Protein 4PZL (pdb70)

B-factor: mean 55.58, std 18.43, range [21.33, 143.11]

Structure (mmCIF, N/CA/C/O backbone):
data_4PZL
#
_entry.id   4PZL
#
_cell.length_a   65.022
_cell.length_b   65.022
_cell.length_c   214.732
_cell.angle_alpha   90.00
_cell.angle_beta   90.00
_cell.angle_gamma   120.00
#
_symmetry.space_group_name_H-M   'P 32'
#
loop_
_entity.id
_entity.type
_entity.pdbx_description
1 polymer 'Adenylate kinase'
2 non-polymer 'CALCIUM ION'
3 non-polymer 'FORMIC ACID'
4 non-polymer GLYCEROL
5 non-polymer DI(HYDROXYETHYL)ETHER
6 water water
#
loop_
_atom_site.group_PDB
_atom_site.id
_atom_site.type_symbol
_atom_site.label_atom_id
_atom_site.label_alt_id
_atom_site.label_comp_id
_atom_site.label_asym_id
_atom_site.label_entity_id
_atom_site.label_seq_id
_atom_site.pdbx_PDB_ins_code
_atom_site.Cartn_x
_atom_site.Cartn_y
_atom_site.Cartn_z
_atom_site.occupancy
_atom_site.B_iso_or_equiv
_atom_site.auth_seq_id
_atom_site.auth_comp_id
_atom_site.auth_asym_id
_atom_site.auth_atom_id
_atom_site.pdbx_PDB_model_num
ATOM 1 N N . THR A 1 15 ? 69.761 2.811 26.422 1.00 102.05 -9 THR A N 1
ATOM 2 C CA . THR A 1 15 ? 70.255 3.908 27.250 1.00 95.70 -9 THR A CA 1
ATOM 3 C C . THR A 1 15 ? 70.895 4.991 26.392 1.00 88.82 -9 THR A C 1
ATOM 4 O O . THR A 1 15 ? 71.351 6.012 26.911 1.00 88.86 -9 THR A O 1
ATOM 6 N N . GLU A 1 16 ? 70.946 4.759 25.082 1.00 80.77 -8 GLU A N 1
ATOM 7 C CA . GLU A 1 16 ? 71.319 5.817 24.148 1.00 77.15 -8 GLU A CA 1
ATOM 8 C C . GLU A 1 16 ? 70.070 6.395 23.472 1.00 65.43 -8 GLU A C 1
ATOM 9 O O . GLU A 1 16 ? 70.152 7.394 22.725 1.00 53.24 -8 GLU A O 1
ATOM 15 N N . ASN A 1 17 ? 68.909 5.789 23.747 1.00 48.73 -7 ASN A N 1
ATOM 16 C CA . ASN A 1 17 ? 67.646 6.371 23.261 1.00 47.47 -7 ASN A CA 1
ATOM 17 C C . ASN A 1 17 ? 67.215 7.576 24.112 1.00 46.91 -7 ASN A C 1
ATOM 18 O O . ASN A 1 17 ? 66.348 7.465 24.989 1.00 48.57 -7 ASN A O 1
ATOM 23 N N . LEU A 1 18 ? 67.827 8.726 23.854 1.00 44.95 -6 LEU A N 1
ATOM 24 C CA . LEU A 1 18 ? 67.541 9.913 24.639 1.00 44.71 -6 LEU A CA 1
ATOM 25 C C . LEU A 1 18 ? 67.167 11.121 23.777 1.00 45.92 -6 LEU A C 1
ATOM 26 O O . LEU A 1 18 ? 67.173 12.257 24.263 1.00 44.35 -6 LEU A O 1
ATOM 31 N N . TYR A 1 19 ? 66.829 10.889 22.507 1.00 40.90 -5 TYR A N 1
ATOM 32 C CA . TYR A 1 19 ? 66.211 11.955 21.717 1.00 39.00 -5 TYR A CA 1
ATOM 33 C C . TYR A 1 19 ? 64.701 11.980 21.934 1.00 39.84 -5 TYR A C 1
ATOM 34 O O . TYR A 1 19 ? 64.006 11.027 21.571 1.00 40.95 -5 TYR A O 1
ATOM 43 N N . PHE A 1 20 ? 64.203 13.059 22.525 1.00 39.73 -4 PHE A N 1
ATOM 44 C CA . PHE A 1 20 ? 62.774 13.252 22.698 1.00 42.06 -4 PHE A CA 1
ATOM 45 C C . PHE A 1 20 ? 62.248 14.243 21.674 1.00 40.81 -4 PHE A C 1
ATOM 46 O O . PHE A 1 20 ? 62.726 15.386 21.590 1.00 39.83 -4 PHE A O 1
ATOM 54 N N . GLN A 1 21 ? 61.271 13.801 20.885 1.00 41.14 -3 GLN A N 1
ATOM 55 C CA . GLN A 1 21 ? 60.613 14.684 19.915 1.00 41.31 -3 GLN A CA 1
ATOM 56 C C . GLN A 1 21 ? 59.632 15.587 20.655 1.00 47.59 -3 GLN A C 1
ATOM 57 O O . GLN A 1 21 ? 58.615 15.115 21.170 1.00 53.46 -3 GLN A O 1
ATOM 63 N N . SER A 1 22 ? 59.947 16.880 20.734 1.00 48.14 -2 SER A N 1
ATOM 64 C CA . SER A 1 22 ? 59.071 17.834 21.421 1.00 54.58 -2 SER A CA 1
ATOM 65 C C . SER A 1 22 ? 57.868 18.216 20.546 1.00 58.32 -2 SER A C 1
ATOM 66 O O . SER A 1 22 ? 57.840 17.918 19.345 1.00 55.87 -2 SER A O 1
ATOM 69 N N . ASN A 1 23 ? 56.872 18.857 21.148 1.00 57.05 -1 ASN A N 1
ATOM 70 C CA . ASN A 1 23 ? 55.670 19.240 20.420 1.00 58.11 -1 ASN A CA 1
ATOM 71 C C . ASN A 1 23 ? 56.008 20.092 19.214 1.00 48.43 -1 ASN A C 1
ATOM 72 O O . ASN A 1 23 ? 56.877 20.965 19.292 1.00 38.41 -1 ASN A O 1
ATOM 77 N N . ALA A 1 24 ? 55.322 19.828 18.103 1.00 48.25 0 ALA A N 1
ATOM 78 C CA . ALA A 1 24 ? 55.536 20.575 16.862 1.00 45.26 0 ALA A CA 1
ATOM 79 C C . ALA A 1 24 ? 55.241 22.052 17.058 1.00 37.41 0 ALA A C 1
ATOM 80 O O . ALA A 1 24 ? 54.238 22.435 17.666 1.00 44.09 0 ALA A O 1
ATOM 90 N N . ARG A 1 26 ? 54.466 25.134 14.801 1.00 35.75 2 ARG A N 1
ATOM 91 C CA . ARG A 1 26 ? 54.040 25.413 13.427 1.00 44.61 2 ARG A CA 1
ATOM 92 C C . ARG A 1 26 ? 53.456 26.807 13.343 1.00 39.15 2 ARG A C 1
ATOM 93 O O . ARG A 1 26 ? 52.443 27.099 13.983 1.00 43.76 2 ARG A O 1
ATOM 101 N N . ILE A 1 27 ? 54.092 27.655 12.537 1.00 34.64 3 ILE A N 1
ATOM 102 C CA . ILE A 1 27 ? 53.841 29.092 12.561 1.00 38.29 3 ILE A CA 1
ATOM 103 C C . ILE A 1 27 ? 53.584 29.682 11.170 1.00 38.28 3 ILE A C 1
ATOM 104 O O . ILE A 1 27 ? 54.350 29.447 10.230 1.00 38.63 3 ILE A O 1
ATOM 109 N N . ILE A 1 28 ? 52.518 30.462 11.044 1.00 40.72 4 ILE A N 1
ATOM 110 C CA . ILE A 1 28 ? 52.399 31.378 9.914 1.00 40.37 4 ILE A CA 1
ATOM 111 C C . ILE A 1 28 ? 52.958 32.750 10.311 1.00 37.73 4 ILE A C 1
ATOM 112 O O . ILE A 1 28 ? 52.443 33.388 11.228 1.00 40.17 4 ILE A O 1
ATOM 117 N N . LEU A 1 29 ? 53.993 33.205 9.606 1.00 39.64 5 LEU A N 1
ATOM 118 C CA . LEU A 1 29 ? 54.583 34.519 9.869 1.00 40.61 5 LEU A CA 1
ATOM 119 C C . LEU A 1 29 ? 54.025 35.546 8.887 1.00 41.92 5 LEU A C 1
ATOM 120 O O . LEU A 1 29 ? 54.065 35.312 7.681 1.00 35.86 5 LEU A O 1
ATOM 125 N N . LEU A 1 30 ? 53.504 36.663 9.403 1.00 45.31 6 LEU A N 1
ATOM 126 C CA . LEU A 1 30 ? 52.992 37.763 8.569 1.00 42.05 6 LEU A CA 1
ATOM 127 C C . LEU A 1 30 ? 53.780 39.062 8.834 1.00 49.77 6 LEU A C 1
ATOM 128 O O . LEU A 1 30 ? 54.280 39.288 9.956 1.00 44.97 6 LEU A O 1
ATOM 133 N N . GLY A 1 31 ? 53.887 39.914 7.814 1.00 48.36 7 GLY A N 1
ATOM 134 C CA . GLY A 1 31 ? 54.557 41.197 7.967 1.00 51.24 7 GLY A CA 1
ATOM 135 C C . GLY A 1 31 ? 54.714 41.963 6.665 1.00 53.06 7 GLY A C 1
ATOM 136 O O . GLY A 1 31 ? 55.028 41.381 5.628 1.00 54.74 7 GLY A O 1
ATOM 137 N N . ALA A 1 32 ? 54.514 43.276 6.717 1.00 56.65 8 ALA A N 1
ATOM 138 C CA . ALA A 1 32 ? 54.570 44.108 5.512 1.00 53.95 8 ALA A CA 1
ATOM 139 C C . ALA A 1 32 ? 55.967 44.141 4.914 1.00 53.97 8 ALA A C 1
ATOM 140 O O . ALA A 1 32 ? 56.936 43.884 5.612 1.00 52.91 8 ALA A O 1
ATOM 142 N N . PRO A 1 33 ? 56.066 44.457 3.610 1.00 54.03 9 PRO A N 1
ATOM 143 C CA . PRO A 1 33 ? 57.349 44.803 2.991 1.00 56.46 9 PRO A CA 1
ATOM 144 C C . PRO A 1 33 ? 58.049 45.857 3.844 1.00 55.18 9 PRO A C 1
ATOM 145 O O . PRO A 1 33 ? 57.486 46.932 4.076 1.00 60.03 9 PRO A O 1
ATOM 149 N N . GLY A 1 34 ? 59.237 45.544 4.338 1.00 46.18 10 GLY A N 1
ATOM 150 C CA . GLY A 1 34 ? 59.974 46.489 5.156 1.00 50.87 10 GLY A CA 1
ATOM 151 C C . GLY A 1 34 ? 59.891 46.232 6.651 1.00 50.61 10 GLY A C 1
ATOM 152 O O . GLY A 1 34 ? 60.693 46.777 7.403 1.00 51.98 10 GLY A O 1
ATOM 153 N N . ALA A 1 35 ? 58.942 45.400 7.089 1.00 40.27 11 ALA A N 1
ATOM 154 C CA . ALA A 1 35 ? 58.726 45.184 8.522 1.00 45.60 11 ALA A CA 1
ATOM 155 C C . ALA A 1 35 ? 59.893 44.452 9.194 1.00 52.59 11 ALA A C 1
ATOM 156 O O . ALA A 1 35 ? 60.039 44.504 10.419 1.00 53.83 11 ALA A O 1
ATOM 158 N N . GLY A 1 36 ? 60.716 43.777 8.392 1.00 50.26 12 GLY A N 1
ATOM 159 C CA . GLY A 1 36 ? 61.831 42.994 8.917 1.00 51.88 12 GLY A CA 1
ATOM 160 C C . GLY A 1 36 ? 61.473 41.596 9.410 1.00 51.41 12 GLY A C 1
ATOM 161 O O . GLY A 1 36 ? 62.156 41.041 10.279 1.00 52.54 12 GLY A O 1
ATOM 162 N N . LYS A 1 37 ? 60.411 41.017 8.854 1.00 46.65 13 LYS A N 1
ATOM 163 C CA . LYS A 1 37 ? 59.969 39.686 9.260 1.00 44.74 13 LYS A CA 1
ATOM 164 C C . LYS A 1 37 ? 60.981 38.603 8.862 1.00 44.70 13 LYS A C 1
ATOM 165 O O . LYS A 1 37 ? 61.086 37.570 9.529 1.00 39.68 13 LYS A O 1
ATOM 171 N N . GLY A 1 38 ? 61.720 38.828 7.777 1.00 42.61 14 GLY A N 1
ATOM 172 C CA . GLY A 1 38 ? 62.694 37.846 7.320 1.00 39.62 14 GLY A CA 1
ATOM 173 C C . GLY A 1 38 ? 63.790 37.608 8.353 1.00 45.46 14 GLY A C 1
ATOM 174 O O . GLY A 1 38 ? 64.284 36.482 8.543 1.00 36.84 14 GLY A O 1
ATOM 175 N N . THR A 1 39 ? 64.179 38.681 9.029 1.00 40.18 15 THR A N 1
ATOM 176 C CA . THR A 1 39 ? 65.161 38.586 10.096 1.00 39.36 15 THR A CA 1
ATOM 177 C C . THR A 1 39 ? 64.608 37.789 11.281 1.00 38.11 15 THR A C 1
ATOM 178 O O . THR A 1 39 ? 65.289 36.936 11.832 1.00 33.78 15 THR A O 1
ATOM 182 N N . GLN A 1 40 ? 63.370 38.062 11.671 1.00 38.61 16 GLN A N 1
ATOM 183 C CA . GLN A 1 40 ? 62.767 37.313 12.762 1.00 38.26 16 GLN A CA 1
ATOM 184 C C . GLN A 1 40 ? 62.586 35.837 12.413 1.00 37.76 16 GLN A C 1
ATOM 185 O O . GLN A 1 40 ? 62.668 34.975 13.289 1.00 36.01 16 GLN A O 1
ATOM 191 N N . ALA A 1 41 ? 62.354 35.544 11.139 1.00 36.01 17 ALA A N 1
ATOM 192 C CA . ALA A 1 41 ? 62.119 34.161 10.722 1.00 35.04 17 ALA A CA 1
ATOM 193 C C . ALA A 1 41 ? 63.384 33.320 10.948 1.00 27.40 17 ALA A C 1
ATOM 194 O O . ALA A 1 41 ? 63.303 32.185 11.431 1.00 34.51 17 ALA A O 1
ATOM 196 N N . LYS A 1 42 ? 64.541 33.883 10.604 1.00 28.10 18 LYS A N 1
ATOM 197 C CA . LYS A 1 42 ? 65.814 33.178 10.769 1.00 37.35 18 LYS A CA 1
ATOM 198 C C . LYS A 1 42 ? 66.077 32.953 12.236 1.00 38.90 18 LYS A C 1
ATOM 199 O O . LYS A 1 42 ? 66.589 31.907 12.641 1.00 33.89 18 LYS A O 1
ATOM 205 N N . ILE A 1 43 ? 65.760 33.965 13.031 1.00 33.51 19 ILE A N 1
ATOM 206 C CA . ILE A 1 43 ? 65.987 33.892 14.464 1.00 31.05 19 ILE A CA 1
ATOM 207 C C . ILE A 1 43 ? 65.110 32.802 15.087 1.00 35.92 19 ILE A C 1
ATOM 208 O O . ILE A 1 43 ? 65.580 32.004 15.902 1.00 31.11 19 ILE A O 1
ATOM 213 N N . ILE A 1 44 ? 63.839 32.765 14.701 1.00 27.79 20 ILE A N 1
ATOM 214 C CA . ILE A 1 44 ? 62.941 31.728 15.203 1.00 34.46 20 ILE A CA 1
ATOM 215 C C . ILE A 1 44 ? 63.436 30.350 14.767 1.00 37.93 20 ILE A C 1
ATOM 216 O O . ILE A 1 44 ? 63.497 29.425 15.579 1.00 37.92 20 ILE A O 1
ATOM 221 N N . GLU A 1 45 ? 63.828 30.247 13.496 1.00 33.20 21 GLU A N 1
ATOM 222 C CA . GLU A 1 45 ? 64.252 28.992 12.893 1.00 30.36 21 GLU A CA 1
ATOM 223 C C . GLU A 1 45 ? 65.408 28.423 13.670 1.00 36.94 21 GLU A C 1
ATOM 224 O O . GLU A 1 45 ? 65.415 27.224 13.989 1.00 26.37 21 GLU A O 1
ATOM 230 N N . GLN A 1 46 ? 66.385 29.287 13.971 1.00 29.22 22 GLN A N 1
ATOM 231 C CA . GLN A 1 46 ? 67.617 28.858 14.603 1.00 26.66 22 GLN A CA 1
ATOM 232 C C . GLN A 1 46 ? 67.443 28.483 16.077 1.00 36.22 22 GLN A C 1
ATOM 233 O O . GLN A 1 46 ? 68.125 27.575 16.565 1.00 30.89 22 GLN A O 1
ATOM 239 N N . LYS A 1 47 ? 66.556 29.185 16.781 1.00 32.86 23 LYS A N 1
ATOM 240 C CA . LYS A 1 47 ? 66.337 28.908 18.202 1.00 29.46 23 LYS A CA 1
ATOM 241 C C . LYS A 1 47 ? 65.476 27.673 18.442 1.00 33.87 23 LYS A C 1
ATOM 242 O O . LYS A 1 47 ? 65.748 26.900 19.364 1.00 31.32 23 LYS A O 1
ATOM 248 N N . TYR A 1 48 ? 64.426 27.508 17.635 1.00 32.91 24 TYR A N 1
ATOM 249 C CA . TYR A 1 48 ? 63.472 26.420 17.832 1.00 35.10 24 TYR A CA 1
ATOM 250 C C . TYR A 1 48 ? 63.759 25.228 16.921 1.00 38.34 24 TYR A C 1
ATOM 251 O O . TYR A 1 48 ? 63.094 24.201 17.012 1.00 29.32 24 TYR A O 1
ATOM 260 N N . ASN A 1 49 ? 64.736 25.375 16.031 1.00 26.75 25 ASN A N 1
ATOM 261 C CA . ASN A 1 49 ? 65.109 24.285 15.143 1.00 28.83 25 ASN A CA 1
ATOM 262 C C . ASN A 1 49 ? 63.926 23.805 14.295 1.00 35.27 25 ASN A C 1
ATOM 263 O O . ASN A 1 49 ? 63.586 22.627 14.314 1.00 29.42 25 ASN A O 1
ATOM 268 N N . ILE A 1 50 ? 63.295 24.723 13.557 1.00 26.00 26 ILE A N 1
ATOM 269 C CA . ILE A 1 50 ? 62.220 24.368 12.623 1.00 26.85 26 ILE A CA 1
ATOM 270 C C . ILE A 1 50 ? 62.545 24.953 11.249 1.00 32.03 26 ILE A C 1
ATOM 271 O O . ILE A 1 50 ? 63.412 25.820 11.140 1.00 35.44 26 ILE A O 1
ATOM 276 N N . ALA A 1 51 ? 61.853 24.495 10.208 1.00 39.88 27 ALA A N 1
ATOM 277 C CA . ALA A 1 51 ? 62.105 24.999 8.856 1.00 39.13 27 ALA A CA 1
ATOM 278 C C . ALA A 1 51 ? 61.450 26.348 8.544 1.00 46.24 27 ALA A C 1
ATOM 279 O O . ALA A 1 51 ? 60.230 26.514 8.663 1.00 41.14 27 ALA A O 1
ATOM 281 N N . HIS A 1 52 ? 62.268 27.305 8.116 1.00 37.55 28 HIS A N 1
ATOM 282 C CA . HIS A 1 52 ? 61.762 28.547 7.538 1.00 36.57 28 HIS A CA 1
ATOM 283 C C . HIS A 1 52 ? 61.415 28.277 6.080 1.00 48.64 28 HIS A C 1
ATOM 284 O O . HIS A 1 52 ? 62.298 28.069 5.250 1.00 37.47 28 HIS A O 1
ATOM 291 N N . ILE A 1 53 ? 60.123 28.268 5.774 1.00 40.55 29 ILE A N 1
ATOM 292 C CA . ILE A 1 53 ? 59.661 27.998 4.429 1.00 37.99 29 ILE A CA 1
ATOM 293 C C . ILE A 1 53 ? 59.149 29.285 3.822 1.00 41.29 29 ILE A C 1
ATOM 294 O O . ILE A 1 53 ? 58.062 29.754 4.175 1.00 42.73 29 ILE A O 1
ATOM 299 N N . SER A 1 54 ? 59.945 29.890 2.942 1.00 38.31 30 SER A N 1
ATOM 300 C CA . SER A 1 54 ? 59.462 31.063 2.217 1.00 43.94 30 SER A CA 1
ATOM 301 C C . SER A 1 54 ? 59.096 30.686 0.796 1.00 48.09 30 SER A C 1
ATOM 302 O O . SER A 1 54 ? 59.802 29.915 0.136 1.00 51.74 30 SER A O 1
ATOM 305 N N . THR A 1 55 ? 57.984 31.241 0.333 1.00 46.04 31 THR A N 1
ATOM 306 C CA . THR A 1 55 ? 57.427 30.916 -0.962 1.00 46.49 31 THR A CA 1
ATOM 307 C C . THR A 1 55 ? 58.402 31.137 -2.110 1.00 47.74 31 THR A C 1
ATOM 308 O O . THR A 1 55 ? 58.487 30.305 -3.019 1.00 50.89 31 THR A O 1
ATOM 312 N N . GLY A 1 56 ? 59.126 32.251 -2.080 1.00 40.55 32 GLY A N 1
ATOM 313 C CA . GLY A 1 56 ? 60.051 32.573 -3.161 1.00 46.67 32 GLY A CA 1
ATOM 314 C C . GLY A 1 56 ? 61.093 31.479 -3.327 1.00 50.80 32 GLY A C 1
ATOM 315 O O . GLY A 1 56 ? 61.345 31.005 -4.442 1.00 50.83 32 GLY A O 1
ATOM 316 N N . ASP A 1 57 ? 61.673 31.057 -2.203 1.00 46.03 33 ASP A N 1
ATOM 317 C CA . ASP A 1 57 ? 62.660 29.983 -2.189 1.00 46.38 33 ASP A CA 1
ATOM 318 C C . ASP A 1 57 ? 62.036 28.672 -2.638 1.00 49.78 33 ASP A C 1
ATOM 319 O O . ASP A 1 57 ? 62.596 27.941 -3.456 1.00 51.65 33 ASP A O 1
ATOM 332 N N . ILE A 1 59 ? 59.404 27.991 -4.454 1.00 41.56 35 ILE A N 1
ATOM 333 C CA . ILE A 1 59 ? 59.115 27.972 -5.882 1.00 48.83 35 ILE A CA 1
ATOM 334 C C . ILE A 1 59 ? 60.378 27.683 -6.706 1.00 53.40 35 ILE A C 1
ATOM 335 O O . ILE A 1 59 ? 60.408 26.741 -7.506 1.00 56.28 35 ILE A O 1
ATOM 340 N N . ARG A 1 60 ? 61.418 28.487 -6.503 1.00 56.03 36 ARG A N 1
ATOM 341 C CA . ARG A 1 60 ? 62.669 28.301 -7.235 1.00 61.34 36 ARG A CA 1
ATOM 342 C C . ARG A 1 60 ? 63.274 26.908 -7.046 1.00 62.72 36 ARG A C 1
ATOM 343 O O . ARG A 1 60 ? 63.716 26.290 -8.017 1.00 62.73 36 ARG A O 1
ATOM 351 N N . GLU A 1 61 ? 63.272 26.406 -5.812 1.00 47.76 37 GLU A N 1
ATOM 352 C CA . GLU A 1 61 ? 63.810 25.076 -5.537 1.00 48.45 37 GLU A CA 1
ATOM 353 C C . GLU A 1 61 ? 62.963 24.033 -6.263 1.00 48.39 37 GLU A C 1
ATOM 354 O O . GLU A 1 61 ? 63.479 23.041 -6.783 1.00 56.02 37 GLU A O 1
ATOM 360 N N . THR A 1 62 ? 61.656 24.265 -6.302 1.00 50.07 38 THR A N 1
ATOM 361 C CA . THR A 1 62 ? 60.750 23.324 -6.947 1.00 47.11 38 THR A CA 1
ATOM 362 C C . THR A 1 62 ? 61.011 23.260 -8.456 1.00 55.73 38 THR A C 1
ATOM 363 O O . THR A 1 62 ? 61.089 22.171 -9.022 1.00 55.12 38 THR A O 1
ATOM 367 N N . ILE A 1 63 ? 61.187 24.420 -9.089 1.00 60.87 39 ILE A N 1
ATOM 368 C CA . ILE A 1 63 ? 61.505 24.497 -10.517 1.00 58.73 39 ILE A CA 1
ATOM 369 C C . ILE A 1 63 ? 62.823 23.772 -10.859 1.00 68.87 39 ILE A C 1
ATOM 370 O O . ILE A 1 63 ? 62.941 23.152 -11.918 1.00 73.39 39 ILE A O 1
ATOM 375 N N . LYS A 1 64 ? 63.797 23.842 -9.952 1.00 70.58 40 LYS A N 1
ATOM 376 C CA . LYS A 1 64 ? 65.124 23.253 -10.166 1.00 71.57 40 LYS A CA 1
ATOM 377 C C . LYS A 1 64 ? 65.143 21.740 -9.997 1.00 68.68 40 LYS A C 1
ATOM 378 O O . LYS A 1 64 ? 65.940 21.045 -10.630 1.00 65.65 40 LYS A O 1
ATOM 384 N N . SER A 1 65 ? 64.261 21.247 -9.131 1.00 66.83 41 SER A N 1
ATOM 385 C CA . SER A 1 65 ? 64.225 19.840 -8.738 1.00 62.80 41 SER A CA 1
ATOM 386 C C . SER A 1 65 ? 64.098 18.856 -9.906 1.00 67.92 41 SER A C 1
ATOM 387 O O . SER A 1 65 ? 64.685 17.772 -9.874 1.00 75.14 41 SER A O 1
ATOM 390 N N . GLY A 1 66 ? 63.325 19.224 -10.926 1.00 63.36 42 GLY A N 1
ATOM 391 C CA . GLY A 1 66 ? 63.038 18.307 -12.018 1.00 67.81 42 GLY A CA 1
ATOM 392 C C . GLY A 1 66 ? 61.931 17.326 -11.660 1.00 68.64 42 GLY A C 1
ATOM 393 O O . GLY A 1 66 ? 61.635 16.391 -12.416 1.00 69.36 42 GLY A O 1
ATOM 394 N N . SER A 1 67 ? 61.315 17.545 -10.500 1.00 60.32 43 SER A N 1
ATOM 395 C CA . SER A 1 67 ? 60.223 16.703 -10.032 1.00 55.60 43 SER A CA 1
ATOM 396 C C . SER A 1 67 ? 59.016 16.921 -10.923 1.00 59.04 43 SER A C 1
ATOM 397 O O . SER A 1 67 ? 58.966 17.896 -11.676 1.00 61.20 43 SER A O 1
ATOM 400 N N . ALA A 1 68 ? 58.034 16.029 -10.839 1.00 59.51 44 ALA A N 1
ATOM 401 C CA . ALA A 1 68 ? 56.811 16.215 -11.600 1.00 58.49 44 ALA A CA 1
ATOM 402 C C . ALA A 1 68 ? 56.173 17.541 -11.194 1.00 58.49 44 ALA A C 1
ATOM 403 O O . ALA A 1 68 ? 55.739 18.317 -12.051 1.00 55.58 44 ALA A O 1
ATOM 405 N N . LEU A 1 69 ? 56.133 17.798 -9.885 1.00 58.06 45 LEU A N 1
ATOM 406 C CA . LEU A 1 69 ? 55.633 19.076 -9.374 1.00 57.62 45 LEU A CA 1
ATOM 407 C C . LEU A 1 69 ? 56.347 20.230 -10.070 1.00 52.60 45 LEU A C 1
ATOM 408 O O . LEU A 1 69 ? 55.700 21.131 -10.608 1.00 51.03 45 LEU A O 1
ATOM 413 N N . GLY A 1 70 ? 57.678 20.161 -10.101 1.00 54.43 46 GLY A N 1
ATOM 414 C CA . GLY A 1 70 ? 58.488 21.172 -10.759 1.00 53.98 46 GLY A CA 1
ATOM 415 C C . GLY A 1 70 ? 58.256 21.295 -12.253 1.00 56.22 46 GLY A C 1
ATOM 416 O O . GLY A 1 70 ? 58.325 22.399 -12.797 1.00 57.14 46 GLY A O 1
ATOM 417 N N . GLN A 1 71 ? 57.996 20.165 -12.918 1.00 55.03 47 GLN A N 1
ATOM 418 C CA . GLN A 1 71 ? 57.745 20.149 -14.353 1.00 56.41 47 GLN A CA 1
ATOM 419 C C . GLN A 1 71 ? 56.429 20.863 -14.639 1.00 57.09 47 GLN A C 1
ATOM 420 O O . GLN A 1 71 ? 56.301 21.589 -15.624 1.00 57.03 47 GLN A O 1
ATOM 426 N N . GLU A 1 72 ? 55.444 20.648 -13.775 1.00 57.65 48 GLU A N 1
ATOM 427 C CA . GLU A 1 72 ? 54.131 21.244 -13.973 1.00 62.18 48 GLU A CA 1
ATOM 428 C C . GLU A 1 72 ? 54.175 22.750 -13.712 1.00 63.51 48 GLU A C 1
ATOM 429 O O . GLU A 1 72 ? 53.553 23.533 -14.429 1.00 63.99 48 GLU A O 1
ATOM 435 N N . LEU A 1 73 ? 54.923 23.147 -12.686 1.00 57.62 49 LEU A N 1
ATOM 436 C CA . LEU A 1 73 ? 55.101 24.557 -12.345 1.00 60.16 49 LEU A CA 1
ATOM 437 C C . LEU A 1 73 ? 55.827 25.333 -13.446 1.00 72.27 49 LEU A C 1
ATOM 438 O O . LEU A 1 73 ? 55.388 26.420 -13.840 1.00 79.83 49 LEU A O 1
ATOM 443 N N . LYS A 1 74 ? 56.933 24.773 -13.938 1.00 77.31 50 LYS A N 1
ATOM 444 C CA . LYS A 1 74 ? 57.704 25.392 -15.017 1.00 81.14 50 LYS A CA 1
ATOM 445 C C . LYS A 1 74 ? 56.853 25.557 -16.269 1.00 78.29 50 LYS A C 1
ATOM 446 O O . LYS A 1 74 ? 57.029 26.512 -17.035 1.00 74.48 50 LYS A O 1
ATOM 448 N N . LYS A 1 75 ? 55.932 24.618 -16.471 1.00 81.29 51 LYS A N 1
ATOM 449 C CA . LYS A 1 75 ? 55.003 24.674 -17.595 1.00 83.25 51 LYS A CA 1
ATOM 450 C C . LYS A 1 75 ? 54.102 25.896 -17.464 1.00 84.04 51 LYS A C 1
ATOM 451 O O . LYS A 1 75 ? 53.998 26.710 -18.383 1.00 87.39 51 LYS A O 1
ATOM 455 N N . VAL A 1 76 ? 53.464 26.011 -16.302 1.00 78.50 52 VAL A N 1
ATOM 456 C CA . VAL A 1 76 ? 52.575 27.126 -15.982 1.00 73.46 52 VAL A CA 1
ATOM 457 C C . VAL A 1 76 ? 53.242 28.493 -16.170 1.00 81.72 52 VAL A C 1
ATOM 458 O O . VAL A 1 76 ? 52.698 29.374 -16.839 1.00 92.96 52 VAL A O 1
ATOM 462 N N . LEU A 1 77 ? 54.428 28.651 -15.595 1.00 80.94 53 LEU A N 1
ATOM 463 C CA . LEU A 1 77 ? 55.150 29.919 -15.630 1.00 81.95 53 LEU A CA 1
ATOM 464 C C . LEU A 1 77 ? 55.657 30.309 -17.022 1.00 89.51 53 LEU A C 1
ATOM 465 O O . LEU A 1 77 ? 55.854 31.492 -17.301 1.00 96.43 53 LEU A O 1
ATOM 470 N N . ASP A 1 78 ? 55.864 29.325 -17.893 1.00 86.94 54 ASP A N 1
ATOM 471 C CA . ASP A 1 78 ? 56.287 29.603 -19.265 1.00 87.01 54 ASP A CA 1
ATOM 472 C C . ASP A 1 78 ? 55.098 29.949 -20.168 1.00 90.90 54 ASP A C 1
ATOM 473 O O . ASP A 1 78 ? 55.267 30.508 -21.253 1.00 91.60 54 ASP A O 1
ATOM 475 N N . ALA A 1 79 ? 53.893 29.620 -19.713 1.00 94.63 55 ALA A N 1
ATOM 476 C CA . ALA A 1 79 ? 52.687 29.935 -20.472 1.00 95.05 55 ALA A CA 1
ATOM 477 C C . ALA A 1 79 ? 52.178 31.331 -20.112 1.00 93.10 55 ALA A C 1
ATOM 478 O O . ALA A 1 79 ? 51.302 31.880 -20.787 1.00 93.32 55 ALA A O 1
ATOM 480 N N . GLY A 1 80 ? 52.734 31.899 -19.046 1.00 104.44 56 GLY A N 1
ATOM 481 C CA . GLY A 1 80 ? 52.359 33.232 -18.613 1.00 105.24 56 GLY A CA 1
ATOM 482 C C . GLY A 1 80 ? 51.336 33.223 -17.493 1.00 104.61 56 GLY A C 1
ATOM 483 O O . GLY A 1 80 ? 51.129 34.238 -16.824 1.00 103.84 56 GLY A O 1
ATOM 484 N N . GLU A 1 81 ? 50.701 32.073 -17.285 1.00 103.48 57 GLU A N 1
ATOM 485 C CA . GLU A 1 81 ? 49.660 31.936 -16.271 1.00 99.60 57 GLU A CA 1
ATOM 486 C C . GLU A 1 81 ? 50.231 32.016 -14.854 1.00 96.78 57 GLU A C 1
ATOM 487 O O . GLU A 1 81 ? 51.348 31.556 -14.598 1.00 93.84 57 GLU A O 1
ATOM 489 N N . LEU A 1 82 ? 49.465 32.604 -13.939 1.00 95.32 58 LEU A N 1
ATOM 490 C CA . LEU A 1 82 ? 49.907 32.746 -12.553 1.00 96.44 58 LEU A CA 1
ATOM 491 C C . LEU A 1 82 ? 49.580 31.494 -11.740 1.00 95.24 58 LEU A C 1
ATOM 492 O O . LEU A 1 82 ? 48.627 30.779 -12.049 1.00 101.18 58 LEU A O 1
ATOM 494 N N . VAL A 1 83 ? 50.374 31.241 -10.702 1.00 90.46 59 VAL A N 1
ATOM 495 C CA . VAL A 1 83 ? 50.241 30.038 -9.875 1.00 86.00 59 VAL A CA 1
ATOM 496 C C . VAL A 1 83 ? 48.946 30.004 -9.058 1.00 79.52 59 VAL A C 1
ATOM 497 O O . VAL A 1 83 ? 48.692 30.900 -8.247 1.00 79.47 59 VAL A O 1
ATOM 501 N N . SER A 1 84 ? 48.140 28.961 -9.255 1.00 72.86 60 SER A N 1
ATOM 502 C CA . SER A 1 84 ? 46.884 28.824 -8.516 1.00 73.75 60 SER A CA 1
ATOM 503 C C . SER A 1 84 ? 47.092 28.551 -7.016 1.00 71.32 60 SER A C 1
ATOM 504 O O . SER A 1 84 ? 48.180 28.161 -6.572 1.00 66.97 60 SER A O 1
ATOM 507 N N . ASP A 1 85 ? 46.041 28.785 -6.240 1.00 71.35 61 ASP A N 1
ATOM 508 C CA . ASP A 1 85 ? 46.104 28.612 -4.800 1.00 67.64 61 ASP A CA 1
ATOM 509 C C . ASP A 1 85 ? 46.186 27.131 -4.443 1.00 67.38 61 ASP A C 1
ATOM 510 O O . ASP A 1 85 ? 46.978 26.741 -3.579 1.00 61.11 61 ASP A O 1
ATOM 515 N N . GLU A 1 86 ? 45.390 26.308 -5.129 1.00 62.78 62 GLU A N 1
ATOM 516 C CA . GLU A 1 86 ? 45.383 24.866 -4.879 1.00 62.82 62 GLU A CA 1
ATOM 517 C C . GLU A 1 86 ? 46.778 24.281 -5.121 1.00 60.66 62 GLU A C 1
ATOM 518 O O . GLU A 1 86 ? 47.260 23.445 -4.349 1.00 58.63 62 GLU A O 1
ATOM 524 N N . PHE A 1 87 ? 47.424 24.766 -6.180 1.00 69.90 63 PHE A N 1
ATOM 525 C CA . PHE A 1 87 ? 48.725 24.268 -6.613 1.00 65.35 63 PHE A CA 1
ATOM 526 C C . PHE A 1 87 ? 49.863 24.694 -5.685 1.00 60.69 63 PHE A C 1
ATOM 527 O O . PHE A 1 87 ? 50.726 23.878 -5.350 1.00 58.62 63 PHE A O 1
ATOM 535 N N . ILE A 1 88 ? 49.867 25.954 -5.256 1.00 59.60 64 ILE A N 1
ATOM 536 C CA . ILE A 1 88 ? 50.912 26.416 -4.342 1.00 62.01 64 ILE A CA 1
ATOM 537 C C . ILE A 1 88 ? 50.828 25.704 -2.983 1.00 56.36 64 ILE A C 1
ATOM 538 O O . ILE A 1 88 ? 51.847 25.431 -2.358 1.00 49.52 64 ILE A O 1
ATOM 543 N N . ILE A 1 89 ? 49.618 25.361 -2.556 1.00 51.35 65 ILE A N 1
ATOM 544 C CA . ILE A 1 89 ? 49.459 24.641 -1.302 1.00 49.12 65 ILE A CA 1
ATOM 545 C C . ILE A 1 89 ? 49.862 23.163 -1.447 1.00 49.27 65 ILE A C 1
ATOM 546 O O . ILE A 1 89 ? 50.427 22.579 -0.525 1.00 53.10 65 ILE A O 1
ATOM 551 N N . LYS A 1 90 ? 49.607 22.579 -2.616 1.00 51.78 66 LYS A N 1
ATOM 552 C CA . LYS A 1 90 ? 50.135 21.258 -2.961 1.00 56.16 66 LYS A CA 1
ATOM 553 C C . LYS A 1 90 ? 51.669 21.223 -2.875 1.00 54.47 66 LYS A C 1
ATOM 554 O O . LYS A 1 90 ? 52.260 20.233 -2.429 1.00 51.02 66 LYS A O 1
ATOM 560 N N . ILE A 1 91 ? 52.311 22.308 -3.300 1.00 48.71 67 ILE A N 1
ATOM 561 C CA . ILE A 1 91 ? 53.764 22.426 -3.192 1.00 52.67 67 ILE A CA 1
ATOM 562 C C . ILE A 1 91 ? 54.193 22.531 -1.719 1.00 50.06 67 ILE A C 1
ATOM 563 O O . ILE A 1 91 ? 55.168 21.893 -1.294 1.00 47.93 67 ILE A O 1
ATOM 568 N N . VAL A 1 92 ? 53.445 23.317 -0.944 1.00 44.31 68 VAL A N 1
ATOM 569 C CA . VAL A 1 92 ? 53.687 23.447 0.491 1.00 46.75 68 VAL A CA 1
ATOM 570 C C . VAL A 1 92 ? 53.593 22.111 1.228 1.00 45.12 68 VAL A C 1
ATOM 571 O O . VAL A 1 92 ? 54.503 21.753 1.989 1.00 40.50 68 VAL A O 1
ATOM 575 N N . LYS A 1 93 ? 52.497 21.383 1.000 1.00 43.10 69 LYS A N 1
ATOM 576 C CA . LYS A 1 93 ? 52.273 20.076 1.633 1.00 51.42 69 LYS A CA 1
ATOM 577 C C . LYS A 1 93 ? 53.456 19.150 1.382 1.00 48.06 69 LYS A C 1
ATOM 578 O O . LYS A 1 93 ? 53.917 18.462 2.290 1.00 51.36 69 LYS A O 1
ATOM 583 N N . ASP A 1 94 ? 53.945 19.141 0.144 1.00 44.07 70 ASP A N 1
ATOM 584 C CA . ASP A 1 94 ? 55.122 18.353 -0.186 1.00 43.19 70 ASP A CA 1
ATOM 585 C C . ASP A 1 94 ? 56.361 18.865 0.553 1.00 43.01 70 ASP A C 1
ATOM 586 O O . ASP A 1 94 ? 57.115 18.073 1.116 1.00 44.15 70 ASP A O 1
ATOM 591 N N . ARG A 1 95 ? 56.568 20.180 0.540 1.00 39.48 71 ARG A N 1
ATOM 592 C CA . ARG A 1 95 ? 57.737 20.786 1.192 1.00 37.38 71 ARG A CA 1
ATOM 593 C C . ARG A 1 95 ? 57.806 20.432 2.667 1.00 37.33 71 ARG A C 1
ATOM 594 O O . ARG A 1 95 ? 58.886 20.220 3.224 1.00 37.82 71 ARG A O 1
ATOM 602 N N . ILE A 1 96 ? 56.652 20.333 3.309 1.00 41.14 72 ILE A N 1
ATOM 603 C CA . ILE A 1 96 ? 56.658 20.100 4.749 1.00 41.52 72 ILE A CA 1
ATOM 604 C C . ILE A 1 96 ? 56.643 18.621 5.081 1.00 40.48 72 ILE A C 1
ATOM 605 O O . ILE A 1 96 ? 56.638 18.253 6.244 1.00 36.52 72 ILE A O 1
ATOM 610 N N . SER A 1 97 ? 56.638 17.766 4.061 1.00 38.07 73 SER A N 1
ATOM 611 C CA . SER A 1 97 ? 56.756 16.338 4.317 1.00 43.40 73 SER A CA 1
ATOM 612 C C . SER A 1 97 ? 58.222 15.986 4.559 1.00 40.92 73 SER A C 1
ATOM 613 O O . SER A 1 97 ? 58.534 14.872 4.978 1.00 42.81 73 SER A O 1
ATOM 616 N N . LYS A 1 98 ? 59.118 16.941 4.312 1.00 36.50 74 LYS A N 1
ATOM 617 C CA . LYS A 1 98 ? 60.559 16.662 4.351 1.00 37.13 74 LYS A CA 1
ATOM 618 C C . LYS A 1 98 ? 61.147 16.622 5.763 1.00 38.34 74 LYS A C 1
ATOM 619 O O . LYS A 1 98 ? 60.582 17.207 6.698 1.00 35.85 74 LYS A O 1
ATOM 625 N N . ASN A 1 99 ? 62.278 15.927 5.902 1.00 37.76 75 ASN A N 1
ATOM 626 C CA . ASN A 1 99 ? 62.869 15.648 7.212 1.00 41.76 75 ASN A CA 1
ATOM 627 C C . ASN A 1 99 ? 63.221 16.884 8.032 1.00 36.65 75 ASN A C 1
ATOM 628 O O . ASN A 1 99 ? 63.194 16.823 9.256 1.00 39.75 75 ASN A O 1
ATOM 633 N N . ASP A 1 100 ? 63.536 18.004 7.380 1.00 32.61 76 ASP A N 1
ATOM 634 C CA . ASP A 1 100 ? 63.911 19.199 8.149 1.00 31.82 76 ASP A CA 1
ATOM 635 C C . ASP A 1 100 ? 62.696 19.862 8.798 1.00 35.95 76 ASP A C 1
ATOM 636 O O . ASP A 1 100 ? 62.847 20.832 9.544 1.00 31.37 76 ASP A O 1
ATOM 641 N N . CYS A 1 101 ? 61.508 19.314 8.525 1.00 37.77 77 CYS A N 1
ATOM 642 C CA . CYS A 1 101 ? 60.260 19.797 9.121 1.00 35.53 77 CYS A CA 1
ATOM 643 C C . CYS A 1 101 ? 59.766 18.846 10.229 1.00 37.89 77 CYS A C 1
ATOM 644 O O . CYS A 1 101 ? 58.607 18.879 10.616 1.00 39.47 77 CYS A O 1
ATOM 647 N N . ASN A 1 102 ? 60.663 18.015 10.742 1.00 33.68 78 ASN A N 1
ATOM 648 C CA . ASN A 1 102 ? 60.341 17.058 11.802 1.00 37.48 78 ASN A CA 1
ATOM 649 C C . ASN A 1 102 ? 59.811 17.737 13.075 1.00 45.13 78 ASN A C 1
ATOM 650 O O . ASN A 1 102 ? 58.994 17.175 13.805 1.00 38.33 78 ASN A O 1
ATOM 655 N N . ASN A 1 103 ? 60.320 18.940 13.329 1.00 34.19 79 ASN A N 1
ATOM 656 C CA . ASN A 1 103 ? 60.061 19.733 14.535 1.00 37.70 79 ASN A CA 1
ATOM 657 C C . ASN A 1 103 ? 59.025 20.828 14.318 1.00 40.31 79 ASN A C 1
ATOM 658 O O . ASN A 1 103 ? 58.727 21.608 15.238 1.00 36.71 79 ASN A O 1
ATOM 663 N N . GLY A 1 104 ? 58.497 20.914 13.100 1.00 38.65 80 GLY A N 1
ATOM 664 C CA . GLY A 1 104 ? 57.594 22.003 12.768 1.00 35.82 80 GLY A CA 1
ATOM 665 C C . GLY A 1 104 ? 58.160 22.912 11.689 1.00 35.41 80 GLY A C 1
ATOM 666 O O . GLY A 1 104 ? 59.185 22.611 11.062 1.00 32.20 80 GLY A O 1
ATOM 667 N N . PHE A 1 105 ? 57.492 24.040 11.463 1.00 36.48 81 PHE A N 1
ATOM 668 C CA . PHE A 1 105 ? 57.934 24.951 10.417 1.00 37.42 81 PHE A CA 1
ATOM 669 C C . PHE A 1 105 ? 57.323 26.317 10.609 1.00 37.29 81 PHE A C 1
ATOM 670 O O . PHE A 1 105 ? 56.403 26.511 11.420 1.00 37.45 81 PHE A O 1
ATOM 678 N N . LEU A 1 106 ? 57.828 27.245 9.816 1.00 32.28 82 LEU A N 1
ATOM 679 C CA . LEU A 1 106 ? 57.407 28.632 9.835 1.00 40.83 82 LEU A CA 1
ATOM 680 C C . LEU A 1 106 ? 57.019 28.940 8.388 1.00 43.19 82 LEU A C 1
ATOM 681 O O . LEU A 1 106 ? 57.882 28.893 7.507 1.00 34.98 82 LEU A O 1
ATOM 686 N N . LEU A 1 107 ? 55.742 29.217 8.119 1.00 33.98 83 LEU A N 1
ATOM 687 C CA . LEU A 1 107 ? 55.352 29.620 6.756 1.00 41.79 83 LEU A CA 1
ATOM 688 C C . LEU A 1 107 ? 55.472 31.126 6.559 1.00 40.13 83 LEU A C 1
ATOM 689 O O . LEU A 1 107 ? 54.957 31.928 7.350 1.00 35.70 83 LEU A O 1
ATOM 694 N N . ASP A 1 108 ? 56.144 31.490 5.481 1.00 35.26 84 ASP A N 1
ATOM 695 C CA . ASP A 1 108 ? 56.517 32.870 5.209 1.00 48.66 84 ASP A CA 1
ATOM 696 C C . ASP A 1 108 ? 56.149 33.140 3.756 1.00 37.03 84 ASP A C 1
ATOM 697 O O . ASP A 1 108 ? 56.953 32.883 2.863 1.00 41.56 84 ASP A O 1
ATOM 702 N N . GLY A 1 109 ? 54.941 33.643 3.516 1.00 41.53 85 GLY A N 1
ATOM 703 C CA . GLY A 1 109 ? 54.460 33.915 2.158 1.00 49.98 85 GLY A CA 1
ATOM 704 C C . GLY A 1 109 ? 53.153 33.215 1.783 1.00 51.45 85 GLY A C 1
ATOM 705 O O . GLY A 1 109 ? 52.456 33.613 0.817 1.00 46.23 85 GLY A O 1
ATOM 706 N N . VAL A 1 110 ? 52.843 32.150 2.527 1.00 40.42 86 VAL A N 1
ATOM 707 C CA . VAL A 1 110 ? 51.549 31.455 2.432 1.00 42.46 86 VAL A CA 1
ATOM 708 C C . VAL A 1 110 ? 51.003 31.222 3.838 1.00 49.42 86 VAL A C 1
ATOM 709 O O . VAL A 1 110 ? 51.781 31.099 4.781 1.00 51.44 86 VAL A O 1
ATOM 713 N N . PRO A 1 111 ? 49.665 31.196 3.998 1.00 49.63 87 PRO A N 1
ATOM 714 C CA . PRO A 1 111 ? 48.641 31.535 3.001 1.00 46.66 87 PRO A CA 1
ATOM 715 C C . PRO A 1 111 ? 48.590 33.041 2.787 1.00 53.56 87 PRO A C 1
ATOM 716 O O . PRO A 1 111 ? 48.782 33.807 3.733 1.00 58.60 87 PRO A O 1
ATOM 720 N N . ARG A 1 112 ? 48.356 33.451 1.548 1.00 55.59 88 ARG A N 1
ATOM 721 C CA . ARG A 1 112 ? 48.306 34.860 1.192 1.00 60.88 88 ARG A CA 1
ATOM 722 C C . ARG A 1 112 ? 46.850 35.250 0.952 1.00 63.36 88 ARG A C 1
ATOM 723 O O . ARG A 1 112 ? 46.510 36.434 0.907 1.00 66.39 88 ARG A O 1
ATOM 726 N N . THR A 1 113 ? 45.991 34.241 0.809 1.00 54.48 89 THR A N 1
ATOM 727 C CA . THR A 1 113 ? 44.573 34.448 0.505 1.00 55.92 89 THR A CA 1
ATOM 728 C C . THR A 1 113 ? 43.703 33.466 1.283 1.00 56.19 89 THR A C 1
ATOM 729 O O . THR A 1 113 ? 44.192 32.448 1.781 1.00 57.48 89 THR A O 1
ATOM 733 N N . ILE A 1 114 ? 42.408 33.760 1.372 1.00 59.22 90 ILE A N 1
ATOM 734 C CA . ILE A 1 114 ? 41.468 32.833 2.002 1.00 61.17 90 ILE A CA 1
ATOM 735 C C . ILE A 1 114 ? 41.480 31.421 1.374 1.00 65.50 90 ILE A C 1
ATOM 736 O O . ILE A 1 114 ? 41.597 30.432 2.102 1.00 65.13 90 ILE A O 1
ATOM 741 N N . PRO A 1 115 ? 41.370 31.316 0.030 1.00 70.59 91 PRO A N 1
ATOM 742 C CA . PRO A 1 115 ? 41.410 29.962 -0.538 1.00 70.92 91 PRO A CA 1
ATOM 743 C C . PRO A 1 115 ? 42.683 29.182 -0.189 1.00 66.12 91 PRO A C 1
ATOM 744 O O . PRO A 1 115 ? 42.589 27.973 0.022 1.00 66.68 91 PRO A O 1
ATOM 748 N N . GLN A 1 116 ? 43.835 29.849 -0.108 1.00 60.44 92 GLN A N 1
ATOM 749 C CA . GLN A 1 116 ? 45.055 29.174 0.325 1.00 55.97 92 GLN A CA 1
ATOM 750 C C . GLN A 1 116 ? 44.913 28.618 1.743 1.00 57.67 92 GLN A C 1
ATOM 751 O O . GLN A 1 116 ? 45.330 27.487 2.022 1.00 51.49 92 GLN A O 1
ATOM 757 N N . ALA A 1 117 ? 44.313 29.408 2.631 1.00 58.92 93 ALA A N 1
ATOM 758 C CA . ALA A 1 117 ? 44.129 28.990 4.022 1.00 58.62 93 ALA A CA 1
ATOM 759 C C . ALA A 1 117 ? 43.151 27.818 4.095 1.00 55.63 93 ALA A C 1
ATOM 760 O O . ALA A 1 117 ? 43.311 26.882 4.889 1.00 53.39 93 ALA A O 1
ATOM 762 N N . GLN A 1 118 ? 42.132 27.881 3.255 1.00 57.92 94 GLN A N 1
ATOM 763 C CA . GLN A 1 118 ? 41.141 26.823 3.189 1.00 59.97 94 GLN A CA 1
ATOM 764 C C . GLN A 1 118 ? 41.766 25.530 2.684 1.00 60.55 94 GLN A C 1
ATOM 765 O O . GLN A 1 118 ? 41.483 24.462 3.211 1.00 60.52 94 GLN A O 1
ATOM 771 N N . GLU A 1 119 ? 42.625 25.627 1.672 1.00 62.58 95 GLU A N 1
ATOM 772 C CA . GLU A 1 119 ? 43.301 24.441 1.146 1.00 65.94 95 GLU A CA 1
ATOM 773 C C . GLU A 1 119 ? 44.249 23.825 2.189 1.00 60.66 95 GLU A C 1
ATOM 774 O O . GLU A 1 119 ? 44.404 22.603 2.233 1.00 62.14 95 GLU A O 1
ATOM 780 N N . LEU A 1 120 ? 44.864 24.659 3.031 1.00 52.07 96 LEU A N 1
ATOM 781 C CA . LEU A 1 120 ? 45.713 24.155 4.119 1.00 53.25 96 LEU A CA 1
ATOM 782 C C . LEU A 1 120 ? 44.867 23.338 5.099 1.00 55.30 96 LEU A C 1
ATOM 783 O O . LEU A 1 120 ? 45.256 22.243 5.530 1.00 51.63 96 LEU A O 1
ATOM 788 N N . ASP A 1 121 ? 43.709 23.888 5.450 1.00 52.50 97 ASP A N 1
ATOM 789 C CA . ASP A 1 121 ? 42.753 23.197 6.300 1.00 54.20 97 ASP A CA 1
ATOM 790 C C . ASP A 1 121 ? 42.341 21.850 5.678 1.00 63.32 97 ASP A C 1
ATOM 791 O O . ASP A 1 121 ? 42.394 20.807 6.337 1.00 61.16 97 ASP A O 1
ATOM 796 N N . LYS A 1 122 ? 41.935 21.875 4.408 1.00 63.41 98 LYS A N 1
ATOM 797 C CA . LYS A 1 122 ? 41.533 20.653 3.698 1.00 67.55 98 LYS A CA 1
ATOM 798 C C . LYS A 1 122 ? 42.694 19.669 3.496 1.00 67.34 98 LYS A C 1
ATOM 799 O O . LYS A 1 122 ? 42.490 18.454 3.502 1.00 62.67 98 LYS A O 1
ATOM 805 N N . LEU A 1 123 ? 43.908 20.189 3.321 1.00 66.44 99 LEU A N 1
ATOM 806 C CA . LEU A 1 123 ? 45.080 19.323 3.190 1.00 69.64 99 LEU A CA 1
ATOM 807 C C . LEU A 1 123 ? 45.558 18.804 4.556 1.00 67.24 99 LEU A C 1
ATOM 808 O O . LEU A 1 123 ? 46.521 18.036 4.632 1.00 68.39 99 LEU A O 1
ATOM 813 N N . GLY A 1 124 ? 44.874 19.215 5.625 1.00 64.87 100 GLY A N 1
ATOM 814 C CA . GLY A 1 124 ? 45.170 18.732 6.967 1.00 55.04 100 GLY A CA 1
ATOM 815 C C . GLY A 1 124 ? 46.396 19.353 7.625 1.00 58.09 100 GLY A C 1
ATOM 816 O O . GLY A 1 124 ? 46.954 18.780 8.559 1.00 64.11 100 GLY A O 1
ATOM 817 N N . VAL A 1 125 ? 46.819 20.524 7.160 1.00 55.19 101 VAL A N 1
ATOM 818 C CA . VAL A 1 125 ? 47.987 21.185 7.752 1.00 51.75 101 VAL A CA 1
ATOM 819 C C . VAL A 1 125 ? 47.598 22.039 8.957 1.00 56.20 101 VAL A C 1
ATOM 820 O O . VAL A 1 125 ? 46.908 23.050 8.808 1.00 52.36 101 VAL A O 1
ATOM 824 N N . ASN A 1 126 ? 48.027 21.623 10.149 1.00 55.20 102 ASN A N 1
ATOM 825 C CA . ASN A 1 126 ? 47.715 22.367 11.367 1.00 52.80 102 ASN A CA 1
ATOM 826 C C . ASN A 1 126 ? 48.682 23.521 11.580 1.00 54.10 102 ASN A C 1
ATOM 827 O O . ASN A 1 126 ? 49.871 23.410 11.252 1.00 55.72 102 ASN A O 1
ATOM 832 N N . ILE A 1 127 ? 48.173 24.624 12.127 1.00 49.63 103 ILE A N 1
ATOM 833 C CA . ILE A 1 127 ? 48.998 25.798 12.429 1.00 49.27 103 ILE A CA 1
ATOM 834 C C . ILE A 1 127 ? 48.792 26.195 13.888 1.00 41.32 103 ILE A C 1
ATOM 835 O O . ILE A 1 127 ? 47.655 26.344 14.333 1.00 42.98 103 ILE A O 1
ATOM 840 N N . ASP A 1 128 ? 49.879 26.360 14.639 1.00 41.38 104 ASP A N 1
ATOM 841 C CA . ASP A 1 128 ? 49.747 26.640 16.074 1.00 42.16 104 ASP A CA 1
ATOM 842 C C . ASP A 1 128 ? 49.605 28.131 16.337 1.00 41.98 104 ASP A C 1
ATOM 843 O O . ASP A 1 128 ? 48.799 28.547 17.174 1.00 45.16 104 ASP A O 1
ATOM 848 N N . TYR A 1 129 ? 50.409 28.916 15.620 1.00 42.05 105 TYR A N 1
ATOM 849 C CA . TYR A 1 129 ? 50.456 30.361 15.790 1.00 48.61 105 TYR A CA 1
ATOM 850 C C . TYR A 1 129 ? 50.416 3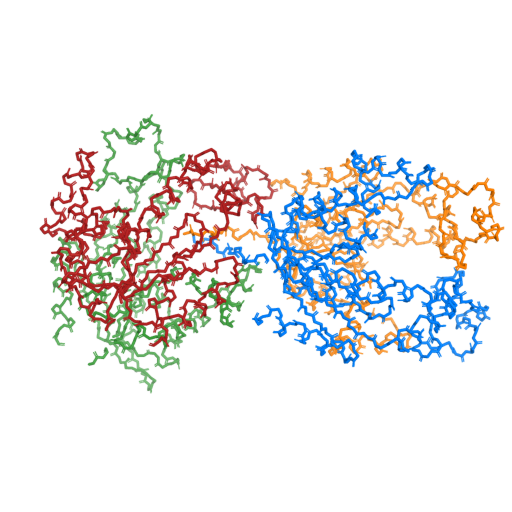1.147 14.486 1.00 42.59 105 TYR A C 1
ATOM 851 O O . TYR A 1 129 ? 50.971 30.729 13.469 1.00 40.45 105 TYR A O 1
ATOM 860 N N . ILE A 1 130 ? 49.772 32.307 14.542 1.00 47.96 106 ILE A N 1
ATOM 861 C CA . ILE A 1 130 ? 49.947 33.326 13.516 1.00 45.34 106 ILE A CA 1
ATOM 862 C C . ILE A 1 130 ? 50.664 34.512 14.164 1.00 46.07 106 ILE A C 1
ATOM 863 O O . ILE A 1 130 ? 50.104 35.188 15.031 1.00 51.11 106 ILE A O 1
ATOM 868 N N . VAL A 1 131 ? 51.912 34.743 13.762 1.00 41.50 107 VAL A N 1
ATOM 869 C CA . VAL A 1 131 ? 52.720 35.819 14.335 1.00 43.70 107 VAL A CA 1
ATOM 870 C C . VAL A 1 131 ? 52.862 36.975 13.344 1.00 45.28 107 VAL A C 1
ATOM 871 O O . VAL A 1 131 ? 53.473 36.824 12.270 1.00 40.42 107 VAL A O 1
ATOM 875 N N . GLU A 1 132 ? 52.296 38.126 13.697 1.00 47.51 108 GLU A N 1
ATOM 876 C CA . GLU A 1 132 ? 52.323 39.289 12.809 1.00 43.96 108 GLU A CA 1
ATOM 877 C C . GLU A 1 132 ? 53.280 40.352 13.344 1.00 46.62 108 GLU A C 1
ATOM 878 O O . GLU A 1 132 ? 53.078 40.885 14.440 1.00 46.58 108 GLU A O 1
ATOM 884 N N . VAL A 1 133 ? 54.321 40.656 12.571 1.00 46.15 109 VAL A N 1
ATOM 885 C CA . VAL A 1 133 ? 55.251 41.716 12.934 1.00 50.45 109 VAL A CA 1
ATOM 886 C C . VAL A 1 133 ? 54.715 43.057 12.415 1.00 56.51 109 VAL A C 1
ATOM 887 O O . VAL A 1 133 ? 54.848 43.372 11.230 1.00 53.59 109 VAL A O 1
ATOM 891 N N . ASP A 1 134 ? 54.109 43.837 13.309 1.00 49.31 110 ASP A N 1
ATOM 892 C CA . ASP A 1 134 ? 53.438 45.077 12.929 1.00 51.50 110 ASP A CA 1
ATOM 893 C C . ASP A 1 134 ? 54.381 46.274 13.054 1.00 61.42 110 ASP A C 1
ATOM 894 O O . ASP A 1 134 ? 54.932 46.525 14.131 1.00 64.70 110 ASP A O 1
ATOM 899 N N . VAL A 1 135 ? 54.567 47.003 11.952 1.00 56.07 111 VAL A N 1
ATOM 900 C CA . VAL A 1 135 ? 55.409 48.198 11.917 1.00 56.54 111 VAL A CA 1
ATOM 901 C C . VAL A 1 135 ? 54.619 49.332 11.264 1.00 58.96 111 VAL A C 1
ATOM 902 O O . VAL A 1 135 ? 53.879 49.090 10.314 1.00 61.42 111 VAL A O 1
ATOM 906 N N . ALA A 1 136 ? 54.751 50.557 11.772 1.00 61.18 112 ALA A N 1
ATOM 907 C CA . ALA A 1 136 ? 53.936 51.673 11.284 1.00 65.73 112 ALA A CA 1
ATOM 908 C C . ALA A 1 136 ? 54.168 51.973 9.802 1.00 64.91 112 ALA A C 1
ATOM 909 O O . ALA A 1 136 ? 55.308 51.958 9.341 1.00 63.60 112 ALA A O 1
ATOM 911 N N . ASP A 1 137 ? 53.085 52.255 9.078 1.00 75.69 113 ASP A N 1
ATOM 912 C CA . ASP A 1 137 ? 53.143 52.492 7.636 1.00 74.37 113 ASP A CA 1
ATOM 913 C C . ASP A 1 137 ? 54.274 53.436 7.224 1.00 75.19 113 ASP A C 1
ATOM 914 O O . ASP A 1 137 ? 55.049 53.114 6.320 1.00 73.46 113 ASP A O 1
ATOM 919 N N . ASN A 1 138 ? 54.392 54.572 7.910 1.00 75.02 114 ASN A N 1
ATOM 920 C CA . ASN A 1 138 ? 55.406 55.579 7.567 1.00 71.21 114 ASN A CA 1
ATOM 921 C C . ASN A 1 138 ? 56.837 55.044 7.601 1.00 68.87 114 ASN A C 1
ATOM 922 O O . ASN A 1 138 ? 57.648 55.364 6.723 1.00 66.94 114 ASN A O 1
ATOM 927 N N . LEU A 1 139 ? 57.144 54.238 8.614 1.00 69.26 115 LEU A N 1
ATOM 928 C CA . LEU A 1 139 ? 58.464 53.619 8.729 1.00 67.51 115 LEU A CA 1
ATOM 929 C C . LEU A 1 139 ? 58.687 52.597 7.617 1.00 65.81 115 LEU A C 1
ATOM 930 O O . LEU A 1 139 ? 59.781 52.514 7.040 1.00 68.36 115 LEU A O 1
ATOM 935 N N . LEU A 1 140 ? 57.643 51.829 7.317 1.00 66.89 116 LEU A N 1
ATOM 936 C CA . LEU A 1 140 ? 57.670 50.876 6.213 1.00 74.19 116 LEU A CA 1
ATOM 937 C C . LEU A 1 140 ? 57.947 51.600 4.903 1.00 77.07 116 LEU A C 1
ATOM 938 O O . LEU A 1 140 ? 58.820 51.191 4.126 1.00 71.28 116 LEU A O 1
ATOM 943 N N . ILE A 1 141 ? 57.199 52.678 4.673 1.00 65.22 117 ILE A N 1
ATOM 944 C CA . ILE A 1 141 ? 57.379 53.515 3.487 1.00 64.12 117 ILE A CA 1
ATOM 945 C C . ILE A 1 141 ? 58.842 53.942 3.310 1.00 69.68 117 ILE A C 1
ATOM 946 O O . ILE A 1 141 ? 59.448 53.714 2.261 1.00 62.90 117 ILE A O 1
ATOM 951 N N . GLU A 1 142 ? 59.395 54.559 4.349 1.00 72.11 118 GLU A N 1
ATOM 952 C CA . GLU A 1 142 ? 60.768 55.059 4.340 1.00 71.98 118 GLU A CA 1
ATOM 953 C C . GLU A 1 142 ? 61.796 53.954 4.075 1.00 69.82 118 GLU A C 1
ATOM 954 O O . GLU A 1 142 ? 62.783 54.170 3.370 1.00 69.38 118 GLU A O 1
ATOM 960 N N . ARG A 1 143 ? 61.560 52.769 4.630 1.00 59.15 119 ARG A N 1
ATOM 961 C CA . ARG A 1 143 ? 62.474 51.652 4.433 1.00 60.17 119 ARG A CA 1
ATOM 962 C C . ARG A 1 143 ? 62.550 51.201 2.968 1.00 59.64 119 ARG A C 1
ATOM 963 O O . ARG A 1 143 ? 63.610 50.828 2.492 1.00 60.73 119 ARG A O 1
ATOM 971 N N . ILE A 1 144 ? 61.431 51.230 2.255 1.00 57.32 120 ILE A N 1
ATOM 972 C CA . ILE A 1 144 ? 61.447 50.826 0.858 1.00 58.90 120 ILE A CA 1
ATOM 973 C C . ILE A 1 144 ? 61.945 51.961 -0.032 1.00 58.47 120 ILE A C 1
ATOM 974 O O . ILE A 1 144 ? 62.887 51.784 -0.794 1.00 58.94 120 ILE A O 1
ATOM 979 N N . THR A 1 145 ? 61.311 53.128 0.081 1.00 59.53 121 THR A N 1
ATOM 980 C CA . THR A 1 145 ? 61.575 54.245 -0.826 1.00 55.01 121 THR A CA 1
ATOM 981 C C . THR A 1 145 ? 62.996 54.810 -0.761 1.00 61.74 121 THR A C 1
ATOM 982 O O . THR A 1 145 ? 63.428 55.499 -1.688 1.00 56.79 121 THR A O 1
ATOM 986 N N . GLY A 1 146 ? 63.720 54.529 0.320 1.00 56.66 122 GLY A N 1
ATOM 987 C CA . GLY A 1 146 ? 65.078 55.032 0.446 1.00 51.64 122 GLY A CA 1
ATOM 988 C C . GLY A 1 146 ? 66.122 54.191 -0.263 1.00 53.10 122 GLY A C 1
ATOM 989 O O . GLY A 1 146 ? 67.272 54.603 -0.392 1.00 60.39 122 GLY A O 1
ATOM 990 N N . ARG A 1 147 ? 65.726 53.007 -0.717 1.00 49.67 123 ARG A N 1
ATOM 991 C CA . ARG A 1 147 ? 66.656 52.064 -1.327 1.00 58.89 123 ARG A CA 1
ATOM 992 C C . ARG A 1 147 ? 67.223 52.620 -2.615 1.00 46.67 123 ARG A C 1
ATOM 993 O O . ARG A 1 147 ? 66.469 53.121 -3.447 1.00 47.38 123 ARG A O 1
ATOM 1001 N N . ARG A 1 148 ? 68.542 52.511 -2.777 1.00 45.24 124 ARG A N 1
ATOM 1002 C CA . ARG A 1 148 ? 69.204 52.841 -4.040 1.00 49.31 124 ARG A CA 1
ATOM 1003 C C . ARG A 1 148 ? 70.042 51.648 -4.451 1.00 50.32 124 ARG A C 1
ATOM 1004 O O . ARG A 1 148 ? 70.319 50.772 -3.628 1.00 50.93 124 ARG A O 1
ATOM 1012 N N . ILE A 1 149 ? 70.451 51.603 -5.716 1.00 46.83 125 ILE A N 1
ATOM 1013 C CA . ILE A 1 149 ? 71.319 50.521 -6.167 1.00 48.60 125 ILE A CA 1
ATOM 1014 C C . ILE A 1 149 ? 72.238 50.977 -7.305 1.00 47.79 125 ILE A C 1
ATOM 1015 O O . ILE A 1 149 ? 71.849 51.811 -8.136 1.00 48.05 125 ILE A O 1
ATOM 1020 N N . HIS A 1 150 ? 73.461 50.452 -7.322 1.00 44.43 126 HIS A N 1
ATOM 1021 C CA . HIS A 1 150 ? 74.368 50.675 -8.440 1.00 45.07 126 HIS A CA 1
ATOM 1022 C C . HIS A 1 150 ? 74.239 49.469 -9.346 1.00 46.07 126 HIS A C 1
ATOM 1023 O O . HIS A 1 150 ? 74.784 48.402 -9.038 1.00 43.46 126 HIS A O 1
ATOM 1030 N N . PRO A 1 151 ? 73.512 49.627 -10.461 1.00 42.87 127 PRO A N 1
ATOM 1031 C CA . PRO A 1 151 ? 73.078 48.481 -11.273 1.00 50.50 127 PRO A CA 1
ATOM 1032 C C . PRO A 1 151 ? 74.199 47.573 -11.770 1.00 50.97 127 PRO A C 1
ATOM 1033 O O . PRO A 1 151 ? 74.012 46.365 -11.759 1.00 52.21 127 PRO A O 1
ATOM 1037 N N . ALA A 1 152 ? 75.328 48.139 -12.190 1.00 49.05 128 ALA A N 1
ATOM 1038 C CA . ALA A 1 152 ? 76.418 47.339 -12.750 1.00 52.58 128 ALA A CA 1
ATOM 1039 C C . ALA A 1 152 ? 77.021 46.350 -11.748 1.00 54.86 128 ALA A C 1
ATOM 1040 O O . ALA A 1 152 ? 77.380 45.223 -12.106 1.00 53.63 128 ALA A O 1
ATOM 1042 N N . SER A 1 153 ? 77.134 46.770 -10.493 1.00 55.42 129 SER A N 1
ATOM 1043 C CA . SER A 1 153 ? 77.774 45.941 -9.477 1.00 51.40 129 SER A CA 1
ATOM 1044 C C . SER A 1 153 ? 76.747 45.349 -8.522 1.00 51.93 129 SER A C 1
ATOM 1045 O O . SER A 1 153 ? 77.017 44.355 -7.829 1.00 54.97 129 SER A O 1
ATOM 1048 N N . GLY A 1 154 ? 75.575 45.977 -8.462 1.00 50.00 130 GLY A N 1
ATOM 1049 C CA . GLY A 1 154 ? 74.539 45.550 -7.540 1.00 51.44 130 GLY A CA 1
ATOM 1050 C C . GLY A 1 154 ? 74.736 46.056 -6.121 1.00 52.57 130 GLY A C 1
ATOM 1051 O O . GLY A 1 154 ? 74.019 45.621 -5.220 1.00 50.36 130 GLY A O 1
ATOM 1052 N N . ARG A 1 155 ? 75.691 46.967 -5.906 1.00 53.85 131 ARG A N 1
ATOM 1053 C CA . ARG A 1 155 ? 75.906 47.520 -4.558 1.00 53.24 131 ARG A CA 1
ATOM 1054 C C . ARG A 1 155 ? 74.687 48.296 -4.107 1.00 47.53 131 ARG A C 1
ATOM 1055 O O . ARG A 1 155 ? 74.156 49.124 -4.855 1.00 43.57 131 ARG A O 1
ATOM 1063 N N . THR A 1 156 ? 74.231 48.018 -2.888 1.00 49.90 132 THR A N 1
ATOM 1064 C CA . THR A 1 156 ? 73.022 48.645 -2.364 1.00 49.92 132 THR A CA 1
ATOM 1065 C C . THR A 1 156 ? 73.326 49.777 -1.404 1.00 53.26 132 THR A C 1
ATOM 1066 O O . THR A 1 156 ? 74.316 49.730 -0.667 1.00 62.71 132 THR A O 1
ATOM 1070 N N . TYR A 1 157 ? 72.460 50.784 -1.415 1.00 47.76 133 TYR A N 1
ATOM 1071 C CA . TYR A 1 157 ? 72.527 51.876 -0.462 1.00 50.87 133 TYR A CA 1
ATOM 1072 C C . TYR A 1 157 ? 71.111 52.175 -0.027 1.00 50.13 133 TYR A C 1
ATOM 1073 O O . TYR A 1 157 ? 70.146 51.667 -0.604 1.00 52.89 133 TYR A O 1
ATOM 1082 N N . HIS A 1 158 ? 70.988 53.016 0.984 1.00 47.72 134 HIS A N 1
ATOM 1083 C CA . HIS A 1 158 ? 69.689 53.474 1.433 1.00 57.12 134 HIS A CA 1
ATOM 1084 C C . HIS A 1 158 ? 69.869 54.917 1.850 1.00 55.26 134 HIS A C 1
ATOM 1085 O O . HIS A 1 158 ? 70.781 55.233 2.602 1.00 59.62 134 HIS A O 1
ATOM 1092 N N . THR A 1 159 ? 69.005 55.792 1.359 1.00 53.64 135 THR A N 1
ATOM 1093 C CA . THR A 1 159 ? 69.224 57.232 1.483 1.00 55.86 135 THR A CA 1
ATOM 1094 C C . THR A 1 159 ? 69.260 57.712 2.935 1.00 63.18 135 THR A C 1
ATOM 1095 O O . THR A 1 159 ? 69.718 58.815 3.223 1.00 74.73 135 THR A O 1
ATOM 1099 N N . LYS A 1 160 ? 68.792 56.871 3.846 1.00 67.93 136 LYS A N 1
ATOM 1100 C CA . LYS A 1 160 ? 68.790 57.208 5.263 1.00 69.78 136 LYS A CA 1
ATOM 1101 C C . LYS A 1 160 ? 69.628 56.239 6.093 1.00 68.40 136 LYS A C 1
ATOM 1102 O O . LYS A 1 160 ? 70.373 56.658 6.982 1.00 69.53 136 LYS A O 1
ATOM 1104 N N . PHE A 1 161 ? 69.508 54.946 5.798 1.00 69.17 137 PHE A N 1
ATOM 1105 C CA . PHE A 1 161 ? 70.109 53.906 6.637 1.00 67.67 137 PHE A CA 1
ATOM 1106 C C . PHE A 1 161 ? 71.520 53.499 6.230 1.00 67.65 137 PHE A C 1
ATOM 1107 O O . PHE A 1 161 ? 72.273 52.961 7.047 1.00 65.75 137 PHE A O 1
ATOM 1115 N N . ASN A 1 162 ? 71.866 53.752 4.970 1.00 62.04 138 ASN A N 1
ATOM 1116 C CA . ASN A 1 162 ? 73.175 53.407 4.426 1.00 58.65 138 ASN A CA 1
ATOM 1117 C C . ASN A 1 162 ? 73.497 54.313 3.233 1.00 63.63 138 ASN A C 1
ATOM 1118 O O . ASN A 1 162 ? 73.531 53.855 2.090 1.00 62.09 138 ASN A O 1
ATOM 1123 N N . PRO A 1 163 ? 73.719 55.613 3.492 1.00 64.96 139 PRO A N 1
ATOM 1124 C CA . PRO A 1 163 ? 73.880 56.562 2.386 1.00 64.54 139 PRO A CA 1
ATOM 1125 C C . PRO A 1 163 ? 75.242 56.446 1.701 1.00 68.60 139 PRO A C 1
ATOM 1126 O O . PRO A 1 163 ? 76.207 56.012 2.333 1.00 75.15 139 PRO A O 1
ATOM 1130 N N . PRO A 1 164 ? 75.316 56.808 0.409 1.00 61.17 140 PRO A N 1
ATOM 1131 C CA . PRO A 1 164 ? 76.601 56.863 -0.301 1.00 58.15 140 PRO A CA 1
ATOM 1132 C C . PRO A 1 164 ? 77.353 58.136 0.076 1.00 58.74 140 PRO A C 1
ATOM 1133 O O . PRO A 1 164 ? 76.706 59.075 0.551 1.00 58.18 140 PRO A O 1
ATOM 1137 N N . LYS A 1 165 ? 78.672 58.168 -0.121 1.00 61.37 141 LYS A N 1
ATOM 1138 C CA . LYS A 1 165 ? 79.477 59.354 0.206 1.00 67.50 141 LYS A CA 1
ATOM 1139 C C . LYS A 1 165 ? 78.951 60.608 -0.496 1.00 63.58 141 LYS A C 1
ATOM 1140 O O . LYS A 1 165 ? 78.829 61.679 0.109 1.00 59.22 141 LYS A O 1
ATOM 1144 N N . VAL A 1 166 ? 78.658 60.455 -1.783 1.00 56.20 142 VAL A N 1
ATOM 1145 C CA . VAL A 1 166 ? 78.070 61.510 -2.593 1.00 62.45 142 VAL A CA 1
ATOM 1146 C C . VAL A 1 166 ? 76.679 61.052 -3.026 1.00 64.92 142 VAL A C 1
ATOM 1147 O O . VAL A 1 166 ? 76.534 59.967 -3.597 1.00 64.45 142 VAL A O 1
ATOM 1151 N N . ALA A 1 167 ? 75.667 61.868 -2.731 1.00 59.10 143 ALA A N 1
ATOM 1152 C CA . ALA A 1 167 ? 74.277 61.585 -3.105 1.00 57.55 143 ALA A CA 1
ATOM 1153 C C . ALA A 1 167 ? 74.129 61.076 -4.544 1.00 60.52 143 ALA A C 1
ATOM 1154 O O . ALA A 1 167 ? 74.681 61.674 -5.477 1.00 56.40 143 ALA A O 1
ATOM 1156 N N . ASP A 1 168 ? 73.414 59.957 -4.696 1.00 42.89 144 ASP A N 1
ATOM 1157 C CA . ASP A 1 168 ? 73.028 59.394 -5.992 1.00 46.33 144 ASP A CA 1
ATOM 1158 C C . ASP A 1 168 ? 74.191 58.819 -6.808 1.00 50.45 144 ASP A C 1
ATOM 1159 O O . ASP A 1 168 ? 74.020 58.518 -7.994 1.00 43.07 144 ASP A O 1
ATOM 1164 N N . LYS A 1 169 ? 75.358 58.661 -6.183 1.00 49.93 145 LYS A N 1
ATOM 1165 C CA . LYS A 1 169 ? 76.513 58.096 -6.878 1.00 45.39 145 LYS A CA 1
ATOM 1166 C C . LYS A 1 169 ? 77.092 56.903 -6.113 1.00 42.33 145 LYS A C 1
ATOM 1167 O O . LYS A 1 169 ? 77.090 56.884 -4.886 1.00 46.61 145 LYS A O 1
ATOM 1173 N N . ASP A 1 170 ? 77.549 55.903 -6.856 1.00 40.52 146 ASP A N 1
ATOM 1174 C CA . ASP A 1 170 ? 78.209 54.737 -6.291 1.00 48.06 146 ASP A CA 1
ATOM 1175 C C . ASP A 1 170 ? 79.540 55.157 -5.670 1.00 51.84 146 ASP A C 1
ATOM 1176 O O . ASP A 1 170 ? 80.293 55.920 -6.273 1.00 50.67 146 ASP A O 1
ATOM 1181 N N . ASP A 1 171 ? 79.823 54.670 -4.464 1.00 52.84 147 ASP A N 1
ATOM 1182 C CA . ASP A 1 171 ? 81.061 55.015 -3.771 1.00 50.15 147 ASP A CA 1
ATOM 1183 C C . ASP A 1 171 ? 82.314 54.562 -4.514 1.00 55.00 147 ASP A C 1
ATOM 1184 O O . ASP A 1 171 ? 83.318 55.274 -4.540 1.00 56.27 147 ASP A O 1
ATOM 1189 N N . VAL A 1 172 ? 82.258 53.372 -5.104 1.00 52.15 148 VAL A N 1
ATOM 1190 C CA . VAL A 1 172 ? 83.431 52.778 -5.738 1.00 49.52 148 VAL A CA 1
ATOM 1191 C C . VAL A 1 172 ? 83.764 53.440 -7.071 1.00 55.33 148 VAL A C 1
ATOM 1192 O O . VAL A 1 172 ? 84.907 53.839 -7.314 1.00 55.71 148 VAL A O 1
ATOM 1196 N N . THR A 1 173 ? 82.752 53.563 -7.925 1.00 48.39 149 THR A N 1
ATOM 1197 C CA . THR A 1 173 ? 82.954 53.993 -9.300 1.00 45.47 149 THR A CA 1
ATOM 1198 C C . THR A 1 173 ? 82.582 55.451 -9.552 1.00 45.36 149 THR A C 1
ATOM 1199 O O . THR A 1 173 ? 83.117 56.070 -10.469 1.00 52.46 149 THR A O 1
ATOM 1203 N N . GLY A 1 174 ? 81.652 55.984 -8.764 1.00 40.17 150 GLY A N 1
ATOM 1204 C CA . GLY A 1 174 ? 81.134 57.324 -8.995 1.00 38.26 150 GLY A CA 1
ATOM 1205 C C . GLY A 1 174 ? 80.025 57.331 -10.038 1.00 39.17 150 GLY A C 1
ATOM 1206 O O . GLY A 1 174 ? 79.523 58.397 -10.407 1.00 41.09 150 GLY A O 1
ATOM 1207 N N . GLU A 1 175 ? 79.644 56.142 -10.511 1.00 38.05 151 GLU A N 1
ATOM 1208 C CA . GLU A 1 175 ? 78.553 55.994 -11.478 1.00 38.76 151 GLU A CA 1
ATOM 1209 C C . GLU A 1 175 ? 77.223 56.206 -10.754 1.00 40.61 151 GLU A C 1
ATOM 1210 O O . GLU A 1 175 ? 77.110 55.918 -9.556 1.00 40.32 151 GLU A O 1
ATOM 1216 N N . PRO A 1 176 ? 76.212 56.717 -11.471 1.00 44.28 152 PRO A N 1
ATOM 1217 C CA . PRO A 1 176 ? 74.950 57.051 -10.796 1.00 44.96 152 PRO A CA 1
ATOM 1218 C C . PRO A 1 176 ? 74.211 55.843 -10.201 1.00 43.22 152 PRO A C 1
ATOM 1219 O O . PRO A 1 176 ? 74.295 54.735 -10.714 1.00 35.46 152 PRO A O 1
ATOM 1223 N N . LEU A 1 177 ? 73.506 56.064 -9.099 1.00 41.03 153 LEU A N 1
ATOM 1224 C CA . LEU A 1 177 ? 72.643 55.038 -8.522 1.00 41.03 153 LEU A CA 1
ATOM 1225 C C . LEU A 1 177 ? 71.266 55.192 -9.163 1.00 44.36 153 LEU A C 1
ATOM 1226 O O . LEU A 1 177 ? 70.984 56.223 -9.775 1.00 39.73 153 LEU A O 1
ATOM 1231 N N . ILE A 1 178 ? 70.417 54.175 -9.047 1.00 44.57 154 ILE A N 1
ATOM 1232 C CA . ILE A 1 178 ? 69.020 54.310 -9.456 1.00 45.10 154 ILE A CA 1
ATOM 1233 C C . ILE A 1 178 ? 68.112 53.855 -8.321 1.00 46.75 154 ILE A C 1
ATOM 1234 O O . ILE A 1 178 ? 68.567 53.245 -7.350 1.00 42.60 154 ILE A O 1
ATOM 1239 N N . THR A 1 179 ? 66.827 54.167 -8.446 1.00 44.52 155 THR A N 1
ATOM 1240 C CA . THR A 1 179 ? 65.819 53.590 -7.573 1.00 46.14 155 THR A CA 1
ATOM 1241 C C . THR A 1 179 ? 65.119 52.536 -8.406 1.00 50.58 155 THR A C 1
ATOM 1242 O O . THR A 1 179 ? 64.717 52.798 -9.543 1.00 47.76 155 THR A O 1
ATOM 1246 N N . ARG A 1 180 ? 64.981 51.338 -7.855 1.00 51.73 156 ARG A N 1
ATOM 1247 C CA . ARG A 1 180 ? 64.249 50.295 -8.556 1.00 54.25 156 ARG A CA 1
ATOM 1248 C C . ARG A 1 180 ? 62.817 50.748 -8.839 1.00 61.88 156 ARG A C 1
ATOM 1249 O O . ARG A 1 180 ? 62.260 51.546 -8.082 1.00 60.73 156 ARG A O 1
ATOM 1257 N N . THR A 1 181 ? 62.240 50.251 -9.933 1.00 59.82 157 THR A N 1
ATOM 1258 C CA . THR A 1 181 ? 60.914 50.680 -10.386 1.00 66.02 157 THR A CA 1
ATOM 1259 C C . THR A 1 181 ? 59.835 50.526 -9.305 1.00 67.86 157 THR A C 1
ATOM 1260 O O . THR A 1 181 ? 59.042 51.438 -9.084 1.00 71.40 157 THR A O 1
ATOM 1264 N N . ASP A 1 182 ? 59.837 49.386 -8.618 1.00 67.62 158 ASP A N 1
ATOM 1265 C CA . ASP A 1 182 ? 58.829 49.066 -7.605 1.00 71.16 158 ASP A CA 1
ATOM 1266 C C . ASP A 1 182 ? 58.981 49.871 -6.310 1.00 71.13 158 ASP A C 1
ATOM 1267 O O . ASP A 1 182 ? 58.028 49.989 -5.535 1.00 72.57 158 ASP A O 1
ATOM 1272 N N . ASP A 1 183 ? 60.180 50.404 -6.073 1.00 64.45 159 ASP A N 1
ATOM 1273 C CA . ASP A 1 183 ? 60.472 51.145 -4.844 1.00 59.16 159 ASP A CA 1
ATOM 1274 C C . ASP A 1 183 ? 60.053 52.623 -4.885 1.00 61.81 159 ASP A C 1
ATOM 1275 O O . ASP A 1 183 ? 60.352 53.382 -3.960 1.00 64.49 159 ASP A O 1
ATOM 1280 N N . ASN A 1 184 ? 59.368 53.037 -5.947 1.00 64.34 160 ASN A N 1
ATOM 1281 C CA . ASN A 1 184 ? 58.797 54.383 -5.966 1.00 68.73 160 ASN A CA 1
ATOM 1282 C C . ASN A 1 184 ? 57.654 54.499 -4.954 1.00 70.97 160 ASN A C 1
ATOM 1283 O O . ASN A 1 184 ? 56.968 53.510 -4.673 1.00 69.66 160 ASN A O 1
ATOM 1288 N N . GLU A 1 185 ? 57.463 55.699 -4.407 1.00 66.73 161 GLU A N 1
ATOM 1289 C CA . GLU A 1 185 ? 56.526 55.922 -3.298 1.00 67.16 161 GLU A CA 1
ATOM 1290 C C . GLU A 1 185 ? 55.086 55.482 -3.569 1.00 74.08 161 GLU A C 1
ATOM 1291 O O . GLU A 1 185 ? 54.456 54.845 -2.717 1.00 75.20 161 GLU A O 1
ATOM 1293 N N . ASP A 1 186 ? 54.563 55.824 -4.742 1.00 76.63 162 ASP A N 1
ATOM 1294 C CA . ASP A 1 186 ? 53.192 55.453 -5.092 1.00 73.86 162 ASP A CA 1
ATOM 1295 C C . ASP A 1 186 ? 53.008 53.927 -5.166 1.00 71.55 162 ASP A C 1
ATOM 1296 O O . ASP A 1 186 ? 52.029 53.394 -4.646 1.00 66.11 162 ASP A O 1
ATOM 1298 N N . THR A 1 187 ? 53.954 53.228 -5.793 1.00 61.28 163 THR A N 1
ATOM 1299 C CA . THR A 1 187 ? 53.880 51.768 -5.891 1.00 78.25 163 THR A CA 1
ATOM 1300 C C . THR A 1 187 ? 53.960 51.109 -4.509 1.00 73.06 163 THR A C 1
ATOM 1301 O O . THR A 1 187 ? 53.206 50.171 -4.212 1.00 66.01 163 THR A O 1
ATOM 1305 N N . VAL A 1 188 ? 54.874 51.607 -3.674 1.00 67.74 164 VAL A N 1
ATOM 1306 C CA . VAL A 1 188 ? 54.992 51.147 -2.292 1.00 68.45 164 VAL A CA 1
ATOM 1307 C C . VAL A 1 188 ? 53.655 51.268 -1.557 1.00 64.59 164 VAL A C 1
ATOM 1308 O O . VAL A 1 188 ? 53.150 50.282 -1.015 1.00 61.13 164 VAL A O 1
ATOM 1312 N N . LYS A 1 189 ? 53.077 52.467 -1.560 1.00 67.38 165 LYS A N 1
ATOM 1313 C CA . LYS A 1 189 ? 51.821 52.715 -0.850 1.00 66.22 165 LYS A CA 1
ATOM 1314 C C . LYS A 1 189 ? 50.660 51.873 -1.376 1.00 66.97 165 LYS A C 1
ATOM 1315 O O . LYS A 1 189 ? 49.833 51.425 -0.596 1.00 65.54 165 LYS A O 1
ATOM 1318 N N . GLN A 1 190 ? 50.597 51.654 -2.688 1.00 68.36 166 GLN A N 1
ATOM 1319 C CA . GLN A 1 190 ? 49.558 50.793 -3.253 1.00 64.43 166 GLN A CA 1
ATOM 1320 C C . GLN A 1 190 ? 49.762 49.326 -2.853 1.00 66.14 166 GLN A C 1
ATOM 1321 O O . GLN A 1 190 ? 48.819 48.667 -2.426 1.00 67.41 166 GLN A O 1
ATOM 1323 N N . ARG A 1 191 ? 50.987 48.819 -2.975 1.00 67.10 167 ARG A N 1
ATOM 1324 C CA . ARG A 1 191 ? 51.287 47.451 -2.537 1.00 68.49 167 ARG A CA 1
ATOM 1325 C C . ARG A 1 191 ? 51.112 47.295 -1.018 1.00 66.55 167 ARG A C 1
ATOM 1326 O O . ARG A 1 191 ? 50.754 46.222 -0.523 1.00 64.66 167 ARG A O 1
ATOM 1330 N N . LEU A 1 192 ? 51.365 48.376 -0.288 1.00 62.81 168 LEU A N 1
ATOM 1331 C CA . LEU A 1 192 ? 51.158 48.410 1.154 1.00 63.14 168 LEU A CA 1
ATOM 1332 C C . LEU A 1 192 ? 49.677 48.239 1.480 1.00 63.49 168 LEU A C 1
ATOM 1333 O O . LEU A 1 192 ? 49.305 47.478 2.373 1.00 62.77 168 LEU A O 1
ATOM 1338 N N . SER A 1 193 ? 48.833 48.963 0.757 1.00 68.37 169 SER A N 1
ATOM 1339 C CA . SER A 1 193 ? 47.402 48.920 1.008 1.00 77.74 169 SER A CA 1
ATOM 1340 C C . SER A 1 193 ? 46.830 47.536 0.749 1.00 80.65 169 SER A C 1
ATOM 1341 O O . SER A 1 193 ? 46.080 47.015 1.568 1.00 81.19 169 SER A O 1
ATOM 1344 N N . VAL A 1 194 ? 47.193 46.938 -0.382 1.00 84.51 170 VAL A N 1
ATOM 1345 C CA . VAL A 1 194 ? 46.710 45.600 -0.691 1.00 84.51 170 VAL A CA 1
ATOM 1346 C C . VAL A 1 194 ? 47.277 44.580 0.284 1.00 79.30 170 VAL A C 1
ATOM 1347 O O . VAL A 1 194 ? 46.666 43.535 0.491 1.00 84.36 170 VAL A O 1
ATOM 1351 N N . TYR A 1 195 ? 48.431 44.878 0.887 1.00 74.50 171 TYR A N 1
ATOM 1352 C CA . TYR A 1 195 ? 48.958 44.010 1.938 1.00 68.40 171 TYR A CA 1
ATOM 1353 C C . TYR A 1 195 ? 48.035 44.043 3.153 1.00 66.45 171 TYR A C 1
ATOM 1354 O O . TYR A 1 195 ? 47.610 42.999 3.639 1.00 64.61 171 TYR A O 1
ATOM 1363 N N . HIS A 1 196 ? 47.736 45.242 3.644 1.00 67.53 172 HIS A N 1
ATOM 1364 C CA . HIS A 1 196 ? 46.922 45.389 4.849 1.00 67.61 172 HIS A CA 1
ATOM 1365 C C . HIS A 1 196 ? 45.522 44.816 4.674 1.00 69.63 172 HIS A C 1
ATOM 1366 O O . HIS A 1 196 ? 44.973 44.223 5.603 1.00 70.35 172 HIS A O 1
ATOM 1373 N N . ALA A 1 197 ? 44.950 44.982 3.483 1.00 67.23 173 ALA A N 1
ATOM 1374 C CA . ALA A 1 197 ? 43.619 44.443 3.203 1.00 70.49 173 ALA A CA 1
ATOM 1375 C C . ALA A 1 197 ? 43.641 42.916 3.099 1.00 73.27 173 ALA A C 1
ATOM 1376 O O . ALA A 1 197 ? 42.822 42.241 3.717 1.00 78.70 173 ALA A O 1
ATOM 1378 N N . GLN A 1 198 ? 44.568 42.378 2.308 1.00 74.51 174 GLN A N 1
ATOM 1379 C CA . GLN A 1 198 ? 44.714 40.928 2.171 1.00 77.41 174 GLN A CA 1
ATOM 1380 C C . GLN A 1 198 ? 45.014 40.273 3.519 1.00 76.09 174 GLN A C 1
ATOM 1381 O O . GLN A 1 198 ? 44.558 39.160 3.790 1.00 77.68 174 GLN A O 1
ATOM 1387 N N . THR A 1 199 ? 45.779 40.969 4.359 1.00 70.41 175 THR A N 1
ATOM 1388 C CA . THR A 1 199 ? 46.120 40.465 5.688 1.00 68.70 175 THR A CA 1
ATOM 1389 C C . THR A 1 199 ? 44.932 40.525 6.657 1.00 70.98 175 THR A C 1
ATOM 1390 O O . THR A 1 199 ? 44.661 39.562 7.366 1.00 61.23 175 THR A O 1
ATOM 1394 N N . ALA A 1 200 ? 44.230 41.654 6.689 1.00 73.78 176 ALA A N 1
ATOM 1395 C CA . ALA A 1 200 ? 43.103 41.818 7.610 1.00 72.36 176 ALA A CA 1
ATOM 1396 C C . ALA A 1 200 ? 42.022 40.751 7.399 1.00 69.69 176 ALA A C 1
ATOM 1397 O O . ALA A 1 200 ? 41.386 40.299 8.355 1.00 72.06 176 ALA A O 1
ATOM 1399 N N . LYS A 1 201 ? 41.820 40.362 6.142 1.00 69.68 177 LYS A N 1
ATOM 1400 C CA . LYS A 1 201 ? 40.866 39.314 5.791 1.00 71.94 177 LYS A CA 1
ATOM 1401 C C . LYS A 1 201 ? 41.355 37.947 6.263 1.00 65.21 177 LYS A C 1
ATOM 1402 O O . LYS A 1 201 ? 40.566 37.110 6.692 1.00 65.98 177 LYS A O 1
ATOM 1404 N N . LEU A 1 202 ? 42.666 37.735 6.180 1.00 70.12 178 LEU A N 1
ATOM 1405 C CA . LEU A 1 202 ? 43.294 36.483 6.595 1.00 68.39 178 LEU A CA 1
ATOM 1406 C C . LEU A 1 202 ? 43.154 36.247 8.092 1.00 70.55 178 LEU A C 1
ATOM 1407 O O . LEU A 1 202 ? 42.889 35.123 8.534 1.00 61.16 178 LEU A O 1
ATOM 1412 N N . ILE A 1 203 ? 43.350 37.314 8.865 1.00 68.21 179 ILE A N 1
ATOM 1413 C CA . ILE A 1 203 ? 43.300 37.236 10.323 1.00 71.42 179 ILE A CA 1
ATOM 1414 C C . ILE A 1 203 ? 41.866 37.030 10.802 1.00 67.79 179 ILE A C 1
ATOM 1415 O O . ILE A 1 203 ? 41.607 36.214 11.675 1.00 69.95 179 ILE A O 1
ATOM 1420 N N . ASP A 1 204 ? 40.936 37.767 10.215 1.00 66.09 180 ASP A N 1
ATOM 1421 C CA . ASP A 1 204 ? 39.535 37.585 10.562 1.00 79.85 180 ASP A CA 1
ATOM 1422 C C . ASP A 1 204 ? 39.033 36.191 10.166 1.00 72.15 180 ASP A C 1
ATOM 1423 O O . ASP A 1 204 ? 38.207 35.612 10.867 1.00 69.21 180 ASP A O 1
ATOM 1428 N N . PHE A 1 205 ? 39.537 35.656 9.054 1.00 71.34 181 PHE A N 1
ATOM 1429 C CA . PHE A 1 205 ? 39.246 34.278 8.675 1.00 66.40 181 PHE A CA 1
ATOM 1430 C C . PHE A 1 205 ? 39.723 33.363 9.791 1.00 76.48 181 PHE A C 1
ATOM 1431 O O . PHE A 1 205 ? 38.970 32.530 10.304 1.00 65.91 181 PHE A O 1
ATOM 1439 N N . TYR A 1 206 ? 40.986 33.524 10.166 1.00 63.22 182 TYR A N 1
ATOM 1440 C CA . TYR A 1 206 ? 41.568 32.702 11.220 1.00 62.13 182 TYR A CA 1
ATOM 1441 C C . TYR A 1 206 ? 40.986 33.022 12.593 1.00 63.37 182 TYR A C 1
ATOM 1442 O O . TYR A 1 206 ? 40.911 32.153 13.453 1.00 69.28 182 TYR A O 1
ATOM 1451 N N . ARG A 1 207 ? 40.583 34.272 12.789 1.00 64.77 183 ARG A N 1
ATOM 1452 C CA . ARG A 1 207 ? 39.936 34.701 14.026 1.00 74.87 183 ARG A CA 1
ATOM 1453 C C . ARG A 1 207 ? 38.578 34.009 14.203 1.00 78.94 183 ARG A C 1
ATOM 1454 O O . ARG A 1 207 ? 38.218 33.612 15.312 1.00 77.35 183 ARG A O 1
ATOM 1462 N N . ASN A 1 208 ? 37.840 33.868 13.104 1.00 80.10 184 ASN A N 1
ATOM 1463 C CA . ASN A 1 208 ? 36.580 33.126 13.094 1.00 85.91 184 ASN A CA 1
ATOM 1464 C C . ASN A 1 208 ? 36.767 31.734 12.519 1.00 82.29 184 ASN A C 1
ATOM 1465 O O . ASN A 1 208 ? 35.873 31.196 11.870 1.00 87.46 184 ASN A O 1
ATOM 1470 N N . PHE A 1 209 ? 37.939 31.157 12.742 1.00 77.64 185 PHE A N 1
ATOM 1471 C CA . PHE A 1 209 ? 38.221 29.826 12.231 1.00 76.63 185 PHE A CA 1
ATOM 1472 C C . PHE A 1 209 ? 37.301 28.802 12.890 1.00 83.02 185 PHE A C 1
ATOM 1473 O O . PHE A 1 209 ? 37.107 28.812 14.109 1.00 86.56 185 PHE A O 1
ATOM 1481 N N . SER A 1 210 ? 36.718 27.942 12.061 1.00 80.37 186 SER A N 1
ATOM 1482 C CA . SER A 1 210 ? 35.872 26.851 12.523 1.00 83.92 186 SER A CA 1
ATOM 1483 C C . SER A 1 210 ? 36.075 25.670 11.586 1.00 82.48 186 SER A C 1
ATOM 1484 O O . SER A 1 210 ? 35.679 25.717 10.422 1.00 92.59 186 SER A O 1
ATOM 1487 N N . SER A 1 211 ? 36.715 24.621 12.092 1.00 80.24 187 SER A N 1
ATOM 1488 C CA . SER A 1 211 ? 37.068 23.466 11.268 1.00 78.70 187 SER A CA 1
ATOM 1489 C C . SER A 1 211 ? 37.023 22.163 12.054 1.00 83.61 187 SER A C 1
ATOM 1490 O O . SER A 1 211 ? 37.055 22.160 13.283 1.00 80.53 187 SER A O 1
ATOM 1493 N N . THR A 1 212 ? 36.957 21.058 11.324 1.00 86.13 188 THR A N 1
ATOM 1494 C CA . THR A 1 212 ? 36.909 19.733 11.916 1.00 85.08 188 THR A CA 1
ATOM 1495 C C . THR A 1 212 ? 38.146 18.953 11.453 1.00 81.34 188 THR A C 1
ATOM 1496 O O . THR A 1 212 ? 38.425 17.849 11.928 1.00 84.19 188 THR A O 1
ATOM 1500 N N . ASN A 1 213 ? 38.894 19.559 10.536 1.00 74.88 189 ASN A N 1
ATOM 1501 C CA . ASN A 1 213 ? 40.085 18.943 9.966 1.00 74.95 189 ASN A CA 1
ATOM 1502 C C . ASN A 1 213 ? 41.380 19.464 10.599 1.00 73.71 189 ASN A C 1
ATOM 1503 O O . ASN A 1 213 ? 42.350 18.715 10.720 1.00 76.67 189 ASN A O 1
ATOM 1506 N N . THR A 1 214 ? 41.395 20.738 11.001 1.00 69.46 190 THR A N 1
ATOM 1507 C CA . THR A 1 214 ? 42.563 21.327 11.683 1.00 67.06 190 THR A CA 1
ATOM 1508 C C . THR A 1 214 ? 42.215 22.139 12.951 1.00 67.24 190 THR A C 1
ATOM 1509 O O . THR A 1 214 ? 41.045 22.291 13.305 1.00 69.12 190 THR A O 1
ATOM 1513 N N . LYS A 1 215 ? 43.245 22.662 13.619 1.00 69.58 191 LYS A N 1
ATOM 1514 C CA . LYS A 1 215 ? 43.093 23.429 14.865 1.00 60.62 191 LYS A CA 1
ATOM 1515 C C . LYS A 1 215 ? 42.987 24.949 14.640 1.00 64.84 191 LYS A C 1
ATOM 1516 O O . LYS A 1 215 ? 43.315 25.451 13.550 1.00 58.23 191 LYS A O 1
ATOM 1522 N N . ILE A 1 216 ? 42.536 25.672 15.675 1.00 62.41 192 ILE A N 1
ATOM 1523 C CA . ILE A 1 216 ? 42.474 27.140 15.651 1.00 65.52 192 ILE A CA 1
ATOM 1524 C C . ILE A 1 216 ? 43.782 27.779 16.128 1.00 59.04 192 ILE A C 1
ATOM 1525 O O . ILE A 1 216 ? 44.122 27.705 17.309 1.00 67.22 192 ILE A O 1
ATOM 1530 N N . PRO A 1 217 ? 44.504 28.433 15.211 1.00 56.10 193 PRO A N 1
ATOM 1531 C CA . PRO A 1 217 ? 45.818 28.996 15.551 1.00 52.99 193 PRO A CA 1
ATOM 1532 C C . PRO A 1 217 ? 45.679 30.159 16.511 1.00 58.68 193 PRO A C 1
ATOM 1533 O O . PRO A 1 217 ? 44.657 30.865 16.481 1.00 57.67 193 PRO A O 1
ATOM 1537 N N . LYS A 1 218 ? 46.679 30.338 17.370 1.00 53.48 194 LYS A N 1
ATOM 1538 C CA . LYS A 1 218 ? 46.703 31.484 18.268 1.00 54.74 194 LYS A CA 1
ATOM 1539 C C . LYS A 1 218 ? 47.288 32.683 17.526 1.00 52.92 194 LYS A C 1
ATOM 1540 O O . LYS A 1 218 ? 48.408 32.611 17.020 1.00 54.11 194 LYS A O 1
ATOM 1546 N N . TYR A 1 219 ? 46.522 33.769 17.435 1.00 55.46 195 TYR A N 1
ATOM 1547 C CA . TYR A 1 219 ? 46.997 34.995 16.788 1.00 58.08 195 TYR A CA 1
ATOM 1548 C C . TYR A 1 219 ? 47.865 35.818 17.738 1.00 58.94 195 TYR A C 1
ATOM 1549 O O . TYR A 1 219 ? 47.461 36.103 18.861 1.00 57.04 195 TYR A O 1
ATOM 1558 N N . ILE A 1 220 ? 49.050 36.196 17.269 1.00 57.05 196 ILE A N 1
ATOM 1559 C CA . ILE A 1 220 ? 49.989 36.999 18.048 1.00 56.00 196 ILE A CA 1
ATOM 1560 C C . ILE A 1 220 ? 50.429 38.223 17.250 1.00 50.81 196 ILE A C 1
ATOM 1561 O O . ILE A 1 220 ? 50.922 38.097 16.117 1.00 48.66 196 ILE A O 1
ATOM 1566 N N . LYS A 1 221 ? 50.273 39.403 17.835 1.00 53.31 197 LYS A N 1
ATOM 1567 C CA . LYS A 1 221 ? 50.670 40.641 17.176 1.00 53.64 197 LYS A CA 1
ATOM 1568 C C . LYS A 1 221 ? 51.891 41.245 17.875 1.00 55.46 197 LYS A C 1
ATOM 1569 O O . LYS A 1 221 ? 51.849 41.531 19.075 1.00 56.95 197 LYS A O 1
ATOM 1575 N N . ILE A 1 222 ? 52.972 41.441 17.122 1.00 50.77 198 ILE A N 1
ATOM 1576 C CA . ILE A 1 222 ? 54.234 41.900 17.695 1.00 50.19 198 ILE A CA 1
ATOM 1577 C C . ILE A 1 222 ? 54.543 43.330 17.281 1.00 54.52 198 ILE A C 1
ATOM 1578 O O . ILE A 1 222 ? 54.434 43.661 16.098 1.00 54.34 198 ILE A O 1
ATOM 1583 N N . ASN A 1 223 ? 54.921 44.173 18.243 1.00 53.85 199 ASN A N 1
ATOM 1584 C CA . ASN A 1 223 ? 55.499 45.481 17.926 1.00 60.51 199 ASN A CA 1
ATOM 1585 C C . ASN A 1 223 ? 56.883 45.313 17.282 1.00 52.98 199 ASN A C 1
ATOM 1586 O O . ASN A 1 223 ? 57.855 44.992 17.962 1.00 52.27 199 ASN A O 1
ATOM 1591 N N . GLY A 1 224 ? 56.972 45.533 15.974 1.00 52.48 200 GLY A N 1
ATOM 1592 C CA . GLY A 1 224 ? 58.231 45.369 15.261 1.00 50.82 200 GLY A CA 1
ATOM 1593 C C . GLY A 1 224 ? 59.115 46.606 15.247 1.00 52.89 200 GLY A C 1
ATOM 1594 O O . GLY A 1 224 ? 60.219 46.576 14.686 1.00 52.19 200 GLY A O 1
ATOM 1595 N N . ASP A 1 225 ? 58.637 47.689 15.858 1.00 55.84 201 ASP A N 1
ATOM 1596 C CA . ASP A 1 225 ? 59.419 48.922 15.970 1.00 64.27 201 ASP A CA 1
ATOM 1597 C C . ASP A 1 225 ? 60.206 48.973 17.291 1.00 58.81 201 ASP A C 1
ATOM 1598 O O . ASP A 1 225 ? 59.990 49.851 18.128 1.00 61.71 201 ASP A O 1
ATOM 1603 N N . GLN A 1 226 ? 61.105 48.010 17.472 1.00 56.33 202 GLN A N 1
ATOM 1604 C CA . GLN A 1 226 ? 61.985 47.949 18.635 1.00 65.16 202 GLN A CA 1
ATOM 1605 C C . GLN A 1 226 ? 63.314 47.376 18.144 1.00 61.44 202 GLN A C 1
ATOM 1606 O O . GLN A 1 226 ? 63.434 46.987 16.973 1.00 54.83 202 GLN A O 1
ATOM 1612 N N . ALA A 1 227 ? 64.307 47.310 19.028 1.00 60.16 203 ALA A N 1
ATOM 1613 C CA . ALA A 1 227 ? 65.553 46.612 18.711 1.00 59.25 203 ALA A CA 1
ATOM 1614 C C . ALA A 1 227 ? 65.238 45.177 18.278 1.00 58.14 203 ALA A C 1
ATOM 1615 O O . ALA A 1 227 ? 64.259 44.589 18.738 1.00 59.87 203 ALA A O 1
ATOM 1617 N N . VAL A 1 228 ? 66.047 44.630 17.375 1.00 60.39 204 VAL A N 1
ATOM 1618 C CA . VAL A 1 228 ? 65.806 43.294 16.852 1.00 54.40 204 VAL A CA 1
ATOM 1619 C C . VAL A 1 228 ? 65.713 42.284 17.992 1.00 55.86 204 VAL A C 1
ATOM 1620 O O . VAL A 1 228 ? 64.817 41.438 18.015 1.00 48.67 204 VAL A O 1
ATOM 1624 N N . GLU A 1 229 ? 66.632 42.393 18.945 1.00 54.56 205 GLU A N 1
ATOM 1625 C CA . GLU A 1 229 ? 66.702 41.438 20.040 1.00 58.41 205 GLU A CA 1
ATOM 1626 C C . GLU A 1 229 ? 65.476 41.558 20.943 1.00 58.34 205 GLU A C 1
ATOM 1627 O O . GLU A 1 229 ? 65.052 40.579 21.566 1.00 54.03 205 GLU A O 1
ATOM 1633 N N . LYS A 1 230 ? 64.885 42.750 20.974 1.00 57.88 206 LYS A N 1
ATOM 1634 C CA . LYS A 1 230 ? 63.654 42.980 21.727 1.00 57.16 206 LYS A CA 1
ATOM 1635 C C . LYS A 1 230 ? 62.408 42.444 20.985 1.00 57.13 206 LYS A C 1
ATOM 1636 O O . LYS A 1 230 ? 61.495 41.885 21.605 1.00 51.11 206 LYS A O 1
ATOM 1642 N N . VAL A 1 231 ? 62.370 42.618 19.665 1.00 58.23 207 VAL A N 1
ATOM 1643 C CA . VAL A 1 231 ? 61.283 42.070 18.857 1.00 56.24 207 VAL A CA 1
ATOM 1644 C C . VAL A 1 231 ? 61.261 40.545 19.045 1.00 53.18 207 VAL A C 1
ATOM 1645 O O . VAL A 1 231 ? 60.206 39.928 19.265 1.00 45.04 207 VAL A O 1
ATOM 1649 N N . SER A 1 232 ? 62.450 39.953 18.999 1.00 45.13 208 SER A N 1
ATOM 1650 C CA . SER A 1 232 ? 62.607 38.515 19.158 1.00 46.77 208 SER A CA 1
ATOM 1651 C C . SER A 1 232 ? 62.096 38.005 20.513 1.00 48.53 208 SER A C 1
ATOM 1652 O O . SER A 1 232 ? 61.359 37.018 20.579 1.00 48.18 208 SER A O 1
ATOM 1655 N N . GLN A 1 233 ? 62.490 38.676 21.591 1.00 46.60 209 GLN A N 1
ATOM 1656 C CA . GLN A 1 233 ? 62.056 38.291 22.933 1.00 54.36 209 GLN A CA 1
ATOM 1657 C C . GLN A 1 233 ? 60.545 38.413 23.117 1.00 42.71 209 GLN A C 1
ATOM 1658 O O . GLN A 1 233 ? 59.926 37.536 23.719 1.00 53.83 209 GLN A O 1
ATOM 1664 N N . ASP A 1 234 ? 59.956 39.487 22.596 1.00 42.89 210 ASP A N 1
ATOM 1665 C CA . ASP A 1 234 ? 58.504 39.646 22.626 1.00 42.75 210 ASP A CA 1
ATOM 1666 C C . ASP A 1 234 ? 57.846 38.442 21.945 1.00 50.27 210 ASP A C 1
ATOM 1667 O O . ASP A 1 234 ? 56.861 37.896 22.433 1.00 45.06 210 ASP A O 1
ATOM 1672 N N . ILE A 1 235 ? 58.405 38.035 20.810 1.00 43.70 211 ILE A N 1
ATOM 1673 C CA . ILE A 1 235 ? 57.922 36.864 20.102 1.00 37.16 211 ILE A CA 1
ATOM 1674 C C . ILE A 1 235 ? 58.089 35.611 20.963 1.00 42.54 211 ILE A C 1
ATOM 1675 O O . ILE A 1 235 ? 57.131 34.868 21.183 1.00 46.51 211 ILE A O 1
ATOM 1680 N N . PHE A 1 236 ? 59.311 35.382 21.437 1.00 39.93 212 PHE A N 1
ATOM 1681 C CA . PHE A 1 236 ? 59.611 34.267 22.332 1.00 45.09 212 PHE A CA 1
ATOM 1682 C C . PHE A 1 236 ? 58.645 34.206 23.534 1.00 43.49 212 PHE A C 1
ATOM 1683 O O . PHE A 1 236 ? 58.119 33.137 23.853 1.00 43.15 212 PHE A O 1
ATOM 1691 N N . ASP A 1 237 ? 58.421 35.345 24.193 1.00 50.77 213 ASP A N 1
ATOM 1692 C CA . ASP A 1 237 ? 57.548 35.403 25.368 1.00 49.55 213 ASP A CA 1
ATOM 1693 C C . ASP A 1 237 ? 56.140 34.926 25.016 1.00 55.90 213 ASP A C 1
ATOM 1694 O O . ASP A 1 237 ? 55.465 34.297 25.830 1.00 57.31 213 ASP A O 1
ATOM 1699 N N . GLN A 1 238 ? 55.706 35.216 23.793 1.00 53.35 214 GLN A N 1
ATOM 1700 C CA . GLN A 1 238 ? 54.346 34.879 23.367 1.00 57.55 214 GLN A CA 1
ATOM 1701 C C . GLN A 1 238 ? 54.183 33.399 23.032 1.00 53.07 214 GLN A C 1
ATOM 1702 O O . GLN A 1 238 ? 53.165 32.790 23.361 1.00 55.97 214 GLN A O 1
ATOM 1708 N N . LEU A 1 239 ? 55.184 32.834 22.367 1.00 45.48 215 LEU A N 1
ATOM 1709 C CA . LEU A 1 239 ? 55.151 31.434 21.991 1.00 52.78 215 LEU A CA 1
ATOM 1710 C C . LEU A 1 239 ? 55.129 30.546 23.233 1.00 67.51 215 LEU A C 1
ATOM 1711 O O . LEU A 1 239 ? 54.479 29.499 23.242 1.00 72.42 215 LEU A O 1
ATOM 1716 N N . ASN A 1 240 ? 55.826 30.983 24.283 1.00 72.24 216 ASN A N 1
ATOM 1717 C CA . ASN A 1 240 ? 55.910 30.231 25.537 1.00 69.93 216 ASN A CA 1
ATOM 1718 C C . ASN A 1 240 ? 54.664 30.367 26.434 1.00 69.51 216 ASN A C 1
ATOM 1719 O O . ASN A 1 240 ? 54.429 29.543 27.318 1.00 71.41 216 ASN A O 1
ATOM 1724 N N . LYS A 1 241 ? 53.862 31.400 26.200 1.00 74.88 217 LYS A N 1
ATOM 1725 C CA . LYS A 1 241 ? 52.642 31.602 26.978 1.00 79.21 217 LYS A CA 1
ATOM 1726 C C . LYS A 1 241 ? 51.598 30.527 26.676 1.00 85.42 217 LYS A C 1
ATOM 1727 O O . LYS A 1 241 ? 51.478 30.063 25.539 1.00 83.63 217 LYS A O 1
ATOM 1729 N N . THR B 1 15 ? 61.442 3.720 27.216 1.00 100.55 -9 THR B N 1
ATOM 1730 C CA . THR B 1 15 ? 61.394 4.380 25.911 1.00 103.65 -9 THR B CA 1
ATOM 1731 C C . THR B 1 15 ? 59.956 4.626 25.436 1.00 104.98 -9 THR B C 1
ATOM 1732 O O . THR B 1 15 ? 59.320 3.747 24.846 1.00 109.06 -9 THR B O 1
ATOM 1736 N N . GLU B 1 16 ? 59.452 5.828 25.718 1.00 99.61 -8 GLU B N 1
ATOM 1737 C CA . GLU B 1 16 ? 58.145 6.277 25.239 1.00 90.03 -8 GLU B CA 1
ATOM 1738 C C . GLU B 1 16 ? 58.312 7.572 24.445 1.00 79.55 -8 GLU B C 1
ATOM 1739 O O . GLU B 1 16 ? 58.462 8.652 25.022 1.00 74.90 -8 GLU B O 1
ATOM 1741 N N . ASN B 1 17 ? 58.275 7.450 23.122 1.00 60.51 -7 ASN B N 1
ATOM 1742 C CA . ASN B 1 17 ? 58.637 8.537 22.221 1.00 63.46 -7 ASN B CA 1
ATOM 1743 C C . ASN B 1 17 ? 60.072 9.018 22.454 1.00 58.92 -7 ASN B C 1
ATOM 1744 O O . ASN B 1 17 ? 60.354 10.213 22.359 1.00 57.45 -7 ASN B O 1
ATOM 1746 N N . LEU B 1 18 ? 60.973 8.083 22.756 1.00 58.32 -6 LEU B N 1
ATOM 1747 C CA . LEU B 1 18 ? 62.411 8.394 22.812 1.00 61.49 -6 LEU B CA 1
ATOM 1748 C C . LEU B 1 18 ? 63.215 7.641 21.744 1.00 52.23 -6 LEU B C 1
ATOM 1749 O O . LEU B 1 18 ? 62.967 6.478 21.478 1.00 54.17 -6 LEU B O 1
ATOM 1754 N N . TYR B 1 19 ? 64.182 8.310 21.129 1.00 49.51 -5 TYR B N 1
ATOM 1755 C CA . TYR B 1 19 ? 64.889 7.713 20.005 1.00 48.58 -5 TYR B CA 1
ATOM 1756 C C . TYR B 1 19 ? 66.407 7.834 20.125 1.00 54.07 -5 TYR B C 1
ATOM 1757 O O . TYR B 1 19 ? 66.912 8.632 20.920 1.00 46.47 -5 TYR B O 1
ATOM 1766 N N . PHE B 1 20 ? 67.120 7.029 19.336 1.00 54.67 -4 PHE B N 1
ATOM 1767 C CA . PHE B 1 20 ? 68.577 6.973 19.389 1.00 51.63 -4 PHE B CA 1
ATOM 1768 C C . PHE B 1 20 ? 69.234 8.285 18.991 1.00 49.50 -4 PHE B C 1
ATOM 1769 O O . PHE B 1 20 ? 69.010 8.814 17.890 1.00 41.62 -4 PHE B O 1
ATOM 1777 N N . GLN B 1 21 ? 70.049 8.818 19.898 1.00 44.51 -3 GLN B N 1
ATOM 1778 C CA . GLN B 1 21 ? 70.778 10.042 19.595 1.00 40.83 -3 GLN B CA 1
ATOM 1779 C C . GLN B 1 21 ? 71.860 9.667 18.590 1.00 47.60 -3 GLN B C 1
ATOM 1780 O O . GLN B 1 21 ? 72.878 9.062 18.940 1.00 52.81 -3 GLN B O 1
ATOM 1786 N N . SER B 1 22 ? 71.611 9.996 17.330 1.00 45.44 -2 SER B N 1
ATOM 1787 C CA . SER B 1 22 ? 72.531 9.675 16.249 1.00 48.71 -2 SER B CA 1
ATOM 1788 C C . SER B 1 22 ? 73.733 10.629 16.323 1.00 47.64 -2 SER B C 1
ATOM 1789 O O . SER B 1 22 ? 73.662 11.662 16.993 1.00 53.50 -2 SER B O 1
ATOM 1792 N N . ASN B 1 23 ? 74.837 10.295 15.663 1.00 38.91 -1 ASN B N 1
ATOM 1793 C CA . ASN B 1 23 ? 75.948 11.246 15.580 1.00 48.80 -1 ASN B CA 1
ATOM 1794 C C . ASN B 1 23 ? 75.632 12.332 14.548 1.00 39.99 -1 ASN B C 1
ATOM 1795 O O . ASN B 1 23 ? 75.130 12.036 13.477 1.00 36.63 -1 ASN B O 1
ATOM 1800 N N . ALA B 1 24 ? 75.907 13.587 14.892 1.00 35.92 0 ALA B N 1
ATOM 1801 C CA . ALA B 1 24 ? 75.703 14.711 13.983 1.00 35.89 0 ALA B CA 1
ATOM 1802 C C . ALA B 1 24 ? 76.538 14.510 12.714 1.00 42.24 0 ALA B C 1
ATOM 1803 O O . ALA B 1 24 ? 77.601 13.904 12.781 1.00 46.02 0 ALA B O 1
ATOM 1813 N N . ARG B 1 26 ? 78.651 16.565 9.843 1.00 27.26 2 ARG B N 1
ATOM 1814 C CA . ARG B 1 26 ? 79.193 17.882 9.503 1.00 27.07 2 ARG B CA 1
ATOM 1815 C C . ARG B 1 26 ? 79.920 17.836 8.160 1.00 29.36 2 ARG B C 1
ATOM 1816 O O . ARG B 1 26 ? 80.807 16.993 7.940 1.00 29.25 2 ARG B O 1
ATOM 1824 N N . ILE B 1 27 ? 79.551 18.750 7.264 1.00 22.08 3 ILE B N 1
ATOM 1825 C CA . ILE B 1 27 ? 79.996 18.671 5.880 1.00 24.79 3 ILE B CA 1
ATOM 1826 C C . ILE B 1 27 ? 80.608 20.006 5.463 1.00 27.39 3 ILE B C 1
ATOM 1827 O O . ILE B 1 27 ? 80.088 21.078 5.829 1.00 25.49 3 ILE B O 1
ATOM 1832 N N . ILE B 1 28 ? 81.729 19.934 4.740 1.00 24.00 4 ILE B N 1
ATOM 1833 C CA . ILE B 1 28 ? 82.253 21.094 4.005 1.00 21.33 4 ILE B CA 1
ATOM 1834 C C . ILE B 1 28 ? 81.860 20.870 2.556 1.00 25.41 4 ILE B C 1
ATOM 1835 O O . ILE B 1 28 ? 82.187 19.830 1.964 1.00 28.30 4 ILE B O 1
ATOM 1840 N N . LEU B 1 29 ? 81.135 21.831 1.993 1.00 25.14 5 LEU B N 1
ATOM 1841 C CA . LEU B 1 29 ? 80.651 21.708 0.633 1.00 23.83 5 LEU B CA 1
ATOM 1842 C C . LEU B 1 29 ? 81.490 22.636 -0.214 1.00 31.17 5 LEU B C 1
ATOM 1843 O O . LEU B 1 29 ? 81.633 23.804 0.112 1.00 25.18 5 LEU B O 1
ATOM 1848 N N . LEU B 1 30 ? 82.059 22.121 -1.295 1.00 24.94 6 LEU B N 1
ATOM 1849 C CA . LEU B 1 30 ? 82.886 22.964 -2.148 1.00 29.66 6 LEU B CA 1
ATOM 1850 C C . LEU B 1 30 ? 82.302 22.937 -3.559 1.00 35.10 6 LEU B C 1
ATOM 1851 O O . LEU B 1 30 ? 81.786 21.902 -4.003 1.00 33.79 6 LEU B O 1
ATOM 1856 N N . GLY B 1 31 ? 82.399 24.056 -4.267 1.00 31.26 7 GLY B N 1
ATOM 1857 C CA . GLY B 1 31 ? 82.073 24.087 -5.684 1.00 30.86 7 GLY B CA 1
ATOM 1858 C C . GLY B 1 31 ? 82.305 25.469 -6.245 1.00 34.46 7 GLY B C 1
ATOM 1859 O O . GLY B 1 31 ? 82.077 26.471 -5.561 1.00 32.27 7 GLY B O 1
ATOM 1860 N N . ALA B 1 32 ? 82.759 25.529 -7.494 1.00 33.02 8 ALA B N 1
ATOM 1861 C CA . ALA B 1 32 ? 83.070 26.801 -8.143 1.00 33.91 8 ALA B CA 1
ATOM 1862 C C . ALA B 1 32 ? 81.796 27.577 -8.381 1.00 33.13 8 ALA B C 1
ATOM 1863 O O . ALA B 1 32 ? 80.704 27.000 -8.339 1.00 38.45 8 ALA B O 1
ATOM 1865 N N . PRO B 1 33 ? 81.915 28.887 -8.642 1.00 36.98 9 PRO B N 1
ATOM 1866 C CA . PRO B 1 33 ? 80.711 29.626 -9.016 1.00 39.83 9 PRO B CA 1
ATOM 1867 C C . PRO B 1 33 ? 80.080 29.007 -10.258 1.00 43.43 9 PRO B C 1
ATOM 1868 O O . PRO B 1 33 ? 80.791 28.712 -11.214 1.00 43.64 9 PRO B O 1
ATOM 1872 N N . GLY B 1 34 ? 78.775 28.772 -10.220 1.00 40.10 10 GLY B N 1
ATOM 1873 C CA . GLY B 1 34 ? 78.068 28.222 -11.357 1.00 36.08 10 GLY B CA 1
ATOM 1874 C C . GLY B 1 34 ? 77.930 26.711 -11.300 1.00 41.37 10 GLY B C 1
ATOM 1875 O O . GLY B 1 34 ? 77.304 26.109 -12.169 1.00 39.40 10 GLY B O 1
ATOM 1876 N N . ALA B 1 35 ? 78.508 26.092 -10.275 1.00 28.03 11 ALA B N 1
ATOM 1877 C CA . ALA B 1 35 ? 78.488 24.646 -10.178 1.00 26.42 11 ALA B CA 1
ATOM 1878 C C . ALA B 1 35 ? 77.159 24.128 -9.628 1.00 37.47 11 ALA B C 1
ATOM 1879 O O . ALA B 1 35 ? 76.901 22.923 -9.658 1.00 42.04 11 ALA B O 1
ATOM 1881 N N . GLY B 1 36 ? 76.330 25.034 -9.116 1.00 31.26 12 GLY B N 1
ATOM 1882 C CA . GLY B 1 36 ? 75.045 24.661 -8.547 1.00 39.06 12 GLY B CA 1
ATOM 1883 C C . GLY B 1 36 ? 75.126 24.121 -7.125 1.00 41.85 12 GLY B C 1
ATOM 1884 O O . GLY B 1 36 ? 74.212 23.439 -6.658 1.00 34.18 12 GLY B O 1
ATOM 1885 N N . LYS B 1 37 ? 76.209 24.427 -6.419 1.00 31.06 13 LYS B N 1
ATOM 1886 C CA . LYS B 1 37 ? 76.372 23.887 -5.082 1.00 32.53 13 LYS B CA 1
ATOM 1887 C C . LYS B 1 37 ? 75.225 24.360 -4.175 1.00 31.82 13 LYS B C 1
ATOM 1888 O O . LYS B 1 37 ? 74.751 23.608 -3.331 1.00 29.11 13 LYS B O 1
ATOM 1894 N N . GLY B 1 38 ? 74.751 25.583 -4.403 1.00 21.46 14 GLY B N 1
ATOM 1895 C CA . GLY B 1 38 ? 73.699 26.199 -3.594 1.00 26.77 14 GLY B CA 1
ATOM 1896 C C . GLY B 1 38 ? 72.421 25.364 -3.592 1.00 32.79 14 GLY B C 1
ATOM 1897 O O . GLY B 1 38 ? 71.774 25.155 -2.559 1.00 28.57 14 GLY B O 1
ATOM 1898 N N . THR B 1 39 ? 72.066 24.865 -4.762 1.00 29.38 15 THR B N 1
ATOM 1899 C CA . THR B 1 39 ? 70.888 24.013 -4.904 1.00 34.14 15 THR B CA 1
ATOM 1900 C C . THR B 1 39 ? 71.050 22.702 -4.142 1.00 31.29 15 THR B C 1
ATOM 1901 O O . THR B 1 39 ? 70.127 22.237 -3.497 1.00 26.97 15 THR B O 1
ATOM 1905 N N . GLN B 1 40 ? 72.222 22.092 -4.217 1.00 28.84 16 GLN B N 1
ATOM 1906 C CA . GLN B 1 40 ? 72.396 20.810 -3.559 1.00 28.83 16 GLN B CA 1
ATOM 1907 C C . GLN B 1 40 ? 72.435 20.984 -2.059 1.00 29.31 16 GLN B C 1
ATOM 1908 O O . GLN B 1 40 ? 72.006 20.095 -1.330 1.00 31.08 16 GLN B O 1
ATOM 1914 N N . ALA B 1 41 ? 72.938 22.131 -1.595 1.00 25.61 17 ALA B N 1
ATOM 1915 C CA . ALA B 1 41 ? 73.013 22.388 -0.154 1.00 29.27 17 ALA B CA 1
ATOM 1916 C C . ALA B 1 41 ? 71.627 22.364 0.479 1.00 28.99 17 ALA B C 1
ATOM 1917 O O . ALA B 1 41 ? 71.442 21.790 1.565 1.00 26.99 17 ALA B O 1
ATOM 1919 N N . LYS B 1 42 ? 70.661 22.998 -0.189 1.00 28.02 18 LYS B N 1
ATOM 1920 C CA . LYS B 1 42 ? 69.283 23.046 0.302 1.00 29.47 18 LYS B CA 1
ATOM 1921 C C . LYS B 1 42 ? 68.715 21.625 0.338 1.00 32.07 18 LYS B C 1
ATOM 1922 O O . LYS B 1 42 ? 67.943 21.254 1.236 1.00 28.53 18 LYS B O 1
ATOM 1928 N N . ILE B 1 43 ? 69.090 20.838 -0.660 1.00 26.95 19 ILE B N 1
ATOM 1929 C CA . ILE B 1 43 ? 68.536 19.496 -0.817 1.00 28.56 19 ILE B CA 1
ATOM 1930 C C . ILE B 1 43 ? 69.075 18.620 0.311 1.00 32.29 19 ILE B C 1
ATOM 1931 O O . ILE B 1 43 ? 68.309 17.901 0.955 1.00 29.11 19 ILE B O 1
ATOM 1936 N N . ILE B 1 44 ? 70.379 18.736 0.577 1.00 25.78 20 ILE B N 1
ATOM 1937 C CA . ILE B 1 44 ? 71.035 18.013 1.672 1.00 33.24 20 ILE B CA 1
ATOM 1938 C C . ILE B 1 44 ? 70.451 18.419 3.013 1.00 29.90 20 ILE B C 1
ATOM 1939 O O . ILE B 1 44 ? 70.133 17.569 3.851 1.00 30.93 20 ILE B O 1
ATOM 1944 N N . GLU B 1 45 ? 70.333 19.729 3.214 1.00 29.64 21 GLU B N 1
ATOM 1945 C CA . GLU B 1 45 ? 69.699 20.295 4.401 1.00 28.84 21 GLU B CA 1
ATOM 1946 C C . GLU B 1 45 ? 68.331 19.668 4.665 1.00 25.65 21 GLU B C 1
ATOM 1947 O O . GLU B 1 45 ? 68.055 19.233 5.778 1.00 26.80 21 GLU B O 1
ATOM 1953 N N . GLN B 1 46 ? 67.478 19.624 3.645 1.00 26.32 22 GLN B N 1
ATOM 1954 C CA . GLN B 1 46 ? 66.116 19.106 3.814 1.00 30.21 22 GLN B CA 1
ATOM 1955 C C . GLN B 1 46 ? 66.067 17.595 4.028 1.00 37.89 22 GLN B C 1
ATOM 1956 O O . GLN B 1 46 ? 65.208 17.097 4.765 1.00 37.95 22 GLN B O 1
ATOM 1962 N N . LYS B 1 47 ? 66.975 16.857 3.394 1.00 32.09 23 LYS B N 1
ATOM 1963 C CA . LYS B 1 47 ? 66.981 15.394 3.565 1.00 31.97 23 LYS B CA 1
ATOM 1964 C C . LYS B 1 47 ? 67.558 15.004 4.929 1.00 33.76 23 LYS B C 1
ATOM 1965 O O . LYS B 1 47 ? 66.995 14.171 5.638 1.00 37.36 23 LYS B O 1
ATOM 1971 N N . TYR B 1 48 ? 68.680 15.611 5.299 1.00 27.37 24 TYR B N 1
ATOM 1972 C CA . TYR B 1 48 ? 69.383 15.177 6.504 1.00 27.20 24 TYR B CA 1
ATOM 1973 C C . TYR B 1 48 ? 69.042 15.986 7.740 1.00 31.12 24 TYR B C 1
ATOM 1974 O O . TYR B 1 48 ? 69.524 15.681 8.825 1.00 32.86 24 TYR B O 1
ATOM 1983 N N . ASN B 1 49 ? 68.224 17.024 7.585 1.00 27.64 25 ASN B N 1
ATOM 1984 C CA . ASN B 1 49 ? 67.886 17.878 8.724 1.00 27.26 25 ASN B CA 1
ATOM 1985 C C . ASN B 1 49 ? 69.127 18.458 9.443 1.00 28.70 25 ASN B C 1
ATOM 1986 O O . ASN B 1 49 ? 69.267 18.364 10.668 1.00 28.83 25 ASN B O 1
ATOM 1991 N N . ILE B 1 50 ? 70.022 19.073 8.679 1.00 25.92 26 ILE B N 1
ATOM 1992 C CA . ILE B 1 50 ? 71.189 19.733 9.260 1.00 24.07 26 ILE B CA 1
ATOM 1993 C C . ILE B 1 50 ? 71.171 21.173 8.740 1.00 29.70 26 ILE B C 1
ATOM 1994 O O . ILE B 1 50 ? 70.582 21.436 7.693 1.00 28.47 26 ILE B O 1
ATOM 1999 N N . ALA B 1 51 ? 71.806 22.106 9.438 1.00 28.51 27 ALA B N 1
ATOM 2000 C CA . ALA B 1 51 ? 71.741 23.500 8.975 1.00 25.82 27 ALA B CA 1
ATOM 2001 C C . ALA B 1 51 ? 72.660 23.760 7.766 1.00 23.85 27 ALA B C 1
ATOM 2002 O O . ALA B 1 51 ? 73.836 23.385 7.779 1.00 30.56 27 ALA B O 1
ATOM 2004 N N . HIS B 1 52 ? 72.143 24.434 6.744 1.00 27.29 28 HIS B N 1
ATOM 2005 C CA . HIS B 1 52 ? 72.997 24.971 5.673 1.00 24.04 28 HIS B CA 1
ATOM 2006 C C . HIS B 1 52 ? 73.552 26.323 6.100 1.00 26.19 28 HIS B C 1
ATOM 2007 O O . HIS B 1 52 ? 72.801 27.274 6.227 1.00 26.99 28 HIS B O 1
ATOM 2014 N N . ILE B 1 53 ? 74.861 26.399 6.328 1.00 24.88 29 ILE B N 1
ATOM 2015 C CA . ILE B 1 53 ? 75.508 27.641 6.737 1.00 27.11 29 ILE B CA 1
ATOM 2016 C C . ILE B 1 53 ? 76.343 28.215 5.580 1.00 26.41 29 ILE B C 1
ATOM 2017 O O . ILE B 1 53 ? 77.423 27.692 5.253 1.00 29.46 29 ILE B O 1
ATOM 2022 N N . SER B 1 54 ? 75.832 29.254 4.933 1.00 25.41 30 SER B N 1
ATOM 2023 C CA . SER B 1 54 ? 76.630 29.938 3.930 1.00 35.33 30 SER B CA 1
ATOM 2024 C C . SER B 1 54 ? 77.153 31.227 4.520 1.00 32.84 30 SER B C 1
ATOM 2025 O O . SER B 1 54 ? 76.445 31.918 5.249 1.00 34.66 30 SER B O 1
ATOM 2028 N N . THR B 1 55 ? 78.398 31.542 4.199 1.00 31.62 31 THR B N 1
ATOM 2029 C CA . THR B 1 55 ? 79.082 32.684 4.786 1.00 31.69 31 THR B CA 1
ATOM 2030 C C . THR B 1 55 ? 78.324 34.001 4.601 1.00 33.21 31 THR B C 1
ATOM 2031 O O . THR B 1 55 ? 78.226 34.812 5.539 1.00 35.08 31 THR B O 1
ATOM 2035 N N . GLY B 1 56 ? 77.769 34.202 3.408 1.00 34.91 32 GLY B N 1
ATOM 2036 C CA . GLY B 1 56 ? 77.085 35.446 3.095 1.00 37.63 32 GLY B CA 1
ATOM 2037 C C . GLY B 1 56 ? 75.914 35.694 4.026 1.00 35.89 32 GLY B C 1
ATOM 2038 O O . GLY B 1 56 ? 75.804 36.764 4.634 1.00 39.46 32 GLY B O 1
ATOM 2039 N N . ASP B 1 57 ? 75.046 34.695 4.153 1.00 31.24 33 ASP B N 1
ATOM 2040 C CA . ASP B 1 57 ? 73.848 34.803 4.983 1.00 37.22 33 ASP B CA 1
ATOM 2041 C C . ASP B 1 57 ? 74.220 34.951 6.448 1.00 33.03 33 ASP B C 1
ATOM 2042 O O . ASP B 1 57 ? 73.613 35.741 7.183 1.00 36.83 33 ASP B O 1
ATOM 2055 N N . ILE B 1 59 ? 76.849 36.169 7.755 1.00 30.33 35 ILE B N 1
ATOM 2056 C CA . ILE B 1 59 ? 77.370 37.506 8.053 1.00 34.49 35 ILE B CA 1
ATOM 2057 C C . ILE B 1 59 ? 76.236 38.517 8.160 1.00 37.58 35 ILE B C 1
ATOM 2058 O O . ILE B 1 59 ? 76.198 39.314 9.102 1.00 36.93 35 ILE B O 1
ATOM 2063 N N . ARG B 1 60 ? 75.312 38.484 7.200 1.00 38.48 36 ARG B N 1
ATOM 2064 C CA . ARG B 1 60 ? 74.182 39.403 7.216 1.00 43.41 36 ARG B CA 1
ATOM 2065 C C . ARG B 1 60 ? 73.336 39.207 8.479 1.00 43.75 36 ARG B C 1
ATOM 2066 O O . ARG B 1 60 ? 72.971 40.183 9.138 1.00 41.38 36 ARG B O 1
ATOM 2068 N N . GLU B 1 61 ? 73.047 37.949 8.818 1.00 29.72 37 GLU B N 1
ATOM 2069 C CA . GLU B 1 61 ? 72.248 37.641 10.003 1.00 47.53 37 GLU B CA 1
ATOM 2070 C C . GLU B 1 61 ? 72.932 38.086 11.299 1.00 40.05 37 GLU B C 1
ATOM 2071 O O . GLU B 1 61 ? 72.289 38.632 12.200 1.00 41.89 37 GLU B O 1
ATOM 2077 N N . THR B 1 62 ? 74.234 37.843 11.402 1.00 40.65 38 THR B N 1
ATOM 2078 C CA . THR B 1 62 ? 74.950 38.132 12.645 1.00 39.79 38 THR B CA 1
ATOM 2079 C C . THR B 1 62 ? 74.923 39.631 12.911 1.00 39.43 38 THR B C 1
ATOM 2080 O O . THR B 1 62 ? 74.792 40.083 14.045 1.00 50.05 38 THR B O 1
ATOM 2084 N N . ILE B 1 63 ? 75.017 40.400 11.837 1.00 42.67 39 ILE B N 1
ATOM 2085 C CA . ILE B 1 63 ? 74.954 41.844 11.939 1.00 50.47 39 ILE B CA 1
ATOM 2086 C C . ILE B 1 63 ? 73.563 42.296 12.383 1.00 59.92 39 ILE B C 1
ATOM 2087 O O . ILE B 1 63 ? 73.434 43.066 13.334 1.00 68.73 39 ILE B O 1
ATOM 2092 N N . LYS B 1 64 ? 72.530 41.787 11.714 1.00 62.51 40 LYS B N 1
ATOM 2093 C CA . LYS B 1 64 ? 71.152 42.181 11.994 1.00 66.32 40 LYS B CA 1
ATOM 2094 C C . LYS B 1 64 ? 70.660 41.705 13.364 1.00 77.28 40 LYS B C 1
ATOM 2095 O O . LYS B 1 64 ? 69.521 41.983 13.741 1.00 81.49 40 LYS B O 1
ATOM 2099 N N . SER B 1 65 ? 71.513 40.996 14.106 1.00 77.86 41 SER B N 1
ATOM 2100 C CA . SER B 1 65 ? 71.086 40.336 15.344 1.00 74.54 41 SER B CA 1
ATOM 2101 C C . SER B 1 65 ? 71.178 41.219 16.587 1.00 74.33 41 SER B C 1
ATOM 2102 O O . SER B 1 65 ? 70.442 41.009 17.552 1.00 83.56 41 SER B O 1
ATOM 2105 N N . GLY B 1 66 ? 72.084 42.190 16.581 1.00 61.25 42 GLY B N 1
ATOM 2106 C CA . GLY B 1 66 ? 72.227 43.062 17.729 1.00 63.77 42 GLY B CA 1
ATOM 2107 C C . GLY B 1 66 ? 73.116 42.433 18.772 1.00 63.38 42 GLY B C 1
ATOM 2108 O O . GLY B 1 66 ? 73.380 43.027 19.826 1.00 68.89 42 GLY B O 1
ATOM 2109 N N . SER B 1 67 ? 73.574 41.221 18.472 1.00 59.48 43 SER B N 1
ATOM 2110 C CA . SER B 1 67 ? 74.563 40.530 19.290 1.00 62.69 43 SER B CA 1
ATOM 2111 C C . SER B 1 67 ? 75.794 41.412 19.508 1.00 64.56 43 SER B C 1
ATOM 2112 O O . SER B 1 67 ? 76.061 42.333 18.730 1.00 62.08 43 SER B O 1
ATOM 2115 N N . ALA B 1 68 ? 76.540 41.142 20.571 1.00 65.61 44 ALA B N 1
ATOM 2116 C CA . ALA B 1 68 ? 77.793 41.851 20.785 1.00 63.68 44 ALA B CA 1
ATOM 2117 C C . ALA B 1 68 ? 78.792 41.465 19.689 1.00 55.10 44 ALA B C 1
ATOM 2118 O O . ALA B 1 68 ? 79.547 42.300 19.191 1.00 54.27 44 ALA B O 1
ATOM 2120 N N . LEU B 1 69 ? 78.789 40.195 19.308 1.00 45.90 45 LEU B N 1
ATOM 2121 C CA . LEU B 1 69 ? 79.632 39.757 18.212 1.00 44.73 45 LEU B CA 1
ATOM 2122 C C . LEU B 1 69 ? 79.169 40.450 16.924 1.00 45.65 45 LEU B C 1
ATOM 2123 O O . LEU B 1 69 ? 79.987 40.967 16.159 1.00 44.78 45 LEU B O 1
ATOM 2128 N N . GLY B 1 70 ? 77.854 40.491 16.717 1.00 46.40 46 GLY B N 1
ATOM 2129 C CA . GLY B 1 70 ? 77.278 41.107 15.534 1.00 39.94 46 GLY B CA 1
ATOM 2130 C C . GLY B 1 70 ? 77.584 42.591 15.431 1.00 43.42 46 GLY B C 1
ATOM 2131 O O . GLY B 1 70 ? 77.740 43.109 14.320 1.00 45.86 46 GLY B O 1
ATOM 2132 N N . GLN B 1 71 ? 77.658 43.266 16.581 1.00 42.60 47 GLN B N 1
ATOM 2133 C CA . GLN B 1 71 ? 77.984 44.683 16.640 1.00 45.33 47 GLN B CA 1
ATOM 2134 C C . GLN B 1 71 ? 79.413 44.908 16.168 1.00 51.60 47 GLN B C 1
ATOM 2135 O O . GLN B 1 71 ? 79.696 45.871 15.456 1.00 54.26 47 GLN B O 1
ATOM 2141 N N . GLU B 1 72 ? 80.323 44.054 16.627 1.00 43.48 48 GLU B N 1
ATOM 2142 C CA . GLU B 1 72 ? 81.733 44.199 16.288 1.00 48.94 48 GLU B CA 1
ATOM 2143 C C . GLU B 1 72 ? 81.930 43.937 14.798 1.00 47.68 48 GLU B C 1
ATOM 2144 O O . GLU B 1 72 ? 82.686 44.636 14.131 1.00 46.79 48 GLU B O 1
ATOM 2150 N N . LEU B 1 73 ? 81.225 42.933 14.288 1.00 39.95 49 LEU B N 1
ATOM 2151 C CA . LEU B 1 73 ? 81.306 42.564 12.891 1.00 39.97 49 LEU B CA 1
ATOM 2152 C C . LEU B 1 73 ? 80.820 43.705 12.011 1.00 47.97 49 LEU B C 1
ATOM 2153 O O . LEU B 1 73 ? 81.438 44.025 10.989 1.00 44.70 49 LEU B O 1
ATOM 2158 N N . LYS B 1 74 ? 79.714 44.323 12.412 1.00 47.33 50 LYS B N 1
ATOM 2159 C CA . LYS B 1 74 ? 79.146 45.410 11.635 1.00 44.15 50 LYS B CA 1
ATOM 2160 C C . LYS B 1 74 ? 80.106 46.595 11.604 1.00 54.78 50 LYS B C 1
ATOM 2161 O O . LYS B 1 74 ? 80.124 47.360 10.635 1.00 46.04 50 LYS B O 1
ATOM 2167 N N . LYS B 1 75 ? 80.906 46.751 12.659 1.00 45.69 51 LYS B N 1
ATOM 2168 C CA . LYS B 1 75 ? 81.837 47.884 12.720 1.00 57.10 51 LYS B CA 1
ATOM 2169 C C . LYS B 1 75 ? 83.030 47.629 11.813 1.00 47.36 51 LYS B C 1
ATOM 2170 O O . LYS B 1 75 ? 83.510 48.533 11.135 1.00 49.25 51 LYS B O 1
ATOM 2176 N N . VAL B 1 76 ? 83.508 46.391 11.819 1.00 44.77 52 VAL B N 1
ATOM 2177 C CA . VAL B 1 76 ? 84.612 46.003 10.955 1.00 51.90 52 VAL B CA 1
ATOM 2178 C C . VAL B 1 76 ? 84.226 46.281 9.500 1.00 57.21 52 VAL B C 1
ATOM 2179 O O . VAL B 1 76 ? 84.956 46.971 8.779 1.00 51.35 52 VAL B O 1
ATOM 2183 N N . LEU B 1 77 ? 83.047 45.794 9.106 1.00 56.97 53 LEU B N 1
ATOM 2184 C CA . LEU B 1 77 ? 82.512 46.010 7.761 1.00 55.61 53 LEU B CA 1
ATOM 2185 C C . LEU B 1 77 ? 82.160 47.467 7.429 1.00 60.94 53 LEU B C 1
ATOM 2186 O O . LEU B 1 77 ? 82.403 47.912 6.301 1.00 64.13 53 LEU B O 1
ATOM 2191 N N . ASP B 1 78 ? 81.589 48.212 8.381 1.00 58.20 54 ASP B N 1
ATOM 2192 C CA . ASP B 1 78 ? 81.302 49.631 8.141 1.00 61.89 54 ASP B CA 1
ATOM 2193 C C . ASP B 1 78 ? 82.594 50.415 7.935 1.00 59.52 54 ASP B C 1
ATOM 2194 O O . ASP B 1 78 ? 82.599 51.437 7.264 1.00 66.39 54 ASP B O 1
ATOM 2199 N N . ALA B 1 79 ? 83.693 49.924 8.503 1.00 56.80 55 ALA B N 1
ATOM 2200 C CA . ALA B 1 79 ? 85.000 50.572 8.338 1.00 69.62 55 ALA B CA 1
ATOM 2201 C C . ALA B 1 79 ? 85.624 50.258 6.973 1.00 70.76 55 ALA B C 1
ATOM 2202 O O . ALA B 1 79 ? 86.705 50.757 6.644 1.00 63.44 55 ALA B O 1
ATOM 2204 N N . GLY B 1 80 ? 84.946 49.420 6.190 1.00 73.73 56 GLY B N 1
ATOM 2205 C CA . GLY B 1 80 ? 85.449 49.014 4.890 1.00 74.14 56 GLY B CA 1
ATOM 2206 C C . GLY B 1 80 ? 86.599 48.024 4.984 1.00 72.91 56 GLY B C 1
ATOM 2207 O O . GLY B 1 80 ? 87.300 47.791 3.991 1.00 75.30 56 GLY B O 1
ATOM 2208 N N . GLU B 1 81 ? 86.792 47.447 6.172 1.00 60.28 57 GLU B N 1
ATOM 2209 C CA . GLU B 1 81 ? 87.841 46.458 6.395 1.00 55.82 57 GLU B CA 1
ATOM 2210 C C . GLU B 1 81 ? 87.338 45.069 6.054 1.00 56.48 57 GLU B C 1
ATOM 2211 O O . GLU B 1 81 ? 86.133 44.846 5.929 1.00 57.77 57 GLU B O 1
ATOM 2217 N N . LEU B 1 82 ? 88.270 44.133 5.914 1.00 59.69 58 LEU B N 1
ATOM 2218 C CA . LEU B 1 82 ? 87.918 42.754 5.615 1.00 61.33 58 LEU B CA 1
ATOM 2219 C C . LEU B 1 82 ? 87.864 41.900 6.876 1.00 52.09 58 LEU B C 1
ATOM 2220 O O . LEU B 1 82 ? 88.631 42.099 7.821 1.00 62.41 58 LEU B O 1
ATOM 2225 N N . VAL B 1 83 ? 86.939 40.953 6.884 1.00 40.90 59 VAL B N 1
ATOM 2226 C CA . VAL B 1 83 ? 86.810 40.040 7.993 1.00 39.96 59 VAL B CA 1
ATOM 2227 C C . VAL B 1 83 ? 87.982 39.068 7.937 1.00 42.51 59 VAL B C 1
ATOM 2228 O O . VAL B 1 83 ? 88.141 38.345 6.959 1.00 44.53 59 VAL B O 1
ATOM 2232 N N . SER B 1 84 ? 88.807 39.060 8.983 1.00 38.82 60 SER B N 1
ATOM 2233 C CA . SER B 1 84 ? 89.970 38.180 9.035 1.00 38.49 60 SER B CA 1
ATOM 2234 C C . SER B 1 84 ? 89.589 36.689 9.102 1.00 40.38 60 SER B C 1
ATOM 2235 O O . SER B 1 84 ? 88.443 36.329 9.407 1.00 41.28 60 SER B O 1
ATOM 2238 N N . ASP B 1 85 ? 90.563 35.833 8.805 1.00 39.99 61 ASP B N 1
ATOM 2239 C CA . ASP B 1 85 ? 90.402 34.395 8.937 1.00 43.13 61 ASP B CA 1
ATOM 2240 C C . ASP B 1 85 ? 89.963 34.015 10.344 1.00 36.29 61 ASP B C 1
ATOM 2241 O O . ASP B 1 85 ? 89.131 33.130 10.524 1.00 38.84 61 ASP B O 1
ATOM 2246 N N . GLU B 1 86 ? 90.524 34.688 11.342 1.00 32.69 62 GLU B N 1
ATOM 2247 C CA . GLU B 1 86 ? 90.191 34.359 12.722 1.00 32.49 62 GLU B CA 1
ATOM 2248 C C . GLU B 1 86 ? 88.758 34.783 13.019 1.00 32.52 62 GLU B C 1
ATOM 2249 O O . GLU B 1 86 ? 88.010 34.052 13.669 1.00 33.13 62 GLU B O 1
ATOM 2255 N N . PHE B 1 87 ? 88.365 35.950 12.520 1.00 34.34 63 PHE B N 1
ATOM 2256 C CA . PHE B 1 87 ? 87.049 36.494 12.853 1.00 32.75 63 PHE B CA 1
ATOM 2257 C C . PHE B 1 87 ? 85.932 35.681 12.207 1.00 36.53 63 PHE B C 1
ATOM 2258 O O . PHE B 1 87 ? 84.902 35.424 12.842 1.00 30.28 63 PHE B O 1
ATOM 2266 N N . ILE B 1 88 ? 86.124 35.268 10.954 1.00 37.20 64 ILE B N 1
ATOM 2267 C CA . ILE B 1 88 ? 85.104 34.468 10.290 1.00 34.94 64 ILE B CA 1
ATOM 2268 C C . ILE B 1 88 ? 84.854 33.136 11.021 1.00 28.42 64 ILE B C 1
ATOM 2269 O O . ILE B 1 88 ? 83.723 32.665 11.093 1.00 32.64 64 ILE B O 1
ATOM 2274 N N . ILE B 1 89 ? 85.898 32.541 11.585 1.00 26.84 65 ILE B N 1
ATOM 2275 C CA . ILE B 1 89 ? 85.702 31.313 12.333 1.00 32.90 65 ILE B CA 1
ATOM 2276 C C . ILE B 1 89 ? 85.030 31.604 13.685 1.00 33.17 65 ILE B C 1
ATOM 2277 O O . ILE B 1 89 ? 84.253 30.792 14.176 1.00 31.36 65 ILE B O 1
ATOM 2282 N N . LYS B 1 90 ? 85.288 32.771 14.267 1.00 32.70 66 LYS B N 1
ATOM 2283 C CA . LYS B 1 90 ? 84.583 33.127 15.496 1.00 31.36 66 LYS B CA 1
ATOM 2284 C C . LYS B 1 90 ? 83.102 33.239 15.160 1.00 31.75 66 LYS B C 1
ATOM 2285 O O . LYS B 1 90 ? 82.244 32.798 15.918 1.00 33.55 66 LYS B O 1
ATOM 2291 N N . ILE B 1 91 ? 82.802 33.807 13.997 1.00 27.36 67 ILE B N 1
ATOM 2292 C CA . ILE B 1 91 ? 81.413 33.923 13.572 1.00 26.73 67 ILE B CA 1
ATOM 2293 C C . ILE B 1 91 ? 80.815 32.531 13.350 1.00 29.69 67 ILE B C 1
ATOM 2294 O O . ILE B 1 91 ? 79.660 32.283 13.718 1.00 30.05 67 ILE B O 1
ATOM 2299 N N . VAL B 1 92 ? 81.602 31.616 12.789 1.00 30.28 68 VAL B N 1
ATOM 2300 C CA . VAL B 1 92 ? 81.122 30.244 12.572 1.00 30.76 68 VAL B CA 1
ATOM 2301 C C . VAL B 1 92 ? 80.852 29.576 13.921 1.00 29.78 68 VAL B C 1
ATOM 2302 O O . VAL B 1 92 ? 79.880 28.865 14.083 1.00 30.07 68 VAL B O 1
ATOM 2306 N N . LYS B 1 93 ? 81.724 29.836 14.890 1.00 27.95 69 LYS B N 1
ATOM 2307 C CA . LYS B 1 93 ? 81.607 29.293 16.238 1.00 34.09 69 LYS B CA 1
ATOM 2308 C C . LYS B 1 93 ? 80.274 29.671 16.899 1.00 34.78 69 LYS B C 1
ATOM 2309 O O . LYS B 1 93 ? 79.607 28.833 17.501 1.00 30.19 69 LYS B O 1
ATOM 2315 N N . ASP B 1 94 ? 79.910 30.946 16.807 1.00 31.40 70 ASP B N 1
ATOM 2316 C CA . ASP B 1 94 ? 78.622 31.413 17.303 1.00 32.92 70 ASP B CA 1
ATOM 2317 C C . ASP B 1 94 ? 77.448 30.782 16.542 1.00 30.29 70 ASP B C 1
ATOM 2318 O O . ASP B 1 94 ? 76.485 30.298 17.145 1.00 35.71 70 ASP B O 1
ATOM 2323 N N . ARG B 1 95 ? 77.548 30.752 15.219 1.00 27.77 71 ARG B N 1
ATOM 2324 C CA . ARG B 1 95 ? 76.462 30.227 14.396 1.00 24.60 71 ARG B CA 1
ATOM 2325 C C . ARG B 1 95 ? 76.151 28.772 14.726 1.00 27.84 71 ARG B C 1
ATOM 2326 O O . ARG B 1 95 ? 74.996 28.418 14.904 1.00 35.76 71 ARG B O 1
ATOM 2334 N N . ILE B 1 96 ? 77.177 27.934 14.858 1.00 27.03 72 ILE B N 1
ATOM 2335 C CA . ILE B 1 96 ? 76.935 26.497 15.065 1.00 24.15 72 ILE B CA 1
ATOM 2336 C C . ILE B 1 96 ? 76.617 26.127 16.513 1.00 25.31 72 ILE B C 1
ATOM 2337 O O . ILE B 1 96 ? 76.418 24.946 16.836 1.00 29.90 72 ILE B O 1
ATOM 2342 N N . SER B 1 97 ? 76.575 27.121 17.396 1.00 26.58 73 SER B N 1
ATOM 2343 C CA . SER B 1 97 ? 76.144 26.860 18.764 1.00 32.21 73 SER B CA 1
ATOM 2344 C C . SER B 1 97 ? 74.621 26.900 18.883 1.00 33.30 73 SER B C 1
ATOM 2345 O O . SER B 1 97 ? 74.069 26.619 19.967 1.00 31.29 73 SER B O 1
ATOM 2348 N N . LYS B 1 98 ? 73.941 27.264 17.795 1.00 28.84 74 LYS B N 1
ATOM 2349 C CA . LYS B 1 98 ? 72.484 27.424 17.832 1.00 30.03 74 LYS B CA 1
ATOM 2350 C C . LYS B 1 98 ? 71.793 26.065 17.734 1.00 32.53 74 LYS B C 1
ATOM 2351 O O . LYS B 1 98 ? 72.390 25.095 17.245 1.00 26.98 74 LYS B O 1
ATOM 2357 N N . ASN B 1 99 ? 70.545 25.998 18.193 1.00 33.42 75 ASN B N 1
ATOM 2358 C CA . ASN B 1 99 ? 69.786 24.742 18.203 1.00 35.78 75 ASN B CA 1
ATOM 2359 C C . ASN B 1 99 ? 69.624 24.085 16.827 1.00 34.42 75 ASN B C 1
ATOM 2360 O O . ASN B 1 99 ? 69.632 22.859 16.727 1.00 32.35 75 ASN B O 1
ATOM 2365 N N . ASP B 1 100 ? 69.516 24.874 15.760 1.00 26.88 76 ASP B N 1
ATOM 2366 C CA . ASP B 1 100 ? 69.345 24.243 14.460 1.00 23.42 76 ASP B CA 1
ATOM 2367 C C . ASP B 1 100 ? 70.626 23.554 13.989 1.00 31.56 76 ASP B C 1
ATOM 2368 O O . ASP B 1 100 ? 70.629 22.922 12.939 1.00 30.01 76 ASP B O 1
ATOM 2373 N N . CYS B 1 101 ? 71.699 23.648 14.779 1.00 27.90 77 CYS B N 1
ATOM 2374 C CA . CYS B 1 101 ? 72.945 22.948 14.448 1.00 24.91 77 CYS B CA 1
ATOM 2375 C C . CYS B 1 101 ? 73.242 21.729 15.312 1.00 26.64 77 CYS B C 1
ATOM 2376 O O . CYS B 1 101 ? 74.275 21.069 15.117 1.00 29.83 77 CYS B O 1
ATOM 2379 N N . ASN B 1 102 ? 72.347 21.414 16.249 1.00 26.41 78 ASN B N 1
ATOM 2380 C CA . ASN B 1 102 ? 72.518 20.228 17.110 1.00 27.75 78 ASN B CA 1
ATOM 2381 C C . ASN B 1 102 ? 72.676 18.924 16.305 1.00 26.71 78 ASN B C 1
ATOM 2382 O O . ASN B 1 102 ? 73.406 18.014 16.712 1.00 28.30 78 ASN B O 1
ATOM 2387 N N . ASN B 1 103 ? 72.013 18.831 15.155 1.00 26.87 79 ASN B N 1
ATOM 2388 C CA . ASN B 1 103 ? 72.094 17.602 14.356 1.00 29.99 79 ASN B CA 1
ATOM 2389 C C . ASN B 1 103 ? 73.239 17.648 13.331 1.00 38.12 79 ASN B C 1
ATOM 2390 O O . ASN B 1 103 ? 73.440 16.701 12.565 1.00 32.22 79 ASN B O 1
ATOM 2395 N N . GLY B 1 104 ? 73.998 18.739 13.315 1.00 29.24 80 GLY B N 1
ATOM 2396 C CA . GLY B 1 104 ? 75.073 18.856 12.342 1.00 24.78 80 GLY B CA 1
ATOM 2397 C C . GLY B 1 104 ? 74.830 20.022 11.393 1.00 24.32 80 GLY B C 1
ATOM 2398 O O . GLY B 1 104 ? 73.856 20.757 11.529 1.00 24.03 80 GLY B O 1
ATOM 2399 N N . PHE B 1 105 ? 75.721 20.201 10.424 1.00 27.22 81 PHE B N 1
ATOM 2400 C CA . PHE B 1 105 ? 75.603 21.339 9.537 1.00 21.71 81 PHE B CA 1
ATOM 2401 C C . PHE B 1 105 ? 76.449 21.122 8.303 1.00 34.95 81 PHE B C 1
ATOM 2402 O O . PHE B 1 105 ? 77.278 20.199 8.226 1.00 26.66 81 PHE B O 1
ATOM 2410 N N . LEU B 1 106 ? 76.240 22.000 7.340 1.00 26.51 82 LEU B N 1
ATOM 2411 C CA . LEU B 1 106 ? 76.984 21.961 6.104 1.00 23.94 82 LEU B CA 1
ATOM 2412 C C . LEU B 1 106 ? 77.565 23.358 5.932 1.00 27.42 82 LEU B C 1
ATOM 2413 O O . LEU B 1 106 ? 76.844 24.350 5.919 1.00 27.61 82 LEU B O 1
ATOM 2418 N N . LEU B 1 107 ? 78.884 23.426 5.828 1.00 28.56 83 LEU B N 1
ATOM 2419 C CA . LEU B 1 107 ? 79.565 24.696 5.723 1.00 27.89 83 LEU B CA 1
ATOM 2420 C C . LEU B 1 107 ? 79.738 25.013 4.245 1.00 25.26 83 LEU B C 1
ATOM 2421 O O . LEU B 1 107 ? 80.181 24.162 3.451 1.00 32.00 83 LEU B O 1
ATOM 2426 N N . ASP B 1 108 ? 79.394 26.237 3.877 1.00 27.23 84 ASP B N 1
ATOM 2427 C CA . ASP B 1 108 ? 79.335 26.617 2.458 1.00 33.87 84 ASP B CA 1
ATOM 2428 C C . ASP B 1 108 ? 80.002 27.970 2.287 1.00 30.00 84 ASP B C 1
ATOM 2429 O O . ASP B 1 108 ? 79.393 29.004 2.607 1.00 31.44 84 ASP B O 1
ATOM 2434 N N . GLY B 1 109 ? 81.246 27.974 1.803 1.00 31.25 85 GLY B N 1
ATOM 2435 C CA . GLY B 1 109 ? 82.020 29.205 1.685 1.00 33.83 85 GLY B CA 1
ATOM 2436 C C . GLY B 1 109 ? 83.103 29.368 2.762 1.00 47.46 85 GLY B C 1
ATOM 2437 O O . GLY B 1 109 ? 83.906 30.289 2.711 1.00 36.87 85 GLY B O 1
ATOM 2438 N N . VAL B 1 110 ? 83.124 28.466 3.738 1.00 32.00 86 VAL B N 1
ATOM 2439 C CA . VAL B 1 110 ? 84.160 28.451 4.766 1.00 35.98 86 VAL B CA 1
ATOM 2440 C C . VAL B 1 110 ? 84.469 26.976 5.083 1.00 35.70 86 VAL B C 1
ATOM 2441 O O . VAL B 1 110 ? 83.578 26.132 4.972 1.00 36.22 86 VAL B O 1
ATOM 2445 N N . PRO B 1 111 ? 85.739 26.628 5.375 1.00 39.41 87 PRO B N 1
ATOM 2446 C CA . PRO B 1 111 ? 86.976 27.417 5.308 1.00 35.38 87 PRO B CA 1
ATOM 2447 C C . PRO B 1 111 ? 87.389 27.575 3.849 1.00 36.56 87 PRO B C 1
ATOM 2448 O O . PRO B 1 111 ? 87.180 26.651 3.073 1.00 41.40 87 PRO B O 1
ATOM 2452 N N . ARG B 1 112 ? 87.926 28.729 3.477 1.00 39.52 88 ARG B N 1
ATOM 2453 C CA . ARG B 1 112 ? 88.429 28.930 2.119 1.00 48.24 88 ARG B CA 1
ATOM 2454 C C . ARG B 1 112 ? 89.936 28.908 2.102 1.00 45.11 88 ARG B C 1
ATOM 2455 O O . ARG B 1 112 ? 90.549 28.815 1.036 1.00 46.15 88 ARG B O 1
ATOM 2463 N N . THR B 1 113 ? 90.534 29.065 3.282 1.00 45.43 89 THR B N 1
ATOM 2464 C CA . THR B 1 113 ? 91.990 29.164 3.416 1.00 48.99 89 THR B CA 1
ATOM 2465 C C . THR B 1 113 ? 92.482 28.147 4.440 1.00 48.31 89 THR B C 1
ATOM 2466 O O . THR B 1 113 ? 91.688 27.633 5.240 1.00 45.61 89 THR B O 1
ATOM 2470 N N . ILE B 1 114 ? 93.777 27.847 4.418 1.00 41.62 90 ILE B N 1
ATOM 2471 C CA . ILE B 1 114 ? 94.350 26.951 5.427 1.00 46.05 90 ILE B CA 1
ATOM 2472 C C . ILE B 1 114 ? 94.186 27.499 6.861 1.00 38.81 90 ILE B C 1
ATOM 2473 O O . ILE B 1 114 ? 93.760 26.758 7.751 1.00 48.56 90 ILE B O 1
ATOM 2478 N N . PRO B 1 115 ? 94.514 28.795 7.087 1.00 45.83 91 PRO B N 1
ATOM 2479 C CA . PRO B 1 115 ? 94.304 29.311 8.448 1.00 53.68 91 PRO B CA 1
ATOM 2480 C C . PRO B 1 115 ? 92.855 29.204 8.921 1.00 48.44 91 PRO B C 1
ATOM 2481 O O . PRO B 1 115 ? 92.657 28.980 10.115 1.00 45.77 91 PRO B O 1
ATOM 2485 N N . GLN B 1 116 ? 91.871 29.327 8.027 1.00 40.19 92 GLN B N 1
ATOM 2486 C CA . GLN B 1 116 ? 90.491 29.075 8.444 1.00 39.00 92 GLN B CA 1
ATOM 2487 C C . GLN B 1 116 ? 90.289 27.610 8.829 1.00 37.87 92 GLN B C 1
ATOM 2488 O O . GLN B 1 116 ? 89.602 27.301 9.810 1.00 37.86 92 GLN B O 1
ATOM 2494 N N . ALA B 1 117 ? 90.890 26.698 8.076 1.00 35.81 93 ALA B N 1
ATOM 2495 C CA . ALA B 1 117 ? 90.728 25.286 8.387 1.00 36.47 93 ALA B CA 1
ATOM 2496 C C . ALA B 1 117 ? 91.460 24.952 9.692 1.00 39.40 93 ALA B C 1
ATOM 2497 O O . ALA B 1 117 ? 90.981 24.146 10.501 1.00 35.93 93 ALA B O 1
ATOM 2499 N N . GLN B 1 118 ? 92.608 25.588 9.912 1.00 36.53 94 GLN B N 1
ATOM 2500 C CA . GLN B 1 118 ? 93.360 25.350 11.137 1.00 41.46 94 GLN B CA 1
ATOM 2501 C C . GLN B 1 118 ? 92.587 25.898 12.325 1.00 45.98 94 GLN B C 1
ATOM 2502 O O . GLN B 1 118 ? 92.549 25.282 13.392 1.00 46.34 94 GLN B O 1
ATOM 2508 N N . GLU B 1 119 ? 91.990 27.072 12.143 1.00 43.13 95 GLU B N 1
ATOM 2509 C CA . GLU B 1 119 ? 91.269 27.737 13.225 1.00 46.71 95 GLU B CA 1
ATOM 2510 C C . GLU B 1 119 ? 90.054 26.878 13.528 1.00 50.68 95 GLU B C 1
ATOM 2511 O O . GLU B 1 119 ? 89.699 26.647 14.692 1.00 40.45 95 GLU B O 1
ATOM 2517 N N . LEU B 1 120 ? 89.434 26.384 12.458 1.00 36.81 96 LEU B N 1
ATOM 2518 C CA . LEU B 1 120 ? 88.259 25.537 12.583 1.00 41.81 96 LEU B CA 1
ATOM 2519 C C . LEU B 1 120 ? 88.613 24.298 13.407 1.00 49.23 96 LEU B C 1
ATOM 2520 O O . LEU B 1 120 ? 87.861 23.903 14.300 1.00 53.55 96 LEU B O 1
ATOM 2525 N N . ASP B 1 121 ? 89.774 23.710 13.116 1.00 46.69 97 ASP B N 1
ATOM 2526 C CA . ASP B 1 121 ? 90.290 22.562 13.861 1.00 51.24 97 ASP B CA 1
ATOM 2527 C C . ASP B 1 121 ? 90.624 22.851 15.339 1.00 49.39 97 ASP B C 1
ATOM 2528 O O . ASP B 1 121 ? 90.363 22.006 16.196 1.00 46.72 97 ASP B O 1
ATOM 2533 N N . LYS B 1 122 ? 91.206 24.014 15.638 1.00 50.98 98 LYS B N 1
ATOM 2534 C CA . LYS B 1 122 ? 91.501 24.374 17.033 1.00 59.89 98 LYS B CA 1
ATOM 2535 C C . LYS B 1 122 ? 90.206 24.439 17.841 1.00 60.05 98 LYS B C 1
ATOM 2536 O O . LYS B 1 122 ? 90.173 24.091 19.019 1.00 61.63 98 LYS B O 1
ATOM 2542 N N . LEU B 1 123 ? 89.134 24.870 17.183 1.00 59.13 99 LEU B N 1
ATOM 2543 C CA . LEU B 1 123 ? 87.826 24.972 17.817 1.00 58.56 99 LEU B CA 1
ATOM 2544 C C . LEU B 1 123 ? 87.254 23.597 18.199 1.00 59.34 99 LEU B C 1
ATOM 2545 O O . LEU B 1 123 ? 86.347 23.501 19.031 1.00 63.33 99 LEU B O 1
ATOM 2550 N N . GLY B 1 124 ? 87.781 22.532 17.603 1.00 52.17 100 GLY B N 1
ATOM 2551 C CA . GLY B 1 124 ? 87.327 21.193 17.940 1.00 49.05 100 GLY B CA 1
ATOM 2552 C C . GLY B 1 124 ? 86.234 20.691 17.017 1.00 48.75 100 GLY B C 1
ATOM 2553 O O . GLY B 1 124 ? 85.670 19.612 17.225 1.00 45.22 100 GLY B O 1
ATOM 2554 N N . VAL B 1 125 ? 85.926 21.475 15.992 1.00 43.62 101 VAL B N 1
ATOM 2555 C CA . VAL B 1 125 ? 84.961 21.049 14.990 1.00 42.10 101 VAL B CA 1
ATOM 2556 C C . VAL B 1 125 ? 85.492 19.867 14.180 1.00 41.12 101 VAL B C 1
ATOM 2557 O O . VAL B 1 125 ? 86.516 19.977 13.500 1.00 43.81 101 VAL B O 1
ATOM 2561 N N . ASN B 1 126 ? 84.792 18.738 14.265 1.00 30.79 102 ASN B N 1
ATOM 2562 C CA . ASN B 1 126 ? 85.106 17.552 13.464 1.00 40.43 102 ASN B CA 1
ATOM 2563 C C . ASN B 1 126 ? 84.271 17.529 12.182 1.00 37.94 102 ASN B C 1
ATOM 2564 O O . ASN B 1 126 ? 83.044 17.560 12.241 1.00 42.68 102 ASN B O 1
ATOM 2569 N N . ILE B 1 127 ? 84.934 17.494 11.032 1.00 36.95 103 ILE B N 1
ATOM 2570 C CA . ILE B 1 127 ? 84.246 17.489 9.747 1.00 38.23 103 ILE B CA 1
ATOM 2571 C C . ILE B 1 127 ? 84.220 16.051 9.241 1.00 35.72 103 ILE B C 1
ATOM 2572 O O . ILE B 1 127 ? 85.271 15.413 9.142 1.00 35.95 103 ILE B O 1
ATOM 2577 N N . ASP B 1 128 ? 83.030 15.535 8.928 1.00 30.20 104 ASP B N 1
ATOM 2578 C CA . ASP B 1 128 ? 82.904 14.142 8.503 1.00 31.33 104 ASP B CA 1
ATOM 2579 C C . ASP B 1 128 ? 83.173 13.995 7.011 1.00 35.43 104 ASP B C 1
ATOM 2580 O O . ASP B 1 128 ? 83.826 13.029 6.586 1.00 32.26 104 ASP B O 1
ATOM 2585 N N . TYR B 1 129 ? 82.681 14.953 6.220 1.00 31.35 105 TYR B N 1
ATOM 2586 C CA . TYR B 1 129 ? 82.812 14.858 4.765 1.00 30.84 105 TYR B CA 1
ATOM 2587 C C . TYR B 1 129 ? 83.192 16.172 4.142 1.00 28.15 105 TYR B C 1
ATOM 2588 O O . TYR B 1 129 ? 82.797 17.238 4.609 1.00 32.15 105 TYR B O 1
ATOM 2597 N N . ILE B 1 130 ? 83.969 16.088 3.070 1.00 32.74 106 ILE B N 1
ATOM 2598 C CA . ILE B 1 130 ? 84.152 17.228 2.187 1.00 30.84 106 ILE B CA 1
ATOM 2599 C C . ILE B 1 130 ? 83.434 16.837 0.904 1.00 36.40 106 ILE B C 1
ATOM 2600 O O . ILE B 1 130 ? 83.743 15.803 0.331 1.00 33.22 106 ILE B O 1
ATOM 2605 N N . VAL B 1 131 ? 82.460 17.627 0.471 1.00 32.54 107 VAL B N 1
ATOM 2606 C CA . VAL B 1 131 ? 81.759 17.297 -0.762 1.00 38.55 107 VAL B CA 1
ATOM 2607 C C . VAL B 1 131 ? 82.070 18.345 -1.835 1.00 28.86 107 VAL B C 1
ATOM 2608 O O . VAL B 1 131 ? 81.749 19.522 -1.675 1.00 29.26 107 VAL B O 1
ATOM 2612 N N . GLU B 1 132 ? 82.751 17.927 -2.902 1.00 31.19 108 GLU B N 1
ATOM 2613 C CA . GLU B 1 132 ? 83.056 18.857 -4.000 1.00 33.00 108 GLU B CA 1
ATOM 2614 C C . GLU B 1 132 ? 82.153 18.598 -5.192 1.00 37.94 108 GLU B C 1
ATOM 2615 O O . GLU B 1 132 ? 82.159 17.497 -5.774 1.00 35.45 108 GLU B O 1
ATOM 2621 N N . VAL B 1 133 ? 81.357 19.599 -5.542 1.00 30.25 109 VAL B N 1
ATOM 2622 C CA . VAL B 1 133 ? 80.510 19.490 -6.716 1.00 31.88 109 VAL B CA 1
ATOM 2623 C C . VAL B 1 133 ? 81.338 19.959 -7.905 1.00 42.23 109 VAL B C 1
ATOM 2624 O O . VAL B 1 133 ? 81.528 21.170 -8.084 1.00 34.01 109 VAL B O 1
ATOM 2628 N N . ASP B 1 134 ? 81.822 19.007 -8.713 1.00 43.10 110 ASP B N 1
ATOM 2629 C CA . ASP B 1 134 ? 82.756 19.300 -9.809 1.00 39.31 110 ASP B CA 1
ATOM 2630 C C . ASP B 1 134 ? 82.065 19.443 -11.171 1.00 41.84 110 ASP B C 1
ATOM 2631 O O . ASP B 1 134 ? 81.359 18.533 -11.619 1.00 39.46 110 ASP B O 1
ATOM 2636 N N . VAL B 1 135 ? 82.271 20.583 -11.827 1.00 46.74 111 VAL B N 1
ATOM 2637 C CA . VAL B 1 135 ? 81.743 20.820 -13.172 1.00 39.57 111 VAL B CA 1
ATOM 2638 C C . VAL B 1 135 ? 82.863 21.392 -14.046 1.00 45.08 111 VAL B C 1
ATOM 2639 O O . VAL B 1 135 ? 83.602 22.262 -13.596 1.00 44.97 111 VAL B O 1
ATOM 2643 N N . ALA B 1 136 ? 82.985 20.919 -15.287 1.00 52.18 112 ALA B N 1
ATOM 2644 C CA . ALA B 1 136 ? 83.995 21.433 -16.221 1.00 45.33 112 ALA B CA 1
ATOM 2645 C C . ALA B 1 136 ? 84.040 22.962 -16.311 1.00 43.76 112 ALA B C 1
ATOM 2646 O O . ALA B 1 136 ? 82.995 23.637 -16.339 1.00 47.30 112 ALA B O 1
ATOM 2648 N N . ASP B 1 137 ? 85.254 23.503 -16.365 1.00 48.65 113 ASP B N 1
ATOM 2649 C CA . ASP B 1 137 ? 85.448 24.949 -16.469 1.00 48.25 113 ASP B CA 1
ATOM 2650 C C . ASP B 1 137 ? 84.678 25.615 -17.613 1.00 44.98 113 ASP B C 1
ATOM 2651 O O . ASP B 1 137 ? 84.082 26.683 -17.425 1.00 41.89 113 ASP B O 1
ATOM 2656 N N . ASN B 1 138 ? 84.669 24.991 -18.787 1.00 44.59 114 ASN B N 1
ATOM 2657 C CA . ASN B 1 138 ? 83.934 25.555 -19.929 1.00 46.35 114 ASN B CA 1
ATOM 2658 C C . ASN B 1 138 ? 82.450 25.783 -19.629 1.00 46.95 114 ASN B C 1
ATOM 2659 O O . ASN B 1 138 ? 81.878 26.803 -20.016 1.00 61.48 114 ASN B O 1
ATOM 2664 N N . LEU B 1 139 ? 81.839 24.829 -18.934 1.00 47.45 115 LEU B N 1
ATOM 2665 C CA . LEU B 1 139 ? 80.445 24.929 -18.528 1.00 48.20 115 LEU B CA 1
ATOM 2666 C C . LEU B 1 139 ? 80.249 25.993 -17.434 1.00 45.62 115 LEU B C 1
ATOM 2667 O O . LEU B 1 139 ? 79.267 26.740 -17.459 1.00 45.82 115 LEU B O 1
ATOM 2672 N N . LEU B 1 140 ? 81.174 26.056 -16.478 1.00 49.30 116 LEU B N 1
ATOM 2673 C CA . LEU B 1 140 ? 81.087 27.045 -15.395 1.00 45.89 116 LEU B CA 1
ATOM 2674 C C . LEU B 1 140 ? 81.128 28.451 -15.961 1.00 48.33 116 LEU B C 1
ATOM 2675 O O . LEU B 1 140 ? 80.250 29.261 -15.683 1.00 46.91 116 LEU B O 1
ATOM 2680 N N . ILE B 1 141 ? 82.150 28.724 -16.767 1.00 53.95 117 ILE B N 1
ATOM 2681 C CA . ILE B 1 141 ? 82.314 30.029 -17.408 1.00 57.50 117 ILE B CA 1
ATOM 2682 C C . ILE B 1 141 ? 81.059 30.475 -18.173 1.00 56.84 117 ILE B C 1
ATOM 2683 O O . ILE B 1 141 ? 80.571 31.586 -17.978 1.00 54.34 117 ILE B O 1
ATOM 2688 N N . GLU B 1 142 ? 80.555 29.601 -19.042 1.00 61.11 118 GLU B N 1
ATOM 2689 C CA . GLU B 1 142 ? 79.303 29.815 -19.770 1.00 62.87 118 GLU B CA 1
ATOM 2690 C C . GLU B 1 142 ? 78.121 30.149 -18.851 1.00 58.91 118 GLU B C 1
ATOM 2691 O O . GLU B 1 142 ? 77.311 31.026 -19.170 1.00 57.87 118 GLU B O 1
ATOM 2697 N N . ARG B 1 143 ? 78.016 29.444 -17.722 1.00 50.38 119 ARG B N 1
ATOM 2698 C CA . ARG B 1 143 ? 76.890 29.648 -16.813 1.00 51.78 119 ARG B CA 1
ATOM 2699 C C . ARG B 1 143 ? 76.899 31.045 -16.212 1.00 49.20 119 ARG B C 1
ATOM 2700 O O . ARG B 1 143 ? 75.845 31.614 -15.958 1.00 46.84 119 ARG B O 1
ATOM 2708 N N . ILE B 1 144 ? 78.087 31.598 -15.990 1.00 47.62 120 ILE B N 1
ATOM 2709 C CA . ILE B 1 144 ? 78.182 32.947 -15.436 1.00 46.01 120 ILE B CA 1
ATOM 2710 C C . ILE B 1 144 ? 78.144 34.029 -16.530 1.00 47.94 120 ILE B C 1
ATOM 2711 O O . ILE B 1 144 ? 77.335 34.945 -16.448 1.00 44.12 120 ILE B O 1
ATOM 2716 N N . THR B 1 145 ? 79.003 33.919 -17.546 1.00 50.30 121 THR B N 1
ATOM 2717 C CA . THR B 1 145 ? 79.150 34.989 -18.552 1.00 49.37 121 THR B CA 1
ATOM 2718 C C . THR B 1 145 ? 77.874 35.328 -19.323 1.00 53.89 121 THR B C 1
ATOM 2719 O O . THR B 1 145 ? 77.708 36.461 -19.786 1.00 60.15 121 THR B O 1
ATOM 2723 N N . GLY B 1 146 ? 76.982 34.350 -19.463 1.00 55.39 122 GLY B N 1
ATOM 2724 C CA . GLY B 1 146 ? 75.737 34.546 -20.187 1.00 55.67 122 GLY B CA 1
ATOM 2725 C C . GLY B 1 146 ? 74.620 35.155 -19.355 1.00 58.16 122 GLY B C 1
ATOM 2726 O O . GLY B 1 146 ? 73.484 35.242 -19.819 1.00 68.35 122 GLY B O 1
ATOM 2727 N N . ARG B 1 147 ? 74.934 35.579 -18.131 1.00 53.19 123 ARG B N 1
ATOM 2728 C CA . ARG B 1 147 ? 73.943 36.246 -17.284 1.00 49.22 123 ARG B CA 1
ATOM 2729 C C . ARG B 1 147 ? 73.710 37.692 -17.708 1.00 50.94 123 ARG B C 1
ATOM 2730 O O . ARG B 1 147 ? 74.653 38.435 -17.995 1.00 48.91 123 ARG B O 1
ATOM 2738 N N . ARG B 1 148 ? 72.442 38.083 -17.746 1.00 46.10 124 ARG B N 1
ATOM 2739 C CA . ARG B 1 148 ? 72.075 39.449 -18.066 1.00 53.18 124 ARG B CA 1
ATOM 2740 C C . ARG B 1 148 ? 70.997 39.841 -17.078 1.00 53.87 124 ARG B C 1
ATOM 2741 O O . ARG B 1 148 ? 70.251 38.981 -16.601 1.00 59.31 124 ARG B O 1
ATOM 2749 N N . ILE B 1 149 ? 70.916 41.130 -16.760 1.00 46.97 125 ILE B N 1
ATOM 2750 C CA . ILE B 1 149 ? 69.898 41.616 -15.838 1.00 47.33 125 ILE B CA 1
ATOM 2751 C C . ILE B 1 149 ? 69.290 42.911 -16.367 1.00 51.98 125 ILE B C 1
ATOM 2752 O O . ILE B 1 149 ? 69.978 43.685 -17.040 1.00 53.31 125 ILE B O 1
ATOM 2757 N N . HIS B 1 150 ? 67.997 43.116 -16.102 1.00 55.58 126 HIS B N 1
ATOM 2758 C CA . HIS B 1 150 ? 67.356 44.424 -16.261 1.00 60.35 126 HIS B CA 1
ATOM 2759 C C . HIS B 1 150 ? 67.364 45.100 -14.897 1.00 59.99 126 HIS B C 1
ATOM 2760 O O . HIS B 1 150 ? 66.608 44.714 -13.998 1.00 58.11 126 HIS B O 1
ATOM 2767 N N . PRO B 1 151 ? 68.234 46.103 -14.734 1.00 63.25 127 PRO B N 1
ATOM 2768 C CA . PRO B 1 151 ? 68.517 46.757 -13.450 1.00 62.09 127 PRO B CA 1
ATOM 2769 C C . PRO B 1 151 ? 67.284 47.344 -12.746 1.00 55.47 127 PRO B C 1
ATOM 2770 O O . PRO B 1 151 ? 67.088 47.088 -11.559 1.00 54.87 127 PRO B O 1
ATOM 2774 N N . ALA B 1 152 ? 66.470 48.111 -13.466 1.00 57.31 128 ALA B N 1
ATOM 2775 C CA . ALA B 1 152 ? 65.319 48.785 -12.857 1.00 61.19 128 ALA B CA 1
ATOM 2776 C C . ALA B 1 152 ? 64.334 47.824 -12.173 1.00 65.84 128 ALA B C 1
ATOM 2777 O O . ALA B 1 152 ? 63.722 48.171 -11.158 1.00 66.35 128 ALA B O 1
ATOM 2779 N N . SER B 1 153 ? 64.180 46.626 -12.734 1.00 64.95 129 SER B N 1
ATOM 2780 C CA . SER B 1 153 ? 63.257 45.634 -12.184 1.00 64.58 129 SER B CA 1
ATOM 2781 C C . SER B 1 153 ? 63.994 44.539 -11.423 1.00 65.59 129 SER B C 1
ATOM 2782 O O . SER B 1 153 ? 63.486 44.001 -10.439 1.00 69.59 129 SER B O 1
ATOM 2785 N N . GLY B 1 154 ? 65.197 44.209 -11.878 1.00 57.20 130 GLY B N 1
ATOM 2786 C CA . GLY B 1 154 ? 65.911 43.081 -11.308 1.00 49.70 130 GLY B CA 1
ATOM 2787 C C . GLY B 1 154 ? 65.639 41.801 -12.076 1.00 48.81 130 GLY B C 1
ATOM 2788 O O . GLY B 1 154 ? 66.194 40.755 -11.743 1.00 48.84 130 GLY B O 1
ATOM 2789 N N . ARG B 1 155 ? 64.786 41.879 -13.101 1.00 49.04 131 ARG B N 1
ATOM 2790 C CA . ARG B 1 155 ? 64.549 40.730 -13.971 1.00 53.39 131 ARG B CA 1
ATOM 2791 C C . ARG B 1 155 ? 65.867 40.231 -14.561 1.00 58.05 131 ARG B C 1
ATOM 2792 O O . ARG B 1 155 ? 66.659 41.021 -15.093 1.00 55.91 131 ARG B O 1
ATOM 2800 N N . THR B 1 156 ? 66.105 38.926 -14.440 1.00 57.74 132 THR B N 1
ATOM 2801 C CA . THR B 1 156 ? 67.333 38.316 -14.938 1.00 57.87 132 THR B CA 1
ATOM 2802 C C . THR B 1 156 ? 67.092 37.318 -16.069 1.00 60.35 132 THR B C 1
ATOM 2803 O O . THR B 1 156 ? 66.044 36.672 -16.136 1.00 61.49 132 THR B O 1
ATOM 2807 N N . TYR B 1 157 ? 68.089 37.180 -16.937 1.00 61.56 133 TYR B N 1
ATOM 2808 C CA . TYR B 1 157 ? 67.998 36.289 -18.080 1.00 64.21 133 TYR B CA 1
ATOM 2809 C C . TYR B 1 157 ? 69.339 35.613 -18.282 1.00 66.45 133 TYR B C 1
ATOM 2810 O O . TYR B 1 157 ? 70.352 36.016 -17.691 1.00 60.72 133 TYR B O 1
ATOM 2819 N N . HIS B 1 158 ? 69.349 34.591 -19.129 1.00 62.80 134 HIS B N 1
ATOM 2820 C CA . HIS B 1 158 ? 70.589 33.936 -19.488 1.00 60.36 134 HIS B CA 1
ATOM 2821 C C . HIS B 1 158 ? 70.668 33.696 -20.991 1.00 62.03 134 HIS B C 1
ATOM 2822 O O . HIS B 1 158 ? 69.803 33.041 -21.568 1.00 61.66 134 HIS B O 1
ATOM 2829 N N . THR B 1 159 ? 71.729 34.215 -21.604 1.00 65.71 135 THR B N 1
ATOM 2830 C CA . THR B 1 159 ? 71.936 34.155 -23.054 1.00 71.28 135 THR B CA 1
ATOM 2831 C C . THR B 1 159 ? 71.671 32.762 -23.646 1.00 76.66 135 THR B C 1
ATOM 2832 O O . THR B 1 159 ? 71.202 32.637 -24.779 1.00 85.30 135 THR B O 1
ATOM 2836 N N . LYS B 1 160 ? 71.930 31.720 -22.861 1.00 75.55 136 LYS B N 1
ATOM 2837 C CA . LYS B 1 160 ? 71.642 30.354 -23.285 1.00 74.96 136 LYS B CA 1
ATOM 2838 C C . LYS B 1 160 ? 70.476 29.713 -22.526 1.00 79.28 136 LYS B C 1
ATOM 2839 O O . LYS B 1 160 ? 69.531 29.214 -23.139 1.00 84.92 136 LYS B O 1
ATOM 2845 N N . PHE B 1 161 ? 70.546 29.726 -21.198 1.00 80.81 137 PHE B N 1
ATOM 2846 C CA . PHE B 1 161 ? 69.611 28.963 -20.369 1.00 89.85 137 PHE B CA 1
ATOM 2847 C C . PHE B 1 161 ? 68.229 29.601 -20.191 1.00 93.56 137 PHE B C 1
ATOM 2848 O O . PHE B 1 161 ? 67.266 28.916 -19.840 1.00 101.74 137 PHE B O 1
ATOM 2856 N N . ASN B 1 162 ? 68.139 30.904 -20.429 1.00 87.27 138 ASN B N 1
ATOM 2857 C CA . ASN B 1 162 ? 66.868 31.615 -20.359 1.00 87.20 138 ASN B CA 1
ATOM 2858 C C . ASN B 1 162 ? 66.993 32.946 -21.089 1.00 80.25 138 ASN B C 1
ATOM 2859 O O . ASN B 1 162 ? 67.123 33.995 -20.459 1.00 74.83 138 ASN B O 1
ATOM 2864 N N . PRO B 1 163 ? 66.974 32.901 -22.430 1.00 77.72 139 PRO B N 1
ATOM 2865 C CA . PRO B 1 163 ? 67.262 34.079 -23.254 1.00 73.92 139 PRO B CA 1
ATOM 2866 C C . PRO B 1 163 ? 66.115 35.069 -23.208 1.00 80.16 139 PRO B C 1
ATOM 2867 O O . PRO B 1 163 ? 64.994 34.668 -22.896 1.00 83.27 139 PRO B O 1
ATOM 2871 N N . PRO B 1 164 ? 66.395 36.351 -23.498 1.00 81.12 140 PRO B N 1
ATOM 2872 C CA . PRO B 1 164 ? 65.327 37.340 -23.669 1.00 85.14 140 PRO B CA 1
ATOM 2873 C C . PRO B 1 164 ? 64.745 37.219 -25.076 1.00 94.25 140 PRO B C 1
ATOM 2874 O O . PRO B 1 164 ? 65.422 36.697 -25.964 1.00 96.24 140 PRO B O 1
ATOM 2878 N N . LYS B 1 165 ? 63.517 37.685 -25.280 1.00 94.48 141 LYS B N 1
ATOM 2879 C CA . LYS B 1 165 ? 62.871 37.543 -26.581 1.00 99.96 141 LYS B CA 1
ATOM 2880 C C . LYS B 1 165 ? 63.571 38.370 -27.666 1.00 101.90 141 LYS B C 1
ATOM 2881 O O . LYS B 1 165 ? 63.536 38.020 -28.847 1.00 104.97 141 LYS B O 1
ATOM 2887 N N . VAL B 1 166 ? 64.225 39.452 -27.253 1.00 101.88 142 VAL B N 1
ATOM 2888 C CA . VAL B 1 166 ? 65.064 40.246 -28.148 1.00 100.25 142 VAL B CA 1
ATOM 2889 C C . VAL B 1 166 ? 66.396 40.531 -27.462 1.00 95.63 142 VAL B C 1
ATOM 2890 O O . VAL B 1 166 ? 66.414 41.019 -26.332 1.00 95.03 142 VAL B O 1
ATOM 2894 N N . ALA B 1 167 ? 67.496 40.224 -28.152 1.00 94.17 143 ALA B N 1
ATOM 2895 C CA . ALA B 1 167 ? 68.855 40.377 -27.616 1.00 91.38 143 ALA B CA 1
ATOM 2896 C C . ALA B 1 167 ? 69.106 41.720 -26.926 1.00 90.36 143 ALA B C 1
ATOM 2897 O O . ALA B 1 167 ? 68.833 42.780 -27.498 1.00 90.72 143 ALA B O 1
ATOM 2899 N N . ASP B 1 168 ? 69.621 41.654 -25.696 1.00 78.17 144 ASP B N 1
ATOM 2900 C CA . ASP B 1 168 ? 69.955 42.836 -24.894 1.00 75.47 144 ASP B CA 1
ATOM 2901 C C . ASP B 1 168 ? 68.744 43.698 -24.530 1.00 77.51 144 ASP B C 1
ATOM 2902 O O . ASP B 1 168 ? 68.901 44.859 -24.138 1.00 77.58 144 ASP B O 1
ATOM 2907 N N . LYS B 1 169 ? 67.544 43.133 -24.637 1.00 75.48 145 LYS B N 1
ATOM 2908 C CA . LYS B 1 169 ? 66.331 43.874 -24.293 1.00 76.48 145 LYS B CA 1
ATOM 2909 C C . LYS B 1 169 ? 65.445 43.128 -23.293 1.00 74.71 145 LYS B C 1
ATOM 2910 O O . LYS B 1 169 ? 65.220 41.924 -23.436 1.00 75.02 145 LYS B O 1
ATOM 2912 N N . ASP B 1 170 ? 64.951 43.850 -22.286 1.00 76.92 146 ASP B N 1
ATOM 2913 C CA . ASP B 1 170 ? 63.980 43.311 -21.325 1.00 78.23 146 ASP B CA 1
ATOM 2914 C C . ASP B 1 170 ? 62.642 43.000 -22.000 1.00 81.48 146 ASP B C 1
ATOM 2915 O O . ASP B 1 170 ? 62.063 43.864 -22.660 1.00 87.09 146 ASP B O 1
ATOM 2920 N N . ASP B 1 171 ? 62.163 41.768 -21.824 1.00 79.84 147 ASP B N 1
ATOM 2921 C CA . ASP B 1 171 ? 60.877 41.328 -22.364 1.00 87.16 147 ASP B CA 1
ATOM 2922 C C . ASP B 1 171 ? 59.727 42.281 -22.019 1.00 94.79 147 ASP B C 1
ATOM 2923 O O . ASP B 1 171 ? 58.980 42.706 -22.900 1.00 99.22 147 ASP B O 1
ATOM 2928 N N . VAL B 1 172 ? 59.602 42.615 -20.736 1.00 92.69 148 VAL B N 1
ATOM 2929 C CA . VAL B 1 172 ? 58.441 43.349 -20.222 1.00 96.12 148 VAL B CA 1
ATOM 2930 C C . VAL B 1 172 ? 58.404 44.836 -20.606 1.00 98.10 148 VAL B C 1
ATOM 2931 O O . VAL B 1 172 ? 57.365 45.344 -21.037 1.00 101.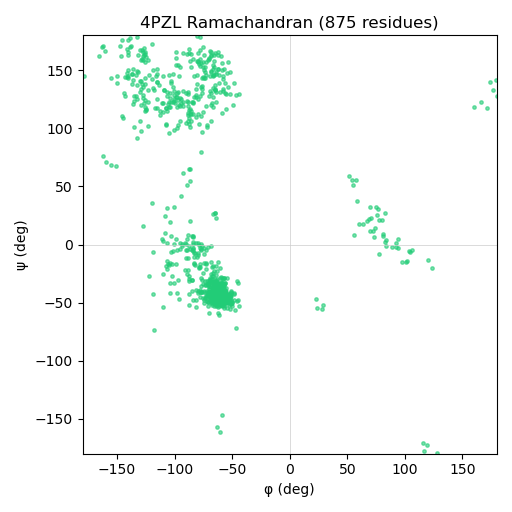43 148 VAL B O 1
ATOM 2935 N N . THR B 1 173 ? 59.533 45.526 -20.460 1.00 98.88 149 THR B N 1
ATOM 2936 C CA . THR B 1 173 ? 59.591 46.959 -20.748 1.00 102.65 149 THR B CA 1
ATOM 2937 C C . THR B 1 173 ? 60.272 47.301 -22.081 1.00 101.10 149 THR B C 1
ATOM 2938 O O . THR B 1 173 ? 59.800 48.166 -22.816 1.00 103.88 149 THR B O 1
ATOM 2942 N N . GLY B 1 174 ? 61.375 46.624 -22.392 1.00 96.74 150 GLY B N 1
ATOM 2943 C CA . GLY B 1 174 ? 62.112 46.905 -23.612 1.00 93.81 150 GLY B CA 1
ATOM 2944 C C . GLY B 1 174 ? 63.378 47.712 -23.380 1.00 85.94 150 GLY B C 1
ATOM 2945 O O . GLY B 1 174 ? 64.154 47.948 -24.311 1.00 83.94 150 GLY B O 1
ATOM 2946 N N . GLU B 1 175 ? 63.581 48.141 -22.135 1.00 82.83 151 GLU B N 1
ATOM 2947 C CA . GLU B 1 175 ? 64.800 48.840 -21.740 1.00 80.64 151 GLU B CA 1
ATOM 2948 C C . GLU B 1 175 ? 66.016 47.923 -21.932 1.00 78.50 151 GLU B C 1
ATOM 2949 O O . GLU B 1 175 ? 65.870 46.707 -22.080 1.00 76.74 151 GLU B O 1
ATOM 2955 N N . PRO B 1 176 ? 67.225 48.498 -21.955 1.00 75.07 152 PRO B N 1
ATOM 2956 C CA . PRO B 1 176 ? 68.348 47.584 -22.190 1.00 73.19 152 PRO B CA 1
ATOM 2957 C C . PRO B 1 176 ? 68.710 46.688 -21.004 1.00 73.31 152 PRO B C 1
ATOM 2958 O O . PRO B 1 176 ? 68.462 47.036 -19.846 1.00 67.61 152 PRO B O 1
ATOM 2962 N N . LEU B 1 177 ? 69.281 45.527 -21.325 1.00 74.15 153 LEU B N 1
ATOM 2963 C CA . LEU B 1 177 ? 69.869 44.625 -20.347 1.00 65.50 153 LEU B CA 1
ATOM 2964 C C . LEU B 1 177 ? 71.364 44.889 -20.262 1.00 65.81 153 LEU B C 1
ATOM 2965 O O . LEU B 1 177 ? 71.983 45.347 -21.227 1.00 67.83 153 LEU B O 1
ATOM 2970 N N . ILE B 1 178 ? 71.944 44.596 -19.102 1.00 58.95 154 ILE B N 1
ATOM 2971 C CA . ILE B 1 178 ? 73.378 44.739 -18.917 1.00 52.64 154 ILE B CA 1
ATOM 2972 C C . ILE B 1 178 ? 73.978 43.441 -18.410 1.00 52.71 154 ILE B C 1
ATOM 2973 O O . ILE B 1 178 ? 73.261 42.539 -17.959 1.00 55.80 154 ILE B O 1
ATOM 2978 N N . THR B 1 179 ? 75.298 43.339 -18.509 1.00 54.92 155 THR B N 1
ATOM 2979 C CA . THR B 1 179 ? 76.022 42.277 -17.835 1.00 56.57 155 THR B CA 1
ATOM 2980 C C . THR B 1 179 ? 76.609 42.903 -16.583 1.00 60.82 155 THR B C 1
ATOM 2981 O O . THR B 1 179 ? 77.178 44.005 -16.636 1.00 45.85 155 THR B O 1
ATOM 2985 N N . ARG B 1 180 ? 76.438 42.226 -15.451 1.00 55.39 156 ARG B N 1
ATOM 2986 C CA . ARG B 1 180 ? 77.060 42.683 -14.221 1.00 48.82 156 ARG B CA 1
ATOM 2987 C C . ARG B 1 180 ? 78.570 42.684 -14.411 1.00 43.46 156 ARG B C 1
ATOM 2988 O O . ARG B 1 180 ? 79.107 41.846 -15.137 1.00 44.37 156 ARG B O 1
ATOM 2996 N N . THR B 1 181 ? 79.251 43.635 -13.779 1.00 46.61 157 THR B N 1
ATOM 2997 C CA . THR B 1 181 ? 80.673 43.848 -14.030 1.00 59.28 157 THR B CA 1
ATOM 2998 C C . THR B 1 181 ? 81.540 42.616 -13.726 1.00 58.17 157 THR B C 1
ATOM 2999 O O . THR B 1 181 ? 82.433 42.284 -14.509 1.00 59.66 157 THR B O 1
ATOM 3003 N N . ASP B 1 182 ? 81.263 41.931 -12.615 1.00 51.91 158 ASP B N 1
ATOM 3004 C CA . ASP B 1 182 ? 82.033 40.745 -12.246 1.00 51.39 158 ASP B CA 1
ATOM 3005 C C . ASP B 1 182 ? 81.639 39.505 -13.064 1.00 53.22 158 ASP B C 1
ATOM 3006 O O . ASP B 1 182 ? 82.258 38.444 -12.929 1.00 51.42 158 ASP B O 1
ATOM 3011 N N . ASP B 1 183 ? 80.616 39.640 -13.911 1.00 48.97 159 ASP B N 1
ATOM 3012 C CA . ASP B 1 183 ? 80.219 38.555 -14.804 1.00 46.45 159 ASP B CA 1
ATOM 3013 C C . ASP B 1 183 ? 80.973 38.592 -16.137 1.00 54.84 159 ASP B C 1
ATOM 3014 O O . ASP B 1 183 ? 80.652 37.841 -17.057 1.00 58.61 159 ASP B O 1
ATOM 3019 N N . ASN B 1 184 ? 81.971 39.463 -1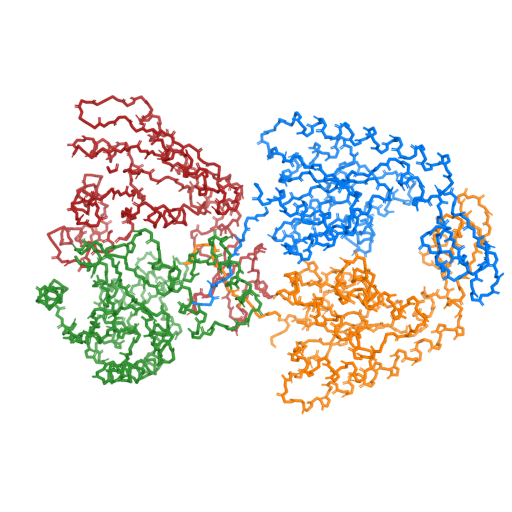6.245 1.00 58.94 160 ASN B N 1
ATOM 3020 C CA . ASN B 1 184 ? 82.812 39.461 -17.439 1.00 68.59 160 ASN B CA 1
ATOM 3021 C C . ASN B 1 184 ? 83.804 38.291 -17.451 1.00 67.92 160 ASN B C 1
ATOM 3022 O O . ASN B 1 184 ? 84.320 37.885 -16.403 1.00 63.32 160 ASN B O 1
ATOM 3027 N N . GLU B 1 185 ? 84.047 37.757 -18.646 1.00 56.60 161 GLU B N 1
ATOM 3028 C CA . GLU B 1 185 ? 84.897 36.586 -18.850 1.00 58.71 161 GLU B CA 1
ATOM 3029 C C . GLU B 1 185 ? 86.288 36.661 -18.193 1.00 54.51 161 GLU B C 1
ATOM 3030 O O . GLU B 1 185 ? 86.754 35.675 -17.624 1.00 53.45 161 GLU B O 1
ATOM 3036 N N . ASP B 1 186 ? 86.950 37.811 -18.273 1.00 54.38 162 ASP B N 1
ATOM 3037 C CA . ASP B 1 186 ? 88.269 37.952 -17.656 1.00 60.26 162 ASP B CA 1
ATOM 3038 C C . ASP B 1 186 ? 88.191 37.694 -16.140 1.00 65.20 162 ASP B C 1
ATOM 3039 O O . ASP B 1 186 ? 89.006 36.950 -15.575 1.00 61.55 162 ASP B O 1
ATOM 3041 N N . THR B 1 187 ? 87.196 38.298 -15.494 1.00 58.08 163 THR B N 1
ATOM 3042 C CA . THR B 1 187 ? 87.002 38.144 -14.056 1.00 57.45 163 THR B CA 1
ATOM 3043 C C . THR B 1 187 ? 86.529 36.733 -13.713 1.00 50.03 163 THR B C 1
ATOM 3044 O O . THR B 1 187 ? 86.930 36.156 -12.692 1.00 47.93 163 THR B O 1
ATOM 3048 N N . VAL B 1 188 ? 85.668 36.176 -14.563 1.00 44.47 164 VAL B N 1
ATOM 3049 C CA . VAL B 1 188 ? 85.148 34.844 -14.311 1.00 37.31 164 VAL B CA 1
ATOM 3050 C C . VAL B 1 188 ? 86.268 33.803 -14.303 1.00 43.60 164 VAL B C 1
ATOM 3051 O O . VAL B 1 188 ? 86.345 32.973 -13.389 1.00 44.92 164 VAL B O 1
ATOM 3055 N N . LYS B 1 189 ? 87.145 33.867 -15.305 1.00 48.57 165 LYS B N 1
ATOM 3056 C CA . LYS B 1 189 ? 88.319 32.995 -15.361 1.00 49.23 165 LYS B CA 1
ATOM 3057 C C . LYS B 1 189 ? 89.204 33.153 -14.118 1.00 51.87 165 LYS B C 1
ATOM 3058 O O . LYS B 1 189 ? 89.613 32.157 -13.506 1.00 49.97 165 LYS B O 1
ATOM 3064 N N . GLN B 1 190 ? 89.494 34.403 -13.753 1.00 47.03 166 GLN B N 1
ATOM 3065 C CA . GLN B 1 190 ? 90.340 34.718 -12.600 1.00 50.83 166 GLN B CA 1
ATOM 3066 C C . GLN B 1 190 ? 89.804 34.129 -11.300 1.00 55.61 166 GLN B C 1
ATOM 3067 O O . GLN B 1 190 ? 90.558 33.582 -10.496 1.00 57.91 166 GLN B O 1
ATOM 3070 N N . ARG B 1 191 ? 88.500 34.266 -11.091 1.00 57.89 167 ARG B N 1
ATOM 3071 C CA A ARG B 1 191 ? 87.845 33.681 -9.929 0.48 58.29 167 ARG B CA 1
ATOM 3072 C CA B ARG B 1 191 ? 87.860 33.682 -9.924 0.52 58.29 167 ARG B CA 1
ATOM 3073 C C . ARG B 1 191 ? 87.907 32.161 -9.990 1.00 54.56 167 ARG B C 1
ATOM 3074 O O . ARG B 1 191 ? 88.016 31.490 -8.959 1.00 53.71 167 ARG B O 1
ATOM 3089 N N . LEU B 1 192 ? 87.819 31.623 -11.205 1.00 51.65 168 LEU B N 1
ATOM 3090 C CA . LEU B 1 192 ? 87.839 30.177 -11.392 1.00 50.03 168 LEU B CA 1
ATOM 3091 C C . LEU B 1 192 ? 89.198 29.650 -10.983 1.00 45.62 168 LEU B C 1
ATOM 3092 O O . LEU B 1 192 ? 89.288 28.680 -10.215 1.00 40.61 168 LEU B O 1
ATOM 3097 N N . SER B 1 193 ? 90.241 30.318 -11.478 1.00 40.80 169 SER B N 1
ATOM 3098 C CA . SER B 1 193 ? 91.630 29.967 -11.176 1.00 51.36 169 SER B CA 1
ATOM 3099 C C . SER B 1 193 ? 91.916 30.033 -9.670 1.00 56.07 169 SER B C 1
ATOM 3100 O O . SER B 1 193 ? 92.563 29.136 -9.108 1.00 49.88 169 SER B O 1
ATOM 3103 N N . VAL B 1 194 ? 91.415 31.080 -9.009 1.00 52.94 170 VAL B N 1
ATOM 3104 C CA . VAL B 1 194 ? 91.582 31.190 -7.564 1.00 56.44 170 VAL B CA 1
ATOM 3105 C C . VAL B 1 194 ? 90.884 30.039 -6.850 1.00 55.44 170 VAL B C 1
ATOM 3106 O O . VAL B 1 194 ? 91.505 29.350 -6.028 1.00 57.00 170 VAL B O 1
ATOM 3110 N N . TYR B 1 195 ? 89.606 29.822 -7.166 1.00 46.45 171 TYR B N 1
ATOM 3111 C CA . TYR B 1 195 ? 88.856 28.736 -6.531 1.00 36.24 171 TYR B CA 1
ATOM 3112 C C . TYR B 1 195 ? 89.597 27.402 -6.629 1.00 41.39 171 TYR B C 1
ATOM 3113 O O . TYR B 1 195 ? 89.727 26.689 -5.633 1.00 45.18 171 TYR B O 1
ATOM 3122 N N . HIS B 1 196 ? 90.062 27.063 -7.825 1.00 40.78 172 HIS B N 1
ATOM 3123 C CA . HIS B 1 196 ? 90.701 25.775 -8.042 1.00 47.37 172 HIS B CA 1
ATOM 3124 C C . HIS B 1 196 ? 91.982 25.667 -7.224 1.00 51.02 172 HIS B C 1
ATOM 3125 O O . HIS B 1 196 ? 92.290 24.609 -6.678 1.00 54.23 172 HIS B O 1
ATOM 3132 N N . ALA B 1 197 ? 92.720 26.771 -7.140 1.00 54.66 173 ALA B N 1
ATOM 3133 C CA . ALA B 1 197 ? 93.978 26.790 -6.401 1.00 52.16 173 ALA B CA 1
ATOM 3134 C C . ALA B 1 197 ? 93.727 26.641 -4.907 1.00 49.65 173 ALA B C 1
ATOM 3135 O O . ALA B 1 197 ? 94.340 25.796 -4.251 1.00 45.47 173 ALA B O 1
ATOM 3137 N N . GLN B 1 198 ? 92.825 27.461 -4.371 1.00 48.50 174 GLN B N 1
ATOM 3138 C CA . GLN B 1 198 ? 92.466 27.375 -2.959 1.00 49.14 174 GLN B CA 1
ATOM 3139 C C . GLN B 1 198 ? 91.907 26.003 -2.595 1.00 48.83 174 GLN B C 1
ATOM 3140 O O . GLN B 1 198 ? 92.283 25.415 -1.566 1.00 43.11 174 GLN B O 1
ATOM 3146 N N . THR B 1 199 ? 91.018 25.497 -3.445 1.00 41.09 175 THR B N 1
ATOM 3147 C CA . THR B 1 199 ? 90.446 24.167 -3.282 1.00 40.57 175 THR B CA 1
ATOM 3148 C C . THR B 1 199 ? 91.510 23.058 -3.261 1.00 44.14 175 THR B C 1
ATOM 3149 O O . THR B 1 199 ? 91.445 22.156 -2.430 1.00 45.58 175 THR B O 1
ATOM 3153 N N . ALA B 1 200 ? 92.489 23.123 -4.160 1.00 40.85 176 ALA B N 1
ATOM 3154 C CA . ALA B 1 200 ? 93.567 22.132 -4.156 1.00 44.84 176 ALA B CA 1
ATOM 3155 C C . ALA B 1 200 ? 94.285 22.138 -2.804 1.00 53.49 176 ALA B C 1
ATOM 3156 O O . ALA B 1 200 ? 94.495 21.080 -2.185 1.00 45.12 176 ALA B O 1
ATOM 3158 N N . LYS B 1 201 ? 94.641 23.339 -2.343 1.00 56.11 177 LYS B N 1
ATOM 3159 C CA . LYS B 1 201 ? 95.304 23.513 -1.051 1.00 51.31 177 LYS B CA 1
ATOM 3160 C C . LYS B 1 201 ? 94.485 22.905 0.077 1.00 44.76 177 LYS B C 1
ATOM 3161 O O . LYS B 1 201 ? 95.013 22.161 0.909 1.00 47.42 177 LYS B O 1
ATOM 3165 N N . LEU B 1 202 ? 93.187 23.212 0.086 1.00 36.20 178 LEU B N 1
ATOM 3166 C CA . LEU B 1 202 ? 92.260 22.689 1.085 1.00 42.31 178 LEU B CA 1
ATOM 3167 C C . LEU B 1 202 ? 92.202 21.161 1.094 1.00 42.33 178 LEU B C 1
ATOM 3168 O O . LEU B 1 202 ? 92.337 20.532 2.154 1.00 44.55 178 LEU B O 1
ATOM 3173 N N . ILE B 1 203 ? 91.974 20.567 -0.080 1.00 47.43 179 ILE B N 1
ATOM 3174 C CA . ILE B 1 203 ? 91.926 19.115 -0.195 1.00 41.19 179 ILE B CA 1
ATOM 3175 C C . ILE B 1 203 ? 93.234 18.545 0.365 1.00 46.22 179 ILE B C 1
ATOM 3176 O O . ILE B 1 203 ? 93.239 17.603 1.180 1.00 41.10 179 ILE B O 1
ATOM 3181 N N . ASP B 1 204 ? 94.343 19.137 -0.068 1.00 48.65 180 ASP B N 1
ATOM 3182 C CA . ASP B 1 204 ? 95.666 18.683 0.346 1.00 52.22 180 ASP B CA 1
ATOM 3183 C C . ASP B 1 204 ? 95.780 18.697 1.870 1.00 53.82 180 ASP B C 1
ATOM 3184 O O . ASP B 1 204 ? 96.213 17.718 2.475 1.00 55.53 180 ASP B O 1
ATOM 3189 N N . PHE B 1 205 ? 95.356 19.805 2.475 1.00 46.29 181 PHE B N 1
ATOM 3190 C CA . PHE B 1 205 ? 95.410 19.989 3.918 1.00 48.34 181 PHE B CA 1
ATOM 3191 C C . PHE B 1 205 ? 94.663 18.862 4.613 1.00 51.96 181 PHE B C 1
ATOM 3192 O O . PHE B 1 205 ? 95.181 18.235 5.534 1.00 59.67 181 PHE B O 1
ATOM 3200 N N . TYR B 1 206 ? 93.446 18.598 4.159 1.00 45.51 182 TYR B N 1
ATOM 3201 C CA . TYR B 1 206 ? 92.620 17.585 4.794 1.00 50.28 182 TYR B CA 1
ATOM 3202 C C . TYR B 1 206 ? 93.024 16.138 4.481 1.00 55.95 182 TYR B C 1
ATOM 3203 O O . TYR B 1 206 ? 92.727 15.230 5.260 1.00 55.63 182 TYR B O 1
ATOM 3212 N N . ARG B 1 207 ? 93.690 15.929 3.349 1.00 58.28 183 ARG B N 1
ATOM 3213 C CA . ARG B 1 207 ? 94.210 14.608 3.007 1.00 56.41 183 ARG B CA 1
ATOM 3214 C C . ARG B 1 207 ? 95.396 14.268 3.897 1.00 65.53 183 ARG B C 1
ATOM 3215 O O . ARG B 1 207 ? 95.493 13.152 4.413 1.00 71.21 183 ARG B O 1
ATOM 3217 N N . ASN B 1 208 ? 96.289 15.239 4.076 1.00 81.53 184 ASN B N 1
ATOM 3218 C CA . ASN B 1 208 ? 97.481 15.065 4.905 1.00 84.00 184 ASN B CA 1
ATOM 3219 C C . ASN B 1 208 ? 97.204 15.380 6.367 1.00 82.28 184 ASN B C 1
ATOM 3220 O O . ASN B 1 208 ? 98.129 15.646 7.140 1.00 82.76 184 ASN B O 1
ATOM 3225 N N . PHE B 1 209 ? 95.927 15.347 6.737 1.00 77.05 185 PHE B N 1
ATOM 3226 C CA . PHE B 1 209 ? 95.503 15.765 8.064 1.00 78.41 185 PHE B CA 1
ATOM 3227 C C . PHE B 1 209 ? 96.183 14.942 9.138 1.00 82.30 185 PHE B C 1
ATOM 3228 O O . PHE B 1 209 ? 95.954 13.737 9.251 1.00 84.41 185 PHE B O 1
ATOM 3236 N N . SER B 1 210 ? 97.037 15.611 9.907 1.00 86.89 186 SER B N 1
ATOM 3237 C CA . SER B 1 210 ? 97.772 14.979 10.992 1.00 93.22 186 SER B CA 1
ATOM 3238 C C . SER B 1 210 ? 97.423 15.632 12.326 1.00 95.06 186 SER B C 1
ATOM 3239 O O . SER B 1 210 ? 98.281 15.760 13.208 1.00 100.42 186 SER B O 1
ATOM 3241 N N . SER B 1 211 ? 96.159 16.034 12.466 1.00 88.15 187 SER B N 1
ATOM 3242 C CA . SER B 1 211 ? 95.676 16.721 13.664 1.00 93.03 187 SER B CA 1
ATOM 3243 C C . SER B 1 211 ? 95.358 15.798 14.842 1.00 98.91 187 SER B C 1
ATOM 3244 O O . SER B 1 211 ? 94.879 14.676 14.661 1.00 98.76 187 SER B O 1
ATOM 3247 N N . THR B 1 212 ? 95.609 16.308 16.046 1.00 104.19 188 THR B N 1
ATOM 3248 C CA . THR B 1 212 ? 95.354 15.602 17.301 1.00 108.77 188 THR B CA 1
ATOM 3249 C C . THR B 1 212 ? 93.941 15.859 17.824 1.00 106.51 188 THR B C 1
ATOM 3250 O O . THR B 1 212 ? 93.384 15.037 18.558 1.00 105.08 188 THR B O 1
ATOM 3254 N N . ASN B 1 213 ? 93.368 16.995 17.431 1.00 104.73 189 ASN B N 1
ATOM 3255 C CA . ASN B 1 213 ? 92.108 17.474 18.003 1.00 102.55 189 ASN B CA 1
ATOM 3256 C C . ASN B 1 213 ? 90.871 17.124 17.178 1.00 93.75 189 ASN B C 1
ATOM 3257 O O . ASN B 1 213 ? 89.783 16.958 17.726 1.00 97.19 189 ASN B O 1
ATOM 3262 N N . THR B 1 214 ? 91.022 17.033 15.861 1.00 83.96 190 THR B N 1
ATOM 3263 C CA . THR B 1 214 ? 89.892 16.648 15.023 1.00 74.59 190 THR B CA 1
ATOM 3264 C C . THR B 1 214 ? 90.233 15.516 14.038 1.00 73.33 190 THR B C 1
ATOM 3265 O O . THR B 1 214 ? 91.410 15.180 13.842 1.00 72.61 190 THR B O 1
ATOM 3269 N N . LYS B 1 215 ? 89.190 14.943 13.432 1.00 68.08 191 LYS B N 1
ATOM 3270 C CA . LYS B 1 215 ? 89.285 13.712 12.635 1.00 59.64 191 LYS B CA 1
ATOM 3271 C C . LYS B 1 215 ? 89.637 13.993 11.180 1.00 54.40 191 LYS B C 1
ATOM 3272 O O . LYS B 1 215 ? 89.572 15.141 10.736 1.00 52.87 191 LYS B O 1
ATOM 3278 N N . ILE B 1 216 ? 89.977 12.941 10.435 1.00 56.21 192 ILE B N 1
ATOM 3279 C CA . ILE B 1 216 ? 90.257 13.071 9.003 1.00 55.66 192 ILE B CA 1
ATOM 3280 C C . ILE B 1 216 ? 88.987 12.925 8.158 1.00 49.50 192 ILE B C 1
ATOM 3281 O O . ILE B 1 216 ? 88.406 11.839 8.092 1.00 57.02 192 ILE B O 1
ATOM 3286 N N . PRO B 1 217 ? 88.560 14.018 7.498 1.00 41.44 193 PRO B N 1
ATOM 3287 C CA . PRO B 1 217 ? 87.309 14.009 6.723 1.00 35.02 193 PRO B CA 1
ATOM 3288 C C . PRO B 1 217 ? 87.370 13.100 5.511 1.00 38.06 193 PRO B C 1
ATOM 3289 O O . PRO B 1 217 ? 88.456 12.894 4.928 1.00 39.86 193 PRO B O 1
ATOM 3293 N N . LYS B 1 218 ? 86.214 12.569 5.115 1.00 38.12 194 LYS B N 1
ATOM 3294 C CA . LYS B 1 218 ? 86.140 11.782 3.888 1.00 33.04 194 LYS B CA 1
ATOM 3295 C C . LYS B 1 218 ? 85.867 12.701 2.705 1.00 38.57 194 LYS B C 1
ATOM 3296 O O . LYS B 1 218 ? 84.823 13.385 2.674 1.00 37.69 194 LYS B O 1
ATOM 3302 N N . TYR B 1 219 ? 86.800 12.716 1.749 1.00 37.91 195 TYR B N 1
ATOM 3303 C CA . TYR B 1 219 ? 86.688 13.545 0.550 1.00 39.36 195 TYR B CA 1
ATOM 3304 C C . TYR B 1 219 ? 85.839 12.836 -0.494 1.00 38.83 195 TYR B C 1
ATOM 3305 O O . TYR B 1 219 ? 86.123 11.701 -0.851 1.00 37.16 195 TYR B O 1
ATOM 3314 N N . ILE B 1 220 ? 84.818 13.533 -0.985 1.00 36.71 196 ILE B N 1
ATOM 3315 C CA . ILE B 1 220 ? 83.903 13.016 -1.993 1.00 41.21 196 ILE B CA 1
ATOM 3316 C C . ILE B 1 220 ? 83.841 13.991 -3.181 1.00 42.15 196 ILE B C 1
ATOM 3317 O O . ILE B 1 220 ? 83.444 15.148 -3.025 1.00 38.19 196 ILE B O 1
ATOM 3322 N N . LYS B 1 221 ? 84.237 13.532 -4.362 1.00 36.21 197 LYS B N 1
ATOM 3323 C CA . LYS B 1 221 ? 84.119 14.347 -5.574 1.00 43.22 197 LYS B CA 1
ATOM 3324 C C . LYS B 1 221 ? 82.904 13.922 -6.387 1.00 36.74 197 LYS B C 1
ATOM 3325 O O . LYS B 1 221 ? 82.755 12.741 -6.710 1.00 40.22 197 LYS B O 1
ATOM 3331 N N . ILE B 1 222 ? 82.067 14.893 -6.740 1.00 38.34 198 ILE B N 1
ATOM 3332 C CA . ILE B 1 222 ? 80.792 14.628 -7.392 1.00 39.31 198 ILE B CA 1
ATOM 3333 C C . ILE B 1 222 ? 80.736 15.244 -8.787 1.00 40.36 198 ILE B C 1
ATOM 3334 O O . ILE B 1 222 ? 81.087 16.414 -8.971 1.00 38.81 198 ILE B O 1
ATOM 3339 N N . ASN B 1 223 ? 80.294 14.451 -9.760 1.00 37.34 199 ASN B N 1
ATOM 3340 C CA . ASN B 1 223 ? 80.008 14.941 -11.103 1.00 40.50 199 ASN B CA 1
ATOM 3341 C C . ASN B 1 223 ? 78.739 15.797 -11.056 1.00 43.41 199 ASN B C 1
ATOM 3342 O O . ASN B 1 223 ? 77.624 15.260 -11.005 1.00 42.18 199 ASN B O 1
ATOM 3347 N N . GLY B 1 224 ? 78.910 17.122 -11.052 1.00 39.49 200 GLY B N 1
ATOM 3348 C CA . GLY B 1 224 ? 77.784 18.043 -10.934 1.00 34.88 200 GLY B CA 1
ATOM 3349 C C . GLY B 1 224 ? 77.147 18.327 -12.286 1.00 33.63 200 GLY B C 1
ATOM 3350 O O . GLY B 1 224 ? 76.122 19.013 -12.375 1.00 33.74 200 GLY B O 1
ATOM 3351 N N . ASP B 1 225 ? 77.743 17.795 -13.349 1.00 42.64 201 ASP B N 1
ATOM 3352 C CA . ASP B 1 225 ? 77.172 17.982 -14.683 1.00 39.65 201 ASP B CA 1
ATOM 3353 C C . ASP B 1 225 ? 76.127 16.908 -14.993 1.00 50.55 201 ASP B C 1
ATOM 3354 O O . ASP B 1 225 ? 76.213 16.205 -16.004 1.00 46.41 201 ASP B O 1
ATOM 3359 N N . GLN B 1 226 ? 75.138 16.770 -14.116 1.00 49.40 202 GLN B N 1
ATOM 3360 C CA . GLN B 1 226 ? 74.048 15.819 -14.344 1.00 49.80 202 GLN B CA 1
ATOM 3361 C C . GLN B 1 226 ? 72.783 16.527 -13.926 1.00 46.02 202 GLN B C 1
ATOM 3362 O O . GLN B 1 226 ? 72.853 17.660 -13.451 1.00 39.53 202 GLN B O 1
ATOM 3368 N N . ALA B 1 227 ? 71.636 15.878 -14.083 1.00 44.49 203 ALA B N 1
ATOM 3369 C CA . ALA B 1 227 ? 70.375 16.457 -13.615 1.00 51.51 203 ALA B CA 1
ATOM 3370 C C . ALA B 1 227 ? 70.408 16.655 -12.085 1.00 49.24 203 ALA B C 1
ATOM 3371 O O . ALA B 1 227 ? 71.097 15.920 -11.367 1.00 38.97 203 ALA B O 1
ATOM 3373 N N . VAL B 1 228 ? 69.675 17.652 -11.595 1.00 39.85 204 VAL B N 1
ATOM 3374 C CA . VAL B 1 228 ? 69.762 18.036 -10.181 1.00 36.78 204 VAL B CA 1
ATOM 3375 C C . VAL B 1 228 ? 69.523 16.819 -9.286 1.00 36.79 204 VAL B C 1
ATOM 3376 O O . VAL B 1 228 ? 70.291 16.543 -8.369 1.00 34.59 204 VAL B O 1
ATOM 3380 N N . GLU B 1 229 ? 68.483 16.067 -9.618 1.00 40.06 205 GLU B N 1
ATOM 3381 C CA . GLU B 1 229 ? 68.072 14.895 -8.873 1.00 41.17 205 GLU B CA 1
ATOM 3382 C C . GLU B 1 229 ? 69.140 13.795 -8.920 1.00 45.58 205 GLU B C 1
ATOM 3383 O O . GLU B 1 229 ? 69.369 13.093 -7.937 1.00 40.58 205 GLU B O 1
ATOM 3389 N N . LYS B 1 230 ? 69.792 13.637 -10.064 1.00 41.73 206 LYS B N 1
ATOM 3390 C CA . LYS B 1 230 ? 70.881 12.664 -10.163 1.00 44.76 206 LYS B CA 1
ATOM 3391 C C . LYS B 1 230 ? 72.113 13.135 -9.349 1.00 40.47 206 LYS B C 1
ATOM 3392 O O . LYS B 1 230 ? 72.765 12.332 -8.659 1.00 40.63 206 LYS B O 1
ATOM 3398 N N . VAL B 1 231 ? 72.426 14.427 -9.407 1.00 40.45 207 VAL B N 1
ATOM 3399 C CA . VAL B 1 231 ? 73.546 14.940 -8.613 1.00 32.17 207 VAL B CA 1
ATOM 3400 C C . VAL B 1 231 ? 73.275 14.675 -7.123 1.00 30.67 207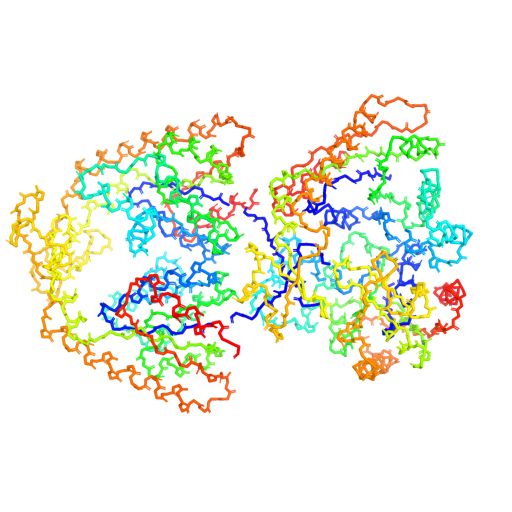 VAL B C 1
ATOM 3401 O O . VAL B 1 231 ? 74.153 14.217 -6.402 1.00 32.40 207 VAL B O 1
ATOM 3405 N N . SER B 1 232 ? 72.049 14.909 -6.678 1.00 31.35 208 SER B N 1
ATOM 3406 C CA . SER B 1 232 ? 71.724 14.709 -5.260 1.00 33.59 208 SER B CA 1
ATOM 3407 C C . SER B 1 232 ? 71.882 13.242 -4.872 1.00 33.61 208 SER B C 1
ATOM 3408 O O . SER B 1 232 ? 72.437 12.926 -3.815 1.00 31.92 208 SER B O 1
ATOM 3411 N N . GLN B 1 233 ? 71.402 12.342 -5.732 1.00 34.82 209 GLN B N 1
ATOM 3412 C CA . GLN B 1 233 ? 71.417 10.917 -5.405 1.00 36.94 209 GLN B CA 1
ATOM 3413 C C . GLN B 1 233 ? 72.848 10.383 -5.326 1.00 37.65 209 GLN B C 1
ATOM 3414 O O . GLN B 1 233 ? 73.158 9.545 -4.465 1.00 41.29 209 GLN B O 1
ATOM 3420 N N . ASP B 1 234 ? 73.710 10.859 -6.225 1.00 34.93 210 ASP B N 1
ATOM 3421 C CA . ASP B 1 234 ? 75.143 10.565 -6.139 1.00 45.88 210 ASP B CA 1
ATOM 3422 C C . ASP B 1 234 ? 75.721 11.002 -4.794 1.00 36.20 210 ASP B C 1
ATOM 3423 O O . ASP B 1 234 ? 76.516 10.290 -4.182 1.00 31.61 210 ASP B O 1
ATOM 3428 N N . ILE B 1 235 ? 75.318 12.186 -4.342 1.00 33.18 211 ILE B N 1
ATOM 3429 C CA . ILE B 1 235 ? 75.799 12.713 -3.081 1.00 27.10 211 ILE B CA 1
ATOM 3430 C C . ILE B 1 235 ? 75.311 11.827 -1.937 1.00 31.66 211 ILE B C 1
ATOM 3431 O O . ILE B 1 235 ? 76.105 11.405 -1.087 1.00 32.60 211 ILE B O 1
ATOM 3436 N N . PHE B 1 236 ? 74.009 11.538 -1.926 1.00 29.86 212 PHE B N 1
ATOM 3437 C CA . PHE B 1 236 ? 73.414 10.690 -0.905 1.00 31.61 212 PHE B CA 1
ATOM 3438 C C . PHE B 1 236 ? 74.158 9.351 -0.850 1.00 36.64 212 PHE B C 1
ATOM 3439 O O . PHE B 1 236 ? 74.568 8.897 0.232 1.00 35.71 212 PHE B O 1
ATOM 3447 N N . ASP B 1 237 ? 74.333 8.746 -2.026 1.00 34.67 213 ASP B N 1
ATOM 3448 C CA . ASP B 1 237 ? 75.050 7.476 -2.188 1.00 46.05 213 ASP B CA 1
ATOM 3449 C C . ASP B 1 237 ? 76.381 7.503 -1.448 1.00 42.88 213 ASP B C 1
ATOM 3450 O O . ASP B 1 237 ? 76.709 6.575 -0.723 1.00 43.62 213 ASP B O 1
ATOM 3455 N N . GLN B 1 238 ? 77.150 8.570 -1.634 1.00 35.15 214 GLN B N 1
ATOM 3456 C CA . GLN B 1 238 ? 78.457 8.656 -0.974 1.00 34.47 214 GLN B CA 1
ATOM 3457 C C . GLN B 1 238 ? 78.333 8.960 0.511 1.00 32.35 214 GLN B C 1
ATOM 3458 O O . GLN B 1 238 ? 79.069 8.392 1.333 1.00 33.18 214 GLN B O 1
ATOM 3464 N N . LEU B 1 239 ? 77.412 9.851 0.869 1.00 30.63 215 LEU B N 1
ATOM 3465 C CA . LEU B 1 239 ? 77.219 10.181 2.284 1.00 35.59 215 LEU B CA 1
ATOM 3466 C C . LEU B 1 239 ? 76.750 8.953 3.077 1.00 39.01 215 LEU B C 1
ATOM 3467 O O . LEU B 1 239 ? 77.132 8.773 4.237 1.00 42.98 215 LEU B O 1
ATOM 3472 N N . ASN B 1 240 ? 75.945 8.107 2.439 1.00 37.80 216 ASN B N 1
ATOM 3473 C CA . ASN B 1 240 ? 75.301 6.981 3.122 1.00 43.95 216 ASN B CA 1
ATOM 3474 C C . ASN B 1 240 ? 76.176 5.736 3.245 1.00 45.02 216 ASN B C 1
ATOM 3475 O O . ASN B 1 240 ? 75.762 4.746 3.834 1.00 42.21 216 ASN B O 1
ATOM 3480 N N . LYS B 1 241 ? 77.371 5.774 2.669 1.00 49.91 217 LYS B N 1
ATOM 3481 C CA . LYS B 1 241 ? 78.266 4.619 2.730 1.00 54.64 217 LYS B CA 1
ATOM 3482 C C . LYS B 1 241 ? 78.723 4.379 4.174 1.00 57.40 217 LYS B C 1
ATOM 3483 O O . LYS B 1 241 ? 78.903 5.333 4.946 1.00 55.06 217 LYS B O 1
ATOM 3489 N N . ARG B 1 242 ? 78.896 3.107 4.535 1.00 52.63 218 ARG B N 1
ATOM 3490 C CA . ARG B 1 242 ? 79.319 2.757 5.884 1.00 57.54 218 ARG B CA 1
ATOM 3491 C C . ARG B 1 242 ? 80.839 2.756 6.028 1.00 62.29 218 ARG B C 1
ATOM 3492 O O . ARG B 1 242 ? 81.565 2.623 5.042 1.00 70.61 218 ARG B O 1
ATOM 3500 N N . ASN C 1 23 ? 60.813 11.863 60.888 1.00 53.42 -1 ASN C N 1
ATOM 3501 C CA . ASN C 1 23 ? 62.151 11.930 60.308 1.00 57.24 -1 ASN C CA 1
ATOM 3502 C C . ASN C 1 23 ? 62.243 11.415 58.857 1.00 62.11 -1 ASN C C 1
ATOM 3503 O O . ASN C 1 23 ? 61.898 10.263 58.559 1.00 63.47 -1 ASN C O 1
ATOM 3505 N N . ALA C 1 24 ? 62.714 12.274 57.956 1.00 58.75 0 ALA C N 1
ATOM 3506 C CA . ALA C 1 24 ? 62.910 11.872 56.565 1.00 53.27 0 ALA C CA 1
ATOM 3507 C C . ALA C 1 24 ? 63.963 10.773 56.506 1.00 47.60 0 ALA C C 1
ATOM 3508 O O . ALA C 1 24 ? 64.904 10.757 57.310 1.00 44.37 0 ALA C O 1
ATOM 3518 N N . ARG C 1 26 ? 66.641 9.072 53.972 1.00 36.34 2 ARG C N 1
ATOM 3519 C CA . ARG C 1 26 ? 67.364 9.356 52.733 1.00 31.32 2 ARG C CA 1
ATOM 3520 C C . ARG C 1 26 ? 68.386 8.244 52.527 1.00 29.54 2 ARG C C 1
ATOM 3521 O O . ARG C 1 26 ? 69.273 8.033 53.354 1.00 30.26 2 ARG C O 1
ATOM 3529 N N . ILE C 1 27 ? 68.234 7.500 51.440 1.00 29.62 3 ILE C N 1
ATOM 3530 C CA . ILE C 1 27 ? 68.978 6.261 51.257 1.00 28.43 3 ILE C CA 1
ATOM 3531 C C . ILE C 1 27 ? 69.747 6.250 49.930 1.00 30.77 3 ILE C C 1
ATOM 3532 O O . ILE C 1 27 ? 69.214 6.655 48.903 1.00 24.24 3 ILE C O 1
ATOM 3537 N N . ILE C 1 28 ? 70.987 5.763 49.941 1.00 25.90 4 ILE C N 1
ATOM 3538 C CA . ILE C 1 28 ? 71.634 5.340 48.691 1.00 24.85 4 ILE C CA 1
ATOM 3539 C C . ILE C 1 28 ? 71.520 3.814 48.584 1.00 28.89 4 ILE C C 1
ATOM 3540 O O . ILE C 1 28 ? 71.971 3.076 49.469 1.00 28.93 4 ILE C O 1
ATOM 3545 N N . LEU C 1 29 ? 70.903 3.342 47.504 1.00 29.93 5 LEU C N 1
ATOM 3546 C CA . LEU C 1 29 ? 70.766 1.913 47.279 1.00 27.27 5 LEU C CA 1
ATOM 3547 C C . LEU C 1 29 ? 71.835 1.417 46.305 1.00 27.18 5 LEU C C 1
ATOM 3548 O O . LEU C 1 29 ? 71.987 1.949 45.199 1.00 31.50 5 LEU C O 1
ATOM 3553 N N . LEU C 1 30 ? 72.575 0.396 46.720 1.00 35.34 6 LEU C N 1
ATOM 3554 C CA . LEU C 1 30 ? 73.609 -0.186 45.869 1.00 31.55 6 LEU C CA 1
ATOM 3555 C C . LEU C 1 30 ? 73.274 -1.638 45.532 1.00 31.92 6 LEU C C 1
ATOM 3556 O O . LEU C 1 30 ? 72.720 -2.379 46.361 1.00 31.63 6 LEU C O 1
ATOM 3561 N N . GLY C 1 31 ? 73.624 -2.048 44.319 1.00 30.98 7 GLY C N 1
ATOM 3562 C CA . GLY C 1 31 ? 73.454 -3.428 43.907 1.00 36.26 7 GLY C CA 1
ATOM 3563 C C . GLY C 1 31 ? 73.915 -3.631 42.476 1.00 40.51 7 GLY C C 1
ATOM 3564 O O . GLY C 1 31 ? 73.695 -2.771 41.621 1.00 39.33 7 GLY C O 1
ATOM 3565 N N . ALA C 1 32 ? 74.549 -4.773 42.220 1.00 39.96 8 ALA C N 1
ATOM 3566 C CA . ALA C 1 32 ? 75.015 -5.125 40.878 1.00 46.01 8 ALA C CA 1
ATOM 3567 C C . ALA C 1 32 ? 73.852 -5.437 39.929 1.00 40.37 8 ALA C C 1
ATOM 3568 O O . ALA C 1 32 ? 72.749 -5.736 40.383 1.00 42.85 8 ALA C O 1
ATOM 3570 N N . PRO C 1 33 ? 74.092 -5.360 38.603 1.00 50.11 9 PRO C N 1
ATOM 3571 C CA . PRO C 1 33 ? 73.082 -5.859 37.661 1.00 50.39 9 PRO C CA 1
ATOM 3572 C C . PRO C 1 33 ? 72.662 -7.277 38.010 1.00 53.28 9 PRO C C 1
ATOM 3573 O O . PRO C 1 33 ? 73.542 -8.133 38.176 1.00 52.98 9 PRO C O 1
ATOM 3577 N N . GLY C 1 34 ? 71.356 -7.523 38.105 1.00 49.77 10 GLY C N 1
ATOM 3578 C CA . GLY C 1 34 ? 70.854 -8.859 38.365 1.00 53.56 10 GLY C CA 1
ATOM 3579 C C . GLY C 1 34 ? 70.640 -9.159 39.842 1.00 47.00 10 GLY C C 1
ATOM 3580 O O . GLY C 1 34 ? 70.237 -10.272 40.189 1.00 52.92 10 GLY C O 1
ATOM 3581 N N . ALA C 1 35 ? 70.900 -8.175 40.701 1.00 41.96 11 ALA C N 1
ATOM 3582 C CA . ALA C 1 35 ? 70.826 -8.359 42.156 1.00 46.00 11 ALA C CA 1
ATOM 3583 C C . ALA C 1 35 ? 69.403 -8.221 42.682 1.00 52.50 11 ALA C C 1
ATOM 3584 O O . ALA C 1 35 ? 69.153 -8.451 43.871 1.00 54.84 11 ALA C O 1
ATOM 3586 N N . GLY C 1 36 ? 68.483 -7.823 41.805 1.00 50.24 12 GLY C N 1
ATOM 3587 C CA . GLY C 1 36 ? 67.109 -7.571 42.207 1.00 50.39 12 GLY C CA 1
ATOM 3588 C C . GLY C 1 36 ? 66.921 -6.324 43.065 1.00 47.08 12 GLY C C 1
ATOM 3589 O O . GLY C 1 36 ? 65.925 -6.212 43.780 1.00 43.49 12 GLY C O 1
ATOM 3590 N N . LYS C 1 37 ? 67.846 -5.370 42.996 1.00 35.01 13 LYS C N 1
ATOM 3591 C CA . LYS C 1 37 ? 67.691 -4.170 43.824 1.00 39.70 13 LYS C CA 1
ATOM 3592 C C . LYS C 1 37 ? 66.465 -3.363 43.389 1.00 41.89 13 LYS C C 1
ATOM 3593 O O . LYS C 1 37 ? 65.916 -2.601 44.181 1.00 41.06 13 LYS C O 1
ATOM 3599 N N . GLY C 1 38 ? 66.033 -3.547 42.137 1.00 40.62 14 GLY C N 1
ATOM 3600 C CA . GLY C 1 38 ? 64.876 -2.831 41.615 1.00 47.56 14 GLY C CA 1
ATOM 3601 C C . GLY C 1 38 ? 63.598 -3.192 42.354 1.00 39.75 14 GLY C C 1
ATOM 3602 O O . GLY C 1 38 ? 62.851 -2.325 42.823 1.00 44.05 14 GLY C O 1
ATOM 3603 N N . THR C 1 39 ? 63.358 -4.490 42.461 1.00 39.05 15 THR C N 1
ATOM 3604 C CA . THR C 1 39 ? 62.271 -5.037 43.277 1.00 42.83 15 THR C CA 1
ATOM 3605 C C . THR C 1 39 ? 62.252 -4.479 44.711 1.00 38.47 15 THR C C 1
ATOM 3606 O O . THR C 1 39 ? 61.213 -4.035 45.197 1.00 37.70 15 THR C O 1
ATOM 3610 N N . GLN C 1 40 ? 63.403 -4.494 45.385 1.00 39.34 16 GLN C N 1
ATOM 3611 C CA . GLN C 1 40 ? 63.494 -3.954 46.742 1.00 42.02 16 GLN C CA 1
ATOM 3612 C C . GLN C 1 40 ? 63.304 -2.424 46.816 1.00 41.19 16 GLN C C 1
ATOM 3613 O O . GLN C 1 40 ? 62.777 -1.928 47.804 1.00 31.44 16 GLN C O 1
ATOM 3619 N N . ALA C 1 41 ? 63.741 -1.683 45.794 1.00 36.58 17 ALA C N 1
ATOM 3620 C CA . ALA C 1 41 ? 63.545 -0.227 45.781 1.00 40.73 17 ALA C CA 1
ATOM 3621 C C . ALA C 1 41 ? 62.055 0.109 45.859 1.00 31.96 17 ALA C C 1
ATOM 3622 O O . ALA C 1 41 ? 61.625 0.968 46.627 1.00 34.22 17 ALA C O 1
ATOM 3624 N N . LYS C 1 42 ? 61.272 -0.582 45.051 1.00 35.48 18 LYS C N 1
ATOM 3625 C CA . LYS C 1 42 ? 59.847 -0.339 45.018 1.00 40.87 18 LYS C CA 1
ATOM 3626 C C . LYS C 1 42 ? 59.185 -0.756 46.339 1.00 49.02 18 LYS C C 1
ATOM 3627 O O . LYS C 1 42 ? 58.281 -0.071 46.822 1.00 41.77 18 LYS C O 1
ATOM 3633 N N . ILE C 1 43 ? 59.645 -1.866 46.918 1.00 42.74 19 ILE C N 1
ATOM 3634 C CA . ILE C 1 43 ? 59.112 -2.335 48.199 1.00 38.10 19 ILE C CA 1
ATOM 3635 C C . ILE C 1 43 ? 59.432 -1.329 49.306 1.00 33.87 19 ILE C C 1
ATOM 3636 O O . ILE C 1 43 ? 58.576 -1.007 50.139 1.00 36.29 19 ILE C O 1
ATOM 3641 N N . ILE C 1 44 ? 60.654 -0.811 49.308 1.00 31.77 20 ILE C N 1
ATOM 3642 C CA . ILE C 1 44 ? 61.011 0.187 50.318 1.00 32.39 20 ILE C CA 1
ATOM 3643 C C . ILE C 1 44 ? 60.179 1.453 50.091 1.00 38.12 20 ILE C C 1
ATOM 3644 O O . ILE C 1 44 ? 59.671 2.064 51.036 1.00 35.00 20 ILE C O 1
ATOM 3649 N N . GLU C 1 45 ? 60.029 1.828 48.824 1.00 34.40 21 GLU C N 1
ATOM 3650 C CA . GLU C 1 45 ? 59.290 3.019 48.474 1.00 32.45 21 GLU C CA 1
ATOM 3651 C C . GLU C 1 45 ? 57.880 2.933 49.031 1.00 34.41 21 GLU C C 1
ATOM 3652 O O . GLU C 1 45 ? 57.406 3.884 49.634 1.00 36.29 21 GLU C O 1
ATOM 3658 N N . GLN C 1 46 ? 57.224 1.789 48.838 1.00 34.89 22 GLN C N 1
ATOM 3659 C CA . GLN C 1 46 ? 55.830 1.616 49.248 1.00 41.39 22 GLN C CA 1
ATOM 3660 C C . GLN C 1 46 ? 55.668 1.553 50.757 1.00 43.49 22 GLN C C 1
ATOM 3661 O O . GLN C 1 46 ? 54.661 2.030 51.304 1.00 45.30 22 GLN C O 1
ATOM 3667 N N . LYS C 1 47 ? 56.647 0.962 51.432 1.00 44.78 23 LYS C N 1
ATOM 3668 C CA . LYS C 1 47 ? 56.574 0.824 52.890 1.00 45.55 23 LYS C CA 1
ATOM 3669 C C . LYS C 1 47 ? 56.839 2.161 53.585 1.00 43.25 23 LYS C C 1
ATOM 3670 O O . LYS C 1 47 ? 56.073 2.577 54.455 1.00 46.14 23 LYS C O 1
ATOM 3675 N N . TYR C 1 48 ? 57.905 2.849 53.175 1.00 42.47 24 TYR C N 1
ATOM 3676 C CA . TYR C 1 48 ? 58.317 4.063 53.872 1.00 33.85 24 TYR C CA 1
ATOM 3677 C C . TYR C 1 48 ? 57.760 5.373 53.290 1.00 44.21 24 TYR C C 1
ATOM 3678 O O . TYR C 1 48 ? 58.004 6.451 53.840 1.00 36.65 24 TYR C O 1
ATOM 3687 N N . ASN C 1 49 ? 56.989 5.278 52.203 1.00 36.82 25 ASN C N 1
ATOM 3688 C CA . ASN C 1 49 ? 56.475 6.477 51.533 1.00 34.95 25 ASN C CA 1
ATOM 3689 C C . ASN C 1 49 ? 57.605 7.466 51.232 1.00 35.03 25 ASN C C 1
ATOM 3690 O O . ASN C 1 49 ? 57.570 8.606 51.690 1.00 41.62 25 ASN C O 1
ATOM 3695 N N . ILE C 1 50 ? 58.602 7.022 50.458 1.00 32.56 26 ILE C N 1
ATOM 3696 C CA . ILE C 1 50 ? 59.699 7.875 50.010 1.00 42.47 26 ILE C CA 1
ATOM 3697 C C . ILE C 1 50 ? 59.827 7.724 48.499 1.00 37.60 26 ILE C C 1
ATOM 3698 O O . ILE C 1 50 ? 59.364 6.738 47.939 1.00 42.82 26 ILE C O 1
ATOM 3703 N N . ALA C 1 51 ? 60.444 8.684 47.824 1.00 33.15 27 ALA C N 1
ATOM 3704 C CA . ALA C 1 51 ? 60.545 8.581 46.357 1.00 32.97 27 ALA C CA 1
ATOM 3705 C C . ALA C 1 51 ? 61.691 7.663 45.891 1.00 36.46 27 ALA C C 1
ATOM 3706 O O . ALA C 1 51 ? 62.848 7.839 46.294 1.00 35.26 27 ALA C O 1
ATOM 3708 N N . HIS C 1 52 ? 61.378 6.692 45.037 1.00 31.73 28 HIS C N 1
ATOM 3709 C CA . HIS C 1 52 ? 62.420 5.878 44.402 1.00 28.92 28 HIS C CA 1
ATOM 3710 C C . HIS C 1 52 ? 62.971 6.695 43.254 1.00 37.70 28 HIS C C 1
ATOM 3711 O O . HIS C 1 52 ? 62.272 6.944 42.261 1.00 28.75 28 HIS C O 1
ATOM 3718 N N . ILE C 1 53 ? 64.218 7.110 43.378 1.00 29.57 29 ILE C N 1
ATOM 3719 C CA . ILE C 1 53 ? 64.835 7.876 42.304 1.00 33.72 29 ILE C CA 1
ATOM 3720 C C . ILE C 1 53 ? 65.821 7.039 41.505 1.00 33.65 29 ILE C C 1
ATOM 3721 O O . ILE C 1 53 ? 66.983 6.877 41.900 1.00 30.98 29 ILE C O 1
ATOM 3726 N N . SER C 1 54 ? 65.339 6.488 40.390 1.00 28.15 30 SER C N 1
ATOM 3727 C CA . SER C 1 54 ? 66.180 5.757 39.451 1.00 28.82 30 SER C CA 1
ATOM 3728 C C . SER C 1 54 ? 66.746 6.687 38.380 1.00 41.62 30 SER C C 1
ATOM 3729 O O . SER C 1 54 ? 66.007 7.441 37.748 1.00 42.15 30 SER C O 1
ATOM 3732 N N . THR C 1 55 ? 68.056 6.595 38.175 1.00 35.12 31 THR C N 1
ATOM 3733 C CA . THR C 1 55 ? 68.821 7.413 37.228 1.00 35.15 31 THR C CA 1
ATOM 3734 C C . THR C 1 55 ? 68.207 7.533 35.834 1.00 35.72 31 THR C C 1
ATOM 3735 O O . THR C 1 55 ? 67.978 8.641 35.352 1.00 36.86 31 THR C O 1
ATOM 3739 N N . GLY C 1 56 ? 67.974 6.386 35.194 1.00 34.52 32 GLY C N 1
ATOM 3740 C CA . GLY C 1 56 ? 67.366 6.336 33.878 1.00 32.71 32 GLY C CA 1
ATOM 3741 C C . GLY C 1 56 ? 66.058 7.102 33.802 1.00 40.75 32 GLY C C 1
ATOM 3742 O O . GLY C 1 56 ? 65.858 7.886 32.873 1.00 37.10 32 GLY C O 1
ATOM 3743 N N . ASP C 1 57 ? 65.169 6.885 34.771 1.00 36.61 33 ASP C N 1
ATOM 3744 C CA . ASP C 1 57 ? 63.866 7.541 34.758 1.00 42.30 33 ASP C CA 1
ATOM 3745 C C . ASP C 1 57 ? 63.987 9.041 34.954 1.00 31.69 33 ASP C C 1
ATOM 3746 O O . ASP C 1 57 ? 63.275 9.812 34.312 1.00 36.11 33 ASP C O 1
ATOM 3759 N N . ILE C 1 59 ? 66.550 11.024 34.218 1.00 34.53 35 ILE C N 1
ATOM 3760 C CA . ILE C 1 59 ? 67.090 11.583 32.984 1.00 31.90 35 ILE C CA 1
ATOM 3761 C C . ILE C 1 59 ? 65.978 11.753 31.955 1.00 32.85 35 ILE C C 1
ATOM 3762 O O . ILE C 1 59 ? 65.816 12.838 31.384 1.00 33.85 35 ILE C O 1
ATOM 3767 N N . ARG C 1 60 ? 65.217 10.685 31.713 1.00 37.99 36 ARG C N 1
ATOM 3768 C CA . ARG C 1 60 ? 64.143 10.734 30.726 1.00 43.03 36 ARG C CA 1
ATOM 3769 C C . ARG C 1 60 ? 63.071 11.756 31.086 1.00 45.88 36 ARG C C 1
ATOM 3770 O O . ARG C 1 60 ? 62.629 12.522 30.222 1.00 41.25 36 ARG C O 1
ATOM 3778 N N . GLU C 1 61 ? 62.653 11.772 32.354 1.00 34.65 37 GLU C N 1
ATOM 3779 C CA . GLU C 1 61 ? 61.659 12.745 32.798 1.00 37.45 37 GLU C CA 1
ATOM 3780 C C . GLU C 1 61 ? 62.198 14.179 32.658 1.00 35.56 37 GLU C C 1
ATOM 3781 O O . GLU C 1 61 ? 61.493 15.073 32.222 1.00 37.30 37 GLU C O 1
ATOM 3787 N N . THR C 1 62 ? 63.462 14.396 32.998 1.00 34.97 38 THR C N 1
ATOM 3788 C CA . THR C 1 62 ? 64.035 15.736 32.908 1.00 39.40 38 THR C CA 1
ATOM 3789 C C . THR C 1 62 ? 64.015 16.281 31.468 1.00 43.77 38 THR C C 1
ATOM 3790 O O . THR C 1 62 ? 63.559 17.415 31.221 1.00 37.53 38 THR C O 1
ATOM 3794 N N . ILE C 1 63 ? 64.495 15.468 30.526 1.00 36.16 39 ILE C N 1
ATOM 3795 C CA . ILE C 1 63 ? 64.494 15.829 29.103 1.00 37.00 39 ILE C CA 1
ATOM 3796 C C . ILE C 1 63 ? 63.118 16.296 28.667 1.00 43.78 39 ILE C C 1
ATOM 3797 O O . ILE C 1 63 ? 62.982 17.291 27.950 1.00 43.81 39 ILE C O 1
ATOM 3802 N N . LYS C 1 64 ? 62.105 15.555 29.108 1.00 42.00 40 LYS C N 1
ATOM 3803 C CA . LYS C 1 64 ? 60.730 15.782 28.697 1.00 46.85 40 LYS C CA 1
ATOM 3804 C C . LYS C 1 64 ? 60.074 16.961 29.406 1.00 47.58 40 LYS C C 1
ATOM 3805 O O . LYS C 1 64 ? 59.070 17.469 28.928 1.00 44.66 40 LYS C O 1
ATOM 3811 N N . SER C 1 65 ? 60.631 17.387 30.541 1.00 45.53 41 SER C N 1
ATOM 3812 C CA . SER C 1 65 ? 59.923 18.313 31.441 1.00 47.42 41 SER C CA 1
ATOM 3813 C C . SER C 1 65 ? 59.617 19.680 30.831 1.00 47.10 41 SER C C 1
ATOM 3814 O O . SER C 1 65 ? 58.588 20.283 31.134 1.00 58.61 41 SER C O 1
ATOM 3817 N N . GLY C 1 66 ? 60.504 20.174 29.976 1.00 44.59 42 GLY C N 1
ATOM 3818 C CA . GLY C 1 66 ? 60.360 21.521 29.443 1.00 50.65 42 GLY C CA 1
ATOM 3819 C C . GLY C 1 66 ? 60.902 22.559 30.418 1.00 49.67 42 GLY C C 1
ATOM 3820 O O . GLY C 1 66 ? 60.835 23.762 30.166 1.00 52.31 42 GLY C O 1
ATOM 3821 N N . SER C 1 67 ? 61.450 22.083 31.534 1.00 45.67 43 SER C N 1
ATOM 3822 C CA . SER C 1 67 ? 62.036 22.960 32.545 1.00 51.13 43 SER C CA 1
ATOM 3823 C C . SER C 1 67 ? 63.325 23.619 32.048 1.00 54.50 43 SER C C 1
ATOM 3824 O O . SER C 1 67 ? 63.894 23.211 31.028 1.00 55.90 43 SER C O 1
ATOM 3827 N N . ALA C 1 68 ? 63.783 24.635 32.776 1.00 52.68 44 ALA C N 1
ATOM 3828 C CA . ALA C 1 68 ? 65.069 25.259 32.489 1.00 62.97 44 ALA C CA 1
ATOM 3829 C C . ALA C 1 68 ? 66.178 24.202 32.505 1.00 51.04 44 ALA C C 1
ATOM 3830 O O . ALA C 1 68 ? 66.976 24.124 31.574 1.00 48.46 44 ALA C O 1
ATOM 3832 N N . LEU C 1 69 ? 66.207 23.388 33.558 1.00 44.89 45 LEU C N 1
ATOM 3833 C CA . LEU C 1 69 ? 67.136 22.265 33.653 1.00 45.40 45 LEU C CA 1
ATOM 3834 C C . LEU C 1 69 ? 66.948 21.253 32.510 1.00 50.42 45 LEU C C 1
ATOM 3835 O O . LEU C 1 69 ? 67.931 20.747 31.948 1.00 40.12 45 LEU C O 1
ATOM 3840 N N . GLY C 1 70 ? 65.687 20.947 32.189 1.00 40.57 46 GLY C N 1
ATOM 3841 C CA . GLY C 1 70 ? 65.385 19.986 31.143 1.00 39.51 46 GLY C CA 1
ATOM 3842 C C . GLY C 1 70 ? 65.899 20.495 29.806 1.00 66.00 46 GLY C C 1
ATOM 3843 O O . GLY C 1 70 ? 66.469 19.735 29.013 1.00 39.68 46 GLY C O 1
ATOM 3844 N N . GLN C 1 71 ? 65.705 21.789 29.555 1.00 42.59 47 GLN C N 1
ATOM 3845 C CA . GLN C 1 71 ? 66.196 22.390 28.317 1.00 55.29 47 GLN C CA 1
ATOM 3846 C C . GLN C 1 71 ? 67.719 22.284 28.233 1.00 43.46 47 GLN C C 1
ATOM 3847 O O . GLN C 1 71 ? 68.266 21.961 27.181 1.00 43.37 47 GLN C O 1
ATOM 3853 N N . GLU C 1 72 ? 68.397 22.558 29.345 1.00 43.69 48 GLU C N 1
ATOM 3854 C CA . GLU C 1 72 ? 69.852 22.439 29.393 1.00 60.48 48 GLU C CA 1
ATOM 3855 C C . GLU C 1 72 ? 70.298 21.003 29.087 1.00 41.96 48 GLU C C 1
ATOM 3856 O O . GLU C 1 72 ? 71.194 20.772 28.263 1.00 42.43 48 GLU C O 1
ATOM 3862 N N . LEU C 1 73 ? 69.661 20.044 29.750 1.00 40.11 49 LEU C N 1
ATOM 3863 C CA . LEU C 1 73 ? 69.974 18.635 29.550 1.00 38.60 49 LEU C CA 1
ATOM 3864 C C . LEU C 1 73 ? 69.724 18.213 28.110 1.00 38.73 49 LEU C C 1
ATOM 3865 O O . LEU C 1 73 ? 70.594 17.610 27.482 1.00 42.38 49 LEU C O 1
ATOM 3870 N N . LYS C 1 74 ? 68.533 18.527 27.598 1.00 39.00 50 LYS C N 1
ATOM 3871 C CA . LYS C 1 74 ? 68.176 18.204 26.222 1.00 42.48 50 LYS C CA 1
ATOM 3872 C C . LYS C 1 74 ? 69.170 18.815 25.232 1.00 43.76 50 LYS C C 1
ATOM 3873 O O . LYS C 1 74 ? 69.462 18.221 24.198 1.00 41.21 50 LYS C O 1
ATOM 3879 N N . LYS C 1 75 ? 69.701 19.993 25.553 1.00 41.93 51 LYS C N 1
ATOM 3880 C CA . LYS C 1 75 ? 70.675 20.632 24.656 1.00 49.44 51 LYS C CA 1
ATOM 3881 C C . LYS C 1 75 ? 71.980 19.830 24.635 1.00 45.04 51 LYS C C 1
ATOM 3882 O O . LYS C 1 75 ? 72.509 19.521 23.569 1.00 44.33 51 LYS C O 1
ATOM 3888 N N . VAL C 1 76 ? 72.482 19.493 25.823 1.00 42.94 52 VAL C N 1
ATOM 3889 C CA . VAL C 1 76 ? 73.678 18.667 25.956 1.00 43.26 52 VAL C CA 1
ATOM 3890 C C . VAL C 1 76 ? 73.544 17.335 25.197 1.00 45.93 52 VAL C C 1
ATOM 3891 O O . VAL C 1 76 ? 74.429 16.980 24.426 1.00 45.28 52 VAL C O 1
ATOM 3895 N N . LEU C 1 77 ? 72.442 16.612 25.388 1.00 40.92 53 LEU C N 1
ATOM 3896 C CA . LEU C 1 77 ? 72.287 15.309 24.729 1.00 45.15 53 LEU C CA 1
ATOM 3897 C C . LEU C 1 77 ? 72.041 15.406 23.214 1.00 43.94 53 LEU C C 1
ATOM 3898 O O . LEU C 1 77 ? 72.675 14.685 22.453 1.00 43.15 53 LEU C O 1
ATOM 3903 N N . ASP C 1 78 ? 71.134 16.287 22.784 1.00 43.45 54 ASP C N 1
ATOM 3904 C CA . ASP C 1 78 ? 70.871 16.507 21.347 1.00 48.38 54 ASP C CA 1
ATOM 3905 C C . ASP C 1 78 ? 72.115 16.916 20.554 1.00 48.80 54 ASP C C 1
ATOM 3906 O O . ASP C 1 78 ? 72.202 16.673 19.346 1.00 50.36 54 ASP C O 1
ATOM 3911 N N . ALA C 1 79 ? 73.056 17.573 21.223 1.00 53.79 55 ALA C N 1
ATOM 3912 C CA . ALA C 1 79 ? 74.289 18.008 20.565 1.00 60.24 55 ALA C CA 1
ATOM 3913 C C . ALA C 1 79 ? 75.381 16.937 20.672 1.00 61.72 55 ALA C C 1
ATOM 3914 O O . ALA C 1 79 ? 76.468 17.102 20.121 1.00 56.60 55 ALA C O 1
ATOM 3916 N N . GLY C 1 80 ? 75.097 15.854 21.401 1.00 53.41 56 GLY C N 1
ATOM 3917 C CA . GLY C 1 80 ? 76.046 14.761 21.540 1.00 56.51 56 GLY C CA 1
ATOM 3918 C C . GLY C 1 80 ? 77.200 15.086 22.471 1.00 52.05 56 GLY C C 1
ATOM 3919 O O . GLY C 1 80 ? 78.318 14.616 22.281 1.00 52.85 56 GLY C O 1
ATOM 3920 N N . GLU C 1 81 ? 76.932 15.906 23.479 1.00 50.40 57 GLU C N 1
ATOM 3921 C CA . GLU C 1 81 ? 77.938 16.207 24.483 1.00 58.64 57 GLU C CA 1
ATOM 3922 C C . GLU C 1 81 ? 77.651 15.314 25.685 1.00 63.23 57 GLU C C 1
ATOM 3923 O O . GLU C 1 81 ? 76.577 14.711 25.765 1.00 59.71 57 GLU C O 1
ATOM 3926 N N . LEU C 1 82 ? 78.600 15.203 26.608 1.00 65.95 58 LEU C N 1
ATOM 3927 C CA . LEU C 1 82 ? 78.413 14.291 27.733 1.00 69.77 58 LEU C CA 1
ATOM 3928 C C . LEU C 1 82 ? 77.901 14.980 28.994 1.00 57.78 58 LEU C C 1
ATOM 3929 O O . LEU C 1 82 ? 78.100 16.188 29.182 1.00 48.89 58 LEU C O 1
ATOM 3934 N N . VAL C 1 83 ? 77.226 14.199 29.836 1.00 52.65 59 VAL C N 1
ATOM 3935 C CA . VAL C 1 83 ? 76.776 14.674 31.134 1.00 54.30 59 VAL C CA 1
ATOM 3936 C C . VAL C 1 83 ? 77.868 14.466 32.188 1.00 49.06 59 VAL C C 1
ATOM 3937 O O . VAL C 1 83 ? 78.260 13.334 32.503 1.00 47.23 59 VAL C O 1
ATOM 3941 N N . SER C 1 84 ? 78.369 15.570 32.722 1.00 44.32 60 SER C N 1
ATOM 3942 C CA . SER C 1 84 ? 79.418 15.507 33.728 1.00 47.97 60 SER C CA 1
ATOM 3943 C C . SER C 1 84 ? 78.859 14.970 35.040 1.00 47.13 60 SER C C 1
ATOM 3944 O O . SER C 1 84 ? 77.626 15.008 35.270 1.00 40.21 60 SER C O 1
ATOM 3947 N N . ASP C 1 85 ? 79.757 14.452 35.884 1.00 45.71 61 ASP C N 1
ATOM 3948 C CA . ASP C 1 85 ? 79.410 14.041 37.248 1.00 44.84 61 ASP C CA 1
ATOM 3949 C C . ASP C 1 85 ? 78.679 15.169 37.982 1.00 43.32 61 ASP C C 1
ATOM 3950 O O . ASP C 1 85 ? 77.716 14.934 38.707 1.00 45.52 61 ASP C O 1
ATOM 3955 N N . GLU C 1 86 ? 79.140 16.399 37.777 1.00 36.21 62 GLU C N 1
ATOM 3956 C CA . GLU C 1 86 ? 78.541 17.569 38.414 1.00 42.83 62 GLU C CA 1
ATOM 3957 C C . GLU C 1 86 ? 77.107 17.797 37.940 1.00 48.30 62 GLU C C 1
ATOM 3958 O O . GLU C 1 86 ? 76.182 17.949 38.760 1.00 40.41 62 GLU C O 1
ATOM 3960 N N . PHE C 1 87 ? 76.925 17.820 36.618 1.00 36.38 63 PHE C N 1
ATOM 3961 C CA . PHE C 1 87 ? 75.611 18.069 36.051 1.00 36.16 63 PHE C CA 1
ATOM 3962 C C . PHE C 1 87 ? 74.583 17.032 36.540 1.00 34.55 63 PHE C C 1
ATOM 3963 O O . PHE C 1 87 ? 73.459 17.393 36.899 1.00 36.56 63 PHE C O 1
ATOM 3971 N N . ILE C 1 88 ? 74.950 15.752 36.559 1.00 40.53 64 ILE C N 1
ATOM 3972 C CA . ILE C 1 88 ? 73.984 14.728 36.975 1.00 40.77 64 ILE C CA 1
ATOM 3973 C C . ILE C 1 88 ? 73.535 14.955 38.435 1.00 31.55 64 ILE C C 1
ATOM 3974 O O . ILE C 1 88 ? 72.356 14.792 38.769 1.00 30.93 64 ILE C O 1
ATOM 3979 N N . ILE C 1 89 ? 74.472 15.371 39.283 1.00 34.95 65 ILE C N 1
ATOM 3980 C CA . ILE C 1 89 ? 74.156 15.668 40.667 1.00 37.21 65 ILE C CA 1
ATOM 3981 C C . ILE C 1 89 ? 73.326 16.946 40.754 1.00 42.24 65 ILE C C 1
ATOM 3982 O O . ILE C 1 89 ? 72.436 17.069 41.617 1.00 32.45 65 ILE C O 1
ATOM 3987 N N . LYS C 1 90 ? 73.591 17.893 39.855 1.00 34.88 66 LYS C N 1
ATOM 3988 C CA . LYS C 1 90 ? 72.760 19.093 39.825 1.00 35.36 66 LYS C CA 1
ATOM 3989 C C . LYS C 1 90 ? 71.306 18.705 39.555 1.00 34.93 66 LYS C C 1
ATOM 3990 O O . LYS C 1 90 ? 70.364 19.256 40.136 1.00 40.46 66 LYS C O 1
ATOM 3996 N N . ILE C 1 91 ? 71.136 17.736 38.674 1.00 32.80 67 ILE C N 1
ATOM 3997 C CA . ILE C 1 91 ? 69.816 17.241 38.342 1.00 32.49 67 ILE C CA 1
ATOM 3998 C C . ILE C 1 91 ? 69.176 16.503 39.527 1.00 36.76 67 ILE C C 1
ATOM 3999 O O . ILE C 1 91 ? 67.988 16.694 39.806 1.00 31.40 67 ILE C O 1
ATOM 4004 N N . VAL C 1 92 ? 69.961 15.675 40.227 1.00 30.40 68 VAL C N 1
ATOM 4005 C CA . VAL C 1 92 ? 69.471 14.987 41.418 1.00 34.42 68 VAL C CA 1
ATOM 4006 C C . VAL C 1 92 ? 68.994 15.990 42.482 1.00 30.52 68 VAL C C 1
ATOM 4007 O O . VAL C 1 92 ? 67.920 15.823 43.060 1.00 33.70 68 VAL C O 1
ATOM 4011 N N . LYS C 1 93 ? 69.780 17.039 42.703 1.00 31.51 69 LYS C N 1
ATOM 4012 C CA . LYS C 1 93 ? 69.438 18.061 43.689 1.00 36.91 69 LYS C CA 1
ATOM 4013 C C . LYS C 1 93 ? 68.071 18.670 43.366 1.00 41.46 69 LYS C C 1
ATOM 4014 O O . LYS C 1 93 ? 67.233 18.832 44.253 1.00 34.42 69 LYS C O 1
ATOM 4020 N N . ASP C 1 94 ? 67.848 18.989 42.096 1.00 34.81 70 ASP C N 1
ATOM 4021 C CA . ASP C 1 94 ? 66.562 19.517 41.668 1.00 34.26 70 ASP C CA 1
ATOM 4022 C C . ASP C 1 94 ? 65.447 18.486 41.836 1.00 38.93 70 ASP C C 1
ATOM 4023 O O . ASP C 1 94 ? 64.323 18.830 42.199 1.00 39.07 70 ASP C O 1
ATOM 4028 N N . ARG C 1 95 ? 65.751 17.228 41.529 1.00 31.48 71 ARG C N 1
ATOM 4029 C CA . ARG C 1 95 ? 64.757 16.183 41.656 1.00 31.04 71 ARG C CA 1
ATOM 4030 C C . ARG C 1 95 ? 64.242 16.023 43.099 1.00 35.49 71 ARG C C 1
ATOM 4031 O O . ARG C 1 95 ? 63.033 15.898 43.324 1.00 35.45 71 ARG C O 1
ATOM 4039 N N . ILE C 1 96 ? 65.152 16.041 44.067 1.00 30.01 72 ILE C N 1
ATOM 4040 C CA . ILE C 1 96 ? 64.768 15.782 45.456 1.00 37.85 72 ILE C CA 1
ATOM 4041 C C . ILE C 1 96 ? 64.243 17.035 46.138 1.00 37.77 72 ILE C C 1
ATOM 4042 O O . ILE C 1 96 ? 63.906 17.014 47.314 1.00 33.85 72 ILE C O 1
ATOM 4047 N N . SER C 1 97 ? 64.169 18.131 45.403 1.00 31.85 73 SER C N 1
ATOM 4048 C CA . SER C 1 97 ? 63.505 19.310 45.934 1.00 41.61 73 SER C CA 1
ATOM 4049 C C . SER C 1 97 ? 61.996 19.213 45.709 1.00 42.25 73 SER C C 1
ATOM 4050 O O . SER C 1 97 ? 61.248 20.092 46.136 1.00 35.08 73 SER C O 1
ATOM 4053 N N . LYS C 1 98 ? 61.546 18.153 45.037 1.00 36.76 74 LYS C N 1
ATOM 4054 C CA . LYS C 1 98 ? 60.138 18.064 44.634 1.00 39.97 74 LYS C CA 1
ATOM 4055 C C . LYS C 1 98 ? 59.263 17.520 45.766 1.00 40.90 74 LYS C C 1
ATOM 4056 O O . LYS C 1 98 ? 59.766 16.887 46.705 1.00 35.92 74 LYS C O 1
ATOM 4062 N N . ASN C 1 99 ? 57.963 17.772 45.685 1.00 38.34 75 ASN C N 1
ATOM 4063 C CA . ASN C 1 99 ? 57.074 17.440 46.798 1.00 42.68 75 ASN C CA 1
ATOM 4064 C C . ASN C 1 99 ? 57.068 15.963 47.225 1.00 45.87 75 ASN C C 1
ATOM 4065 O O . ASN C 1 99 ? 56.881 15.676 48.408 1.00 44.61 75 ASN C O 1
ATOM 4070 N N . ASP C 1 100 ? 57.317 15.037 46.292 1.00 34.79 76 ASP C N 1
ATOM 4071 C CA . ASP C 1 100 ? 57.287 13.612 46.649 1.00 40.37 76 ASP C CA 1
ATOM 4072 C C . ASP C 1 100 ? 58.533 13.138 47.410 1.00 36.68 76 ASP C C 1
ATOM 4073 O O . ASP C 1 100 ? 58.626 11.963 47.768 1.00 41.23 76 ASP C O 1
ATOM 4078 N N . CYS C 1 101 ? 59.473 14.049 47.655 1.00 36.66 77 CYS C N 1
ATOM 4079 C CA . CYS C 1 101 ? 60.705 13.720 48.360 1.00 34.52 77 CYS C CA 1
ATOM 4080 C C . CYS C 1 101 ? 60.748 14.352 49.735 1.00 36.88 77 CYS C C 1
ATOM 4081 O O . CYS C 1 101 ? 61.768 14.265 50.418 1.00 34.11 77 CYS C O 1
ATOM 4084 N N . ASN C 1 102 ? 59.663 15.002 50.141 1.00 35.63 78 ASN C N 1
ATOM 4085 C CA . ASN C 1 102 ? 59.605 15.630 51.467 1.00 44.12 78 ASN C CA 1
ATOM 4086 C C . ASN C 1 102 ? 59.795 14.637 52.614 1.00 48.39 78 ASN C C 1
ATOM 4087 O O . ASN C 1 102 ? 60.345 14.981 53.660 1.00 51.87 78 ASN C O 1
ATOM 4092 N N . ASN C 1 103 ? 59.345 13.401 52.412 1.00 45.65 79 ASN C N 1
ATOM 4093 C CA . ASN C 1 103 ? 59.554 12.352 53.407 1.00 38.22 79 ASN C CA 1
ATOM 4094 C C . ASN C 1 103 ? 60.889 11.643 53.232 1.00 41.90 79 ASN C C 1
ATOM 4095 O O . ASN C 1 103 ? 61.238 10.784 54.037 1.00 43.05 79 ASN C O 1
ATOM 4100 N N . GLY C 1 104 ? 61.631 11.995 52.181 1.00 37.48 80 GLY C N 1
ATOM 4101 C CA . GLY C 1 104 ? 62.896 11.342 51.906 1.00 33.50 80 GLY C CA 1
ATOM 4102 C C . GLY C 1 104 ? 62.895 10.657 50.553 1.00 35.35 80 GLY C C 1
ATOM 4103 O O . GLY C 1 104 ? 61.970 10.806 49.769 1.00 28.41 80 GLY C O 1
ATOM 4104 N N . PHE C 1 105 ? 63.939 9.895 50.265 1.00 24.07 81 PHE C N 1
ATOM 4105 C CA . PHE C 1 105 ? 64.099 9.404 48.905 1.00 29.50 81 PHE C CA 1
ATOM 4106 C C . PHE C 1 105 ? 65.125 8.291 48.900 1.00 31.84 81 PHE C C 1
ATOM 4107 O O . PHE C 1 105 ? 65.934 8.161 49.835 1.00 35.45 81 PHE C O 1
ATOM 4115 N N . LEU C 1 106 ? 65.112 7.514 47.827 1.00 28.17 82 LEU C N 1
ATOM 4116 C CA . LEU C 1 106 ? 66.032 6.402 47.651 1.00 28.89 82 LEU C CA 1
ATOM 4117 C C . LEU C 1 106 ? 66.721 6.653 46.307 1.00 32.56 82 LEU C C 1
ATOM 4118 O O . LEU C 1 106 ? 66.057 6.667 45.244 1.00 28.89 82 LEU C O 1
ATOM 4123 N N . LEU C 1 107 ? 68.035 6.880 46.352 1.00 30.33 83 LEU C N 1
ATOM 4124 C CA . LEU C 1 107 ? 68.832 7.122 45.136 1.00 31.12 83 LEU C CA 1
ATOM 4125 C C . LEU C 1 107 ? 69.328 5.794 44.594 1.00 28.02 83 LEU C C 1
ATOM 4126 O O . LEU C 1 107 ? 70.031 5.057 45.288 1.00 30.57 83 LEU C O 1
ATOM 4131 N N . ASP C 1 108 ? 68.992 5.518 43.340 1.00 27.11 84 ASP C N 1
ATOM 4132 C CA . ASP C 1 108 ? 69.263 4.229 42.723 1.00 26.84 84 ASP C CA 1
ATOM 4133 C C . ASP C 1 108 ? 69.962 4.454 41.381 1.00 30.72 84 ASP C C 1
ATOM 4134 O O . ASP C 1 108 ? 69.305 4.722 40.370 1.00 31.13 84 ASP C O 1
ATOM 4139 N N . GLY C 1 109 ? 71.290 4.340 41.366 1.00 27.51 85 GLY C N 1
ATOM 4140 C CA . GLY C 1 109 ? 72.045 4.584 40.144 1.00 26.61 85 GLY C CA 1
ATOM 4141 C C . GLY C 1 109 ? 73.049 5.724 40.330 1.00 38.74 85 GLY C C 1
ATOM 4142 O O . GLY C 1 109 ? 73.957 5.928 39.512 1.00 37.58 85 GLY C O 1
ATOM 4143 N N . VAL C 1 110 ? 72.880 6.467 41.419 1.00 33.01 86 VAL C N 1
ATOM 4144 C CA . VAL C 1 110 ? 73.765 7.572 41.784 1.00 31.77 86 VAL C CA 1
ATOM 4145 C C . VAL C 1 110 ? 73.959 7.560 43.312 1.00 35.40 86 VAL C C 1
ATOM 4146 O O . VAL C 1 110 ? 73.031 7.212 44.039 1.00 29.10 86 VAL C O 1
ATOM 4150 N N . PRO C 1 111 ? 75.163 7.898 43.817 1.00 37.51 87 PRO C N 1
ATOM 4151 C CA . PRO C 1 111 ? 76.412 8.150 43.082 1.00 34.89 87 PRO C CA 1
ATOM 4152 C C . PRO C 1 111 ? 77.006 6.836 42.635 1.00 31.70 87 PRO C C 1
ATOM 4153 O O . PRO C 1 111 ? 76.915 5.859 43.378 1.00 37.26 87 PRO C O 1
ATOM 4157 N N . ARG C 1 112 ? 77.596 6.803 41.446 1.00 36.67 88 ARG C N 1
ATOM 4158 C CA . ARG C 1 112 ? 78.334 5.626 40.998 1.00 37.92 88 ARG C CA 1
ATOM 4159 C C . ARG C 1 112 ? 79.839 5.878 41.072 1.00 41.84 88 ARG C C 1
ATOM 4160 O O . ARG C 1 112 ? 80.625 4.937 41.054 1.00 46.12 88 ARG C O 1
ATOM 4162 N N . THR C 1 113 ? 80.241 7.146 41.155 1.00 33.24 89 THR C N 1
ATOM 4163 C CA . THR C 1 113 ? 81.665 7.495 41.190 1.00 38.99 89 THR C CA 1
ATOM 4164 C C . THR C 1 113 ? 81.993 8.341 42.419 1.00 39.19 89 THR C C 1
ATOM 4165 O O . THR C 1 113 ? 81.115 8.947 43.024 1.00 37.56 89 THR C O 1
ATOM 4169 N N . ILE C 1 114 ? 83.272 8.401 42.762 1.00 43.22 90 ILE C N 1
ATOM 4170 C CA . ILE C 1 114 ? 83.721 9.281 43.832 1.00 38.41 90 ILE C CA 1
ATOM 4171 C C . ILE C 1 114 ? 83.355 10.765 43.575 1.00 39.94 90 ILE C C 1
ATOM 4172 O O . ILE C 1 114 ? 82.767 11.409 44.456 1.00 40.37 90 ILE C O 1
ATOM 4177 N N . PRO C 1 115 ? 83.654 11.302 42.365 1.00 40.24 91 PRO C N 1
ATOM 4178 C CA . PRO C 1 115 ? 83.309 12.714 42.183 1.00 34.46 91 PRO C CA 1
ATOM 4179 C C . PRO C 1 115 ? 81.801 12.965 42.282 1.00 38.07 91 PRO C C 1
ATOM 4180 O O . PRO C 1 115 ? 81.430 14.047 42.719 1.00 36.92 91 PRO C O 1
ATOM 4184 N N . GLN C 1 116 ? 80.958 11.992 41.914 1.00 34.03 92 GLN C N 1
ATOM 4185 C CA . GLN C 1 116 ? 79.529 12.131 42.170 1.00 34.58 92 GLN C CA 1
ATOM 4186 C C . GLN C 1 116 ? 79.248 12.262 43.668 1.00 36.81 92 GLN C C 1
ATOM 4187 O O . GLN C 1 116 ? 78.501 13.142 44.087 1.00 35.54 92 GLN C O 1
ATOM 4193 N N . ALA C 1 117 ? 79.848 11.394 44.475 1.00 30.94 93 ALA C N 1
ATOM 4194 C CA . ALA C 1 117 ? 79.596 11.445 45.916 1.00 36.72 93 ALA C CA 1
ATOM 4195 C C . ALA C 1 117 ? 80.150 12.747 46.515 1.00 32.32 93 ALA C C 1
ATOM 4196 O O . ALA C 1 117 ? 79.561 13.323 47.439 1.00 32.12 93 ALA C O 1
ATOM 4198 N N . GLN C 1 118 ? 81.264 13.230 45.972 1.00 29.46 94 GLN C N 1
ATOM 4199 C CA . GLN C 1 118 ? 81.836 14.490 46.475 1.00 31.23 94 GLN C CA 1
ATOM 4200 C C . GLN C 1 118 ? 80.937 15.684 46.145 1.00 34.52 94 GLN C C 1
ATOM 4201 O O . GLN C 1 118 ? 80.821 16.621 46.928 1.00 32.54 94 GLN C O 1
ATOM 4207 N N . GLU C 1 119 ? 80.299 15.651 44.984 1.00 34.42 95 GLU C N 1
ATOM 4208 C CA . GLU C 1 119 ? 79.409 16.729 44.580 1.00 31.78 95 GLU C CA 1
ATOM 4209 C C . GLU C 1 119 ? 78.089 16.704 45.371 1.00 31.25 95 GLU C C 1
ATOM 4210 O O . GLU C 1 119 ? 77.508 17.755 45.658 1.00 29.23 95 GLU C O 1
ATOM 4216 N N . LEU C 1 120 ? 77.597 15.514 45.714 1.00 32.53 96 LEU C N 1
ATOM 4217 C CA . LEU C 1 120 ? 76.425 15.418 46.591 1.00 33.24 96 LEU C CA 1
ATOM 4218 C C . LEU C 1 120 ? 76.739 16.077 47.937 1.00 34.09 96 LEU C C 1
ATOM 4219 O O . LEU C 1 120 ? 75.917 16.819 48.497 1.00 31.20 96 LEU C O 1
ATOM 4224 N N . ASP C 1 121 ? 77.939 15.806 48.446 1.00 33.20 97 ASP C N 1
ATOM 4225 C CA . ASP C 1 121 ? 78.373 16.373 49.716 1.00 31.25 97 ASP C CA 1
ATOM 4226 C C . ASP C 1 121 ? 78.499 17.875 49.556 1.00 38.79 97 ASP C C 1
ATOM 4227 O O . ASP C 1 121 ? 78.045 18.634 50.410 1.00 36.60 97 ASP C O 1
ATOM 4232 N N . LYS C 1 122 ? 79.102 18.301 48.447 1.00 31.84 98 LYS C N 1
ATOM 4233 C CA . LYS C 1 122 ? 79.272 19.722 48.186 1.00 38.52 98 LYS C CA 1
ATOM 4234 C C . LYS C 1 122 ? 77.936 20.461 48.149 1.00 39.52 98 LYS C C 1
ATOM 4235 O O . LYS C 1 122 ? 77.819 21.548 48.697 1.00 41.39 98 LYS C O 1
ATOM 4241 N N . LEU C 1 123 ? 76.932 19.866 47.512 1.00 35.72 99 LEU C N 1
ATOM 4242 C CA . LEU C 1 123 ? 75.608 20.490 47.419 1.00 38.34 99 LEU C CA 1
ATOM 4243 C C . LEU C 1 123 ? 74.777 20.313 48.707 1.00 42.80 99 LEU C C 1
ATOM 4244 O O . LEU C 1 123 ? 73.627 20.748 48.786 1.00 43.35 99 LEU C O 1
ATOM 4249 N N . GLY C 1 124 ? 75.354 19.663 49.711 1.00 33.71 100 GLY C N 1
ATOM 4250 C CA . GLY C 1 124 ? 74.700 19.555 51.002 1.00 31.28 100 GLY C CA 1
ATOM 4251 C C . GLY C 1 124 ? 73.580 18.537 51.019 1.00 37.59 100 GLY C C 1
ATOM 4252 O O . GLY C 1 124 ? 72.601 18.677 51.763 1.00 40.07 100 GLY C O 1
ATOM 4253 N N . VAL C 1 125 ? 73.721 17.504 50.198 1.00 29.73 101 VAL C N 1
ATOM 4254 C CA . VAL C 1 125 ? 72.731 16.431 50.156 1.00 26.74 101 VAL C CA 1
ATOM 4255 C C . VAL C 1 125 ? 73.055 15.345 51.170 1.00 28.66 101 VAL C C 1
ATOM 4256 O O . VAL C 1 125 ? 74.002 14.557 50.988 1.00 31.83 101 VAL C O 1
ATOM 4260 N N . ASN C 1 126 ? 72.273 15.314 52.247 1.00 29.46 102 ASN C N 1
ATOM 4261 C CA . ASN C 1 126 ? 72.484 14.368 53.326 1.00 31.42 102 ASN C CA 1
ATOM 4262 C C . ASN C 1 126 ? 71.926 12.975 53.034 1.00 33.61 102 ASN C C 1
ATOM 4263 O O . ASN C 1 126 ? 70.822 12.844 52.490 1.00 37.96 102 ASN C O 1
ATOM 4268 N N . ILE C 1 127 ? 72.693 11.943 53.392 1.00 29.25 103 ILE C N 1
ATOM 4269 C CA . ILE C 1 127 ? 72.270 10.548 53.196 1.00 27.33 103 ILE C CA 1
ATOM 4270 C C . ILE C 1 127 ? 72.285 9.820 54.525 1.00 27.87 103 ILE C C 1
ATOM 4271 O O . ILE C 1 127 ? 73.307 9.804 55.195 1.00 33.30 103 ILE C O 1
ATOM 4276 N N . ASP C 1 128 ? 71.147 9.251 54.929 1.00 27.16 104 ASP C N 1
ATOM 4277 C CA . ASP C 1 128 ? 71.070 8.555 56.212 1.00 27.98 104 ASP C CA 1
ATOM 4278 C C . ASP C 1 128 ? 71.663 7.144 56.130 1.00 31.32 104 ASP C C 1
ATOM 4279 O O . ASP C 1 128 ? 72.350 6.702 57.044 1.00 33.18 104 ASP C O 1
ATOM 4284 N N . TYR C 1 129 ? 71.408 6.449 55.021 1.00 26.47 105 TYR C N 1
ATOM 4285 C CA . TYR C 1 129 ? 71.736 5.034 54.931 1.00 29.33 105 TYR C CA 1
ATOM 4286 C C . TYR C 1 129 ? 72.283 4.681 53.549 1.00 34.10 105 TYR C C 1
ATOM 4287 O O . TYR C 1 129 ? 71.825 5.215 52.536 1.00 35.49 105 TYR C O 1
ATOM 4296 N N . ILE C 1 130 ? 73.258 3.778 53.515 1.00 30.40 106 ILE C N 1
ATOM 4297 C CA . ILE C 1 130 ? 73.665 3.153 52.264 1.00 31.93 106 ILE C CA 1
ATOM 4298 C C . ILE C 1 130 ? 73.312 1.674 52.414 1.00 41.88 106 ILE C C 1
ATOM 4299 O O . ILE C 1 130 ? 73.830 0.996 53.319 1.00 36.44 106 ILE C O 1
ATOM 4304 N N . VAL C 1 131 ? 72.404 1.190 51.567 1.00 34.79 107 VAL C N 1
ATOM 4305 C CA . VAL C 1 131 ? 71.971 -0.209 51.608 1.00 36.24 107 VAL C CA 1
ATOM 4306 C C . VAL C 1 131 ? 72.558 -0.934 50.399 1.00 32.81 107 VAL C C 1
ATOM 4307 O O . VAL C 1 131 ? 72.288 -0.568 49.259 1.00 34.74 107 VAL C O 1
ATOM 4311 N N . GLU C 1 132 ? 73.395 -1.933 50.648 1.00 34.16 108 GLU C N 1
ATOM 4312 C CA . GLU C 1 132 ? 73.970 -2.690 49.552 1.00 39.33 108 GLU C CA 1
ATOM 4313 C C . GLU C 1 132 ? 73.291 -4.042 49.491 1.00 38.77 108 GLU C C 1
ATOM 4314 O O . GLU C 1 132 ? 73.325 -4.792 50.466 1.00 38.29 108 GLU C O 1
ATOM 4320 N N . VAL C 1 133 ? 72.665 -4.350 48.359 1.00 34.26 109 VAL C N 1
ATOM 4321 C CA . VAL C 1 133 ? 72.085 -5.679 48.163 1.00 35.13 109 VAL C CA 1
ATOM 4322 C C . VAL C 1 133 ? 73.136 -6.589 47.520 1.00 39.79 109 VAL C C 1
ATOM 4323 O O . VAL C 1 133 ? 73.431 -6.476 46.311 1.00 41.39 109 VAL C O 1
ATOM 4327 N N . ASP C 1 134 ? 73.693 -7.479 48.339 1.00 36.85 110 ASP C N 1
ATOM 4328 C CA . ASP C 1 134 ? 74.795 -8.345 47.945 1.00 47.28 110 ASP C CA 1
ATOM 4329 C C . ASP C 1 134 ? 74.313 -9.721 47.481 1.00 48.50 110 ASP C C 1
ATOM 4330 O O . ASP C 1 134 ? 73.579 -10.411 48.190 1.00 43.23 110 ASP C O 1
ATOM 4335 N N . VAL C 1 135 ? 74.734 -10.105 46.280 1.00 47.22 111 VAL C N 1
ATOM 4336 C CA . VAL C 1 135 ? 74.381 -11.390 45.693 1.00 46.15 111 VAL C CA 1
ATOM 4337 C C . VAL C 1 135 ? 75.631 -11.973 45.039 1.00 44.79 111 VAL C C 1
ATOM 4338 O O . VAL C 1 135 ? 76.383 -11.242 44.384 1.00 42.87 111 VAL C O 1
ATOM 4342 N N . ALA C 1 136 ? 75.855 -13.276 45.208 1.00 44.78 112 ALA C N 1
ATOM 4343 C CA . ALA C 1 136 ? 77.008 -13.965 44.620 1.00 47.96 112 ALA C CA 1
ATOM 4344 C C . ALA C 1 136 ? 77.167 -13.734 43.103 1.00 42.13 112 ALA C C 1
ATOM 4345 O O . ALA C 1 136 ? 76.180 -13.549 42.395 1.00 52.51 112 ALA C O 1
ATOM 4347 N N . ASP C 1 137 ? 78.411 -13.740 42.623 1.00 60.21 113 ASP C N 1
ATOM 4348 C CA . ASP C 1 137 ? 78.726 -13.423 41.228 1.00 56.48 113 ASP C CA 1
ATOM 4349 C C . ASP C 1 137 ? 78.186 -14.442 40.241 1.00 57.63 113 ASP C C 1
ATOM 4350 O O . ASP C 1 137 ? 77.838 -14.090 39.108 1.00 56.08 113 ASP C O 1
ATOM 4355 N N . ASN C 1 138 ? 78.128 -15.706 40.651 1.00 59.94 114 ASN C N 1
ATOM 4356 C CA . ASN C 1 138 ? 77.519 -16.719 39.793 1.00 60.10 114 ASN C CA 1
ATOM 4357 C C . ASN C 1 138 ? 76.037 -16.424 39.558 1.00 54.60 114 ASN C C 1
ATOM 4358 O O . ASN C 1 138 ? 75.541 -16.580 38.445 1.00 58.26 114 ASN C O 1
ATOM 4363 N N . LEU C 1 139 ? 75.340 -15.961 40.592 1.00 54.05 115 LEU C N 1
ATOM 4364 C CA . LEU C 1 139 ? 73.905 -15.700 40.462 1.00 58.76 115 LEU C CA 1
ATOM 4365 C C . LEU C 1 139 ? 73.608 -14.428 39.663 1.00 58.66 115 LEU C C 1
ATOM 4366 O O . LEU C 1 139 ? 72.682 -14.408 38.847 1.00 62.20 115 LEU C O 1
ATOM 4371 N N . LEU C 1 140 ? 74.404 -13.384 39.892 1.00 60.73 116 LEU C N 1
ATOM 4372 C CA . LEU C 1 140 ? 74.284 -12.127 39.148 1.00 59.16 116 LEU C CA 1
ATOM 4373 C C . LEU C 1 140 ? 74.450 -12.361 37.648 1.00 60.65 116 LEU C C 1
ATOM 4374 O O . LEU C 1 140 ? 73.674 -11.855 36.837 1.00 57.80 116 LEU C O 1
ATOM 4379 N N . ILE C 1 141 ? 75.468 -13.138 37.285 1.00 61.26 117 ILE C N 1
ATOM 4380 C CA . ILE C 1 141 ? 75.758 -13.418 35.882 1.00 61.90 117 ILE C CA 1
ATOM 4381 C C . ILE C 1 141 ? 74.654 -14.254 35.236 1.00 63.18 117 ILE C C 1
ATOM 4382 O O . ILE C 1 141 ? 74.171 -13.919 34.150 1.00 63.28 117 ILE C O 1
ATOM 4387 N N . GLU C 1 142 ? 74.255 -15.327 35.915 1.00 61.31 118 GLU C N 1
ATOM 4388 C CA . GLU C 1 142 ? 73.164 -16.187 35.465 1.00 58.41 118 GLU C CA 1
ATOM 4389 C C . GLU C 1 142 ? 71.899 -15.389 35.158 1.00 55.51 118 GLU C C 1
ATOM 4390 O O . GLU C 1 142 ? 71.239 -15.625 34.145 1.00 52.26 118 GLU C O 1
ATOM 4396 N N . ARG C 1 143 ? 71.568 -14.436 36.025 1.00 57.59 119 ARG C N 1
ATOM 4397 C CA . ARG C 1 143 ? 70.333 -13.668 35.862 1.00 60.21 119 ARG C CA 1
ATOM 4398 C C . ARG C 1 143 ? 70.353 -12.734 34.654 1.00 56.56 119 ARG C C 1
ATOM 4399 O O . ARG C 1 143 ? 69.306 -12.457 34.067 1.00 51.53 119 ARG C O 1
ATOM 4407 N N . ILE C 1 144 ? 71.535 -12.253 34.278 1.00 54.66 120 ILE C N 1
ATOM 4408 C CA . ILE C 1 144 ? 71.633 -11.379 33.113 1.00 55.11 120 ILE C CA 1
ATOM 4409 C C . ILE C 1 144 ? 71.723 -12.165 31.804 1.00 55.66 120 ILE C C 1
ATOM 4410 O O . ILE C 1 144 ? 71.004 -11.866 30.844 1.00 43.15 120 ILE C O 1
ATOM 4415 N N . THR C 1 145 ? 72.597 -13.170 31.771 1.00 43.32 121 THR C N 1
ATOM 4416 C CA . THR C 1 145 ? 72.820 -13.955 30.555 1.00 44.26 121 THR C CA 1
ATOM 4417 C C . THR C 1 145 ? 71.627 -14.827 30.167 1.00 50.78 121 THR C C 1
ATOM 4418 O O . THR C 1 145 ? 71.569 -15.334 29.051 1.00 50.73 121 THR C O 1
ATOM 4422 N N . GLY C 1 146 ? 70.683 -15.014 31.085 1.00 55.28 122 GLY C N 1
ATOM 4423 C CA . GLY C 1 146 ? 69.521 -15.844 30.805 1.00 51.49 122 GLY C CA 1
ATOM 4424 C C . GLY C 1 146 ? 68.407 -15.107 30.065 1.00 50.71 122 GLY C C 1
ATOM 4425 O O . GLY C 1 146 ? 67.504 -15.734 29.512 1.00 54.89 122 GLY C O 1
ATOM 4426 N N . ARG C 1 147 ? 68.472 -13.776 30.054 1.00 43.42 123 ARG C N 1
ATOM 4427 C CA . ARG C 1 147 ? 67.462 -12.959 29.391 1.00 42.74 123 ARG C CA 1
ATOM 4428 C C . ARG C 1 147 ? 67.384 -13.266 27.886 1.00 42.74 123 ARG C C 1
ATOM 4429 O O . ARG C 1 147 ? 68.415 -13.335 27.214 1.00 42.11 123 ARG C O 1
ATOM 4437 N N . ARG C 1 148 ? 66.169 -13.477 27.372 1.00 40.79 124 ARG C N 1
ATOM 4438 C CA . ARG C 1 148 ? 65.951 -13.691 25.937 1.00 40.99 124 ARG C CA 1
ATOM 4439 C C . ARG C 1 148 ? 64.886 -12.727 25.437 1.00 42.12 124 ARG C C 1
ATOM 4440 O O . ARG C 1 148 ? 64.065 -12.245 26.229 1.00 43.04 124 ARG C O 1
ATOM 4448 N N . ILE C 1 149 ? 64.871 -12.474 24.129 1.00 38.92 125 ILE C N 1
ATOM 4449 C CA . ILE C 1 149 ? 63.775 -11.719 23.540 1.00 44.79 125 ILE C CA 1
ATOM 4450 C C . ILE C 1 149 ? 63.378 -12.289 22.172 1.00 41.83 125 ILE C C 1
ATOM 4451 O O . ILE C 1 149 ? 64.224 -12.814 21.438 1.00 41.99 125 ILE C O 1
ATOM 4456 N N . HIS C 1 150 ? 62.083 -12.238 21.864 1.00 38.15 126 HIS C N 1
ATOM 4457 C CA . HIS C 1 150 ? 61.596 -12.500 20.500 1.00 43.94 126 HIS C CA 1
ATOM 4458 C C . HIS C 1 150 ? 61.701 -11.169 19.773 1.00 42.20 126 HIS C C 1
ATOM 4459 O O . HIS C 1 150 ? 60.976 -10.231 20.119 1.00 41.42 126 HIS C O 1
ATOM 4466 N N . PRO C 1 151 ? 62.610 -11.063 18.787 1.00 43.55 127 PRO C N 1
ATOM 4467 C CA . PRO C 1 151 ? 62.836 -9.748 18.163 1.00 43.66 127 PRO C CA 1
ATOM 4468 C C . PRO C 1 151 ? 61.551 -9.105 17.608 1.00 51.65 127 PRO C C 1
ATOM 4469 O O . PRO C 1 151 ? 61.286 -7.952 17.941 1.00 38.89 127 PRO C O 1
ATOM 4473 N N . ALA C 1 152 ? 60.758 -9.834 16.818 1.00 45.44 128 ALA C N 1
ATOM 4474 C CA . ALA C 1 152 ? 59.608 -9.224 16.125 1.00 50.53 128 ALA C CA 1
ATOM 4475 C C . ALA C 1 152 ? 58.540 -8.627 17.057 1.00 48.58 128 ALA C C 1
ATOM 4476 O O . ALA C 1 152 ? 58.003 -7.548 16.795 1.00 46.37 128 ALA C O 1
ATOM 4478 N N . SER C 1 153 ? 58.226 -9.343 18.131 1.00 45.83 129 SER C N 1
ATOM 4479 C CA . SER C 1 153 ? 57.152 -8.948 19.029 1.00 46.58 129 SER C CA 1
ATOM 4480 C C . SER C 1 153 ? 57.665 -8.229 20.278 1.00 51.32 129 SER C C 1
ATOM 4481 O O . SER C 1 153 ? 56.897 -7.597 20.998 1.00 53.80 129 SER C O 1
ATOM 4484 N N . GLY C 1 154 ? 58.960 -8.355 20.550 1.00 42.87 130 GLY C N 1
ATOM 4485 C CA . GLY C 1 154 ? 59.533 -7.859 21.789 1.00 39.53 130 GLY C CA 1
ATOM 4486 C C . GLY C 1 154 ? 59.156 -8.686 23.005 1.00 45.53 130 GLY C C 1
ATOM 4487 O O . GLY C 1 154 ? 59.403 -8.264 24.141 1.00 46.01 130 GLY C O 1
ATOM 4488 N N . ARG C 1 155 ? 58.564 -9.861 22.797 1.00 39.52 131 ARG C N 1
ATOM 4489 C CA . ARG C 1 155 ? 58.245 -10.734 23.936 1.00 46.10 131 ARG C CA 1
ATOM 4490 C C . ARG C 1 155 ? 59.525 -11.214 24.635 1.00 42.68 131 ARG C C 1
ATOM 4491 O O . ARG C 1 155 ? 60.479 -11.652 23.973 1.00 44.91 131 ARG C O 1
ATOM 4499 N N . THR C 1 156 ? 59.549 -11.118 25.960 1.00 53.02 132 THR C N 1
ATOM 4500 C CA . THR C 1 156 ? 60.758 -11.383 26.745 1.00 60.89 132 THR C CA 1
ATOM 4501 C C . THR C 1 156 ? 60.651 -12.666 27.572 1.00 61.49 132 THR C C 1
ATOM 4502 O O . THR C 1 156 ? 59.585 -12.997 28.084 1.00 51.78 132 THR C O 1
ATOM 4506 N N . TYR C 1 157 ? 61.766 -13.373 27.727 1.00 59.62 133 TYR C N 1
ATOM 4507 C CA . TYR C 1 157 ? 61.775 -14.609 28.500 1.00 53.00 133 TYR C CA 1
ATOM 4508 C C . TYR C 1 157 ? 63.044 -14.672 29.311 1.00 54.49 133 TYR C C 1
ATOM 4509 O O . TYR C 1 157 ? 63.986 -13.931 29.041 1.00 54.21 133 TYR C O 1
ATOM 4518 N N . HIS C 1 158 ? 63.095 -15.572 30.284 1.00 69.18 134 HIS C N 1
ATOM 4519 C CA . HIS C 1 158 ? 64.351 -15.803 30.995 1.00 67.43 134 HIS C CA 1
ATOM 4520 C C . HIS C 1 158 ? 64.637 -17.295 31.169 1.00 66.19 134 HIS C C 1
ATOM 4521 O O . HIS C 1 158 ? 63.803 -18.044 31.682 1.00 65.69 134 HIS C O 1
ATOM 4528 N N . THR C 1 159 ? 65.839 -17.693 30.756 1.00 66.40 135 THR C N 1
ATOM 4529 C CA . THR C 1 159 ? 66.269 -19.096 30.681 1.00 74.34 135 THR C CA 1
ATOM 4530 C C . THR C 1 159 ? 65.938 -19.987 31.894 1.00 78.37 135 THR C C 1
ATOM 4531 O O . THR C 1 159 ? 65.659 -21.184 31.735 1.00 79.13 135 THR C O 1
ATOM 4535 N N . LYS C 1 160 ? 65.935 -19.409 33.092 1.00 76.89 136 LYS C N 1
ATOM 4536 C CA . LYS C 1 160 ? 65.614 -20.181 34.287 1.00 79.09 136 LYS C CA 1
ATOM 4537 C C . LYS C 1 160 ? 64.424 -19.622 35.069 1.00 81.28 136 LYS C C 1
ATOM 4538 O O . LYS C 1 160 ? 63.722 -20.369 35.757 1.00 85.14 136 LYS C O 1
ATOM 4542 N N . PHE C 1 161 ? 64.189 -18.316 34.957 1.00 75.94 137 PHE C N 1
ATOM 4543 C CA . PHE C 1 161 ? 63.171 -17.665 35.778 1.00 71.70 137 PHE C CA 1
ATOM 4544 C C . PHE C 1 161 ? 61.840 -17.315 35.077 1.00 73.30 137 PHE C C 1
ATOM 4545 O O . PHE C 1 161 ? 60.840 -17.042 35.742 1.00 71.82 137 PHE C O 1
ATOM 4553 N N . ASN C 1 162 ? 61.839 -17.330 33.744 1.00 66.10 138 ASN C N 1
ATOM 4554 C CA . ASN C 1 162 ? 60.607 -17.277 32.952 1.00 73.34 138 ASN C CA 1
ATOM 4555 C C . ASN C 1 162 ? 60.851 -18.003 31.637 1.00 70.53 138 ASN C C 1
ATOM 4556 O O . ASN C 1 162 ? 60.880 -17.384 30.574 1.00 66.30 138 ASN C O 1
ATOM 4561 N N . PRO C 1 163 ? 61.047 -19.329 31.708 1.00 69.99 139 PRO C N 1
ATOM 4562 C CA . PRO C 1 163 ? 61.508 -20.047 30.519 1.00 65.25 139 PRO C CA 1
ATOM 4563 C C . PRO C 1 163 ? 60.431 -20.175 29.471 1.00 58.57 139 PRO C C 1
ATOM 4564 O O . PRO C 1 163 ? 59.260 -20.295 29.814 1.00 60.52 139 PRO C O 1
ATOM 4568 N N . PRO C 1 164 ? 60.827 -20.143 28.195 1.00 58.51 140 PRO C N 1
ATOM 4569 C CA . PRO C 1 164 ? 59.858 -20.441 27.138 1.00 60.35 140 PRO C CA 1
ATOM 4570 C C . PRO C 1 164 ? 59.523 -21.925 27.217 1.00 60.80 140 PRO C C 1
ATOM 4571 O O . PRO C 1 164 ? 60.290 -22.681 27.822 1.00 58.36 140 PRO C O 1
ATOM 4575 N N . LYS C 1 165 ? 58.400 -22.338 26.643 1.00 55.98 141 LYS C N 1
ATOM 4576 C CA . LYS C 1 165 ? 57.986 -23.732 26.750 1.00 74.72 141 LYS C CA 1
ATOM 4577 C C . LYS C 1 165 ? 58.930 -24.641 25.963 1.00 76.14 141 LYS C C 1
ATOM 4578 O O . LYS C 1 165 ? 59.166 -25.792 26.341 1.00 80.70 141 LYS C O 1
ATOM 4583 N N . VAL C 1 166 ? 59.474 -24.114 24.871 1.00 66.87 142 VAL C N 1
ATOM 4584 C CA . VAL C 1 166 ? 60.509 -24.815 24.129 1.00 64.64 142 VAL C CA 1
ATOM 4585 C C . VAL C 1 166 ? 61.769 -23.952 24.141 1.00 63.50 142 VAL C C 1
ATOM 4586 O O . VAL C 1 166 ? 61.699 -22.731 23.927 1.00 59.58 142 VAL C O 1
ATOM 4590 N N . ALA C 1 167 ? 62.912 -24.581 24.415 1.00 63.25 143 ALA C N 1
ATOM 4591 C CA . ALA C 1 167 ? 64.177 -23.862 24.594 1.00 67.91 143 ALA C CA 1
ATOM 4592 C C . ALA C 1 167 ? 64.543 -22.962 23.412 1.00 67.24 143 ALA C C 1
ATOM 4593 O O . ALA C 1 167 ? 64.747 -23.435 22.298 1.00 75.71 143 ALA C O 1
ATOM 4595 N N . ASP C 1 168 ? 64.601 -21.661 23.682 1.00 55.49 144 ASP C N 1
ATOM 4596 C CA . ASP C 1 168 ? 65.010 -20.645 22.717 1.00 52.54 144 ASP C CA 1
ATOM 4597 C C . ASP C 1 168 ? 64.020 -20.441 21.577 1.00 51.30 144 ASP C C 1
ATOM 4598 O O . ASP C 1 168 ? 64.386 -19.932 20.517 1.00 46.73 144 ASP C O 1
ATOM 4603 N N . LYS C 1 169 ? 62.766 -20.821 21.809 1.00 51.34 145 LYS C N 1
ATOM 4604 C CA . LYS C 1 169 ? 61.688 -20.526 20.868 1.00 51.02 145 LYS C CA 1
ATOM 4605 C C . LYS C 1 169 ? 60.626 -19.667 21.542 1.00 47.76 145 LYS C C 1
ATOM 4606 O O . LYS C 1 169 ? 60.339 -19.840 22.728 1.00 46.79 145 LYS C O 1
ATOM 4612 N N . ASP C 1 170 ? 60.066 -18.728 20.788 1.00 46.26 146 ASP C N 1
ATOM 4613 C CA . ASP C 1 170 ? 58.936 -17.925 21.245 1.00 45.65 146 ASP C CA 1
ATOM 4614 C C . ASP C 1 170 ? 57.729 -18.837 21.448 1.00 44.37 146 ASP C C 1
ATOM 4615 O O . ASP C 1 170 ? 57.476 -19.703 20.606 1.00 44.09 146 ASP C O 1
ATOM 4620 N N . ASP C 1 171 ? 56.984 -18.647 22.542 1.00 44.84 147 ASP C N 1
ATOM 4621 C CA . ASP C 1 171 ? 55.766 -19.442 22.777 1.00 47.23 147 ASP C CA 1
ATOM 4622 C C . ASP C 1 171 ? 54.675 -19.244 21.725 1.00 49.44 147 ASP C C 1
ATOM 4623 O O . ASP C 1 171 ? 53.940 -20.195 21.402 1.00 47.27 147 ASP C O 1
ATOM 4628 N N . VAL C 1 172 ? 54.527 -18.021 21.209 1.00 43.33 148 VAL C N 1
ATOM 4629 C CA . VAL C 1 172 ? 53.400 -17.751 20.294 1.00 52.91 148 VAL C CA 1
ATOM 4630 C C . VAL C 1 172 ? 53.664 -18.201 18.854 1.00 46.24 148 VAL C C 1
ATOM 4631 O O . VAL C 1 172 ? 52.829 -18.861 18.246 1.00 40.97 148 VAL C O 1
ATOM 4635 N N . THR C 1 173 ? 54.833 -17.839 18.328 1.00 39.26 149 THR C N 1
ATOM 4636 C CA . THR C 1 173 ? 55.148 -18.041 16.907 1.00 37.83 149 THR C CA 1
ATOM 4637 C C . THR C 1 173 ? 56.058 -19.232 16.680 1.00 38.41 149 THR C C 1
ATOM 4638 O O . THR C 1 173 ? 56.199 -19.699 15.554 1.00 37.91 149 THR C O 1
ATOM 4642 N N . GLY C 1 174 ? 56.712 -19.696 17.742 1.00 49.02 150 GLY C N 1
ATOM 4643 C CA . GLY C 1 174 ? 57.713 -20.740 17.617 1.00 48.23 150 GLY C CA 1
ATOM 4644 C C . GLY C 1 174 ? 59.017 -20.255 16.991 1.00 44.03 150 GLY C C 1
ATOM 4645 O O . GLY C 1 174 ? 59.914 -21.060 16.718 1.00 43.20 150 GLY C O 1
ATOM 4646 N N . GLU C 1 175 ? 59.127 -18.944 16.766 1.00 40.20 151 GLU C N 1
ATOM 4647 C CA . GLU C 1 175 ? 60.306 -18.363 16.125 1.00 37.94 151 GLU C CA 1
ATOM 4648 C C . GLU C 1 175 ? 61.491 -18.267 17.096 1.00 39.07 151 GLU C C 1
ATOM 4649 O O . GLU C 1 175 ? 61.284 -18.228 18.304 1.00 41.19 151 GLU C O 1
ATOM 4655 N N . PRO C 1 176 ? 62.737 -18.225 16.576 1.00 39.52 152 PRO C N 1
ATOM 4656 C CA . PRO C 1 176 ? 63.886 -18.213 17.504 1.00 40.93 152 PRO C CA 1
ATOM 4657 C C . PRO C 1 176 ? 63.903 -16.981 18.397 1.00 47.97 152 PRO C C 1
ATOM 4658 O O . PRO C 1 176 ? 63.406 -15.924 17.996 1.00 52.30 152 PRO C O 1
ATOM 4662 N N . LEU C 1 177 ? 64.465 -17.129 19.593 1.00 42.27 153 LEU C N 1
ATOM 4663 C CA . LEU C 1 177 ? 64.684 -16.014 20.493 1.00 45.43 153 LEU C CA 1
ATOM 4664 C C . LEU C 1 177 ? 66.138 -15.606 20.333 1.00 46.45 153 LEU C C 1
ATOM 4665 O O . LEU C 1 177 ? 66.959 -16.386 19.835 1.00 46.07 153 LEU C O 1
ATOM 4670 N N . ILE C 1 178 ? 66.461 -14.390 20.742 1.00 44.39 154 ILE C N 1
ATOM 4671 C CA . ILE C 1 178 ? 67.842 -13.943 20.688 1.00 48.90 154 ILE C CA 1
ATOM 4672 C C . ILE C 1 178 ? 68.296 -13.518 22.067 1.00 50.65 154 ILE C C 1
ATOM 4673 O O . ILE C 1 178 ? 67.481 -13.225 22.941 1.00 50.21 154 ILE C O 1
ATOM 4678 N N . THR C 1 179 ? 69.607 -13.502 22.255 1.00 49.54 155 THR C N 1
ATOM 4679 C CA . THR C 1 179 ? 70.199 -12.907 23.436 1.00 51.54 155 THR C CA 1
ATOM 4680 C C . THR C 1 179 ? 70.619 -11.507 23.018 1.00 58.01 155 THR C C 1
ATOM 4681 O O . THR C 1 179 ? 71.240 -11.344 21.963 1.00 56.25 155 THR C O 1
ATOM 4685 N N . ARG C 1 180 ? 70.259 -10.493 23.803 1.00 53.01 156 ARG C N 1
ATOM 4686 C CA . ARG C 1 180 ? 70.639 -9.124 23.459 1.00 54.27 156 ARG C CA 1
ATOM 4687 C C . ARG C 1 180 ? 72.162 -8.996 23.506 1.00 56.89 156 ARG C C 1
ATOM 4688 O O . ARG C 1 180 ? 72.811 -9.670 24.302 1.00 58.54 156 ARG C O 1
ATOM 4696 N N . THR C 1 181 ? 72.715 -8.156 22.632 1.00 58.04 157 THR C N 1
ATOM 4697 C CA . THR C 1 181 ? 74.163 -7.969 22.516 1.00 60.98 157 THR C CA 1
ATOM 4698 C C . THR C 1 181 ? 74.896 -7.852 23.851 1.00 71.48 157 THR C C 1
ATOM 4699 O O . THR C 1 181 ? 75.856 -8.580 24.099 1.00 71.14 157 THR C O 1
ATOM 4703 N N . ASP C 1 182 ? 74.440 -6.950 24.713 1.00 75.15 158 ASP C N 1
ATOM 4704 C CA . ASP C 1 182 ? 75.170 -6.661 25.948 1.00 79.40 158 ASP C CA 1
ATOM 4705 C C . ASP C 1 182 ? 74.820 -7.626 27.079 1.00 73.39 158 ASP C C 1
ATOM 4706 O O . ASP C 1 182 ? 75.244 -7.441 28.216 1.00 68.83 158 ASP C O 1
ATOM 4711 N N . ASP C 1 183 ? 74.050 -8.660 26.750 1.00 68.68 159 ASP C N 1
ATOM 4712 C CA . ASP C 1 183 ? 73.711 -9.705 27.711 1.00 65.73 159 ASP C CA 1
ATOM 4713 C C . ASP C 1 183 ? 74.605 -10.932 27.525 1.00 67.53 159 ASP C C 1
ATOM 4714 O O . ASP C 1 183 ? 74.418 -11.953 28.187 1.00 63.83 159 ASP C O 1
ATOM 4719 N N . ASN C 1 184 ? 75.574 -10.830 26.621 1.00 69.10 160 ASN C N 1
ATOM 4720 C CA . ASN C 1 184 ? 76.514 -11.925 26.390 1.00 70.39 160 ASN C CA 1
ATOM 4721 C C . ASN C 1 184 ? 77.408 -12.134 27.616 1.00 73.40 160 ASN C C 1
ATOM 4722 O O . ASN C 1 184 ? 77.746 -11.173 28.310 1.00 74.28 160 ASN C O 1
ATOM 4727 N N . GLU C 1 185 ? 77.772 -13.387 27.888 1.00 76.16 161 GLU C N 1
ATOM 4728 C CA . GLU C 1 185 ? 78.529 -13.733 29.095 1.00 76.83 161 GLU C CA 1
ATOM 4729 C C . GLU C 1 185 ? 79.804 -12.903 29.303 1.00 78.93 161 GLU C C 1
ATOM 4730 O O . GLU C 1 185 ? 80.095 -12.462 30.421 1.00 73.91 161 GLU C O 1
ATOM 4732 N N . ASP C 1 186 ? 80.558 -12.689 28.228 1.00 81.80 162 ASP C N 1
ATOM 4733 C CA . ASP C 1 186 ? 81.793 -11.909 28.300 1.00 78.26 162 ASP C CA 1
ATOM 4734 C C . ASP C 1 186 ? 81.545 -10.457 28.732 1.00 74.47 162 ASP C C 1
ATOM 4735 O O . ASP C 1 186 ? 82.218 -9.948 29.634 1.00 72.88 162 ASP C O 1
ATOM 4737 N N . THR C 1 187 ? 80.571 -9.801 28.100 1.00 74.87 163 THR C N 1
ATOM 4738 C CA . THR C 1 187 ? 80.224 -8.415 28.436 1.00 74.74 163 THR C CA 1
ATOM 4739 C C . THR C 1 187 ? 79.701 -8.292 29.868 1.00 69.09 163 THR C C 1
ATOM 4740 O O . THR C 1 187 ? 80.069 -7.366 30.600 1.00 67.48 163 THR C O 1
ATOM 4744 N N . VAL C 1 188 ? 78.843 -9.232 30.257 1.00 68.36 164 VAL C N 1
ATOM 4745 C CA . VAL C 1 188 ? 78.291 -9.266 31.608 1.00 65.61 164 VAL C CA 1
ATOM 4746 C C . VAL C 1 188 ? 79.388 -9.321 32.679 1.00 59.66 164 VAL C C 1
ATOM 4747 O O . VAL C 1 188 ? 79.363 -8.527 33.626 1.00 57.68 164 VAL C O 1
ATOM 4751 N N . LYS C 1 189 ? 80.354 -10.230 32.516 1.00 61.16 165 LYS C N 1
ATOM 4752 C CA . LYS C 1 189 ? 81.468 -10.372 33.472 1.00 62.58 165 LYS C CA 1
ATOM 4753 C C . LYS C 1 189 ? 82.311 -9.106 33.591 1.00 62.39 165 LYS C C 1
ATOM 4754 O O . LYS C 1 189 ? 82.729 -8.734 34.690 1.00 58.20 165 LYS C O 1
ATOM 4760 N N . GLN C 1 190 ? 82.551 -8.446 32.461 1.00 62.79 166 GLN C N 1
ATOM 4761 C CA . GLN C 1 190 ? 83.255 -7.167 32.456 1.00 64.56 166 GLN C CA 1
ATOM 4762 C C . GLN C 1 190 ? 82.477 -6.103 33.231 1.00 61.97 166 GLN C C 1
ATOM 4763 O O . GLN C 1 190 ? 83.028 -5.434 34.107 1.00 59.61 166 GLN C O 1
ATOM 4765 N N . ARG C 1 191 ? 81.196 -5.949 32.908 1.00 56.80 167 ARG C N 1
ATOM 4766 C CA . ARG C 1 191 ? 80.357 -4.978 33.605 1.00 63.81 167 ARG C CA 1
ATOM 4767 C C . ARG C 1 191 ? 80.306 -5.249 35.117 1.00 54.03 167 ARG C C 1
ATOM 4768 O O . ARG C 1 191 ? 80.329 -4.318 35.921 1.00 50.69 167 ARG C O 1
ATOM 4776 N N . LEU C 1 192 ? 80.251 -6.526 35.488 1.00 55.05 168 LEU C N 1
ATOM 4777 C CA . LEU C 1 192 ? 80.210 -6.923 36.889 1.00 57.73 168 LEU C CA 1
ATOM 4778 C C . LEU C 1 192 ? 81.517 -6.545 37.577 1.00 52.28 168 LEU C C 1
ATOM 4779 O O . LEU C 1 192 ? 81.525 -6.084 38.713 1.00 59.36 168 LEU C O 1
ATOM 4784 N N . SER C 1 193 ? 82.625 -6.737 36.877 1.00 58.83 169 SER C N 1
ATOM 4785 C CA . SER C 1 193 ? 83.926 -6.389 37.427 1.00 60.15 169 SER C CA 1
ATOM 4786 C C . SER C 1 193 ? 84.039 -4.873 37.636 1.00 59.88 169 SER C C 1
ATOM 4787 O O . SER C 1 193 ? 84.476 -4.420 38.693 1.00 59.43 169 SER C O 1
ATOM 4790 N N . VAL C 1 194 ? 83.624 -4.086 36.643 1.00 63.68 170 VAL C N 1
ATOM 4791 C CA . VAL C 1 194 ? 83.672 -2.633 36.798 1.00 65.91 170 VAL C CA 1
ATOM 4792 C C . VAL C 1 194 ? 82.727 -2.178 37.908 1.00 61.90 170 VAL C C 1
ATOM 4793 O O . VAL C 1 194 ? 83.085 -1.308 38.706 1.00 59.27 170 VAL C O 1
ATOM 4797 N N . TYR C 1 195 ? 81.547 -2.791 37.983 1.00 54.74 171 TYR C N 1
ATOM 4798 C CA . TYR C 1 195 ? 80.606 -2.461 39.045 1.00 56.09 171 TYR C CA 1
ATOM 4799 C C . TYR C 1 195 ? 81.210 -2.698 40.423 1.00 52.96 171 TYR C C 1
ATOM 4800 O O . TYR C 1 195 ? 81.146 -1.829 41.292 1.00 51.28 171 TYR C O 1
ATOM 4809 N N . HIS C 1 196 ? 81.752 -3.894 40.632 1.00 49.65 172 HIS C N 1
ATOM 4810 C CA . HIS C 1 196 ? 82.283 -4.262 41.942 1.00 53.37 172 HIS C CA 1
ATOM 4811 C C . HIS C 1 196 ? 83.415 -3.316 42.359 1.00 56.15 172 HIS C C 1
ATOM 4812 O O . HIS C 1 196 ? 83.524 -2.948 43.534 1.00 45.46 172 HIS C O 1
ATOM 4819 N N . ALA C 1 197 ? 84.233 -2.904 41.389 1.00 57.48 173 ALA C N 1
ATOM 4820 C CA . ALA C 1 197 ? 85.342 -1.982 41.651 1.00 51.19 173 ALA C CA 1
ATOM 4821 C C . ALA C 1 197 ? 84.842 -0.590 42.018 1.00 46.51 173 ALA C C 1
ATOM 4822 O O . ALA C 1 197 ? 85.332 0.004 42.978 1.00 50.21 173 ALA C O 1
ATOM 4824 N N . GLN C 1 198 ? 83.875 -0.065 41.257 1.00 45.80 174 GLN C N 1
ATOM 4825 C CA . GLN C 1 198 ? 83.276 1.243 41.574 1.00 49.00 174 GLN C CA 1
ATOM 4826 C C . GLN C 1 198 ? 82.685 1.233 42.981 1.00 46.59 174 GLN C C 1
ATOM 4827 O O . GLN C 1 198 ? 82.820 2.191 43.746 1.00 49.99 174 GLN C O 1
ATOM 4833 N N . THR C 1 199 ? 82.012 0.134 43.301 1.00 49.64 175 THR C N 1
ATOM 4834 C CA . THR C 1 199 ? 81.252 0.019 44.535 1.00 46.24 175 THR C CA 1
ATOM 4835 C C . THR C 1 199 ? 82.185 -0.076 45.747 1.00 46.82 175 THR C C 1
ATOM 4836 O O . THR C 1 199 ? 81.928 0.534 46.786 1.00 48.91 175 THR C O 1
ATOM 4840 N N . ALA C 1 200 ? 83.270 -0.837 45.609 1.00 45.51 176 ALA C N 1
ATOM 4841 C CA . ALA C 1 200 ? 84.206 -1.017 46.718 1.00 42.50 176 ALA C CA 1
ATOM 4842 C C . ALA C 1 200 ? 84.786 0.333 47.123 1.00 46.47 176 ALA C C 1
ATOM 4843 O O . ALA C 1 200 ? 84.901 0.620 48.326 1.00 47.02 176 ALA C O 1
ATOM 4845 N N . LYS C 1 201 ? 85.131 1.160 46.126 1.00 45.14 177 LYS C N 1
ATOM 4846 C CA . LYS C 1 201 ? 85.636 2.528 46.374 1.00 42.46 177 LYS C CA 1
ATOM 4847 C C . LYS C 1 201 ? 84.599 3.373 47.091 1.00 37.44 177 LYS C C 1
ATOM 4848 O O . LYS C 1 201 ? 84.913 4.089 48.043 1.00 41.25 177 LYS C O 1
ATOM 4853 N N . LEU C 1 202 ? 83.358 3.314 46.608 1.00 36.51 178 LEU C N 1
ATOM 4854 C CA . LEU C 1 202 ? 82.286 4.105 47.194 1.00 34.62 178 LEU C CA 1
ATOM 4855 C C . LEU C 1 202 ? 82.073 3.749 48.659 1.00 41.64 178 LEU C C 1
ATOM 4856 O O . LEU C 1 202 ? 81.969 4.633 49.516 1.00 37.24 178 LEU C O 1
ATOM 4861 N N . ILE C 1 203 ? 82.014 2.453 48.950 1.00 35.57 179 ILE C N 1
ATOM 4862 C CA . ILE C 1 203 ? 81.786 2.023 50.330 1.00 43.39 179 ILE C CA 1
ATOM 4863 C C . ILE C 1 203 ? 82.961 2.476 51.207 1.00 42.92 179 ILE C C 1
ATOM 4864 O O . ILE C 1 203 ? 82.770 2.937 52.335 1.00 38.45 179 ILE C O 1
ATOM 4869 N N . ASP C 1 204 ? 84.174 2.401 50.669 1.00 45.00 180 ASP C N 1
ATOM 4870 C CA . ASP C 1 204 ? 85.338 2.860 51.433 1.00 44.87 180 ASP C CA 1
ATOM 4871 C C . ASP C 1 204 ? 85.330 4.389 51.660 1.00 45.42 180 ASP C C 1
ATOM 4872 O O . ASP C 1 204 ? 85.649 4.867 52.756 1.00 42.26 180 ASP C O 1
ATOM 4877 N N . PHE C 1 205 ? 84.965 5.140 50.622 1.00 41.38 181 PHE C N 1
ATOM 4878 C CA . PHE C 1 205 ? 84.823 6.590 50.699 1.00 43.06 181 PHE C CA 1
ATOM 4879 C C . PHE C 1 205 ? 83.868 6.931 51.829 1.00 41.59 181 PHE C C 1
ATOM 4880 O O . PHE C 1 205 ? 84.138 7.790 52.669 1.00 42.70 181 PHE C O 1
ATOM 4888 N N . TYR C 1 206 ? 82.745 6.240 51.851 1.00 31.18 182 TYR C N 1
ATOM 4889 C CA . TYR C 1 206 ? 81.717 6.562 52.812 1.00 33.44 182 TYR C CA 1
ATOM 4890 C C . TYR C 1 206 ? 82.042 6.044 54.208 1.00 33.20 182 TYR C C 1
ATOM 4891 O O . TYR C 1 206 ? 81.628 6.647 55.189 1.00 36.98 182 TYR C O 1
ATOM 4900 N N . ARG C 1 207 ? 82.790 4.947 54.303 1.00 33.93 183 ARG C N 1
ATOM 4901 C CA . ARG C 1 207 ? 83.201 4.436 55.620 1.00 38.52 183 ARG C CA 1
ATOM 4902 C C . ARG C 1 207 ? 84.146 5.397 56.361 1.00 43.62 183 ARG C C 1
ATOM 4903 O O . ARG C 1 207 ? 84.135 5.475 57.600 1.00 44.03 183 ARG C O 1
ATOM 4911 N N . ASN C 1 208 ? 84.960 6.121 55.601 1.00 46.70 184 ASN C N 1
ATOM 4912 C CA . ASN C 1 208 ? 85.936 7.026 56.178 1.00 51.83 184 ASN C CA 1
ATOM 4913 C C . ASN C 1 208 ? 85.532 8.475 55.958 1.00 51.40 184 ASN C C 1
ATOM 4914 O O . ASN C 1 208 ? 86.375 9.380 55.958 1.00 49.91 184 ASN C O 1
ATOM 4919 N N . PHE C 1 209 ? 84.231 8.674 55.782 1.00 46.41 185 PHE C N 1
ATOM 4920 C CA . PHE C 1 209 ? 83.657 9.972 55.428 1.00 48.75 185 PHE C CA 1
ATOM 4921 C C . PHE C 1 209 ? 84.015 11.020 56.468 1.00 43.29 185 PHE C C 1
ATOM 4922 O O . PHE C 1 209 ? 83.913 10.773 57.670 1.00 48.18 185 PHE C O 1
ATOM 4930 N N . SER C 1 210 ? 84.448 12.184 55.991 1.00 43.58 186 SER C N 1
ATOM 4931 C CA . SER C 1 210 ? 84.863 13.278 56.862 1.00 48.89 186 SER C CA 1
ATOM 4932 C C . SER C 1 210 ? 84.461 14.600 56.208 1.00 45.41 186 SER C C 1
ATOM 4933 O O . SER C 1 210 ? 85.045 15.028 55.203 1.00 43.36 186 SER C O 1
ATOM 4936 N N . SER C 1 211 ? 83.464 15.251 56.793 1.00 45.18 187 SER C N 1
ATOM 4937 C CA . SER C 1 211 ? 82.840 16.388 56.144 1.00 42.23 187 SER C CA 1
ATOM 4938 C C . SER C 1 211 ? 82.198 17.312 57.157 1.00 37.28 187 SER C C 1
ATOM 4939 O O . SER C 1 211 ? 81.624 16.858 58.161 1.00 38.16 187 SER C O 1
ATOM 4942 N N . THR C 1 212 ? 82.277 18.612 56.891 1.00 39.90 188 THR C N 1
ATOM 4943 C CA . THR C 1 212 ? 81.506 19.581 57.654 1.00 36.67 188 THR C CA 1
ATOM 4944 C C . THR C 1 212 ? 80.301 20.037 56.840 1.00 36.81 188 THR C C 1
ATOM 4945 O O . THR C 1 212 ? 79.593 20.960 57.251 1.00 42.53 188 THR C O 1
ATOM 4949 N N . ASN C 1 213 ? 80.084 19.389 55.693 1.00 35.32 189 ASN C N 1
ATOM 4950 C CA . ASN C 1 213 ? 78.943 19.683 54.803 1.00 41.99 189 ASN C CA 1
ATOM 4951 C C . ASN C 1 213 ? 77.727 18.752 54.954 1.00 44.17 189 ASN C C 1
ATOM 4952 O O . ASN C 1 213 ? 76.587 19.201 54.873 1.00 43.35 189 ASN C O 1
ATOM 4957 N N . THR C 1 214 ? 77.970 17.450 55.104 1.00 37.62 190 THR C N 1
ATOM 4958 C CA . THR C 1 214 ? 76.891 16.480 55.243 1.00 30.89 190 THR C CA 1
ATOM 4959 C C . THR C 1 214 ? 77.207 15.419 56.300 1.00 38.86 190 THR C C 1
ATOM 4960 O O . THR C 1 214 ? 78.345 15.332 56.793 1.00 33.34 190 THR C O 1
ATOM 4964 N N . LYS C 1 215 ? 76.209 14.612 56.652 1.00 30.87 191 LYS C N 1
ATOM 4965 C CA . LYS C 1 215 ? 76.403 13.615 57.703 1.00 31.00 191 LYS C CA 1
ATOM 4966 C C . LYS C 1 215 ? 77.140 12.385 57.170 1.00 35.85 191 LYS C C 1
ATOM 4967 O O . LYS C 1 215 ? 77.243 12.186 55.954 1.00 33.90 191 LYS C O 1
ATOM 4973 N N . ILE C 1 216 ? 77.647 11.555 58.078 1.00 35.48 192 ILE C N 1
ATOM 4974 C CA . ILE C 1 216 ? 78.202 10.261 57.694 1.00 37.58 192 ILE C CA 1
ATOM 4975 C C . ILE C 1 216 ? 77.056 9.241 57.578 1.00 34.63 192 ILE C C 1
ATOM 4976 O O . ILE C 1 216 ? 76.297 9.052 58.528 1.00 33.88 192 ILE C O 1
ATOM 4981 N N . PRO C 1 217 ? 76.890 8.609 56.403 1.00 32.64 193 PRO C N 1
ATOM 4982 C CA . PRO C 1 217 ? 75.774 7.654 56.341 1.00 35.72 193 PRO C CA 1
ATOM 4983 C C . PRO C 1 217 ? 76.053 6.324 57.078 1.00 36.44 193 PRO C C 1
ATOM 4984 O O . PRO C 1 217 ? 77.225 5.970 57.303 1.00 36.62 193 PRO C O 1
ATOM 4988 N N . LYS C 1 218 ? 74.988 5.627 57.474 1.00 34.81 194 LYS C N 1
ATOM 4989 C CA . LYS C 1 218 ? 75.081 4.292 58.092 1.00 43.01 194 LYS C CA 1
ATOM 4990 C C . LYS C 1 218 ? 75.146 3.221 56.976 1.00 41.98 194 LYS C C 1
ATOM 4991 O O . LYS C 1 218 ? 74.256 3.173 56.133 1.00 38.59 194 LYS C O 1
ATOM 4997 N N . TYR C 1 219 ? 76.192 2.386 56.945 1.00 38.01 195 TYR C N 1
ATOM 4998 C CA . TYR C 1 219 ? 76.321 1.379 55.875 1.00 42.83 195 TYR C CA 1
ATOM 4999 C C . TYR C 1 219 ? 75.621 0.079 56.249 1.00 43.75 195 TYR C C 1
ATOM 5000 O O . TYR C 1 219 ? 75.821 -0.444 57.342 1.00 39.41 195 TYR C O 1
ATOM 5009 N N . ILE C 1 220 ? 74.807 -0.435 55.332 1.00 35.74 196 ILE C N 1
ATOM 5010 C CA . ILE C 1 220 ? 74.031 -1.642 55.576 1.00 38.43 196 ILE C CA 1
ATOM 5011 C C . ILE C 1 220 ? 74.238 -2.623 54.434 1.00 44.90 196 ILE C C 1
ATOM 5012 O O . ILE C 1 220 ? 73.927 -2.302 53.277 1.00 37.81 196 ILE C O 1
ATOM 5017 N N . LYS C 1 221 ? 74.750 -3.815 54.747 1.00 41.02 197 LYS C N 1
ATOM 5018 C CA . LYS C 1 221 ? 74.996 -4.819 53.717 1.00 43.77 197 LYS C CA 1
ATOM 5019 C C . LYS C 1 221 ? 73.894 -5.845 53.839 1.00 46.10 197 LYS C C 1
ATOM 5020 O O . LYS C 1 221 ? 73.666 -6.376 54.930 1.00 41.86 197 LYS C O 1
ATOM 5026 N N . ILE C 1 222 ? 73.194 -6.112 52.738 1.00 38.84 198 ILE C N 1
ATOM 5027 C CA . ILE C 1 222 ? 72.071 -7.041 52.773 1.00 37.43 198 ILE C CA 1
ATOM 5028 C C . ILE C 1 222 ? 72.361 -8.298 51.953 1.00 44.41 198 ILE C C 1
ATOM 5029 O O . ILE C 1 222 ? 72.912 -8.216 50.848 1.00 44.59 198 ILE C O 1
ATOM 5034 N N . ASN C 1 223 ? 72.000 -9.455 52.504 1.00 41.12 199 ASN C N 1
ATOM 5035 C CA . ASN C 1 223 ? 72.088 -10.727 51.793 1.00 47.40 199 ASN C CA 1
ATOM 5036 C C . ASN C 1 223 ? 70.948 -10.871 50.770 1.00 47.81 199 ASN C C 1
ATOM 5037 O O . ASN C 1 223 ? 69.838 -11.282 51.125 1.00 46.12 199 ASN C O 1
ATOM 5042 N N . GLY C 1 224 ? 71.233 -10.546 49.505 1.00 41.10 200 GLY C N 1
ATOM 5043 C CA . GLY C 1 224 ? 70.228 -10.581 48.443 1.00 44.52 200 GLY C CA 1
ATOM 5044 C C . GLY C 1 224 ? 69.808 -11.964 47.934 1.00 45.71 200 GLY C C 1
ATOM 5045 O O . GLY C 1 224 ? 68.777 -12.100 47.252 1.00 40.53 200 GLY C O 1
ATOM 5046 N N . ASP C 1 225 ? 70.588 -12.998 48.246 1.00 50.18 201 ASP C N 1
ATOM 5047 C CA . ASP C 1 225 ? 70.240 -14.350 47.797 1.00 53.31 201 ASP C CA 1
ATOM 5048 C C . ASP C 1 225 ? 69.283 -15.051 48.772 1.00 57.65 201 ASP C C 1
ATOM 5049 O O . ASP C 1 225 ? 69.643 -16.042 49.404 1.00 49.90 201 ASP C O 1
ATOM 5054 N N . GLN C 1 226 ? 68.074 -14.510 48.907 1.00 54.50 202 GLN C N 1
ATOM 5055 C CA . GLN C 1 226 ? 67.013 -15.144 49.693 1.00 54.34 202 GLN C CA 1
ATOM 5056 C C . GLN C 1 226 ? 65.713 -14.932 48.936 1.00 56.16 202 GLN C C 1
ATOM 5057 O O . GLN C 1 226 ? 65.697 -14.246 47.909 1.00 58.68 202 GLN C O 1
ATOM 5063 N N . ALA C 1 227 ? 64.618 -15.501 49.433 1.00 55.08 203 ALA C N 1
ATOM 5064 C CA . ALA C 1 227 ? 63.304 -15.108 48.933 1.00 53.41 203 ALA C CA 1
ATOM 5065 C C . ALA C 1 227 ? 63.150 -13.596 49.120 1.00 53.08 203 ALA C C 1
ATOM 5066 O O . ALA C 1 227 ? 63.740 -13.007 50.046 1.00 50.53 203 ALA C O 1
ATOM 5068 N N . VAL C 1 228 ? 62.365 -12.980 48.242 1.00 48.17 204 VAL C N 1
ATOM 5069 C CA . VAL C 1 228 ? 62.126 -11.532 48.237 1.00 47.30 204 VAL C CA 1
ATOM 5070 C C . VAL C 1 228 ? 61.701 -10.963 49.587 1.00 48.26 204 VAL C C 1
ATOM 5071 O O . VAL C 1 228 ? 62.259 -9.971 50.051 1.00 46.34 204 VAL C O 1
ATOM 5075 N N . GLU C 1 229 ? 60.697 -11.586 50.200 1.00 48.22 205 GLU C N 1
ATOM 5076 C CA . GLU C 1 229 ? 60.146 -11.103 51.460 1.00 49.19 205 GLU C CA 1
ATOM 5077 C C . GLU C 1 229 ? 61.175 -11.139 52.589 1.00 52.52 205 GLU C C 1
ATOM 5078 O O . GLU C 1 229 ? 61.217 -10.230 53.416 1.00 57.45 205 GLU C O 1
ATOM 5080 N N . LYS C 1 230 ? 62.009 -12.177 52.623 1.00 51.12 206 LYS C N 1
ATOM 5081 C CA . LYS C 1 230 ? 63.102 -12.220 53.604 1.00 54.31 206 LYS C CA 1
ATOM 5082 C C . LYS C 1 230 ? 64.145 -11.122 53.360 1.00 48.27 206 LYS C C 1
ATOM 5083 O O . LYS C 1 230 ? 64.657 -10.516 54.310 1.00 56.81 206 LYS C O 1
ATOM 5085 N N . VAL C 1 231 ? 64.470 -10.862 52.095 1.00 45.97 207 VAL C N 1
ATOM 5086 C CA . VAL C 1 231 ? 65.418 -9.794 51.783 1.00 40.14 207 VAL C CA 1
ATOM 5087 C C . VAL C 1 231 ? 64.845 -8.481 52.294 1.00 41.63 207 VAL C C 1
ATOM 5088 O O . VAL C 1 231 ? 65.544 -7.690 52.929 1.00 43.00 207 VAL C O 1
ATOM 5092 N N . SER C 1 232 ? 63.567 -8.254 52.006 1.00 41.86 208 SER C N 1
ATOM 5093 C CA . SER C 1 232 ? 62.885 -7.032 52.434 1.00 44.82 208 SER C CA 1
ATOM 5094 C C . SER C 1 232 ? 62.898 -6.903 53.952 1.00 46.68 208 SER C C 1
ATOM 5095 O O . SER C 1 232 ? 63.147 -5.819 54.495 1.00 43.10 208 SER C O 1
ATOM 5098 N N . GLN C 1 233 ? 62.633 -8.011 54.638 1.00 42.87 209 GLN C N 1
ATOM 5099 C CA . GLN C 1 233 ? 62.575 -7.971 56.086 1.00 44.96 209 GLN C CA 1
ATOM 5100 C C . GLN C 1 233 ? 63.939 -7.659 56.688 1.00 46.27 209 GLN C C 1
ATOM 5101 O O . GLN C 1 233 ? 64.027 -6.908 57.663 1.00 52.26 209 GLN C O 1
ATOM 5107 N N . ASP C 1 234 ? 65.001 -8.237 56.124 1.00 43.39 210 ASP C N 1
ATOM 5108 C CA . ASP C 1 234 ? 66.357 -7.925 56.594 1.00 47.42 210 ASP C CA 1
ATOM 5109 C C . ASP C 1 234 ? 66.639 -6.430 56.435 1.00 40.32 210 ASP C C 1
ATOM 5110 O O . ASP C 1 234 ? 67.323 -5.828 57.260 1.00 40.39 210 ASP C O 1
ATOM 5115 N N . ILE C 1 235 ? 66.106 -5.843 55.367 1.00 38.36 211 ILE C N 1
ATOM 5116 C CA . ILE C 1 235 ? 66.284 -4.419 55.099 1.00 36.93 211 ILE C CA 1
ATOM 5117 C C . ILE C 1 235 ? 65.481 -3.602 56.107 1.00 37.07 211 ILE C C 1
ATOM 5118 O O . ILE C 1 235 ? 66.019 -2.687 56.735 1.00 38.33 211 ILE C O 1
ATOM 5123 N N . PHE C 1 236 ? 64.205 -3.955 56.275 1.00 40.41 212 PHE C N 1
ATOM 5124 C CA . PHE C 1 236 ? 63.344 -3.302 57.259 1.00 42.38 212 PHE C CA 1
ATOM 5125 C C . PHE C 1 236 ? 63.997 -3.283 58.649 1.00 43.79 212 PHE C C 1
ATOM 5126 O O . PHE C 1 236 ? 64.016 -2.247 59.308 1.00 41.69 212 PHE C O 1
ATOM 5134 N N . ASP C 1 237 ? 64.567 -4.409 59.076 1.00 47.08 213 ASP C N 1
ATOM 5135 C CA . ASP C 1 237 ? 65.108 -4.499 60.442 1.00 52.41 213 ASP C CA 1
ATOM 5136 C C . ASP C 1 237 ? 66.271 -3.523 60.688 1.00 43.55 213 ASP C C 1
ATOM 5137 O O . ASP C 1 237 ? 66.464 -3.041 61.802 1.00 52.16 213 ASP C O 1
ATOM 5142 N N . GLN C 1 238 ? 67.038 -3.232 59.643 1.00 40.83 214 GLN C N 1
ATOM 5143 C CA . GLN C 1 238 ? 68.190 -2.339 59.762 1.00 45.65 214 GLN C CA 1
ATOM 5144 C C . GLN C 1 238 ? 67.756 -0.886 59.723 1.00 45.15 214 GLN C C 1
ATOM 5145 O O . GLN C 1 238 ? 68.281 -0.048 60.461 1.00 53.02 214 GLN C O 1
ATOM 5151 N N . LEU C 1 239 ? 66.787 -0.605 58.858 1.00 42.31 215 LEU C N 1
ATOM 5152 C CA . LEU C 1 239 ? 66.258 0.743 58.676 1.00 44.55 215 LEU C CA 1
ATOM 5153 C C . LEU C 1 239 ? 65.448 1.163 59.899 1.00 47.72 215 LEU C C 1
ATOM 5154 O O . LEU C 1 239 ? 65.430 2.344 60.247 1.00 44.96 215 LEU C O 1
ATOM 5159 N N . ASN C 1 240 ? 64.795 0.193 60.544 1.00 46.03 216 ASN C N 1
ATOM 5160 C CA . ASN C 1 240 ? 63.947 0.455 61.709 1.00 54.71 216 ASN C CA 1
ATOM 5161 C C . ASN C 1 240 ? 64.718 0.563 63.027 1.00 58.45 216 ASN C C 1
ATOM 5162 O O . ASN C 1 240 ? 64.129 0.892 64.053 1.00 58.88 216 ASN C O 1
ATOM 5167 N N . LYS C 1 241 ? 66.018 0.267 63.009 1.00 65.01 217 LYS C N 1
ATOM 5168 C CA . LYS C 1 241 ? 66.863 0.474 64.192 1.00 66.02 217 LYS C CA 1
ATOM 5169 C C . LYS C 1 241 ? 66.968 1.963 64.492 1.00 65.61 217 LYS C C 1
ATOM 5170 O O . LYS C 1 241 ? 67.410 2.738 63.641 1.00 67.40 217 LYS C O 1
ATOM 5175 N N . ALA D 1 24 ? 42.821 13.976 50.584 1.00 71.99 0 ALA D N 1
ATOM 5176 C CA . ALA D 1 24 ? 43.565 13.151 49.627 1.00 65.74 0 ALA D CA 1
ATOM 5177 C C . ALA D 1 24 ? 43.195 13.444 48.173 1.00 69.35 0 ALA D C 1
ATOM 5178 O O . ALA D 1 24 ? 42.047 13.790 47.866 1.00 77.21 0 ALA D O 1
ATOM 5188 N N . ARG D 1 26 ? 42.744 11.788 44.680 1.00 55.48 2 ARG D N 1
ATOM 5189 C CA . ARG D 1 26 ? 42.572 10.507 43.992 1.00 58.79 2 ARG D CA 1
ATOM 5190 C C . ARG D 1 26 ? 42.118 10.709 42.552 1.00 64.49 2 ARG D C 1
ATOM 5191 O O . ARG D 1 26 ? 41.077 11.323 42.301 1.00 56.37 2 ARG D O 1
ATOM 5199 N N . ILE D 1 27 ? 42.900 10.184 41.609 1.00 59.42 3 ILE D N 1
ATOM 5200 C CA . ILE D 1 27 ? 42.689 10.467 40.188 1.00 51.83 3 ILE D CA 1
ATOM 5201 C C . ILE D 1 27 ? 42.641 9.191 39.344 1.00 52.92 3 ILE D C 1
ATOM 5202 O O . ILE D 1 27 ? 43.410 8.245 39.575 1.00 52.93 3 ILE D O 1
ATOM 5207 N N . ILE D 1 28 ? 41.742 9.167 38.365 1.00 51.12 4 ILE D N 1
ATOM 5208 C CA . ILE D 1 28 ? 41.806 8.173 37.298 1.00 59.00 4 ILE D CA 1
ATOM 5209 C C . ILE D 1 28 ? 42.422 8.822 36.061 1.00 54.45 4 ILE D C 1
ATOM 5210 O O . ILE D 1 28 ? 41.901 9.825 35.561 1.00 57.55 4 ILE D O 1
ATOM 5215 N N . LEU D 1 29 ? 43.512 8.251 35.552 1.00 53.21 5 LEU D N 1
ATOM 5216 C CA . LEU D 1 29 ? 44.172 8.837 34.387 1.00 44.59 5 LEU D CA 1
ATOM 5217 C C . LEU D 1 29 ? 43.906 8.055 33.093 1.00 46.17 5 LEU D C 1
ATOM 5218 O O . LEU D 1 29 ? 44.216 6.858 33.003 1.00 49.15 5 LEU D O 1
ATOM 5223 N N . LEU D 1 30 ? 43.358 8.754 32.097 1.00 46.59 6 LEU D N 1
ATOM 5224 C CA . LEU D 1 30 ? 43.045 8.186 30.784 1.00 56.28 6 LEU D CA 1
ATOM 5225 C C . LEU D 1 30 ? 43.865 8.799 29.649 1.00 54.30 6 LEU D C 1
ATOM 5226 O O . LEU D 1 30 ? 44.171 9.994 29.662 1.00 48.95 6 LEU D O 1
ATOM 5231 N N . GLY D 1 31 ? 44.175 7.986 28.643 1.00 56.52 7 GLY D N 1
ATOM 5232 C CA . GLY D 1 31 ? 44.967 8.443 27.514 1.00 55.59 7 GLY D CA 1
ATOM 5233 C C . GLY D 1 31 ? 45.269 7.331 26.525 1.00 54.19 7 GLY D C 1
ATOM 5234 O O . GLY D 1 31 ? 45.677 6.227 26.901 1.00 56.31 7 GLY D O 1
ATOM 5235 N N . ALA D 1 32 ? 45.066 7.631 25.249 1.00 53.18 8 ALA D N 1
ATOM 5236 C CA . ALA D 1 32 ? 45.346 6.695 24.168 1.00 54.31 8 ALA D CA 1
ATOM 5237 C C . ALA D 1 32 ? 46.845 6.404 24.100 1.00 53.22 8 ALA D C 1
ATOM 5238 O O . ALA D 1 32 ? 47.623 7.138 24.683 1.00 48.54 8 ALA D O 1
ATOM 5240 N N . PRO D 1 33 ? 47.250 5.333 23.385 1.00 60.04 9 PRO D N 1
ATOM 5241 C CA . PRO D 1 33 ? 48.681 5.019 23.262 1.00 57.43 9 PRO D CA 1
ATOM 5242 C C . PRO D 1 33 ? 49.432 6.029 22.397 1.00 56.25 9 PRO D C 1
ATOM 5243 O O . PRO D 1 33 ? 49.018 6.288 21.269 1.00 60.78 9 PRO D O 1
ATOM 5247 N N . GLY D 1 34 ? 50.526 6.574 22.917 1.00 59.72 10 GLY D N 1
ATOM 5248 C CA . GLY D 1 34 ? 51.313 7.554 22.185 1.00 57.66 10 GLY D CA 1
ATOM 5249 C C . GLY D 1 34 ? 51.043 8.968 22.664 1.00 54.19 10 GLY D C 1
ATOM 5250 O O . GLY D 1 34 ? 51.792 9.895 22.361 1.00 58.12 10 GLY D O 1
ATOM 5251 N N . ALA D 1 35 ? 49.966 9.123 23.430 1.00 55.67 11 ALA D N 1
ATOM 5252 C CA . ALA D 1 35 ? 49.530 10.430 23.909 1.00 58.97 11 ALA D CA 1
ATOM 5253 C C . ALA D 1 35 ? 50.369 10.959 25.084 1.00 57.87 11 ALA D C 1
ATOM 5254 O O . ALA D 1 35 ? 50.156 12.083 25.552 1.00 56.52 11 ALA D O 1
ATOM 5256 N N . GLY D 1 36 ? 51.310 10.145 25.556 1.00 52.97 12 GLY D N 1
ATOM 5257 C CA . GLY D 1 36 ? 52.231 10.574 26.591 1.00 54.28 12 GLY D CA 1
ATOM 5258 C C . GLY D 1 36 ? 51.575 10.769 27.946 1.00 50.57 12 GLY D C 1
ATOM 5259 O O . GLY D 1 36 ? 51.987 11.639 28.710 1.00 48.06 12 GLY D O 1
ATOM 5260 N N . LYS D 1 37 ? 50.552 9.972 28.254 1.00 46.21 13 LYS D N 1
ATOM 5261 C CA . LYS D 1 37 ? 49.891 10.087 29.546 1.00 42.97 13 LYS D CA 1
ATOM 5262 C C . LYS D 1 37 ? 50.894 9.767 30.652 1.00 39.65 13 LYS D C 1
ATOM 5263 O O . LYS D 1 37 ? 50.845 10.360 31.730 1.00 41.56 13 LYS D O 1
ATOM 5269 N N . GLY D 1 38 ? 51.826 8.858 30.359 1.00 36.32 14 GLY D N 1
ATOM 5270 C CA . GLY D 1 38 ? 52.858 8.469 31.314 1.00 35.03 14 GLY D CA 1
ATOM 5271 C C . GLY D 1 38 ? 53.678 9.637 31.825 1.00 33.66 14 GLY D C 1
ATOM 5272 O O . GLY D 1 38 ? 54.027 9.710 33.015 1.00 35.36 14 GLY D O 1
ATOM 5273 N N . THR D 1 39 ? 54.009 10.560 30.935 1.00 42.96 15 THR D N 1
ATOM 5274 C CA . THR D 1 39 ? 54.807 11.714 31.345 1.00 37.65 15 THR D CA 1
ATOM 5275 C C . THR D 1 39 ? 54.031 12.567 32.348 1.00 36.97 15 THR D C 1
ATOM 5276 O O . THR D 1 39 ? 54.581 12.987 33.365 1.00 34.20 15 THR D O 1
ATOM 5280 N N . GLN D 1 40 ? 52.750 12.810 32.067 1.00 38.79 16 GLN D N 1
ATOM 5281 C CA . GLN D 1 40 ? 51.936 13.608 32.981 1.00 39.34 16 GLN D CA 1
ATOM 5282 C C . GLN D 1 40 ? 51.707 12.911 34.315 1.00 40.68 16 GLN D C 1
ATOM 5283 O O . GLN D 1 40 ? 51.677 13.573 35.347 1.00 50.30 16 GLN D O 1
ATOM 5289 N N . ALA D 1 41 ? 51.549 11.587 34.302 1.00 41.05 17 ALA D N 1
ATOM 5290 C CA . ALA D 1 41 ? 51.430 10.830 35.553 1.00 39.28 17 ALA D CA 1
ATOM 5291 C C . ALA D 1 41 ? 52.617 11.097 36.472 1.00 36.64 17 ALA D C 1
ATOM 5292 O O . ALA D 1 41 ? 52.438 11.313 37.667 1.00 35.45 17 ALA D O 1
ATOM 5294 N N . LYS D 1 42 ? 53.831 11.052 35.930 1.00 31.37 18 LYS D N 1
ATOM 5295 C CA . LYS D 1 42 ? 55.013 11.274 36.765 1.00 35.29 18 LYS D CA 1
ATOM 5296 C C . LYS D 1 42 ? 55.033 12.711 37.269 1.00 38.42 18 LYS D C 1
ATOM 5297 O O . LYS D 1 42 ? 55.441 12.977 38.400 1.00 34.93 18 LYS D O 1
ATOM 5303 N N . ILE D 1 43 ? 54.581 13.633 36.425 1.00 33.80 19 ILE D N 1
ATOM 5304 C CA . ILE D 1 43 ? 54.556 15.045 36.787 1.00 36.22 19 ILE D CA 1
ATOM 5305 C C . ILE D 1 43 ? 53.576 15.325 37.942 1.00 37.98 19 ILE D C 1
ATOM 5306 O O . ILE D 1 43 ? 53.947 15.961 38.925 1.00 32.32 19 ILE D O 1
ATOM 5311 N N . ILE D 1 44 ? 52.349 14.817 37.836 1.00 36.03 20 ILE D N 1
ATOM 5312 C CA . ILE D 1 44 ? 51.363 14.876 38.930 1.00 37.62 20 ILE D CA 1
ATOM 5313 C C . ILE D 1 44 ? 51.849 14.198 40.226 1.00 40.89 20 ILE D C 1
ATOM 5314 O O . ILE D 1 44 ? 51.738 14.768 41.324 1.00 41.23 20 ILE D O 1
ATOM 5319 N N . GLU D 1 45 ? 52.378 12.979 40.098 1.00 36.21 21 GLU D N 1
ATOM 5320 C CA . GLU D 1 45 ? 52.917 12.234 41.241 1.00 41.47 21 GLU D CA 1
ATOM 5321 C C . GLU D 1 45 ? 53.923 13.083 42.035 1.00 39.11 21 GLU D C 1
ATOM 5322 O O . GLU D 1 45 ? 53.897 13.126 43.265 1.00 37.55 21 GLU D O 1
ATOM 5328 N N . GLN D 1 46 ? 54.798 13.775 41.315 1.00 36.77 22 GLN D N 1
ATOM 5329 C CA . GLN D 1 46 ? 55.866 14.541 41.954 1.00 37.89 22 GLN D CA 1
ATOM 5330 C C . GLN D 1 46 ? 55.380 15.870 42.558 1.00 36.18 22 GLN D C 1
ATOM 5331 O O . GLN D 1 46 ? 55.868 16.299 43.602 1.00 43.20 22 GLN D O 1
ATOM 5337 N N . LYS D 1 47 ? 54.426 16.521 41.898 1.00 45.56 23 LYS D N 1
ATOM 5338 C CA . LYS D 1 47 ? 53.870 17.776 42.393 1.00 35.49 23 LYS D CA 1
ATOM 5339 C C . LYS D 1 47 ? 52.978 17.517 43.613 1.00 43.92 23 LYS D C 1
ATOM 5340 O O . LYS D 1 47 ? 53.131 18.174 44.651 1.00 42.77 23 LYS D O 1
ATOM 5345 N N . TYR D 1 48 ? 52.069 16.543 43.516 1.00 44.70 24 TYR D N 1
ATOM 5346 C CA . TYR D 1 48 ? 51.098 16.314 44.606 1.00 41.28 24 TYR D CA 1
ATOM 5347 C C . TYR D 1 48 ? 51.472 15.244 45.646 1.00 47.21 24 TYR D C 1
ATOM 5348 O O . TYR D 1 48 ? 50.715 14.996 46.601 1.00 45.30 24 TYR D O 1
ATOM 5357 N N . ASN D 1 49 ? 52.642 14.634 45.490 1.00 39.79 25 ASN D N 1
ATOM 5358 C CA . ASN D 1 49 ? 53.078 13.593 46.435 1.00 39.17 25 ASN D CA 1
ATOM 5359 C C . ASN D 1 49 ? 52.029 12.476 46.580 1.00 40.62 25 ASN D C 1
ATOM 5360 O O . ASN D 1 49 ? 51.580 12.152 47.680 1.00 43.06 25 ASN D O 1
ATOM 5365 N N . ILE D 1 50 ? 51.655 11.888 45.452 1.00 43.43 26 ILE D N 1
ATOM 5366 C CA . ILE D 1 50 ? 50.728 10.762 45.466 1.00 49.68 26 ILE D CA 1
ATOM 5367 C C . ILE D 1 50 ? 51.343 9.643 44.656 1.00 49.36 26 ILE D C 1
ATOM 5368 O O . ILE D 1 50 ? 52.233 9.888 43.848 1.00 45.26 26 ILE D O 1
ATOM 5373 N N . ALA D 1 51 ? 50.891 8.415 44.875 1.00 48.50 27 ALA D N 1
ATOM 5374 C CA . ALA D 1 51 ? 51.471 7.278 44.166 1.00 39.88 27 ALA D CA 1
ATOM 5375 C C . ALA D 1 51 ? 50.886 7.139 42.760 1.00 43.04 27 ALA D C 1
ATOM 5376 O O . ALA D 1 51 ? 49.672 7.206 42.558 1.00 42.61 27 ALA D O 1
ATOM 5378 N N . HIS D 1 52 ? 51.767 6.930 41.795 1.00 37.06 28 HIS D N 1
ATOM 5379 C CA . HIS D 1 52 ? 51.364 6.570 40.446 1.00 46.45 28 HIS D CA 1
ATOM 5380 C C . HIS D 1 52 ? 51.221 5.052 40.383 1.00 47.81 28 HIS D C 1
ATOM 5381 O O . HIS D 1 52 ? 52.222 4.329 40.441 1.00 38.35 28 HIS D O 1
ATOM 5388 N N . ILE D 1 53 ? 49.978 4.582 40.288 1.00 41.59 29 ILE D N 1
ATOM 5389 C CA . ILE D 1 53 ? 49.671 3.160 40.164 1.00 47.53 29 ILE D CA 1
ATOM 5390 C C . ILE D 1 53 ? 49.429 2.797 38.700 1.00 48.12 29 ILE D 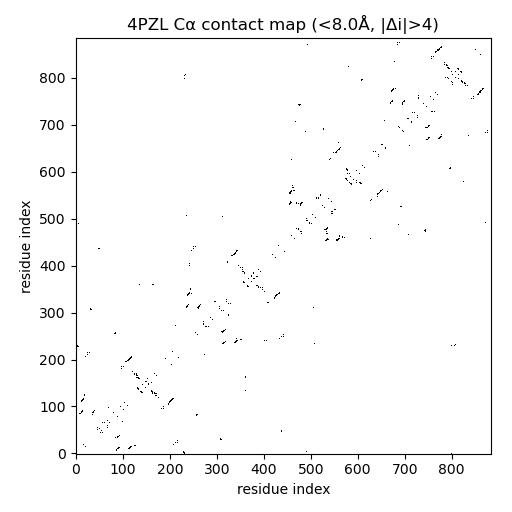C 1
ATOM 5391 O O . ILE D 1 53 ? 48.338 3.030 38.172 1.00 50.51 29 ILE D O 1
ATOM 5396 N N . SER D 1 54 ? 50.425 2.215 38.048 1.00 41.84 30 SER D N 1
ATOM 5397 C CA . SER D 1 54 ? 50.249 1.740 36.679 1.00 51.35 30 SER D CA 1
ATOM 5398 C C . SER D 1 54 ? 50.049 0.230 36.694 1.00 55.48 30 SER D C 1
ATOM 5399 O O . SER D 1 54 ? 50.760 -0.502 37.394 1.00 58.48 30 SER D O 1
ATOM 5402 N N . THR D 1 55 ? 49.070 -0.211 35.916 1.00 52.51 31 THR D N 1
ATOM 5403 C CA . THR D 1 55 ? 48.616 -1.594 35.870 1.00 56.85 31 THR D CA 1
ATOM 5404 C C . THR D 1 55 ? 49.724 -2.602 35.612 1.00 57.60 31 THR D C 1
ATOM 5405 O O . THR D 1 55 ? 49.825 -3.616 36.310 1.00 52.71 31 THR D O 1
ATOM 5409 N N . GLY D 1 56 ? 50.544 -2.322 34.603 1.00 60.07 32 GLY D N 1
ATOM 5410 C CA . GLY D 1 56 ? 51.604 -3.229 34.208 1.00 53.05 32 GLY D CA 1
ATOM 5411 C C . GLY D 1 56 ? 52.584 -3.435 35.346 1.00 52.17 32 GLY D C 1
ATOM 5412 O O . GLY D 1 56 ? 52.940 -4.570 35.672 1.00 61.20 32 GLY D O 1
ATOM 5413 N N . ASP D 1 57 ? 53.004 -2.334 35.958 1.00 49.32 33 ASP D N 1
ATOM 5414 C CA . ASP D 1 57 ? 53.977 -2.373 37.042 1.00 48.48 33 ASP D CA 1
ATOM 5415 C C . ASP D 1 57 ? 53.404 -3.096 38.247 1.00 51.34 33 ASP D C 1
ATOM 5416 O O . ASP D 1 57 ? 54.060 -3.956 38.846 1.00 53.55 33 ASP D O 1
ATOM 5429 N N . ILE D 1 59 ? 51.194 -5.335 38.361 1.00 62.59 35 ILE D N 1
ATOM 5430 C CA . ILE D 1 59 ? 51.198 -6.768 38.080 1.00 61.07 35 ILE D CA 1
ATOM 5431 C C . ILE D 1 59 ? 52.585 -7.398 38.193 1.00 59.82 35 ILE D C 1
ATOM 5432 O O . ILE D 1 59 ? 52.761 -8.383 38.917 1.00 62.20 35 ILE D O 1
ATOM 5437 N N . ARG D 1 60 ? 53.559 -6.855 37.469 1.00 58.61 36 ARG D N 1
ATOM 5438 C CA . ARG D 1 60 ? 54.920 -7.389 37.533 1.00 64.78 36 ARG D CA 1
ATOM 5439 C C . ARG D 1 60 ? 55.448 -7.419 38.974 1.00 64.46 36 ARG D C 1
ATOM 5440 O O . ARG D 1 60 ? 56.043 -8.412 39.397 1.00 66.06 36 ARG D O 1
ATOM 5442 N N . GLU D 1 61 ? 55.208 -6.342 39.723 1.00 63.16 37 GLU D N 1
ATOM 5443 C CA . GLU D 1 61 ? 55.583 -6.272 41.143 1.00 66.68 37 GLU D CA 1
ATOM 5444 C C . GLU D 1 61 ? 54.878 -7.335 41.991 1.00 64.17 37 GLU D C 1
ATOM 5445 O O . GLU D 1 61 ? 55.529 -8.181 42.616 1.00 61.61 37 GLU D O 1
ATOM 5451 N N . THR D 1 62 ? 53.547 -7.279 42.022 1.00 60.49 38 THR D N 1
ATOM 5452 C CA . THR D 1 62 ? 52.764 -8.160 42.891 1.00 68.92 38 THR D CA 1
ATOM 5453 C C . THR D 1 62 ? 53.105 -9.646 42.668 1.00 77.21 38 THR D C 1
ATOM 5454 O O . THR D 1 62 ? 53.031 -10.456 43.597 1.00 84.80 38 THR D O 1
ATOM 5458 N N . ILE D 1 63 ? 53.525 -9.982 41.449 1.00 79.14 39 ILE D N 1
ATOM 5459 C CA . ILE D 1 63 ? 54.046 -11.314 41.149 1.00 87.15 39 ILE D CA 1
ATOM 5460 C C . ILE D 1 63 ? 55.352 -11.594 41.905 1.00 87.81 39 ILE D C 1
ATOM 5461 O O . ILE D 1 63 ? 55.481 -12.625 42.571 1.00 93.46 39 ILE D O 1
ATOM 5466 N N . LYS D 1 64 ? 56.310 -10.671 41.804 1.00 79.86 40 LYS D N 1
ATOM 5467 C CA . LYS D 1 64 ? 57.616 -10.825 42.446 1.00 78.67 40 LYS D CA 1
ATOM 5468 C C . LYS D 1 64 ? 57.515 -10.877 43.968 1.00 78.77 40 LYS D C 1
ATOM 5469 O O . LYS D 1 64 ? 58.409 -11.398 44.637 1.00 77.35 40 LYS D O 1
ATOM 5473 N N . SER D 1 65 ? 56.423 -10.331 44.498 1.00 76.85 41 SER D N 1
ATOM 5474 C CA . SER D 1 65 ? 56.204 -10.228 45.938 1.00 78.59 41 SER D CA 1
ATOM 5475 C C . SER D 1 65 ? 56.329 -11.571 46.648 1.00 85.19 41 SER D C 1
ATOM 5476 O O . SER D 1 65 ? 56.964 -11.669 47.702 1.00 85.69 41 SER D O 1
ATOM 5479 N N . GLY D 1 66 ? 55.726 -12.603 46.065 1.00 87.37 42 GLY D N 1
ATOM 5480 C CA . GLY D 1 66 ? 55.586 -13.873 46.752 1.00 93.09 42 GLY D CA 1
ATOM 5481 C C . GLY D 1 66 ? 54.483 -13.728 47.780 1.00 92.72 42 GLY D C 1
ATOM 5482 O O . GLY D 1 66 ? 54.438 -14.430 48.792 1.00 91.65 42 GLY D O 1
ATOM 5483 N N . SER D 1 67 ? 53.591 -12.786 47.505 1.00 96.20 43 SER D N 1
ATOM 5484 C CA . SER D 1 67 ? 52.482 -12.479 48.387 1.00 100.25 43 SER D CA 1
ATOM 5485 C C . SER D 1 67 ? 51.384 -13.525 48.239 1.00 102.86 43 SER D C 1
ATOM 5486 O O . SER D 1 67 ? 51.509 -14.462 47.445 1.00 106.74 43 SER D O 1
ATOM 5489 N N . ALA D 1 68 ? 50.316 -13.373 49.015 1.00 100.44 44 ALA D N 1
ATOM 5490 C CA . ALA D 1 68 ? 49.124 -14.185 48.823 1.00 102.53 44 ALA D CA 1
ATOM 5491 C C . ALA D 1 68 ? 48.641 -13.980 47.392 1.00 95.52 44 ALA D C 1
ATOM 5492 O O . ALA D 1 68 ? 48.447 -14.943 46.644 1.00 91.61 44 ALA D O 1
ATOM 5494 N N . LEU D 1 69 ? 48.478 -12.707 47.028 1.00 91.04 45 LEU D N 1
ATOM 5495 C CA . LEU D 1 69 ? 48.057 -12.283 45.693 1.00 88.85 45 LEU D CA 1
ATOM 5496 C C . LEU D 1 69 ? 48.986 -12.786 44.587 1.00 89.70 45 LEU D C 1
ATOM 5497 O O . LEU D 1 69 ? 48.529 -13.320 43.573 1.00 94.16 45 LEU D O 1
ATOM 5502 N N . GLY D 1 70 ? 50.287 -12.603 44.782 1.00 89.12 46 GLY D N 1
ATOM 5503 C CA . GLY D 1 70 ? 51.271 -13.006 43.793 1.00 88.97 46 GLY D CA 1
ATOM 5504 C C . GLY D 1 70 ? 51.252 -14.494 43.508 1.00 88.11 46 GLY D C 1
ATOM 5505 O O . GLY D 1 70 ? 51.407 -14.917 42.361 1.00 87.57 46 GLY D O 1
ATOM 5506 N N . GLN D 1 71 ? 51.070 -15.289 44.556 1.00 91.42 47 GLN D N 1
ATOM 5507 C CA . GLN D 1 71 ? 50.887 -16.723 44.393 1.00 98.72 47 GLN D CA 1
ATOM 5508 C C . GLN D 1 71 ? 49.645 -17.001 43.534 1.00 99.44 47 GLN D C 1
ATOM 5509 O O . GLN D 1 71 ? 49.691 -17.809 42.603 1.00 105.83 47 GLN D O 1
ATOM 5511 N N . GLU D 1 72 ? 48.545 -16.319 43.846 1.00 96.59 48 GLU D N 1
ATOM 5512 C CA . GLU D 1 72 ? 47.304 -16.444 43.077 1.00 98.97 48 GLU D CA 1
ATOM 5513 C C . GLU D 1 72 ? 47.505 -15.994 41.634 1.00 96.79 48 GLU D C 1
ATOM 5514 O O . GLU D 1 72 ? 47.290 -16.758 40.693 1.00 97.59 48 GLU D O 1
ATOM 5520 N N . LEU D 1 73 ? 47.914 -14.735 41.486 1.00 95.01 49 LEU D N 1
ATOM 5521 C CA . LEU D 1 73 ? 48.098 -14.100 40.188 1.00 91.64 49 LEU D CA 1
ATOM 5522 C C . LEU D 1 73 ? 48.954 -14.944 39.248 1.00 97.35 49 LEU D C 1
ATOM 5523 O O . LEU D 1 73 ? 48.657 -15.052 38.056 1.00 97.31 49 LEU D O 1
ATOM 5528 N N . LYS D 1 74 ? 50.004 -15.542 39.804 1.00 100.19 50 LYS D N 1
ATOM 5529 C CA . LYS D 1 74 ? 50.921 -16.411 39.071 1.00 104.98 50 LYS D CA 1
ATOM 5530 C C . LYS D 1 74 ? 50.224 -17.452 38.188 1.00 109.22 50 LYS D C 1
ATOM 5531 O O . LYS D 1 74 ? 50.255 -17.346 36.962 1.00 111.22 50 LYS D O 1
ATOM 5537 N N . LYS D 1 75 ? 49.613 -18.453 38.822 1.00 112.95 51 LYS D N 1
ATOM 5538 C CA . LYS D 1 75 ? 48.955 -19.559 38.119 1.00 116.71 51 LYS D CA 1
ATOM 5539 C C . LYS D 1 75 ? 48.033 -19.082 37.000 1.00 115.05 51 LYS D C 1
ATOM 5540 O O . LYS D 1 75 ? 48.026 -19.650 35.909 1.00 119.39 51 LYS D O 1
ATOM 5542 N N . VAL D 1 76 ? 47.271 -18.029 37.283 1.00 111.35 52 VAL D N 1
ATOM 5543 C CA . VAL D 1 76 ? 46.378 -17.401 36.307 1.00 115.39 52 VAL D CA 1
ATOM 5544 C C . VAL D 1 76 ? 47.114 -16.958 35.035 1.00 118.16 52 VAL D C 1
ATOM 5545 O O . VAL D 1 76 ? 46.603 -17.112 33.923 1.00 123.52 52 VAL D O 1
ATOM 5549 N N . LEU D 1 77 ? 48.320 -16.425 35.204 1.00 114.47 53 LEU D N 1
ATOM 5550 C CA . LEU D 1 77 ? 49.122 -15.969 34.073 1.00 113.46 53 LEU D CA 1
ATOM 5551 C C . LEU D 1 77 ? 50.007 -17.078 33.492 1.00 123.03 53 LEU D C 1
ATOM 5552 O O . LEU D 1 77 ? 50.423 -17.004 32.334 1.00 127.05 53 LEU D O 1
ATOM 5557 N N . ASP D 1 78 ? 50.292 -18.104 34.293 1.00 125.63 54 ASP D N 1
ATOM 5558 C CA . ASP D 1 78 ? 51.115 -19.218 33.830 1.00 129.18 54 ASP D CA 1
ATOM 5559 C C . ASP D 1 78 ? 50.253 -20.317 33.205 1.00 132.38 54 ASP D C 1
ATOM 5560 O O . ASP D 1 78 ? 50.767 -21.233 32.564 1.00 138.80 54 ASP D O 1
ATOM 5565 N N . ALA D 1 79 ? 48.940 -20.218 33.393 1.00 128.25 55 ALA D N 1
ATOM 5566 C CA . ALA D 1 79 ? 48.001 -21.096 32.699 1.00 128.22 55 ALA D CA 1
ATOM 5567 C C . ALA D 1 79 ? 47.272 -20.317 31.603 1.00 126.07 55 ALA D C 1
ATOM 5568 O O . ALA D 1 79 ? 46.107 -20.588 31.294 1.00 126.07 55 ALA D O 1
ATOM 5570 N N . GLY D 1 80 ? 47.973 -19.334 31.038 1.00 125.63 56 GLY D N 1
ATOM 5571 C CA . GLY D 1 80 ? 47.499 -18.561 29.900 1.00 127.69 56 GLY D CA 1
ATOM 5572 C C . GLY D 1 80 ? 46.159 -17.857 30.031 1.00 127.29 56 GLY D C 1
ATOM 5573 O O . GLY D 1 80 ? 45.650 -17.305 29.054 1.00 125.25 56 GLY D O 1
ATOM 5574 N N . GLU D 1 81 ? 45.588 -17.865 31.232 1.00 127.45 57 GLU D N 1
ATOM 5575 C CA . GLU D 1 81 ? 44.257 -17.306 31.452 1.00 122.88 57 GLU D CA 1
ATOM 5576 C C . GLU D 1 81 ? 44.286 -15.785 31.596 1.00 114.07 57 GLU D C 1
ATOM 5577 O O . GLU D 1 81 ? 45.353 -15.166 31.543 1.00 107.96 57 GLU D O 1
ATOM 5579 N N . LEU D 1 82 ? 43.111 -15.187 31.782 1.00 113.06 58 LEU D N 1
ATOM 5580 C CA . LEU D 1 82 ? 43.002 -13.732 31.911 1.00 107.67 58 LEU D CA 1
ATOM 5581 C C . LEU D 1 82 ? 42.747 -13.293 33.356 1.00 101.10 58 LEU D C 1
ATOM 5582 O O . LEU D 1 82 ? 42.070 -13.985 34.118 1.00 102.75 58 LEU D O 1
ATOM 5587 N N . VAL D 1 83 ? 43.297 -12.145 33.734 1.00 95.05 59 VAL D N 1
ATOM 5588 C CA . VAL D 1 83 ? 43.022 -11.593 35.052 1.00 90.33 59 VAL D CA 1
ATOM 5589 C C . VAL D 1 83 ? 41.626 -10.989 35.060 1.00 87.82 59 VAL D C 1
ATOM 5590 O O . VAL D 1 83 ? 41.370 -9.999 34.368 1.00 85.74 59 VAL D O 1
ATOM 5592 N N . SER D 1 84 ? 40.729 -11.582 35.844 1.00 87.60 60 SER D N 1
ATOM 5593 C CA . SER D 1 84 ? 39.354 -11.091 35.942 1.00 88.38 60 SER D CA 1
ATOM 5594 C C . SER D 1 84 ? 39.296 -9.641 36.424 1.00 88.18 60 SER D C 1
ATOM 5595 O O . SER D 1 84 ? 40.229 -9.156 37.077 1.00 84.46 60 SER D O 1
ATOM 5598 N N . ASP D 1 85 ? 38.206 -8.953 36.090 1.00 87.80 61 ASP D N 1
ATOM 5599 C CA . ASP D 1 85 ? 37.993 -7.578 36.539 1.00 87.40 61 ASP D CA 1
ATOM 5600 C C . ASP D 1 85 ? 37.899 -7.500 38.062 1.00 87.75 61 ASP D C 1
ATOM 5601 O O . ASP D 1 85 ? 38.340 -6.526 38.659 1.00 84.49 61 ASP D O 1
ATOM 5606 N N . GLU D 1 86 ? 37.340 -8.534 38.683 1.00 77.34 62 GLU D N 1
ATOM 5607 C CA . GLU D 1 86 ? 37.297 -8.627 40.141 1.00 89.23 62 GLU D CA 1
ATOM 5608 C C . GLU D 1 86 ? 38.710 -8.719 40.720 1.00 87.67 62 GLU D C 1
ATOM 5609 O O . GLU D 1 86 ? 39.044 -8.064 41.716 1.00 79.85 62 GLU D O 1
ATOM 5611 N N . PHE D 1 87 ? 39.531 -9.540 40.075 1.00 86.98 63 PHE D N 1
ATOM 5612 C CA . PHE D 1 87 ? 40.865 -9.849 40.558 1.00 83.89 63 PHE D CA 1
ATOM 5613 C C . PHE D 1 87 ? 41.787 -8.633 40.460 1.00 75.42 63 PHE D C 1
ATOM 5614 O O . PHE D 1 87 ? 42.529 -8.336 41.398 1.00 74.69 63 PHE D O 1
ATOM 5622 N N . ILE D 1 88 ? 41.729 -7.935 39.327 1.00 73.91 64 ILE D N 1
ATOM 5623 C CA . ILE D 1 88 ? 42.564 -6.762 39.098 1.00 74.74 64 ILE D CA 1
ATOM 5624 C C . ILE D 1 88 ? 42.350 -5.714 40.177 1.00 71.70 64 ILE D C 1
ATOM 5625 O O . ILE D 1 88 ? 43.308 -5.228 40.773 1.00 60.71 64 ILE D O 1
ATOM 5630 N N . ILE D 1 89 ? 41.095 -5.375 40.451 1.00 74.29 65 ILE D N 1
ATOM 5631 C CA . ILE D 1 89 ? 40.854 -4.346 41.452 1.00 74.40 65 ILE D CA 1
ATOM 5632 C C . ILE D 1 89 ? 40.997 -4.888 42.890 1.00 75.71 65 ILE D C 1
ATOM 5633 O O . ILE D 1 89 ? 41.205 -4.114 43.833 1.00 72.35 65 ILE D O 1
ATOM 5638 N N . LYS D 1 90 ? 40.968 -6.211 43.055 1.00 70.48 66 LYS D N 1
ATOM 5639 C CA . LYS D 1 90 ? 41.447 -6.772 44.319 1.00 75.34 66 LYS D CA 1
ATOM 5640 C C . LYS D 1 90 ? 42.899 -6.355 44.527 1.00 73.14 66 LYS D C 1
ATOM 5641 O O . LYS D 1 90 ? 43.300 -5.990 45.635 1.00 73.69 66 LYS D O 1
ATOM 5647 N N . ILE D 1 91 ? 43.683 -6.416 43.454 1.00 64.08 67 ILE D N 1
ATOM 5648 C CA . ILE D 1 91 ? 45.092 -6.035 43.528 1.00 64.39 67 ILE D CA 1
ATOM 5649 C C . ILE D 1 91 ? 45.222 -4.529 43.744 1.00 60.89 67 ILE D C 1
ATOM 5650 O O . ILE D 1 91 ? 45.982 -4.098 44.610 1.00 57.05 67 ILE D O 1
ATOM 5655 N N . VAL D 1 92 ? 44.478 -3.739 42.966 1.00 61.06 68 VAL D N 1
ATOM 5656 C CA . VAL D 1 92 ? 44.410 -2.291 43.167 1.00 54.45 68 VAL D CA 1
ATOM 5657 C C . VAL D 1 92 ? 44.067 -1.909 44.619 1.00 60.75 68 VAL D C 1
ATOM 5658 O O . VAL D 1 92 ? 44.717 -1.037 45.208 1.00 57.14 68 VAL D O 1
ATOM 5662 N N . LYS D 1 93 ? 43.067 -2.571 45.200 1.00 58.26 69 LYS D N 1
ATOM 5663 C CA . LYS D 1 93 ? 42.651 -2.269 46.570 1.00 71.39 69 LYS D CA 1
ATOM 5664 C C . LYS D 1 93 ? 43.772 -2.494 47.585 1.00 66.10 69 LYS D C 1
ATOM 5665 O O . LYS D 1 93 ? 44.018 -1.640 48.437 1.00 59.21 69 LYS D O 1
ATOM 5671 N N . ASP D 1 94 ? 44.442 -3.642 47.497 1.00 60.89 70 ASP D N 1
ATOM 5672 C CA . ASP D 1 94 ? 45.600 -3.920 48.348 1.00 61.06 70 ASP D CA 1
ATOM 5673 C C . ASP D 1 94 ? 46.780 -2.965 48.064 1.00 57.49 70 ASP D C 1
ATOM 5674 O O . ASP D 1 94 ? 47.464 -2.522 48.985 1.00 57.19 70 ASP D O 1
ATOM 5679 N N . ARG D 1 95 ? 47.013 -2.654 46.792 1.00 55.17 71 ARG D N 1
ATOM 5680 C CA . ARG D 1 95 ? 48.094 -1.743 46.415 1.00 52.09 71 ARG D CA 1
ATOM 5681 C C . ARG D 1 95 ? 47.932 -0.354 47.048 1.00 60.28 71 ARG D C 1
ATOM 5682 O O . ARG D 1 95 ? 48.903 0.235 47.549 1.00 53.55 71 ARG D O 1
ATOM 5690 N N . ILE D 1 96 ? 46.701 0.154 47.039 1.00 51.33 72 ILE D N 1
ATOM 5691 C CA . ILE D 1 96 ? 46.415 1.484 47.573 1.00 50.63 72 ILE D CA 1
ATOM 5692 C C . ILE D 1 96 ? 46.195 1.462 49.085 1.00 61.85 72 ILE D C 1
ATOM 5693 O O . ILE D 1 96 ? 45.937 2.499 49.699 1.00 62.77 72 ILE D O 1
ATOM 5698 N N . SER D 1 97 ? 46.298 0.281 49.684 1.00 55.28 73 SER D N 1
ATOM 5699 C CA . SER D 1 97 ? 46.302 0.180 51.140 1.00 65.16 73 SER D CA 1
ATOM 5700 C C . SER D 1 97 ? 47.684 0.517 51.697 1.00 56.80 73 SER D C 1
ATOM 5701 O O . SER D 1 97 ? 47.867 0.608 52.913 1.00 58.86 73 SER D O 1
ATOM 5704 N N . LYS D 1 98 ? 48.658 0.690 50.811 1.00 60.79 74 LYS D N 1
ATOM 5705 C CA . LYS D 1 98 ? 50.040 0.874 51.255 1.00 61.84 74 LYS D CA 1
ATOM 5706 C C . LYS D 1 98 ? 50.406 2.331 51.574 1.00 51.64 74 LYS D C 1
ATOM 5707 O O . LYS D 1 98 ? 49.765 3.265 51.093 1.00 63.08 74 LYS D O 1
ATOM 5713 N N . ASN D 1 99 ? 51.439 2.508 52.390 1.00 52.05 75 ASN D N 1
ATOM 5714 C CA . ASN D 1 99 ? 51.778 3.812 52.960 1.00 56.19 75 ASN D CA 1
ATOM 5715 C C . ASN D 1 99 ? 52.008 4.944 51.958 1.00 50.02 75 ASN D C 1
ATOM 5716 O O . ASN D 1 99 ? 51.681 6.101 52.233 1.00 50.90 75 ASN D O 1
ATOM 5721 N N . ASP D 1 100 ? 52.547 4.611 50.791 1.00 48.22 76 ASP D N 1
ATOM 5722 C CA . ASP D 1 100 ? 52.798 5.621 49.766 1.00 45.73 76 ASP D CA 1
ATOM 5723 C C . ASP D 1 100 ? 51.492 6.096 49.116 1.00 45.94 76 ASP D C 1
ATOM 5724 O O . ASP D 1 100 ? 51.506 7.005 48.283 1.00 45.70 76 ASP D O 1
ATOM 5729 N N . CYS D 1 101 ? 50.367 5.488 49.490 1.00 51.09 77 CYS D N 1
ATOM 5730 C CA . CYS D 1 101 ? 49.081 5.904 48.935 1.00 52.04 77 CYS D CA 1
ATOM 5731 C C . CYS D 1 101 ? 48.219 6.640 49.938 1.00 55.87 77 CYS D C 1
ATOM 5732 O O . CYS D 1 101 ? 47.042 6.888 49.669 1.00 48.98 77 CYS D O 1
ATOM 5735 N N . ASN D 1 102 ? 48.797 6.994 51.083 1.00 49.32 78 ASN D N 1
ATOM 5736 C CA . ASN D 1 102 ? 48.034 7.659 52.140 1.00 63.42 78 ASN D CA 1
ATOM 5737 C C . ASN D 1 102 ? 47.601 9.093 51.805 1.00 62.53 78 ASN D C 1
ATOM 5738 O O . ASN D 1 102 ? 46.575 9.566 52.300 1.00 54.34 78 ASN D O 1
ATOM 5743 N N . ASN D 1 103 ? 48.387 9.772 50.969 1.00 54.70 79 ASN D N 1
ATOM 5744 C CA . ASN D 1 103 ? 48.081 11.135 50.527 1.00 56.43 79 ASN D CA 1
ATOM 5745 C C . ASN D 1 103 ? 47.214 11.156 49.266 1.00 58.52 79 ASN D C 1
ATOM 5746 O O . ASN D 1 103 ? 46.778 12.221 48.805 1.00 61.86 79 ASN D O 1
ATOM 5751 N N . GLY D 1 104 ? 46.961 9.977 48.709 1.00 47.33 80 GLY D N 1
ATOM 5752 C CA . GLY D 1 104 ? 46.177 9.875 47.492 1.00 48.46 80 GLY D CA 1
ATOM 5753 C C . GLY D 1 104 ? 46.920 9.053 46.464 1.00 52.64 80 GLY D C 1
ATOM 5754 O O . GLY D 1 104 ? 48.019 8.567 46.722 1.00 43.32 80 GLY D O 1
ATOM 5755 N N . PHE D 1 105 ? 46.332 8.886 45.290 1.00 50.93 81 PHE D N 1
ATOM 5756 C CA . PHE D 1 105 ? 46.977 8.075 44.267 1.00 47.07 81 PHE D CA 1
ATOM 5757 C C . PHE D 1 105 ? 46.420 8.385 42.890 1.00 51.21 81 PHE D C 1
ATOM 5758 O O . PHE D 1 105 ? 45.371 9.016 42.753 1.00 48.19 81 PHE D O 1
ATOM 5766 N N . LEU D 1 106 ? 47.128 7.918 41.872 1.00 49.88 82 LEU D N 1
ATOM 5767 C CA . LEU D 1 106 ? 46.691 8.091 40.506 1.00 49.39 82 LEU D CA 1
ATOM 5768 C C . LEU D 1 106 ? 46.663 6.711 39.858 1.00 51.83 82 LEU D C 1
ATOM 5769 O O . LEU D 1 106 ? 47.675 5.980 39.892 1.00 44.05 82 LEU D O 1
ATOM 5774 N N . LEU D 1 107 ? 45.497 6.351 39.310 1.00 43.92 83 LEU D N 1
ATOM 5775 C CA . LEU D 1 107 ? 45.276 5.043 38.706 1.00 43.21 83 LEU D CA 1
ATOM 5776 C C . LEU D 1 107 ? 45.518 5.115 37.204 1.00 52.31 83 LEU D C 1
ATOM 5777 O O . LEU D 1 107 ? 44.907 5.929 36.504 1.00 43.96 83 LEU D O 1
ATOM 5782 N N . ASP D 1 108 ? 46.400 4.252 36.714 1.00 48.07 84 ASP D N 1
ATOM 5783 C CA . ASP D 1 108 ? 46.836 4.313 35.327 1.00 48.94 84 ASP D CA 1
ATOM 5784 C C . ASP D 1 108 ? 46.718 2.920 34.728 1.00 50.34 84 ASP D C 1
ATOM 5785 O O . ASP D 1 108 ? 47.509 2.025 35.048 1.00 49.09 84 ASP D O 1
ATOM 5790 N N . GLY D 1 109 ? 45.716 2.738 33.873 1.00 53.23 85 GLY D N 1
ATOM 5791 C CA . GLY D 1 109 ? 45.430 1.444 33.288 1.00 59.02 85 GLY D CA 1
ATOM 5792 C C . GLY D 1 109 ? 44.179 0.835 33.901 1.00 61.27 85 GLY D C 1
ATOM 5793 O O . GLY D 1 109 ? 43.714 -0.217 33.469 1.00 58.64 85 GLY D O 1
ATOM 5794 N N . VAL D 1 110 ? 43.633 1.519 34.903 1.00 61.36 86 VAL D N 1
ATOM 5795 C CA . VAL D 1 110 ? 42.489 1.032 35.666 1.00 62.05 86 VAL D CA 1
ATOM 5796 C C . VAL D 1 110 ? 41.670 2.226 36.165 1.00 60.60 86 VAL D C 1
ATOM 5797 O O . VAL D 1 110 ? 42.243 3.220 36.595 1.00 54.59 86 VAL D O 1
ATOM 5801 N N . PRO D 1 111 ? 40.327 2.144 36.108 1.00 63.87 87 PRO D N 1
ATOM 5802 C CA . PRO D 1 111 ? 39.479 1.076 35.565 1.00 63.16 87 PRO D CA 1
ATOM 5803 C C . PRO D 1 111 ? 39.426 1.091 34.038 1.00 66.30 87 PRO D C 1
ATOM 5804 O O . PRO D 1 111 ? 39.190 2.140 33.437 1.00 62.50 87 PRO D O 1
ATOM 5808 N N . ARG D 1 112 ? 39.649 -0.068 33.425 1.00 69.47 88 ARG D N 1
ATOM 5809 C CA . ARG D 1 112 ? 39.559 -0.200 31.979 1.00 68.34 88 ARG D CA 1
ATOM 5810 C C . ARG D 1 112 ? 38.119 -0.447 31.565 1.00 79.48 88 ARG D C 1
ATOM 5811 O O . ARG D 1 112 ? 37.704 -0.055 30.476 1.00 79.07 88 ARG D O 1
ATOM 5813 N N . THR D 1 113 ? 37.360 -1.102 32.441 1.00 82.14 89 THR D N 1
ATOM 5814 C CA . THR D 1 113 ? 35.982 -1.464 32.132 1.00 80.68 89 THR D CA 1
ATOM 5815 C C . THR D 1 113 ? 34.954 -0.851 33.071 1.00 76.06 89 THR D C 1
ATOM 5816 O O . THR D 1 113 ? 35.272 -0.250 34.095 1.00 71.15 89 THR D O 1
ATOM 5820 N N . ILE D 1 114 ? 33.702 -1.049 32.693 1.00 83.18 90 ILE D N 1
ATOM 5821 C CA . ILE D 1 114 ? 32.552 -0.641 33.469 1.00 82.85 90 ILE D CA 1
ATOM 5822 C C . ILE D 1 114 ? 32.418 -1.436 34.786 1.00 91.90 90 ILE D C 1
ATOM 5823 O O . ILE D 1 114 ? 32.202 -0.834 35.839 1.00 80.89 90 ILE D O 1
ATOM 5828 N N . PRO D 1 115 ? 32.561 -2.783 34.743 1.00 95.98 91 PRO D N 1
ATOM 5829 C CA . PRO D 1 115 ? 32.534 -3.509 36.023 1.00 93.81 91 PRO D CA 1
ATOM 5830 C C . PRO D 1 115 ? 33.769 -3.274 36.903 1.00 91.58 91 PRO D C 1
ATOM 5831 O O . PRO D 1 115 ? 33.643 -3.284 38.131 1.00 80.82 91 PRO D O 1
ATOM 5835 N N . GLN D 1 116 ? 34.941 -3.089 36.300 1.00 87.92 92 GLN D N 1
ATOM 5836 C CA . GLN D 1 116 ? 36.113 -2.701 37.080 1.00 83.20 92 GLN D CA 1
ATOM 5837 C C . GLN D 1 116 ? 35.741 -1.449 37.861 1.00 75.08 92 GLN D C 1
ATOM 5838 O O . GLN D 1 116 ? 35.950 -1.369 39.069 1.00 75.47 92 GLN D O 1
ATOM 5844 N N . ALA D 1 117 ? 35.126 -0.499 37.161 1.00 75.27 93 ALA D N 1
ATOM 5845 C CA . ALA D 1 117 ? 34.703 0.756 37.765 1.00 81.87 93 ALA D CA 1
ATOM 5846 C C . ALA D 1 117 ? 33.653 0.530 38.855 1.00 78.88 93 ALA D C 1
ATOM 5847 O O . ALA D 1 117 ? 33.732 1.121 39.935 1.00 79.17 93 ALA D O 1
ATOM 5849 N N . GLN D 1 118 ? 32.669 -0.316 38.556 1.00 81.26 94 GLN D N 1
ATOM 5850 C CA . GLN D 1 118 ? 31.665 -0.722 39.539 1.00 93.64 94 GLN D CA 1
ATOM 5851 C C . GLN D 1 118 ? 32.314 -1.431 40.734 1.00 97.50 94 GLN D C 1
ATOM 5852 O O . GLN D 1 118 ? 32.008 -1.122 41.887 1.00 85.75 94 GLN D O 1
ATOM 5858 N N . GLU D 1 119 ? 33.224 -2.363 40.452 1.00 82.80 95 GLU D N 1
ATOM 5859 C CA . GLU D 1 119 ? 33.903 -3.126 41.497 1.00 85.41 95 GLU D CA 1
ATOM 5860 C C . GLU D 1 119 ? 34.704 -2.198 42.422 1.00 87.60 95 GLU D C 1
ATOM 5861 O O . GLU D 1 119 ? 35.011 -2.561 43.556 1.00 89.53 95 GLU D O 1
ATOM 5867 N N . LEU D 1 120 ? 35.017 -0.994 41.941 1.00 88.32 96 LEU D N 1
ATOM 5868 C CA . LEU D 1 120 ? 35.729 0.002 42.745 1.00 82.59 96 LEU D CA 1
ATOM 5869 C C . LEU D 1 120 ? 34.798 0.883 43.594 1.00 85.70 96 LEU D C 1
ATOM 5870 O O . LEU D 1 120 ? 35.197 1.356 44.662 1.00 80.14 96 LEU D O 1
ATOM 5872 N N . ASP D 1 121 ? 33.573 1.114 43.117 1.00 82.14 97 ASP D N 1
ATOM 5873 C CA . ASP D 1 121 ? 32.539 1.772 43.926 1.00 84.69 97 ASP D CA 1
ATOM 5874 C C . ASP D 1 121 ? 32.069 0.845 45.045 1.00 87.70 97 ASP D C 1
ATOM 5875 O O . ASP D 1 121 ? 31.678 1.296 46.126 1.00 88.95 97 ASP D O 1
ATOM 5880 N N . LYS D 1 122 ? 32.115 -0.458 44.778 1.00 87.73 98 LYS D N 1
ATOM 5881 C CA . LYS D 1 122 ? 31.694 -1.457 45.754 1.00 94.13 98 LYS D CA 1
ATOM 5882 C C . LYS D 1 122 ? 32.739 -1.607 46.843 1.00 89.30 98 LYS D C 1
ATOM 5883 O O . LYS D 1 122 ? 32.517 -2.299 47.836 1.00 91.35 98 LYS D O 1
ATOM 5885 N N . LEU D 1 123 ? 33.885 -0.959 46.645 1.00 90.19 99 LEU D N 1
ATOM 5886 C CA . LEU D 1 123 ? 34.968 -1.019 47.612 1.00 88.22 99 LEU D CA 1
ATOM 5887 C C . LEU D 1 123 ? 35.172 0.312 48.327 1.00 89.58 99 LEU D C 1
ATOM 5888 O O . LEU D 1 123 ? 36.078 0.450 49.149 1.00 92.01 99 LEU D O 1
ATOM 5893 N N . GLY D 1 124 ? 34.316 1.286 48.028 1.00 85.52 100 GLY D N 1
ATOM 5894 C CA . GLY D 1 124 ? 34.405 2.581 48.676 1.00 92.41 100 GLY D CA 1
ATOM 5895 C C . GLY D 1 124 ? 35.660 3.353 48.303 1.00 90.93 100 GLY D C 1
ATOM 5896 O O . GLY D 1 124 ? 36.077 4.258 49.033 1.00 81.57 100 GLY D O 1
ATOM 5897 N N . VAL D 1 125 ? 36.269 2.991 47.174 1.00 79.74 101 VAL D N 1
ATOM 5898 C CA . VAL D 1 125 ? 37.384 3.763 46.641 1.00 76.63 101 VAL D CA 1
ATOM 5899 C C . VAL D 1 125 ? 36.852 4.992 45.926 1.00 92.46 101 VAL D C 1
ATOM 5900 O O . VAL D 1 125 ? 36.331 4.902 44.811 1.00 76.20 101 VAL D O 1
ATOM 5904 N N . ASN D 1 126 ? 36.974 6.141 46.579 1.00 76.21 102 ASN D N 1
ATOM 5905 C CA . ASN D 1 126 ? 36.533 7.394 45.994 1.00 75.94 102 ASN D CA 1
ATOM 5906 C C . ASN D 1 126 ? 37.538 7.907 44.958 1.00 83.37 102 ASN D C 1
ATOM 5907 O O . ASN D 1 126 ? 38.731 7.577 45.013 1.00 72.46 102 ASN D O 1
ATOM 5912 N N . ILE D 1 127 ? 37.047 8.684 44.000 1.00 72.54 103 ILE D N 1
ATOM 5913 C CA . ILE D 1 127 ? 37.897 9.290 42.979 1.00 74.53 103 ILE D CA 1
ATOM 5914 C C . ILE D 1 127 ? 37.464 10.731 42.816 1.00 76.22 103 ILE D C 1
ATOM 5915 O O . ILE D 1 127 ? 36.303 11.005 42.496 1.00 79.24 103 ILE D O 1
ATOM 5920 N N . ASP D 1 128 ? 38.388 11.656 43.049 1.00 68.30 104 ASP D N 1
ATOM 5921 C CA . ASP D 1 128 ? 38.038 13.065 43.025 1.00 73.20 104 ASP D CA 1
ATOM 5922 C C . ASP D 1 128 ? 37.973 13.562 41.589 1.00 73.24 104 ASP D C 1
ATOM 5923 O O . ASP D 1 128 ? 37.061 14.294 41.208 1.00 68.90 104 ASP D O 1
ATOM 5928 N N . TYR D 1 129 ? 38.938 13.129 40.789 1.00 75.13 105 TYR D N 1
ATOM 5929 C CA . TYR D 1 129 ? 39.077 13.635 39.436 1.00 72.20 105 TYR D CA 1
ATOM 5930 C C . TYR D 1 129 ? 39.354 12.519 38.442 1.00 62.77 105 TYR D C 1
ATOM 5931 O O . TYR D 1 129 ? 40.082 11.576 38.736 1.00 61.80 105 TYR D O 1
ATOM 5940 N N . ILE D 1 130 ? 38.766 12.624 37.257 1.00 63.11 106 ILE D N 1
ATOM 5941 C CA . ILE D 1 130 ? 39.161 11.755 36.159 1.00 69.11 106 ILE D CA 1
ATOM 5942 C C . ILE D 1 130 ? 39.734 12.606 35.018 1.00 71.09 106 ILE D C 1
ATOM 5943 O O . ILE D 1 130 ? 39.045 13.462 34.460 1.00 60.95 106 ILE D O 1
ATOM 5948 N N . VAL D 1 131 ? 41.012 12.389 34.708 1.00 57.54 107 VAL D N 1
ATOM 5949 C CA . VAL D 1 131 ? 41.743 13.250 33.779 1.00 67.97 107 VAL D CA 1
ATOM 5950 C C . VAL D 1 131 ? 42.051 12.544 32.463 1.00 54.62 107 VAL D C 1
ATOM 5951 O O . VAL D 1 131 ? 42.803 11.587 32.437 1.00 53.43 107 VAL D O 1
ATOM 5955 N N . GLU D 1 132 ? 41.467 13.003 31.364 1.00 55.27 108 GLU D N 1
ATOM 5956 C CA . GLU D 1 132 ? 41.806 12.416 30.066 1.00 55.62 108 GLU D CA 1
ATOM 5957 C C . GLU D 1 132 ? 42.706 13.321 29.240 1.00 56.67 108 GLU D C 1
ATOM 5958 O O . GLU D 1 132 ? 42.322 14.436 28.867 1.00 58.76 108 GLU D O 1
ATOM 5964 N N . VAL D 1 133 ? 43.895 12.819 28.937 1.00 56.23 109 VAL D N 1
ATOM 5965 C CA . VAL D 1 133 ? 44.832 13.526 28.081 1.00 50.98 109 VAL D CA 1
ATOM 5966 C C . VAL D 1 133 ? 44.515 13.204 26.630 1.00 52.48 109 VAL D C 1
ATOM 5967 O O . VAL D 1 133 ? 44.809 12.094 26.171 1.00 60.10 109 VAL D O 1
ATOM 5971 N N . ASP D 1 134 ? 43.935 14.173 25.916 1.00 50.61 110 ASP D N 1
ATOM 5972 C CA . ASP D 1 134 ? 43.459 13.982 24.539 1.00 56.96 110 ASP D CA 1
ATOM 5973 C C . ASP D 1 134 ? 44.446 14.438 23.445 1.00 59.00 110 ASP D C 1
ATOM 5974 O O . ASP D 1 134 ? 44.823 15.612 23.385 1.00 55.05 110 ASP D O 1
ATOM 5979 N N . VAL D 1 135 ? 44.861 13.501 22.589 1.00 62.11 111 VAL D N 1
ATOM 5980 C CA . VAL D 1 135 ? 45.683 13.806 21.412 1.00 57.70 111 VAL D CA 1
ATOM 5981 C C . VAL D 1 135 ? 45.040 13.175 20.169 1.00 60.99 111 VAL D C 1
ATOM 5982 O O . VAL D 1 135 ? 44.652 12.006 20.198 1.00 63.41 111 VAL D O 1
ATOM 5986 N N . ALA D 1 136 ? 44.937 13.946 19.086 1.00 61.30 112 ALA D N 1
ATOM 5987 C CA . ALA D 1 136 ? 44.268 13.503 17.855 1.00 58.05 112 ALA D CA 1
ATOM 5988 C C . ALA D 1 136 ? 44.879 12.239 17.252 1.00 55.77 112 ALA D C 1
ATOM 5989 O O . ALA D 1 136 ? 46.108 12.062 17.279 1.00 52.92 112 ALA D O 1
ATOM 5991 N N . ASP D 1 137 ? 44.016 11.376 16.714 1.00 60.92 113 ASP D N 1
ATOM 5992 C CA . ASP D 1 137 ? 44.419 10.067 16.194 1.00 63.96 113 ASP D CA 1
ATOM 5993 C C . ASP D 1 137 ? 45.558 10.115 15.169 1.00 64.39 113 ASP D C 1
ATOM 5994 O O . ASP D 1 137 ? 46.492 9.312 15.244 1.00 56.98 113 ASP D O 1
ATOM 5999 N N . ASN D 1 138 ? 45.479 11.052 14.222 1.00 67.83 114 ASN D N 1
ATOM 6000 C CA . ASN D 1 138 ? 46.464 11.142 13.138 1.00 67.58 114 ASN D CA 1
ATOM 6001 C C . ASN D 1 138 ? 47.908 11.309 13.627 1.00 59.10 114 ASN D C 1
ATOM 6002 O O . ASN D 1 138 ? 48.838 10.780 13.019 1.00 64.43 114 ASN D O 1
ATOM 6007 N N . LEU D 1 139 ? 48.084 12.021 14.739 1.00 58.42 115 LEU D N 1
ATOM 6008 C CA . LEU D 1 139 ? 49.404 12.229 15.326 1.00 56.61 115 LEU D CA 1
ATOM 6009 C C . LEU D 1 139 ? 49.824 10.968 16.068 1.00 54.10 115 LEU D C 1
ATOM 6010 O O . LEU D 1 139 ? 50.986 10.560 16.012 1.00 52.67 115 LEU D O 1
ATOM 6015 N N . LEU D 1 140 ? 48.873 10.358 16.770 1.00 53.79 116 LEU D N 1
ATOM 6016 C CA . LEU D 1 140 ? 49.142 9.137 17.520 1.00 51.72 116 LEU D CA 1
ATOM 6017 C C . LEU D 1 140 ? 49.594 8.051 16.561 1.00 51.22 116 LEU D C 1
ATOM 6018 O O . LEU D 1 140 ? 50.541 7.316 16.830 1.00 49.52 116 LEU D O 1
ATOM 6023 N N . ILE D 1 141 ? 48.909 7.963 15.431 1.00 52.94 117 ILE D N 1
ATOM 6024 C CA . ILE D 1 141 ? 49.237 6.975 14.423 1.00 53.81 117 ILE D CA 1
ATOM 6025 C C . ILE D 1 141 ? 50.641 7.237 13.896 1.00 55.81 117 ILE D C 1
ATOM 6026 O O . ILE D 1 141 ? 51.421 6.307 13.725 1.00 53.39 117 ILE D O 1
ATOM 6031 N N . GLU D 1 142 ? 50.970 8.507 13.668 1.00 57.79 118 GLU D N 1
ATOM 6032 C CA . GLU D 1 142 ? 52.284 8.859 13.144 1.00 54.34 118 GLU D CA 1
ATOM 6033 C C . GLU D 1 142 ? 53.412 8.536 14.141 1.00 55.91 118 GLU D C 1
ATOM 6034 O O . GLU D 1 142 ? 54.490 8.103 13.737 1.00 60.76 118 GLU D O 1
ATOM 6040 N N . ARG D 1 143 ? 53.168 8.746 15.433 1.00 57.49 119 ARG D N 1
ATOM 6041 C CA . ARG D 1 143 ? 54.168 8.431 16.450 1.00 50.80 119 ARG D CA 1
ATOM 6042 C C . ARG D 1 143 ? 54.503 6.946 16.486 1.00 51.49 119 ARG D C 1
ATOM 6043 O O . ARG D 1 143 ? 55.675 6.571 16.485 1.00 45.76 119 ARG D O 1
ATOM 6051 N N . ILE D 1 144 ? 53.481 6.100 16.527 1.00 46.69 120 ILE D N 1
ATOM 6052 C CA . ILE D 1 144 ? 53.726 4.661 16.599 1.00 49.64 120 ILE D CA 1
ATOM 6053 C C . ILE D 1 144 ? 54.287 4.103 15.295 1.00 57.07 120 ILE D C 1
ATOM 6054 O O . ILE D 1 144 ? 55.307 3.417 15.275 1.00 45.52 120 ILE D O 1
ATOM 6059 N N . THR D 1 145 ? 53.583 4.389 14.208 1.00 48.10 121 THR D N 1
ATOM 6060 C CA . THR D 1 145 ? 53.839 3.769 12.919 1.00 51.84 121 THR D CA 1
ATOM 6061 C C . THR D 1 145 ? 55.267 3.948 12.379 1.00 54.88 121 THR D C 1
ATOM 6062 O O . THR D 1 145 ? 55.836 3.017 11.796 1.00 49.33 121 THR D O 1
ATOM 6066 N N . GLY D 1 146 ? 55.847 5.129 12.583 1.00 49.26 122 GLY D N 1
ATOM 6067 C CA . GLY D 1 146 ? 57.193 5.384 12.111 1.00 49.49 122 GLY D CA 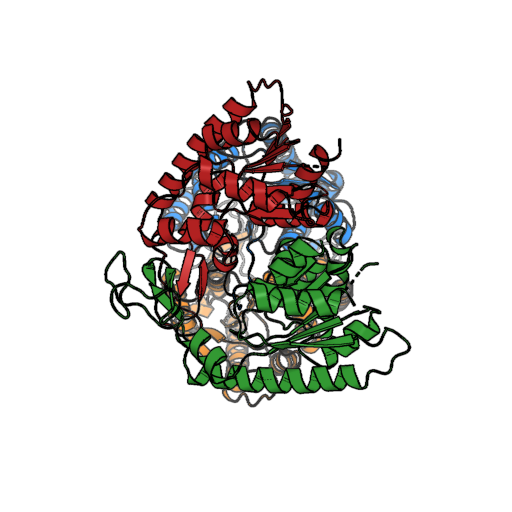1
ATOM 6068 C C . GLY D 1 146 ? 58.285 4.735 12.949 1.00 50.18 122 GLY D C 1
ATOM 6069 O O . GLY D 1 146 ? 59.473 4.871 12.623 1.00 49.84 122 GLY D O 1
ATOM 6070 N N . ARG D 1 147 ? 57.897 4.031 14.019 1.00 47.80 123 ARG D N 1
ATOM 6071 C CA . ARG D 1 147 ? 58.873 3.403 14.926 1.00 49.28 123 ARG D CA 1
ATOM 6072 C C . ARG D 1 147 ? 59.634 2.244 14.289 1.00 50.23 123 ARG D C 1
ATOM 6073 O O . ARG D 1 147 ? 59.029 1.331 13.700 1.00 48.03 123 ARG D O 1
ATOM 6081 N N . ARG D 1 148 ? 60.957 2.283 14.414 1.00 44.59 124 ARG D N 1
ATOM 6082 C CA . ARG D 1 148 ? 61.825 1.195 13.961 1.00 48.84 124 ARG D CA 1
ATOM 6083 C C . ARG D 1 148 ? 62.826 0.843 15.081 1.00 43.57 124 ARG D C 1
ATOM 6084 O O . ARG D 1 148 ? 63.219 1.712 15.861 1.00 42.93 124 ARG D O 1
ATOM 6092 N N . ILE D 1 149 ? 63.238 -0.417 15.171 1.00 44.15 125 ILE D N 1
ATOM 6093 C CA . ILE D 1 149 ? 64.143 -0.833 16.252 1.00 45.03 125 ILE D CA 1
ATOM 6094 C C . ILE D 1 149 ? 65.186 -1.829 15.745 1.00 45.44 125 ILE D C 1
ATOM 6095 O O . ILE D 1 149 ? 64.918 -2.598 14.816 1.00 48.07 125 ILE D O 1
ATOM 6100 N N . HIS D 1 150 ? 66.380 -1.784 16.331 1.00 45.36 126 HIS D N 1
ATOM 6101 C CA . HIS D 1 150 ? 67.400 -2.804 16.107 1.00 43.81 126 HIS D CA 1
ATOM 6102 C C . HIS D 1 150 ? 67.340 -3.720 17.310 1.00 43.66 126 HIS D C 1
ATOM 6103 O O . HIS D 1 150 ? 67.885 -3.379 18.369 1.00 44.33 126 HIS D O 1
ATOM 6110 N N . PRO D 1 151 ? 66.648 -4.861 17.175 1.00 44.04 127 PRO D N 1
ATOM 6111 C CA . PRO D 1 151 ? 66.394 -5.760 18.311 1.00 42.36 127 PRO D CA 1
ATOM 6112 C C . PRO D 1 151 ? 67.611 -6.114 19.166 1.00 46.63 127 PRO D C 1
ATOM 6113 O O . PRO D 1 151 ? 67.495 -6.144 20.390 1.00 41.10 127 PRO D O 1
ATOM 6117 N N . ALA D 1 152 ? 68.748 -6.384 18.534 1.00 43.30 128 ALA D N 1
ATOM 6118 C CA . ALA D 1 152 ? 69.932 -6.838 19.251 1.00 47.96 128 ALA D CA 1
ATOM 6119 C C . ALA D 1 152 ? 70.407 -5.826 20.297 1.00 47.51 128 ALA D C 1
ATOM 6120 O O . ALA D 1 152 ? 70.883 -6.210 21.365 1.00 46.14 128 ALA D O 1
ATOM 6122 N N . SER D 1 153 ? 70.269 -4.538 19.996 1.00 45.23 129 SER D N 1
ATOM 6123 C CA . SER D 1 153 ? 70.767 -3.497 20.897 1.00 51.31 129 SER D CA 1
ATOM 6124 C C . SER D 1 153 ? 69.641 -2.727 21.575 1.00 49.64 129 SER D C 1
ATOM 6125 O O . SER D 1 153 ? 69.833 -2.160 22.646 1.00 47.65 129 SER D O 1
ATOM 6128 N N . GLY D 1 154 ? 68.474 -2.686 20.943 1.00 40.22 130 GLY D N 1
ATOM 6129 C CA . GLY D 1 154 ? 67.389 -1.861 21.442 1.00 43.71 130 GLY D CA 1
ATOM 6130 C C . GLY D 1 154 ? 67.387 -0.425 20.913 1.00 46.22 130 GLY D C 1
ATOM 6131 O O . GLY D 1 154 ? 66.488 0.350 21.249 1.00 47.70 130 GLY D O 1
ATOM 6132 N N . ARG D 1 155 ? 68.375 -0.042 20.104 1.00 40.55 131 ARG D N 1
ATOM 6133 C CA . ARG D 1 155 ? 68.353 1.311 19.522 1.00 44.72 131 ARG D CA 1
ATOM 6134 C C . ARG D 1 155 ? 67.052 1.547 18.746 1.00 41.17 131 ARG D C 1
ATOM 6135 O O . ARG D 1 155 ? 66.631 0.699 17.950 1.00 41.59 131 ARG D O 1
ATOM 6143 N N . THR D 1 156 ? 66.387 2.669 19.008 1.00 40.93 132 THR D N 1
ATOM 6144 C CA . THR D 1 156 ? 65.076 2.928 18.388 1.00 41.14 132 THR D CA 1
ATOM 6145 C C . THR D 1 156 ? 65.121 4.133 17.458 1.00 42.38 132 THR D C 1
ATOM 6146 O O . THR D 1 156 ? 65.760 5.148 17.776 1.00 42.66 132 THR D O 1
ATOM 6150 N N . TYR D 1 157 ? 64.440 4.034 16.317 1.00 43.33 133 TYR D N 1
ATOM 6151 C CA . TYR D 1 157 ? 64.429 5.127 15.344 1.00 44.83 133 TYR D CA 1
ATOM 6152 C C . TYR D 1 157 ? 62.999 5.517 14.991 1.00 46.55 133 TYR D C 1
ATOM 6153 O O . TYR D 1 157 ? 62.054 4.803 15.333 1.00 44.98 133 TYR D O 1
ATOM 6162 N N . HIS D 1 158 ? 62.834 6.639 14.298 1.00 46.63 134 HIS D N 1
ATOM 6163 C CA . HIS D 1 158 ? 61.506 7.044 13.823 1.00 47.43 134 HIS D CA 1
ATOM 6164 C C . HIS D 1 158 ? 61.587 7.707 12.441 1.00 58.40 134 HIS D C 1
ATOM 6165 O O . HIS D 1 158 ? 62.362 8.656 12.239 1.00 50.59 134 HIS D O 1
ATOM 6172 N N . THR D 1 159 ? 60.783 7.210 11.499 1.00 50.67 135 THR D N 1
ATOM 6173 C CA . THR D 1 159 ? 60.859 7.661 10.108 1.00 55.34 135 THR D CA 1
ATOM 6174 C C . THR D 1 159 ? 60.575 9.151 9.903 1.00 56.62 135 THR D C 1
ATOM 6175 O O . THR D 1 159 ? 61.089 9.750 8.961 1.00 59.91 135 THR D O 1
ATOM 6179 N N . LYS D 1 160 ? 59.759 9.763 10.756 1.00 58.14 136 LYS D N 1
ATOM 6180 C CA . LYS D 1 160 ? 59.622 11.221 10.686 1.00 63.67 136 LYS D CA 1
ATOM 6181 C C . LYS D 1 160 ? 60.524 11.951 11.687 1.00 70.00 136 LYS D C 1
ATOM 6182 O O . LYS D 1 160 ? 61.221 12.911 11.320 1.00 73.77 136 LYS D O 1
ATOM 6188 N N . PHE D 1 161 ? 60.535 11.499 12.940 1.00 52.19 137 PHE D N 1
ATOM 6189 C CA . PHE D 1 161 ? 61.195 12.283 13.994 1.00 51.53 137 PHE D CA 1
ATOM 6190 C C . PHE D 1 161 ? 62.697 12.079 14.151 1.00 51.06 137 PHE D C 1
ATOM 6191 O O . PHE D 1 161 ? 63.406 13.007 14.538 1.00 51.54 137 PHE D O 1
ATOM 6199 N N . ASN D 1 162 ? 63.185 10.879 13.849 1.00 50.32 138 ASN D N 1
ATOM 6200 C CA . ASN D 1 162 ? 64.582 10.536 14.134 1.00 53.25 138 ASN D CA 1
ATOM 6201 C C . ASN D 1 162 ? 65.021 9.361 13.264 1.00 54.38 138 ASN D C 1
ATOM 6202 O O . ASN D 1 162 ? 65.200 8.252 13.766 1.00 53.36 138 ASN D O 1
ATOM 6207 N N . PRO D 1 163 ? 65.186 9.601 11.948 1.00 59.58 139 PRO D N 1
ATOM 6208 C CA . PRO D 1 163 ? 65.453 8.536 10.970 1.00 64.57 139 PRO D CA 1
ATOM 6209 C C . PRO D 1 163 ? 66.870 8.006 11.060 1.00 52.74 139 PRO D C 1
ATOM 6210 O O . PRO D 1 163 ? 67.763 8.775 11.381 1.00 53.14 139 PRO D O 1
ATOM 6214 N N . PRO D 1 164 ? 67.073 6.713 10.759 1.00 52.48 140 PRO D N 1
ATOM 6215 C CA . PRO D 1 164 ? 68.437 6.223 10.531 1.00 53.20 140 PRO D CA 1
ATOM 6216 C C . PRO D 1 164 ? 69.060 6.984 9.358 1.00 66.01 140 PRO D C 1
ATOM 6217 O O . PRO D 1 164 ? 68.333 7.590 8.572 1.00 57.12 140 PRO D O 1
ATOM 6221 N N . LYS D 1 165 ? 70.380 6.942 9.230 1.00 65.89 141 LYS D N 1
ATOM 6222 C CA . LYS D 1 165 ? 71.042 7.579 8.094 1.00 71.18 141 LYS D CA 1
ATOM 6223 C C . LYS D 1 165 ? 70.663 6.862 6.795 1.00 69.73 141 LYS D C 1
ATOM 6224 O O . LYS D 1 165 ? 70.350 7.510 5.795 1.00 72.25 141 LYS D O 1
ATOM 6230 N N . VAL D 1 166 ? 70.685 5.527 6.828 1.00 60.59 142 VAL D N 1
ATOM 6231 C CA . VAL D 1 166 ? 70.145 4.701 5.747 1.00 61.92 142 VAL D CA 1
ATOM 6232 C C . VAL D 1 166 ? 68.827 4.060 6.203 1.00 59.95 142 VAL D C 1
ATOM 6233 O O . VAL D 1 166 ? 68.758 3.492 7.295 1.00 57.68 142 VAL D O 1
ATOM 6237 N N . ALA D 1 167 ? 67.787 4.166 5.375 1.00 61.02 143 ALA D N 1
ATOM 6238 C CA . ALA D 1 167 ? 66.472 3.612 5.692 1.00 59.58 143 ALA D CA 1
ATOM 6239 C C . ALA D 1 167 ? 66.571 2.132 6.054 1.00 60.15 143 ALA D C 1
ATOM 6240 O O . ALA D 1 167 ? 67.279 1.387 5.389 1.00 59.94 143 ALA D O 1
ATOM 6242 N N . ASP D 1 168 ? 65.873 1.723 7.112 1.00 59.38 144 ASP D N 1
ATOM 6243 C CA . ASP D 1 168 ? 65.874 0.329 7.579 1.00 61.71 144 ASP D CA 1
ATOM 6244 C C . ASP D 1 168 ? 67.256 -0.228 7.986 1.00 54.94 144 ASP D C 1
ATOM 6245 O O . ASP D 1 168 ? 67.431 -1.441 8.103 1.00 54.81 144 ASP D O 1
ATOM 6250 N N . LYS D 1 169 ? 68.219 0.660 8.230 1.00 55.10 145 LYS D N 1
ATOM 6251 C CA . LYS D 1 169 ? 69.572 0.249 8.629 1.00 64.27 145 LYS D CA 1
ATOM 6252 C C . LYS D 1 169 ? 69.986 0.889 9.968 1.00 53.35 145 LYS D C 1
ATOM 6253 O O . LYS D 1 169 ? 69.807 2.093 10.153 1.00 53.12 145 LYS D O 1
ATOM 6259 N N . ASP D 1 170 ? 70.538 0.090 10.882 1.00 52.26 146 ASP D N 1
ATOM 6260 C CA . ASP D 1 170 ? 71.028 0.587 12.179 1.00 50.75 146 ASP D CA 1
ATOM 6261 C C . ASP D 1 170 ? 72.267 1.453 11.952 1.00 53.36 146 ASP D C 1
ATOM 6262 O O . ASP D 1 170 ? 73.164 1.061 11.198 1.00 54.76 146 ASP D O 1
ATOM 6267 N N . ASP D 1 171 ? 72.308 2.639 12.561 1.00 53.11 147 ASP D N 1
ATOM 6268 C CA . ASP D 1 171 ? 73.442 3.541 12.363 1.00 56.38 147 ASP D CA 1
ATOM 6269 C C . ASP D 1 171 ? 74.743 2.946 12.889 1.00 58.98 147 ASP D C 1
ATOM 6270 O O . ASP D 1 171 ? 75.801 3.158 12.301 1.00 61.70 147 ASP D O 1
ATOM 6275 N N . VAL D 1 172 ? 74.674 2.213 14.001 1.00 54.34 148 VAL D N 1
ATOM 6276 C CA . VAL D 1 172 ? 75.898 1.722 14.643 1.00 58.99 148 VAL D CA 1
ATOM 6277 C C . VAL D 1 172 ? 76.505 0.507 13.948 1.00 58.09 148 VAL D C 1
ATOM 6278 O O . VAL D 1 172 ? 77.719 0.464 13.710 1.00 59.54 148 VAL D O 1
ATOM 6282 N N . THR D 1 173 ? 75.659 -0.461 13.606 1.00 55.74 149 THR D N 1
ATOM 6283 C CA . THR D 1 173 ? 76.115 -1.739 13.058 1.00 57.35 149 THR D CA 1
ATOM 6284 C C . THR D 1 173 ? 75.830 -1.916 11.563 1.00 59.90 149 THR D C 1
ATOM 6285 O O . THR D 1 173 ? 76.407 -2.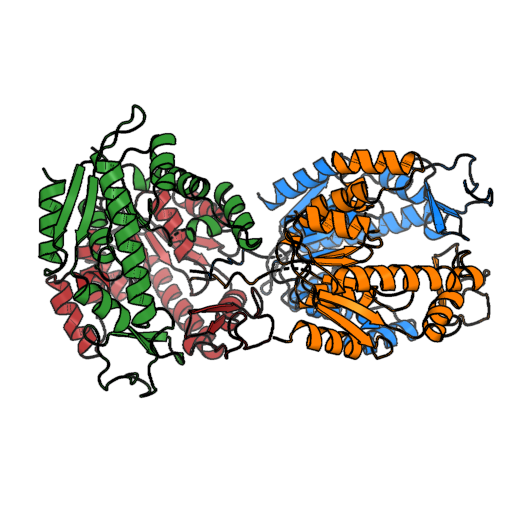794 10.906 1.00 58.14 149 THR D O 1
ATOM 6289 N N . GLY D 1 174 ? 74.912 -1.117 11.029 1.00 60.70 150 GLY D N 1
ATOM 6290 C CA . GLY D 1 174 ? 74.477 -1.306 9.655 1.00 63.86 150 GLY D CA 1
ATOM 6291 C C . GLY D 1 174 ? 73.504 -2.469 9.478 1.00 57.18 150 GLY D C 1
ATOM 6292 O O . GLY D 1 174 ? 72.946 -2.651 8.391 1.00 58.50 150 GLY D O 1
ATOM 6293 N N . GLU D 1 175 ? 73.312 -3.251 10.547 1.00 60.63 151 GLU D N 1
ATOM 6294 C CA . GLU D 1 175 ? 72.385 -4.394 10.566 1.00 63.64 151 GLU D CA 1
ATOM 6295 C C . GLU D 1 175 ? 70.937 -3.931 10.323 1.00 59.89 151 GLU D C 1
ATOM 6296 O O . GLU D 1 175 ? 70.642 -2.736 10.425 1.00 67.20 151 GLU D O 1
ATOM 6302 N N . PRO D 1 176 ? 70.023 -4.870 10.011 1.00 53.89 152 PRO D N 1
ATOM 6303 C CA . PRO D 1 176 ? 68.646 -4.450 9.713 1.00 53.29 152 PRO D CA 1
ATOM 6304 C C . PRO D 1 176 ? 67.889 -3.844 10.884 1.00 59.94 152 PRO D C 1
ATOM 6305 O O . PRO D 1 176 ? 68.085 -4.243 12.039 1.00 59.70 152 PRO D O 1
ATOM 6309 N N . LEU D 1 177 ? 67.030 -2.876 10.583 1.00 50.72 153 LEU D N 1
ATOM 6310 C CA . LEU D 1 177 ? 66.032 -2.444 11.550 1.00 52.45 153 LEU D CA 1
ATOM 6311 C C . LEU D 1 177 ? 64.722 -3.138 11.192 1.00 55.10 153 LEU D C 1
ATOM 6312 O O . LEU D 1 177 ? 64.511 -3.524 10.033 1.00 50.65 153 LEU D O 1
ATOM 6317 N N . ILE D 1 178 ? 63.853 -3.313 12.183 1.00 53.95 154 ILE D N 1
ATOM 6318 C CA . ILE D 1 178 ? 62.498 -3.817 11.940 1.00 53.26 154 ILE D CA 1
ATOM 6319 C C . ILE D 1 178 ? 61.457 -2.880 12.531 1.00 51.24 154 ILE D C 1
ATOM 6320 O O . ILE D 1 178 ? 61.787 -1.997 13.337 1.00 45.38 154 ILE D O 1
ATOM 6325 N N . THR D 1 179 ? 60.208 -3.079 12.110 1.00 47.02 155 THR D N 1
ATOM 6326 C CA . THR D 1 179 ? 59.029 -2.471 12.724 1.00 57.70 155 THR D CA 1
ATOM 6327 C C . THR D 1 179 ? 58.462 -3.534 13.663 1.00 55.57 155 THR D C 1
ATOM 6328 O O . THR D 1 179 ? 58.286 -4.675 13.248 1.00 46.01 155 THR D O 1
ATOM 6332 N N . ARG D 1 180 ? 58.182 -3.196 14.917 1.00 46.26 156 ARG D N 1
ATOM 6333 C CA . ARG D 1 180 ? 57.629 -4.203 15.819 1.00 43.19 156 ARG D CA 1
ATOM 6334 C C . ARG D 1 180 ? 56.254 -4.613 15.333 1.00 44.17 156 ARG D C 1
ATOM 6335 O O . ARG D 1 180 ? 55.570 -3.837 14.660 1.00 46.86 156 ARG D O 1
ATOM 6343 N N . THR D 1 181 ? 55.866 -5.843 15.652 1.00 44.27 157 THR D N 1
ATOM 6344 C CA . THR D 1 181 ? 54.596 -6.412 15.188 1.00 50.87 157 THR D CA 1
ATOM 6345 C C . THR D 1 181 ? 53.396 -5.505 15.496 1.00 45.48 157 THR D C 1
ATOM 6346 O O . THR D 1 181 ? 52.551 -5.289 14.642 1.00 46.82 157 THR D O 1
ATOM 6350 N N . ASP D 1 182 ? 53.360 -4.951 16.707 1.00 44.23 158 ASP D N 1
ATOM 6351 C CA . ASP D 1 182 ? 52.253 -4.110 17.154 1.00 52.69 158 ASP D CA 1
ATOM 6352 C C . ASP D 1 182 ? 52.219 -2.723 16.513 1.00 50.80 158 ASP D C 1
ATOM 6353 O O . ASP D 1 182 ? 51.205 -2.042 16.580 1.00 56.25 158 ASP D O 1
ATOM 6358 N N . ASP D 1 183 ? 53.326 -2.290 15.919 1.00 49.57 159 ASP D N 1
ATOM 6359 C CA . ASP D 1 183 ? 53.452 -0.890 15.498 1.00 45.17 159 ASP D CA 1
ATOM 6360 C C . ASP D 1 183 ? 52.961 -0.579 14.079 1.00 48.80 159 ASP D C 1
ATOM 6361 O O . ASP D 1 183 ? 53.098 0.547 13.604 1.00 53.73 159 ASP D O 1
ATOM 6366 N N . ASN D 1 184 ? 52.378 -1.561 13.408 1.00 55.26 160 ASN D N 1
ATOM 6367 C CA . ASN D 1 184 ? 51.915 -1.356 12.034 1.00 65.49 160 ASN D CA 1
ATOM 6368 C C . ASN D 1 184 ? 50.591 -0.602 11.991 1.00 56.85 160 ASN D C 1
ATOM 6369 O O . ASN D 1 184 ? 49.846 -0.622 12.971 1.00 52.20 160 ASN D O 1
ATOM 6374 N N . GLU D 1 185 ? 50.317 0.080 10.877 1.00 48.78 161 GLU D N 1
ATOM 6375 C CA . GLU D 1 185 ? 49.211 1.039 10.815 1.00 52.46 161 GLU D CA 1
ATOM 6376 C C . GLU D 1 185 ? 47.820 0.439 11.100 1.00 59.96 161 GLU D C 1
ATOM 6377 O O . GLU D 1 185 ? 47.052 0.998 11.892 1.00 63.00 161 GLU D O 1
ATOM 6379 N N . ASP D 1 186 ? 47.488 -0.681 10.460 1.00 58.29 162 ASP D N 1
ATOM 6380 C CA . ASP D 1 186 ? 46.164 -1.270 10.664 1.00 62.11 162 ASP D CA 1
ATOM 6381 C C . ASP D 1 186 ? 45.973 -1.700 12.137 1.00 57.63 162 ASP D C 1
ATOM 6382 O O . ASP D 1 186 ? 44.898 -1.529 12.709 1.00 64.39 162 ASP D O 1
ATOM 6387 N N . THR D 1 187 ? 47.026 -2.230 12.751 1.00 54.10 163 THR D N 1
ATOM 6388 C CA . THR D 1 187 ? 46.976 -2.607 14.167 1.00 56.47 163 THR D CA 1
ATOM 6389 C C . THR D 1 187 ? 46.831 -1.384 15.099 1.00 52.55 163 THR D C 1
ATOM 6390 O O . THR D 1 187 ? 46.053 -1.405 16.058 1.00 56.11 163 THR D O 1
ATOM 6394 N N . VAL D 1 188 ? 47.573 -0.320 14.806 1.00 53.84 164 VAL D N 1
ATOM 6395 C CA . VAL D 1 188 ? 47.451 0.922 15.564 1.00 49.24 164 VAL D CA 1
ATOM 6396 C C . VAL D 1 188 ? 46.044 1.514 15.451 1.00 50.59 164 VAL D C 1
ATOM 6397 O O . VAL D 1 188 ? 45.468 1.940 16.451 1.00 55.39 164 VAL D O 1
ATOM 6401 N N . LYS D 1 189 ? 45.479 1.519 14.244 1.00 51.32 165 LYS D N 1
ATOM 6402 C CA . LYS D 1 189 ? 44.140 2.074 14.053 1.00 58.59 165 LYS D CA 1
ATOM 6403 C C . LYS D 1 189 ? 43.075 1.247 14.789 1.00 60.98 165 LYS D C 1
ATOM 6404 O O . LYS D 1 189 ? 42.107 1.794 15.317 1.00 63.93 165 LYS D O 1
ATOM 6406 N N . GLN D 1 190 ? 43.260 -0.069 14.830 1.00 60.57 166 GLN D N 1
ATOM 6407 C CA . GLN D 1 190 ? 42.339 -0.926 15.572 1.00 60.14 166 GLN D CA 1
ATOM 6408 C C . GLN D 1 190 ? 42.447 -0.645 17.073 1.00 58.31 166 GLN D C 1
ATOM 6409 O O . GLN D 1 190 ? 41.440 -0.485 17.756 1.00 62.92 166 GLN D O 1
ATOM 6411 N N . ARG D 1 191 ? 43.677 -0.564 17.574 1.00 59.27 167 ARG D N 1
ATOM 6412 C CA . ARG D 1 191 ? 43.914 -0.280 18.992 1.00 59.83 167 ARG D CA 1
ATOM 6413 C C . ARG D 1 191 ? 43.364 1.091 19.405 1.00 60.00 167 ARG D C 1
ATOM 6414 O O . ARG D 1 191 ? 42.847 1.252 20.511 1.00 60.62 167 ARG D O 1
ATOM 6422 N N . LEU D 1 192 ? 43.465 2.074 18.515 1.00 57.90 168 LEU D N 1
ATOM 6423 C CA . LEU D 1 192 ? 42.872 3.381 18.780 1.00 61.69 168 LEU D CA 1
ATOM 6424 C C . LEU D 1 192 ? 41.361 3.289 18.876 1.00 59.49 168 LEU D C 1
ATOM 6425 O O . LEU D 1 192 ? 40.762 3.890 19.764 1.00 61.58 168 LEU D O 1
ATOM 6430 N N . SER D 1 193 ? 40.759 2.534 17.960 1.00 59.69 169 SER D N 1
ATOM 6431 C CA . SER D 1 193 ? 39.312 2.317 17.948 1.00 70.00 169 SER D CA 1
ATOM 6432 C C . SER D 1 193 ? 38.799 1.732 19.262 1.00 72.40 169 SER D C 1
ATOM 6433 O O . SER D 1 193 ? 37.898 2.296 19.886 1.00 72.08 169 SER D O 1
ATOM 6436 N N . VAL D 1 194 ? 39.373 0.602 19.677 1.00 74.15 170 VAL D N 1
ATOM 6437 C CA . VAL D 1 194 ? 38.947 -0.048 20.913 1.00 73.66 170 VAL D CA 1
ATOM 6438 C C . VAL D 1 194 ? 39.134 0.870 22.125 1.00 71.29 170 VAL D C 1
ATOM 6439 O O . VAL D 1 194 ? 38.283 0.890 23.016 1.00 71.65 170 VAL D O 1
ATOM 6443 N N . TYR D 1 195 ? 40.222 1.647 22.143 1.00 64.88 171 TYR D N 1
ATOM 6444 C CA . TYR D 1 195 ? 40.455 2.601 23.221 1.00 59.43 171 TYR D CA 1
ATOM 6445 C C . TYR D 1 195 ? 39.350 3.641 23.333 1.00 60.94 171 TYR D C 1
ATOM 6446 O O . TYR D 1 195 ? 38.824 3.873 24.417 1.00 65.37 171 TYR D O 1
ATOM 6455 N N . HIS D 1 196 ? 39.028 4.295 22.222 1.00 59.74 172 HIS D N 1
ATOM 6456 C CA . HIS D 1 196 ? 38.024 5.351 22.241 1.00 61.22 172 HIS D CA 1
ATOM 6457 C C . HIS D 1 196 ? 36.652 4.805 22.632 1.00 63.24 172 HIS D C 1
ATOM 6458 O O . HIS D 1 196 ? 35.888 5.478 23.320 1.00 64.13 172 HIS D O 1
ATOM 6465 N N . ALA D 1 197 ? 36.357 3.578 22.211 1.00 73.67 173 ALA D N 1
ATOM 6466 C CA . ALA D 1 197 ? 35.109 2.917 22.589 1.00 75.54 173 ALA D CA 1
ATOM 6467 C C . ALA D 1 197 ? 35.065 2.582 24.090 1.00 77.41 173 ALA D C 1
ATOM 6468 O O . ALA D 1 197 ? 34.101 2.931 24.775 1.00 70.07 173 ALA D O 1
ATOM 6470 N N . GLN D 1 198 ? 36.099 1.906 24.591 1.00 77.80 174 GLN D N 1
ATOM 6471 C CA . GLN D 1 198 ? 36.239 1.656 26.025 1.00 74.48 174 GLN D CA 1
ATOM 6472 C C . GLN D 1 198 ? 36.061 2.963 26.793 1.00 74.31 174 GLN D C 1
ATOM 6473 O O . GLN D 1 198 ? 35.260 3.059 27.723 1.00 69.27 174 GLN D O 1
ATOM 6479 N N . THR D 1 199 ? 36.828 3.968 26.383 1.00 71.00 175 THR D N 1
ATOM 6480 C CA . THR D 1 199 ? 36.929 5.229 27.103 1.00 65.37 175 THR D CA 1
ATOM 6481 C C . THR D 1 199 ? 35.611 5.985 27.173 1.00 65.83 175 THR D C 1
ATOM 6482 O O . THR D 1 199 ? 35.248 6.500 28.228 1.00 67.28 175 THR D O 1
ATOM 6486 N N . ALA D 1 200 ? 34.891 6.037 26.054 1.00 66.45 176 ALA D N 1
ATOM 6487 C CA . ALA D 1 200 ? 33.612 6.741 25.995 1.00 72.15 176 ALA D CA 1
ATOM 6488 C C . ALA D 1 200 ? 32.526 6.099 26.868 1.00 78.93 176 ALA D C 1
ATOM 6489 O O . ALA D 1 200 ? 31.669 6.805 27.405 1.00 78.18 176 ALA D O 1
ATOM 6491 N N . LYS D 1 201 ? 32.550 4.772 26.996 1.00 72.02 177 LYS D N 1
ATOM 6492 C CA . LYS D 1 201 ? 31.638 4.093 27.914 1.00 79.71 177 LYS D CA 1
ATOM 6493 C C . LYS D 1 201 ? 31.944 4.545 29.334 1.00 79.83 177 LYS D C 1
ATOM 6494 O O . LYS D 1 201 ? 31.056 4.970 30.074 1.00 76.12 177 LYS D O 1
ATOM 6500 N N . LEU D 1 202 ? 33.220 4.436 29.697 1.00 72.56 178 LEU D N 1
ATOM 6501 C CA . LEU D 1 202 ? 33.688 4.748 31.038 1.00 72.29 178 LEU D CA 1
ATOM 6502 C C . LEU D 1 202 ? 33.319 6.173 31.445 1.00 72.00 178 LEU D C 1
ATOM 6503 O O . LEU D 1 202 ? 32.884 6.413 32.569 1.00 73.46 178 LEU D O 1
ATOM 6508 N N . ILE D 1 203 ? 33.470 7.112 30.517 1.00 70.40 179 ILE D N 1
ATOM 6509 C CA . ILE D 1 203 ? 33.118 8.508 30.766 1.00 78.38 179 ILE D CA 1
ATOM 6510 C C . ILE D 1 203 ? 31.596 8.718 30.906 1.00 72.64 179 ILE D C 1
ATOM 6511 O O . ILE D 1 203 ? 31.140 9.402 31.823 1.00 75.17 179 ILE D O 1
ATOM 6516 N N . ASP D 1 204 ? 30.817 8.125 30.010 1.00 74.31 180 ASP D N 1
ATOM 6517 C CA . ASP D 1 204 ? 29.354 8.193 30.122 1.00 76.54 180 ASP D CA 1
ATOM 6518 C C . ASP D 1 204 ? 28.916 7.565 31.446 1.00 82.13 180 ASP D C 1
ATOM 6519 O O . ASP D 1 204 ? 28.044 8.090 32.135 1.00 80.32 180 ASP D O 1
ATOM 6521 N N . PHE D 1 205 ? 29.557 6.453 31.796 1.00 85.20 181 PHE D N 1
ATOM 6522 C CA . PHE D 1 205 ? 29.307 5.745 33.051 1.00 88.00 181 PHE D CA 1
ATOM 6523 C C . PHE D 1 205 ? 29.514 6.640 34.274 1.00 87.23 181 PHE D C 1
ATOM 6524 O O . PHE D 1 205 ? 28.629 6.752 35.122 1.00 82.46 181 PHE D O 1
ATOM 6532 N N . TYR D 1 206 ? 30.681 7.278 34.358 1.00 81.20 182 TYR D N 1
ATOM 6533 C CA . TYR D 1 206 ? 30.969 8.206 35.452 1.00 82.47 182 TYR D CA 1
ATOM 6534 C C . TYR D 1 206 ? 30.188 9.527 35.315 1.00 83.90 182 TYR D C 1
ATOM 6535 O O . TYR D 1 206 ? 30.080 10.285 36.279 1.00 85.71 182 TYR D O 1
ATOM 6544 N N . ARG D 1 207 ? 29.640 9.797 34.128 1.00 86.39 183 ARG D N 1
ATOM 6545 C CA . ARG D 1 207 ? 28.825 11.000 33.907 1.00 84.21 183 ARG D CA 1
ATOM 6546 C C . ARG D 1 207 ? 27.471 10.931 34.624 1.00 90.49 183 ARG D C 1
ATOM 6547 O O . ARG D 1 207 ? 27.152 11.787 35.451 1.00 92.75 183 ARG D O 1
ATOM 6549 N N . ASN D 1 208 ? 26.674 9.919 34.293 1.00 100.09 184 ASN D N 1
ATOM 6550 C CA . ASN D 1 208 ? 25.433 9.671 35.013 1.00 104.64 184 ASN D CA 1
ATOM 6551 C C . ASN D 1 208 ? 25.678 8.743 36.208 1.00 103.89 184 ASN D C 1
ATOM 6552 O O . ASN D 1 208 ? 24.991 7.735 36.384 1.00 106.91 184 ASN D O 1
ATOM 6554 N N . PHE D 1 209 ? 26.666 9.104 37.025 1.00 99.63 185 PHE D N 1
ATOM 6555 C CA . PHE D 1 209 ? 27.074 8.314 38.186 1.00 92.95 185 PHE D CA 1
ATOM 6556 C C . PHE D 1 209 ? 26.284 8.688 39.431 1.00 92.43 185 PHE D C 1
ATOM 6557 O O . PHE D 1 209 ? 26.273 9.846 39.854 1.00 97.07 185 PHE D O 1
ATOM 6565 N N . SER D 1 210 ? 25.622 7.706 40.022 1.00 93.24 186 SER D N 1
ATOM 6566 C CA . SER D 1 210 ? 24.985 7.918 41.310 1.00 97.57 186 SER D CA 1
ATOM 6567 C C . SER D 1 210 ? 25.345 6.772 42.239 1.00 99.23 186 SER D C 1
ATOM 6568 O O . SER D 1 210 ? 25.151 5.605 41.899 1.00 101.18 186 SER D O 1
ATOM 6571 N N . SER D 1 211 ? 25.885 7.115 43.404 1.00 100.13 187 SER D N 1
ATOM 6572 C CA . SER D 1 211 ? 26.270 6.123 44.402 1.00 91.56 187 SER D CA 1
ATOM 6573 C C . SER D 1 211 ? 25.940 6.600 45.814 1.00 100.50 187 SER D C 1
ATOM 6574 O O . SER D 1 211 ? 25.933 7.803 46.086 1.00 94.65 187 SER D O 1
ATOM 6577 N N . THR D 1 212 ? 25.663 5.652 46.706 1.00 94.47 188 THR D N 1
ATOM 6578 C CA . THR D 1 212 ? 25.448 5.967 48.113 1.00 98.91 188 THR D CA 1
ATOM 6579 C C . THR D 1 212 ? 26.752 5.835 48.907 1.00 97.25 188 THR D C 1
ATOM 6580 O O . THR D 1 212 ? 26.781 6.072 50.117 1.00 100.70 188 THR D O 1
ATOM 6584 N N . ASN D 1 213 ? 27.828 5.473 48.214 1.00 91.24 189 ASN D N 1
ATOM 6585 C CA . ASN D 1 213 ? 29.109 5.209 48.865 1.00 90.79 189 ASN D CA 1
ATOM 6586 C C . ASN D 1 213 ? 30.224 6.156 48.413 1.00 90.86 189 ASN D C 1
ATOM 6587 O O . ASN D 1 213 ? 30.638 7.053 49.152 1.00 92.93 189 ASN D O 1
ATOM 6589 N N . THR D 1 214 ? 30.711 5.945 47.196 1.00 87.43 190 THR D N 1
ATOM 6590 C CA . THR D 1 214 ? 31.768 6.783 46.641 1.00 87.90 190 THR D CA 1
ATOM 6591 C C . THR D 1 214 ? 31.244 8.157 46.203 1.00 93.34 190 THR D C 1
ATOM 6592 O O . THR D 1 214 ? 30.033 8.392 46.173 1.00 96.39 190 THR D O 1
ATOM 6596 N N . LYS D 1 215 ? 32.166 9.062 45.879 1.00 89.31 191 LYS D N 1
ATOM 6597 C CA . LYS D 1 215 ? 31.813 10.398 45.399 1.00 85.26 191 LYS D CA 1
ATOM 6598 C C . LYS D 1 215 ? 31.574 10.381 43.891 1.00 83.13 191 LYS D C 1
ATOM 6599 O O . LYS D 1 215 ? 31.939 9.421 43.209 1.00 76.40 191 LYS D O 1
ATOM 6601 N N . ILE D 1 216 ? 30.942 11.429 43.371 1.00 81.30 192 ILE D N 1
ATOM 6602 C CA . ILE D 1 216 ? 30.871 11.609 41.928 1.00 82.67 192 ILE D CA 1
ATOM 6603 C C . ILE D 1 216 ? 32.135 12.348 41.491 1.00 83.07 192 ILE D C 1
ATOM 6604 O O . ILE D 1 216 ? 32.365 13.485 41.902 1.00 87.51 192 ILE D O 1
ATOM 6606 N N . PRO D 1 217 ? 32.970 11.693 40.668 1.00 76.33 193 PRO D N 1
ATOM 6607 C CA . PRO D 1 217 ? 34.232 12.290 40.214 1.00 76.73 193 PRO D CA 1
ATOM 6608 C C . PRO D 1 217 ? 34.004 13.493 39.303 1.00 81.50 193 PRO D C 1
ATOM 6609 O O . PRO D 1 217 ? 32.949 13.573 38.676 1.00 89.19 193 PRO D O 1
ATOM 6613 N N . LYS D 1 218 ? 34.962 14.413 39.232 1.00 76.16 194 LYS D N 1
ATOM 6614 C CA . LYS D 1 218 ? 34.874 15.496 38.250 1.00 79.47 194 LYS D CA 1
ATOM 6615 C C . LYS D 1 218 ? 35.667 15.132 36.988 1.00 78.90 194 LYS D C 1
ATOM 6616 O O . LYS D 1 218 ? 36.883 14.882 37.045 1.00 66.85 194 LYS D O 1
ATOM 6622 N N . TYR D 1 219 ? 34.969 15.071 35.856 1.00 71.94 195 TYR D N 1
ATOM 6623 C CA . TYR D 1 219 ? 35.607 14.757 34.581 1.00 70.23 195 TYR D CA 1
ATOM 6624 C C . TYR D 1 219 ? 36.351 15.964 34.022 1.00 75.67 195 TYR D C 1
ATOM 6625 O O . TYR D 1 219 ? 35.793 17.059 33.903 1.00 72.10 195 TYR D O 1
ATOM 6634 N N . ILE D 1 220 ? 37.617 15.749 33.683 1.00 71.35 196 ILE D N 1
ATOM 6635 C CA . ILE D 1 220 ? 38.459 16.800 33.135 1.00 71.05 196 ILE D CA 1
ATOM 6636 C C . ILE D 1 220 ? 39.055 16.359 31.803 1.00 64.25 196 ILE D C 1
ATOM 6637 O O . ILE D 1 220 ? 39.834 15.398 31.745 1.00 61.68 196 ILE D O 1
ATOM 6642 N N . LYS D 1 221 ? 38.702 17.066 30.736 1.00 66.17 197 LYS D N 1
ATOM 6643 C CA . LYS D 1 221 ? 39.292 16.813 29.427 1.00 65.23 197 LYS D CA 1
ATOM 6644 C C . LYS D 1 221 ? 40.419 17.804 29.163 1.00 68.19 197 LYS D C 1
ATOM 6645 O O . LYS D 1 221 ? 40.197 19.018 29.135 1.00 70.74 197 LYS D O 1
ATOM 6651 N N . ILE D 1 222 ? 41.629 17.281 28.986 1.00 65.19 198 ILE D N 1
ATOM 6652 C CA . ILE D 1 222 ? 42.802 18.114 28.754 1.00 59.46 198 ILE D CA 1
ATOM 6653 C C . ILE D 1 222 ? 43.277 17.970 27.309 1.00 64.83 198 ILE D C 1
ATOM 6654 O O . ILE D 1 222 ? 43.364 16.851 26.795 1.00 60.76 198 ILE D O 1
ATOM 6659 N N . ASN D 1 223 ? 43.541 19.106 26.655 1.00 60.36 199 ASN D N 1
ATOM 6660 C CA . ASN D 1 223 ? 44.216 19.146 25.357 1.00 60.12 199 ASN D CA 1
ATOM 6661 C C . ASN D 1 223 ? 45.657 18.708 25.550 1.00 56.95 199 ASN D C 1
ATOM 6662 O O . ASN D 1 223 ? 46.392 19.338 26.313 1.00 55.70 199 ASN D O 1
ATOM 6667 N N . GLY D 1 224 ? 46.060 17.636 24.868 1.00 55.82 200 GLY D N 1
ATOM 6668 C CA . GLY D 1 224 ? 47.389 17.065 25.058 1.00 56.85 200 GLY D CA 1
ATOM 6669 C C . GLY D 1 224 ? 48.382 17.387 23.953 1.00 53.87 200 GLY D C 1
ATOM 6670 O O . GLY D 1 224 ? 49.569 17.061 24.049 1.00 57.17 200 GLY D O 1
ATOM 6671 N N . ASP D 1 225 ? 47.894 18.030 22.902 1.00 54.98 201 ASP D N 1
ATOM 6672 C CA . ASP D 1 225 ? 48.735 18.468 21.799 1.00 57.66 201 ASP D CA 1
ATOM 6673 C C . ASP D 1 225 ? 49.286 19.859 22.113 1.00 60.38 201 ASP D C 1
ATOM 6674 O O . ASP D 1 225 ? 48.944 20.825 21.438 1.00 62.67 201 ASP D O 1
ATOM 6679 N N . GLN D 1 226 ? 50.114 19.945 23.157 1.00 61.71 202 GLN D N 1
ATOM 6680 C CA . GLN D 1 226 ? 50.820 21.170 23.546 1.00 57.57 202 GLN D CA 1
ATOM 6681 C C . GLN D 1 226 ? 52.154 20.736 24.149 1.00 57.26 202 GLN D C 1
ATOM 6682 O O . GLN D 1 226 ? 52.356 19.545 24.394 1.00 53.04 202 GLN D O 1
ATOM 6688 N N . ALA D 1 227 ? 53.053 21.684 24.406 1.00 50.00 203 ALA D N 1
ATOM 6689 C CA . ALA D 1 227 ? 54.278 21.365 25.127 1.00 47.69 203 ALA D CA 1
ATOM 6690 C C . ALA D 1 227 ? 53.933 20.756 26.494 1.00 49.67 203 ALA D C 1
ATOM 6691 O O . ALA D 1 227 ? 52.935 21.130 27.110 1.00 54.40 203 ALA D O 1
ATOM 6693 N N . VAL D 1 228 ? 54.749 19.805 26.942 1.00 51.27 204 VAL D N 1
ATOM 6694 C CA . VAL D 1 228 ? 54.522 19.087 28.200 1.00 49.93 204 VAL D CA 1
ATOM 6695 C C . VAL D 1 228 ? 54.136 20.001 29.383 1.00 47.43 204 VAL D C 1
ATOM 6696 O O . VAL D 1 228 ? 53.167 19.722 30.095 1.00 45.59 204 VAL D O 1
ATOM 6700 N N . GLU D 1 229 ? 54.878 21.089 29.577 1.00 45.60 205 GLU D N 1
ATOM 6701 C CA . GLU D 1 229 ? 54.575 22.034 30.666 1.00 59.30 205 GLU D CA 1
ATOM 6702 C C . GLU D 1 229 ? 53.205 22.729 30.544 1.00 66.47 205 GLU D C 1
ATOM 6703 O O . GLU D 1 229 ? 52.565 23.010 31.563 1.00 50.54 205 GLU D O 1
ATOM 6709 N N . LYS D 1 230 ? 52.742 22.987 29.318 1.00 51.01 206 LYS D N 1
ATOM 6710 C CA . LYS D 1 230 ? 51.405 23.574 29.138 1.00 53.61 206 LYS D CA 1
ATOM 6711 C C . LYS D 1 230 ? 50.317 22.568 29.515 1.00 51.88 206 LYS D C 1
ATOM 6712 O O . LYS D 1 230 ? 49.337 22.910 30.182 1.00 53.65 206 LYS D O 1
ATOM 6718 N N . VAL D 1 231 ? 50.504 21.324 29.089 1.00 52.41 207 VAL D N 1
ATOM 6719 C CA . VAL D 1 231 ? 49.569 20.254 29.415 1.00 47.64 207 VAL D CA 1
ATOM 6720 C C . VAL D 1 231 ? 49.448 20.127 30.924 1.00 47.70 207 VAL D C 1
ATOM 6721 O O . VAL D 1 231 ? 48.346 19.986 31.457 1.00 50.79 207 VAL D O 1
ATOM 6725 N N . SER D 1 232 ? 50.588 20.215 31.602 1.00 45.55 208 SER D N 1
ATOM 6726 C CA . SER D 1 232 ? 50.642 20.068 33.047 1.00 45.23 208 SER D CA 1
ATOM 6727 C C . SER D 1 232 ? 49.857 21.182 33.722 1.00 50.65 208 SER D C 1
ATOM 6728 O O . SER D 1 232 ? 49.027 20.918 34.594 1.00 56.39 208 SER D O 1
ATOM 6731 N N . GLN D 1 233 ? 50.113 22.426 33.322 1.00 54.49 209 GLN D N 1
ATOM 6732 C CA . GLN D 1 233 ? 49.443 23.567 33.940 1.00 54.49 209 GLN D CA 1
ATOM 6733 C C . GLN D 1 233 ? 47.934 23.495 33.744 1.00 56.34 209 GLN D C 1
ATOM 6734 O O . GLN D 1 233 ? 47.173 23.875 34.636 1.00 62.08 209 GLN D O 1
ATOM 6740 N N . ASP D 1 234 ? 47.516 22.998 32.579 1.00 55.92 210 ASP D N 1
ATOM 6741 C CA . ASP D 1 234 ? 46.103 22.806 32.263 1.00 58.33 210 ASP D CA 1
ATOM 6742 C C . ASP D 1 234 ? 45.498 21.776 33.205 1.00 59.80 210 ASP D C 1
ATOM 6743 O O . ASP D 1 234 ? 44.362 21.917 33.651 1.00 64.58 210 ASP D O 1
ATOM 6748 N N . ILE D 1 235 ? 46.272 20.737 33.494 1.00 53.35 211 ILE D N 1
ATOM 6749 C CA . ILE D 1 235 ? 45.892 19.730 34.471 1.00 55.93 211 ILE D CA 1
ATOM 6750 C C . ILE D 1 235 ? 45.879 20.345 35.874 1.00 53.86 211 ILE D C 1
ATOM 6751 O O . ILE D 1 235 ? 44.884 20.233 36.598 1.00 59.27 211 ILE D O 1
ATOM 6756 N N . PHE D 1 236 ? 46.966 21.022 36.229 1.00 53.15 212 PHE D N 1
ATOM 6757 C CA . PHE D 1 236 ? 47.097 21.674 37.534 1.00 54.96 212 PHE D CA 1
ATOM 6758 C C . PHE D 1 236 ? 45.948 22.642 37.833 1.00 65.14 212 PHE D C 1
ATOM 6759 O O . PHE D 1 236 ? 45.384 22.613 38.928 1.00 64.65 212 PHE D O 1
ATOM 6767 N N . ASP D 1 237 ? 45.605 23.485 36.858 1.00 67.55 213 ASP D N 1
ATOM 6768 C CA . ASP D 1 237 ? 44.559 24.498 37.021 1.00 70.33 213 ASP D CA 1
ATOM 6769 C C . ASP D 1 237 ? 43.210 23.908 37.415 1.00 73.84 213 ASP D C 1
ATOM 6770 O O . ASP D 1 237 ? 42.396 24.567 38.071 1.00 78.07 213 ASP D O 1
ATOM 6775 N N . GLN D 1 238 ? 42.981 22.666 37.003 1.00 74.91 214 GLN D N 1
ATOM 6776 C CA . GLN D 1 238 ? 41.738 21.963 37.300 1.00 76.30 214 GLN D CA 1
ATOM 6777 C C . GLN D 1 238 ? 41.788 21.240 38.645 1.00 72.79 214 GLN D C 1
ATOM 6778 O O . GLN D 1 238 ? 40.774 21.096 39.326 1.00 75.50 214 GLN D O 1
ATOM 6784 N N . LEU D 1 239 ? 42.976 20.794 39.030 1.00 71.05 215 LEU D N 1
ATOM 6785 C CA . LEU D 1 239 ? 43.133 20.049 40.269 1.00 70.76 215 LEU D CA 1
ATOM 6786 C C . LEU D 1 239 ? 43.227 20.978 41.478 1.00 78.39 215 LEU D C 1
ATOM 6787 O O . LEU D 1 239 ? 43.035 20.554 42.622 1.00 82.15 215 LEU D O 1
ATOM 6792 N N . ASN D 1 240 ? 43.515 22.250 41.220 1.00 79.37 216 ASN D N 1
ATOM 6793 C CA . ASN D 1 240 ? 43.716 23.204 42.304 1.00 82.64 216 ASN D CA 1
ATOM 6794 C C . ASN D 1 240 ? 42.460 23.996 42.673 1.00 94.27 216 ASN D C 1
ATOM 6795 O O . ASN D 1 240 ? 42.521 25.204 42.919 1.00 96.36 216 ASN D O 1
ATOM 6800 N N . LYS D 1 241 ? 41.327 23.294 42.708 1.00 100.48 217 LYS D N 1
ATOM 6801 C CA . LYS D 1 241 ? 40.082 23.839 43.241 1.00 103.74 217 LYS D CA 1
ATOM 6802 C C . LYS D 1 241 ? 40.104 23.707 44.760 1.00 108.56 217 LYS D C 1
ATOM 6803 O O . LYS D 1 241 ? 40.761 22.812 45.303 1.00 105.98 217 LYS D O 1
#

Sequence (884 aa):
TENLYFQSNARIILLGAPGAGKGTQAKIIEQKYNIAHISTGDIRETIKSGSALGQELKKVLDAGELVSDEFIIKIVKDRISKNDCNNGFLLDGVPRTIPQAQELDKLGVNIDYIVEVDVADNLLIERITGRRIHPASGRTYHTKFNPPKVADKDDVTGEPLITRTDDNEDTVKQRLSVYHAQTAKLIDFYRNFSSTNTKIPKYIKINGDQAVEKVSQDIFDQLNKTENLYFQSNARIILLGAPGAGKGTQAKIIEQKYNIAHISTGDIRETIKSGSALGQELKKVLDAGELVSDEFIIKIVKDRISKNDCNNGFLLDGVPRTIPQAQELDKLGVNIDYIVEVDVADNLLIERITGRRIHPASGRTYHTKFNPPKVADKDDVTGEPLITRTDDNEDTVKQRRLSVYHAQTAKLIDFYRNFSSTNTKIPKYIKINGDQAVEKVSQDIFDQLNKRNARIILLGAPGAGKGTQAKIIEQKYNIAHISTGDIRETIKSGSALGQELKKVLDAGELVSDEFIIKIVKDRISKNDCNNGFLLDGVPRTIPQAQELDKLGVNIDYIVEVDVADNLLIERITGRRIHPASGRTYHTKFNPPKVADKDDVTGEPLITRTDDNEDTVKQRLSVYHAQTAKLIDFYRNFSSTNTKIPKYIKINGDQAVEKVSQDIFDQLNKARIILLGAPGAGKGTQAKIIEQKYNIAHISTGDIRETIKSGSALGQELKKVLDAGELVSDEFIIKIVKDRISKNDCNNGFLLDGVPRTIPQAQELDKLGVNIDYIVEVDVADNLLIERITGRRIHPASGRTYHTKFNPPKVADKDDVTGEPLITRTDDNEDTVKQRLSVYHAQTAKLIDFYRNFSSTNTKIPKYIKINGDQAVEKVSQDIFDQLNK

Nearest PDB structures (foldseek):
  4pzl-assembly2_D  TM=9.936E-01  e=3.006E-41  Francisella tularensis subsp. tularensis SCHU S4
  6s36-assembly1_A  TM=9.154E-01  e=3.499E-28  Escherichia coli
  6rze-assembly1_A  TM=9.095E-01  e=6.074E-28  Escherichia coli
  3gmt-assembly2_B  TM=7.478E-01  e=1.180E-25  Burkholderia pseudomallei 1710b
  6hap-assembly1_A  TM=6.869E-01  e=1.082E-26  Escherichia coli O139:H28 str. E24377A

Foldseek 3Di:
DVPDDDQDAAEEEEAEAQQLCSVVLQVVCCVVQQAAEDELVVLVVLCVVPDPLNVVSVVCVVVVHDDDLLSSLVVVLVVCVDPSHSRYYYYHHPPLAPVNVVSCLVSLPAHAEYEYRDDDPVSSLQSLLQWKADVVVGDIAGVPPRAEPDHQADNPPRHGIGRDPCSHNVNSVVSRVSSVVSVVVVVVCLVPPDHDRYDRYHYHYFHSPDPPVVSNVSVVVVVVD/DVPDDDPDAAEEEEAEAAQLCSVVLQVVCCVVQQAAEDELVVLVCLLVPPDPLNVVSVVCVVVVHDQDLLSSVVVVVVVCVDPSHSRYYYYHHPDLAPSNVVNNLVSLDAHAEYEYRDDDPVNNLQSLLQWKADVVVRDIAGVPPGNAPDPQAHNPPGDGIDRPPCSDSVNSVVSVVSSVVSVVVVVVCLVPPPDPRYDRYHYHYFHSPDPPVVRNVSVCVVVVDD/DAEEEEAEAAQLCVVVLLVVCCVVQQAAEDELVVLVCLCVVPDPLNVVSVVCVVVPHDQDLLSSLVVVVVVCVDPSHPRYYYYYPPDLAPVNVVNCLVVLPAHAEYEYRDDDPVSSLQSLLQWKADVPVRDIAGNPPRAAPDHQAHNPPRHGIDRDPCSDSVNSVVSRVSSVVSVVVVVVCLVPPDHPRYDRYHYHYFHSPDPPVVSSVSVVVVVVD/DEEEEAEAAQLPSVVLLVVCCVVQQAAEAAQVVLVVLLVPPDPLNVVSVVCVVVVHDQDLLSSVVVVVVVCVDPSHPSYYYYHPPPLADVNVVSCLVVLNAHAAYEYADDDLVVSLQSLQQWKADVVVGDIAGPPPGAAPDHQADNPPRDGIGRDPCRHRVNSVVSRVSSVVSVVVVCVDLVPDDDPRYDRYHYHYFHSPDPPVVSNVSVVVVVVD

InterPro domains:
  IPR000850 Adenylate kinase/UMP-CMP kinase [MF_00235] (1-216)
  IPR000850 Adenylate kinase/UMP-CMP kinase [PR00094] (4-17)
  IPR000850 Adenylate kinase/UMP-CMP kinase [PR00094] (32-46)
  IPR000850 Adenylate kinase/UMP-CMP kinase [PR00094] (81-97)
  IPR000850 Adenylate kinase/UMP-CMP kinase [PR00094] (156-171)
  IPR000850 Adenylate kinase/UMP-CMP kinase [PR00094] (173-187)
  IPR000850 Adenylate kinase/UMP-CMP kinase [PTHR23359] (2-211)
  IPR000850 Adenylate kinase/UMP-CMP kinase [cd01428] (2-207)
  IPR006259 Adenylate kinase subfamily [TIGR01351] (2-213)
  IPR007862 Adenylate kinase, active site lid domain [PF05191] (123-158)
  IPR027417 P-loop containing nucleoside triphosphate hydrolase [G3DSA:3.40.50.300] (1-218)
  IPR027417 P-loop containing nucleoside triphosphate hydrolase [SSF52540] (1-216)

CATH classification: 3.40.50.300

Secondary structure (DSSP, 8-state):
--EEEE-----EEEEE-TTS-HHHHHHHHHHHHT-EEEES---HHHHHH--HHHHHHHHHHHHTPPPPHHHHHHHHHHHTTSGGGTT-EEEES---SHHHHHHHHHTT----EEEEEE--HHHHHHHHHTEEEETTTTEEEETTTB--SSTTB-TTT-PBPB--GGGSHHHHHHHHHHHHHHHHHHHHHHHT---SSS--PEEEEEE-SS-HHHHHHHHHHHHH-/--SEEE-----EEEE--TTS-HHHHHHHHHHHHT-EEEES---HHHHHT--HHHHHHHHHHHTTPPPPHHHHHHHHHHHTTSGGGTT-EEEES---SHHHHHHHHHTTPPP-EEEEEE--HHHHHHHHHTEEEETTTTEEEETTTB--SBTTB-TTT-PBPB--GGGSHHHHHHHHHHHHHHHHHHHHHHHT---SSS--PEEEEEE-SS-HHHHHHHHHHHHT--/---EEEEE-TTS-HHHHHHHHHHHHT-EEEES---HHHHHH-SHHHHHHHHHHHTT----HHHHHHHHHHHTTSGGGTT-EEEES---SHHHHHHHHHTT----EEEEEE--HHHHHHH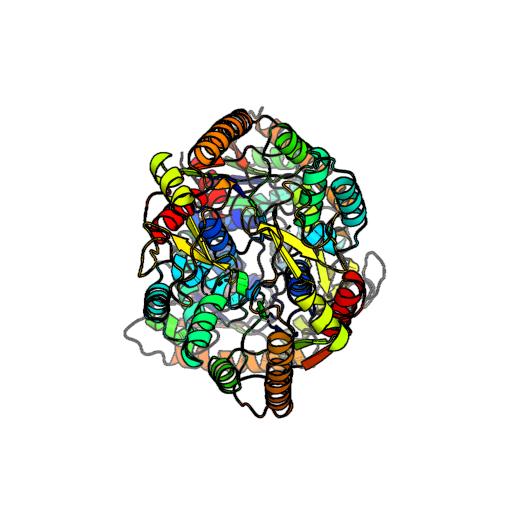HHTEEE-TTT--EEETTTB--SSTTB-TTT-PBPB--GGGSHHHHHHHHHHHHHHHHHHHHHHHT---SSSPPPEEEEEE-SS-HHHHHHHHHHHHT-/--EEEEE-TTS-HHHHHHHHHHHHT-EEEES---HHHHHHT-HHHHHHHHHHHTT----HHHHHHHHHHHTTSGGGTT-EEEES---SHHHHHHHHTTT---SEEEEEE--HHHHHHHHHTEEEETTTTEEEETTTB--SSTTB-TTT-PBPB--GGGSHHHHHHHHHHHHHHHHHHHHHHHT---SSSPPPEEEEEE-SS-HHHHHHHHHHHH--

Solvent-accessible surface area: 41328 Å² total

Organism: Francisella tularensis subsp. tularensis (strain SCHU S4 / Schu 4) (NCBI:txid177416)

Radius of gyration: 32.2 Å; Cα contacts (8 Å, |Δi|>4): 1449; chains: 4; bounding box: 73×86×92 Å